Protein AF-0000000087013315 (afdb_homodimer)

InterPro domains:
  IPR001261 ArgE/DapE/ACY1/CPG2/YscS, conserved site [PS00758] (90-99)
  IPR002933 Peptidase M20 [PF01546] (91-411)
  IPR010182 N-formyl-4-amino-5-aminomethyl-2-methylpyrimidine deformylase/Succinyl-diaminopimelate desuccinylase [TIGR01910] (19-406)
  IPR011650 Peptidase M20, dimerisation domain [PF07687] (201-316)
  IPR036264 Bacterial exopeptidase dimerisation domain [SSF55031] (204-327)
  IPR050072 Peptidase M20A family, bacterial cell wall biosynthesis [PTHR43808] (8-412)

Secondary structure (DSSP, 8-state):
-HHHHHHHHHHHHHHHHHHHHHHHHTS--BTTTTTTHHHHHHHHHHHHHHTT-EEEEEEPPGGGHHHH-TT--S--EEEEEEE---SEEEEEEEE--B----S--SS-TTS-EEETTEEESTTIIIIIHHHHHHHHHHHHHHTTS-HHHHEEEEEEEES-STT--SS-TTHHHHHHTTSS-TTT-SEEEE--S--TTEEEEEE--EEEEEEEEE-B-EETT-GGGSB-HHHHHHHHHHHHHHHHHHHHT---SS-EESTT--S-EEEEEEEEE-S-TTEE-SEEEEEEEEE--TTS-HHHHHHHHHHHHHHHHHH-TT-EEEEEEEEEE--EE----SHHHHHHHHHHHHHHSSPPEEEEESS--THHHHHHHT--EEE--SS-GGGTT-TT-EEEHHHHHHHHHHHHHHHHHHHHHTTS--/-HHHHHHHHHHHHHHHHHHHHHHHHHS--BTTTTTTHHHHHHHHHHHHHHTT-EEEEEEPPGGGHHHH-TT--S--EEEEEEE---SEEEEEEEE--B----S--SS-TTS--EETTEEESTTIIIIIHHHHHHHHHHHHHHTTS-HHHHEEEEEEEES-STT--SS-TTHHHHHHTTSS-TTT-SEEEE--S--TTEEEEEE--EEEEEEEEE-B-EETT-GGGSB-HHHHHHHHHHHHHHHHHHHTT---SS-EESTT--S-EEEEEEEEE-S-TTEE-SEEEEEEEEE--TTS-HHHHHHHHHHHHHHHHHH-TT-EEEEEEEEEE--EE----SHHHHHHHHHHHHHHSSPPEEEEESS--THHHHHHHT--EEE--SS-GGGTT-TT-EEEHHHHHHHHHHHHHHHHHHHHHTTS--

Organism: Acidianus infernus (NCBI:txid12915)

Foldseek 3Di:
DVLVLLLVLLVVCLVVLLVVLLVLQLQAQAPVAGPCQVVNQVVVQVVLVVLPWDKDKDWDDPVCCCPARVRYDDIWIKMKTKAADADAEEEEEAESYFHDQDDDFPDDQNNQDDDPQKGWHTCFQRPSLLVSLLSLLQVSLVVPDPCRHLYIYMYIYGYDFVVAFPHHRGPRVCVVVPVDFPVRHQEYEYAHRQAQQAKAQWAWWKWKKKKKKFKAKDFLVCCVVMGARVVLVVQLVVLQVVVQVVQQPDFDPFQERVRVPGTKGKDWDDKDWADDPGMRTRMIMIMMMTIGHQVDFQVVVVVSSVVSQVVSCVVDVRIDMDMTIGHGTHIDGADCPDLLNVLLQVLSCVLVVDGGHYGHYHDHGDVRSCVVSPHHYMYHHQHGPVLGSHHRRIGRSVSSSSSSSSSSSSSQSSSVVVPNHD/DVLVLLLVLLVVCLVVLLVVLLVLQLQAQAPVAGPCQVVNQVVVQVVLVVLPWDKDKDWDDPVCCCPARVRYDDIWIKMKTKAADADAEEEEEAESYFHDQDDDFPDDQNNQDDDPQKTWHTCQFRHSLLVSLLSLLQVSLVVPDPCRHLYIYMYIYGYDFVVAFPHHRGPRVCVVVPVDFPVRHQEYEYAHRQAQQAKAQWAWWKWKKKKKKFKAKDFLVCCVVMGARVVLVVQLVVLQVVVQVVQQPDFDPFQERVRVPGTKGKDWDDKDWADDPGMRTRMIMIMMMTIGHQVDFQVVVVVSSVVSQVVSCVVDVRIDMDMTIGHGTHIDGADCPDLLNVLLQVLSCVLVVDGGHYGHYHDHGDVRSCVVSPHHYMYHHQHGPVLGSHHRRIGRSVSSSSSSSSSSSSSQSSSVVVPNHD

Nearest PDB structures (foldseek):
  3pfo-assembly1_B  TM=8.152E-01  e=2.366E-37  Rhodopseudomonas palustris CGA009
  7rsf-assembly1_B  TM=7.600E-01  e=2.182E-35  Escherichia coli str. K-12 substr. MG1655
  2zog-assembly1_B  TM=7.753E-01  e=4.745E-32  Mus musculus
  4ruh-assembly1_B  TM=7.459E-01  e=8.818E-32  Homo sapiens
  3dlj-assembly3_A  TM=7.921E-01  e=1.108E-29  Homo sapiens

Structure (mmCIF, N/CA/C/O backbone):
data_AF-0000000087013315-model_v1
#
loop_
_entity.id
_entity.type
_entity.pdbx_description
1 polymer 'Probable succinyl-diaminopimelate desuccinylase'
#
loop_
_atom_site.group_PDB
_atom_site.id
_atom_site.type_symbol
_atom_site.label_atom_id
_atom_site.label_alt_id
_atom_site.label_comp_id
_atom_site.label_asym_id
_atom_site.label_entity_id
_atom_site.label_seq_id
_atom_site.pdbx_PDB_ins_code
_atom_site.Cartn_x
_atom_site.Cartn_y
_atom_site.Cartn_z
_atom_site.occupancy
_atom_site.B_iso_or_equiv
_atom_site.auth_seq_id
_atom_site.auth_comp_id
_atom_site.auth_asym_id
_atom_site.auth_atom_id
_atom_site.pdbx_PDB_model_num
ATOM 1 N N . MET A 1 1 ? -1.255 61.094 14.203 1 88.75 1 MET A N 1
ATOM 2 C CA . MET A 1 1 ? -1.753 59.969 14.977 1 88.75 1 MET A CA 1
ATOM 3 C C . MET A 1 1 ? -0.815 58.75 14.859 1 88.75 1 MET A C 1
ATOM 5 O O . MET A 1 1 ? -0.069 58.656 13.883 1 88.75 1 MET A O 1
ATOM 9 N N . ILE A 1 2 ? -0.621 58.062 15.836 1 94.69 2 ILE A N 1
ATOM 10 C CA . ILE A 1 2 ? 0.285 56.906 15.906 1 94.69 2 ILE A CA 1
ATOM 11 C C . ILE A 1 2 ? 0.144 56.062 14.648 1 94.69 2 ILE A C 1
ATOM 13 O O . ILE A 1 2 ? 1.139 55.594 14.102 1 94.69 2 ILE A O 1
ATOM 17 N N . LEU A 1 3 ? -1.021 55.938 14.062 1 96.75 3 LEU A N 1
ATOM 18 C CA . LEU A 1 3 ? -1.268 55.125 12.883 1 96.75 3 LEU A CA 1
ATOM 19 C C . LEU A 1 3 ? -0.614 55.719 11.648 1 96.75 3 LEU A C 1
ATOM 21 O O . LEU A 1 3 ? -0.09 55 10.797 1 96.75 3 LEU A O 1
ATOM 25 N N . ASP A 1 4 ? -0.698 57.031 11.492 1 97.38 4 ASP A N 1
ATOM 26 C CA . ASP A 1 4 ? -0.069 57.719 10.359 1 97.38 4 ASP A CA 1
ATOM 27 C C . ASP A 1 4 ? 1.443 57.5 10.367 1 97.38 4 ASP A C 1
ATOM 29 O O . ASP A 1 4 ? 2.055 57.312 9.312 1 97.38 4 ASP A O 1
ATOM 33 N N . LYS A 1 5 ? 2.029 57.562 11.57 1 98.06 5 LYS A N 1
ATOM 34 C CA . LYS A 1 5 ? 3.467 57.344 11.695 1 98.06 5 LYS A CA 1
ATOM 35 C C . LYS A 1 5 ? 3.828 55.906 11.32 1 98.06 5 LYS A C 1
ATOM 37 O O . LYS A 1 5 ? 4.797 55.688 10.594 1 98.06 5 LYS A O 1
ATOM 42 N N . ILE A 1 6 ? 3.041 55.031 11.773 1 98.31 6 ILE A N 1
ATOM 43 C CA . ILE A 1 6 ? 3.266 53.625 11.477 1 98.31 6 ILE A CA 1
ATOM 44 C C . ILE A 1 6 ? 3.164 53.375 9.969 1 98.31 6 ILE A C 1
ATOM 46 O O . ILE A 1 6 ? 4.02 52.719 9.383 1 98.31 6 ILE A O 1
ATOM 50 N N . ASP A 1 7 ? 2.141 53.938 9.359 1 98.12 7 ASP A N 1
ATOM 51 C CA . ASP A 1 7 ? 1.922 53.781 7.922 1 98.12 7 ASP A CA 1
ATOM 52 C C . ASP A 1 7 ? 3.115 54.312 7.125 1 98.12 7 ASP A C 1
ATOM 54 O O . ASP A 1 7 ? 3.564 53.656 6.176 1 98.12 7 ASP A O 1
ATOM 58 N N . LYS A 1 8 ? 3.578 55.438 7.508 1 98.19 8 LYS A N 1
ATOM 59 C CA . LYS A 1 8 ? 4.711 56.062 6.82 1 98.19 8 LYS A CA 1
ATOM 60 C C . LYS A 1 8 ? 5.961 55.188 6.938 1 98.19 8 LYS A C 1
ATOM 62 O O . LYS A 1 8 ? 6.656 54.969 5.949 1 98.19 8 LYS A O 1
ATOM 67 N N . ILE A 1 9 ? 6.246 54.719 8.125 1 98.5 9 ILE A N 1
ATOM 68 C CA . ILE A 1 9 ? 7.457 53.938 8.367 1 98.5 9 ILE A CA 1
ATOM 69 C C . ILE A 1 9 ? 7.363 52.594 7.652 1 98.5 9 ILE A C 1
ATOM 71 O O . ILE A 1 9 ? 8.352 52.125 7.09 1 98.5 9 ILE A O 1
ATOM 75 N N . VAL A 1 10 ? 6.211 51.969 7.652 1 98.56 10 VAL A N 1
ATOM 76 C CA . VAL A 1 10 ? 6.027 50.688 6.957 1 98.56 10 VAL A CA 1
ATOM 77 C C . VAL A 1 10 ? 6.285 50.875 5.461 1 98.56 10 VAL A C 1
ATOM 79 O O . VAL A 1 10 ? 6.906 50.031 4.82 1 98.56 10 VAL A O 1
ATOM 82 N N . ASN A 1 11 ? 5.77 52 4.957 1 97.94 11 ASN A N 1
ATOM 83 C CA . ASN A 1 11 ? 6.008 52.281 3.551 1 97.94 11 ASN A CA 1
ATOM 84 C C . ASN A 1 11 ? 7.496 52.5 3.264 1 97.94 11 ASN A C 1
ATOM 86 O O . ASN A 1 11 ? 7.98 52.125 2.193 1 97.94 11 ASN A O 1
ATOM 90 N N . GLU A 1 12 ? 8.18 53.062 4.164 1 97.94 12 GLU A N 1
ATOM 91 C CA . GLU A 1 12 ? 9.625 53.25 4.02 1 97.94 12 GLU A CA 1
ATOM 92 C C . GLU A 1 12 ? 10.352 51.906 4.008 1 97.94 12 GLU A C 1
ATOM 94 O O . GLU A 1 12 ? 11.359 51.75 3.314 1 97.94 12 GLU A O 1
ATOM 99 N N . TYR A 1 13 ? 9.836 50.938 4.742 1 98.06 13 TYR A N 1
ATOM 100 C CA . TYR A 1 13 ? 10.469 49.656 4.883 1 98.06 13 TYR A CA 1
ATOM 101 C C . TYR A 1 13 ? 9.984 48.688 3.809 1 98.06 13 TYR A C 1
ATOM 103 O O . TYR A 1 13 ? 10.438 47.531 3.738 1 98.06 13 TYR A O 1
ATOM 111 N N . LYS A 1 14 ? 9.055 49.094 2.99 1 98.31 14 LYS A N 1
ATOM 112 C CA . LYS A 1 14 ? 8.32 48.188 2.1 1 98.31 14 LYS A CA 1
ATOM 113 C C . LYS A 1 14 ? 9.281 47.312 1.286 1 98.31 14 LYS A C 1
ATOM 115 O O . LYS A 1 14 ? 9.148 46.094 1.264 1 98.31 14 LYS A O 1
ATOM 120 N N . GLU A 1 15 ? 10.266 47.875 0.639 1 98.12 15 GLU A N 1
ATOM 121 C CA . GLU A 1 15 ? 11.195 47.125 -0.209 1 98.12 15 GLU A CA 1
ATOM 122 C C . GLU A 1 15 ? 12.023 46.156 0.613 1 98.12 15 GLU A C 1
ATOM 124 O O . GLU A 1 15 ? 12.25 45 0.193 1 98.12 15 GLU A O 1
ATOM 129 N N . GLU A 1 16 ? 12.492 46.594 1.734 1 98 16 GLU A N 1
ATOM 130 C CA . GLU A 1 16 ? 13.281 45.75 2.617 1 98 16 GLU A CA 1
ATOM 131 C C . GLU A 1 16 ? 12.453 44.562 3.131 1 98 16 GLU A C 1
ATOM 133 O O . GLU A 1 16 ? 12.953 43.438 3.234 1 98 16 GLU A O 1
ATOM 138 N N . ILE A 1 17 ? 11.227 44.875 3.467 1 98.5 17 ILE A N 1
ATOM 139 C CA . ILE A 1 17 ? 10.305 43.875 3.943 1 98.5 17 ILE A CA 1
ATOM 140 C C . ILE A 1 17 ? 10.148 42.781 2.881 1 98.5 17 ILE A C 1
ATOM 142 O O . ILE A 1 17 ? 10.289 41.594 3.176 1 98.5 17 ILE A O 1
ATOM 146 N N . ILE A 1 18 ? 9.898 43.156 1.686 1 98.56 18 ILE A N 1
ATOM 147 C CA . ILE A 1 18 ? 9.695 42.25 0.571 1 98.56 18 ILE A CA 1
ATOM 148 C C . ILE A 1 18 ? 10.977 41.469 0.32 1 98.56 18 ILE A C 1
ATOM 150 O O . ILE A 1 18 ? 10.938 40.25 0.156 1 98.56 18 ILE A O 1
ATOM 154 N N . ASP A 1 19 ? 12.07 42.094 0.382 1 98.25 19 ASP A N 1
ATOM 155 C CA . ASP A 1 19 ? 13.352 41.469 0.104 1 98.25 19 ASP A CA 1
ATOM 156 C C . ASP A 1 19 ? 13.695 40.438 1.165 1 98.25 19 ASP A C 1
ATOM 158 O O . ASP A 1 19 ? 14.211 39.344 0.844 1 98.25 19 ASP A O 1
ATOM 162 N N . ASN A 1 20 ? 13.484 40.75 2.385 1 97.88 20 ASN A N 1
ATOM 163 C CA . ASN A 1 20 ? 13.789 39.812 3.455 1 97.88 20 ASN A CA 1
ATOM 164 C C . ASN A 1 20 ? 12.898 38.562 3.381 1 97.88 20 ASN A C 1
ATOM 166 O O . ASN A 1 20 ? 13.359 37.438 3.623 1 97.88 20 ASN A O 1
ATOM 170 N N . LEU A 1 21 ? 11.633 38.781 3.055 1 98.69 21 LEU A N 1
ATOM 171 C CA . LEU A 1 21 ? 10.758 37.625 2.887 1 98.69 21 LEU A CA 1
ATOM 172 C C . LEU A 1 21 ? 11.242 36.75 1.742 1 98.69 21 LEU A C 1
ATOM 174 O O . LEU A 1 21 ? 11.273 35.531 1.87 1 98.69 21 LEU A O 1
ATOM 178 N N . ARG A 1 22 ? 11.586 37.375 0.65 1 98.69 22 ARG A N 1
ATOM 179 C CA . ARG A 1 22 ? 12.07 36.625 -0.505 1 98.69 22 ARG A CA 1
ATOM 180 C C . ARG A 1 22 ? 13.312 35.812 -0.154 1 98.69 22 ARG A C 1
ATOM 182 O O . ARG A 1 22 ? 13.438 34.656 -0.55 1 98.69 22 ARG A O 1
ATOM 189 N N . GLN A 1 23 ? 14.195 36.406 0.617 1 98.38 23 GLN A N 1
ATOM 190 C CA . GLN A 1 23 ? 15.414 35.688 1.008 1 98.38 23 GLN A CA 1
ATOM 191 C C . GLN A 1 23 ? 15.094 34.5 1.877 1 98.38 23 GLN A C 1
ATOM 193 O O . GLN A 1 23 ? 15.703 33.438 1.715 1 98.38 23 GLN A O 1
ATOM 198 N N . LEU A 1 24 ? 14.172 34.656 2.799 1 98.62 24 LEU A N 1
ATOM 199 C CA . LEU A 1 24 ? 13.797 33.531 3.654 1 98.62 24 LEU A CA 1
ATOM 200 C C . LEU A 1 24 ? 13.18 32.406 2.832 1 98.62 24 LEU A C 1
ATOM 202 O O . LEU A 1 24 ? 13.453 31.219 3.082 1 98.62 24 LEU A O 1
ATOM 206 N N . ILE A 1 25 ? 12.352 32.75 1.831 1 98.69 25 ILE A N 1
ATOM 207 C CA . ILE A 1 25 ? 11.664 31.766 1.003 1 98.69 25 ILE A CA 1
ATOM 208 C C . ILE A 1 25 ? 12.68 31.016 0.147 1 98.69 25 ILE A C 1
ATOM 210 O O . ILE A 1 25 ? 12.547 29.812 -0.082 1 98.69 25 ILE A O 1
ATOM 214 N N . LYS A 1 26 ? 13.688 31.641 -0.253 1 98.56 26 LYS A N 1
ATOM 215 C CA . LYS A 1 26 ? 14.695 31.062 -1.14 1 98.56 26 LYS A CA 1
ATOM 216 C C . LYS A 1 26 ? 15.523 30 -0.417 1 98.56 26 LYS A C 1
ATOM 218 O O . LYS A 1 26 ? 16.234 29.219 -1.054 1 98.56 26 LYS A O 1
ATOM 223 N N . ILE A 1 27 ? 15.477 29.953 0.889 1 98.44 27 ILE A N 1
ATOM 224 C CA . ILE A 1 27 ? 16.094 28.875 1.651 1 98.44 27 ILE A CA 1
ATOM 225 C C . ILE A 1 27 ? 15.094 27.734 1.846 1 98.44 27 ILE A C 1
ATOM 227 O O . ILE A 1 27 ? 14.211 27.812 2.703 1 98.44 27 ILE A O 1
ATOM 231 N N . PRO A 1 28 ? 15.195 26.656 1.121 1 98.25 28 PRO A N 1
ATOM 232 C CA . PRO A 1 28 ? 14.219 25.578 1.182 1 98.25 28 PRO A CA 1
ATOM 233 C C . PRO A 1 28 ? 14.336 24.75 2.457 1 98.25 28 PRO A C 1
ATOM 235 O O . PRO A 1 28 ? 15.086 23.766 2.49 1 98.25 28 PRO A O 1
ATOM 238 N N . THR A 1 29 ? 13.547 25 3.42 1 98.19 29 THR A N 1
ATOM 239 C CA . THR A 1 29 ? 13.594 24.312 4.711 1 98.19 29 THR A CA 1
ATOM 240 C C . THR A 1 29 ? 12.523 23.234 4.793 1 98.19 29 THR A C 1
ATOM 242 O O . THR A 1 29 ? 11.805 23.141 5.785 1 98.19 29 THR A O 1
ATOM 245 N N . GLU A 1 30 ? 12.438 22.406 3.844 1 96.38 30 GLU A N 1
ATOM 246 C CA . GLU A 1 30 ? 11.406 21.375 3.752 1 96.38 30 GLU A CA 1
ATOM 247 C C . GLU A 1 30 ? 11.547 20.359 4.879 1 96.38 30 GLU A C 1
ATOM 249 O O . GLU A 1 30 ? 12.656 19.953 5.223 1 96.38 30 GLU A O 1
ATOM 254 N N . ASN A 1 31 ? 10.438 20.031 5.434 1 93.5 31 ASN A N 1
ATOM 255 C CA . ASN A 1 31 ? 10.273 19.031 6.48 1 93.5 31 ASN A CA 1
ATOM 256 C C . ASN A 1 31 ? 9.047 18.156 6.238 1 93.5 31 ASN A C 1
ATOM 258 O O . ASN A 1 31 ? 7.922 18.656 6.191 1 93.5 31 ASN A O 1
ATOM 262 N N . PRO A 1 32 ? 9.102 16.859 6.105 1 89.31 32 PRO A N 1
ATOM 263 C CA . PRO A 1 32 ? 10.352 16.109 6.223 1 89.31 32 PRO A CA 1
ATOM 264 C C . PRO A 1 32 ? 11.312 16.375 5.066 1 89.31 32 PRO A C 1
ATOM 266 O O . PRO A 1 32 ? 10.883 16.75 3.973 1 89.31 32 PRO A O 1
ATOM 269 N N . PRO A 1 33 ? 12.742 16.125 5.273 1 90.5 33 PRO A N 1
ATOM 270 C CA . PRO A 1 33 ? 13.266 15.609 6.539 1 90.5 33 PRO A CA 1
ATOM 271 C C . PRO A 1 33 ? 13.797 16.703 7.453 1 90.5 33 PRO A C 1
ATOM 273 O O . PRO A 1 33 ? 14.266 16.422 8.562 1 90.5 33 PRO A O 1
ATOM 276 N N . GLY A 1 34 ? 13.82 17.969 7.086 1 95.38 34 GLY A N 1
ATOM 277 C CA . GLY A 1 34 ? 14.453 19.062 7.789 1 95.38 34 GLY A CA 1
ATOM 278 C C . GLY A 1 34 ? 15.672 19.609 7.066 1 95.38 34 GLY A C 1
ATOM 279 O O . GLY A 1 34 ? 16.766 19.641 7.621 1 95.38 34 GLY A O 1
ATOM 280 N N . LEU A 1 35 ? 15.367 20.156 5.93 1 96.5 35 LEU A N 1
ATOM 281 C CA . LEU A 1 35 ? 16.438 20.594 5.035 1 96.5 35 LEU A CA 1
ATOM 282 C C . LEU A 1 35 ? 16.844 22.031 5.328 1 96.5 35 LEU A C 1
ATOM 284 O O . LEU A 1 35 ? 15.984 22.875 5.613 1 96.5 35 LEU A O 1
ATOM 288 N N . ASN A 1 36 ? 18.156 22.375 5.316 1 98 36 ASN A N 1
ATOM 289 C CA . ASN A 1 36 ? 18.75 23.703 5.273 1 98 36 ASN A CA 1
ATOM 290 C C . ASN A 1 36 ? 18.391 24.516 6.52 1 98 36 ASN A C 1
ATOM 292 O O . ASN A 1 36 ? 18.219 25.734 6.449 1 98 36 ASN A O 1
ATOM 296 N N . TYR A 1 37 ? 18.25 23.922 7.629 1 98.19 37 TYR A N 1
ATOM 297 C CA . TYR A 1 37 ? 17.891 24.625 8.859 1 98.19 37 TYR A CA 1
ATOM 298 C C . TYR A 1 37 ? 19.031 25.5 9.344 1 98.19 37 TYR A C 1
ATOM 300 O O . TYR A 1 37 ? 18.812 26.641 9.758 1 98.19 37 TYR A O 1
ATOM 308 N N . ASN A 1 38 ? 20.203 24.953 9.234 1 98.12 38 ASN A N 1
ATOM 309 C CA . ASN A 1 38 ? 21.359 25.734 9.672 1 98.12 38 ASN A CA 1
ATOM 310 C C . ASN A 1 38 ? 21.547 26.984 8.805 1 98.12 38 ASN A C 1
ATOM 312 O O . ASN A 1 38 ? 21.922 28.031 9.312 1 98.12 38 ASN A O 1
ATOM 316 N N . GLU A 1 39 ? 21.344 26.781 7.57 1 98.38 39 GLU A N 1
ATOM 317 C CA . GLU A 1 39 ? 21.438 27.922 6.66 1 98.38 39 GLU A CA 1
ATOM 318 C C . GLU A 1 39 ? 20.422 28.984 7.008 1 98.38 39 GLU A C 1
ATOM 320 O O . GLU A 1 39 ? 20.75 30.172 7.055 1 98.38 39 GLU A O 1
ATOM 325 N N . PHE A 1 40 ? 19.234 28.578 7.27 1 98.56 40 PHE A N 1
ATOM 326 C CA . PHE A 1 40 ? 18.172 29.516 7.633 1 98.56 40 PHE A CA 1
ATOM 327 C C . PHE A 1 40 ? 18.516 30.266 8.922 1 98.56 40 PHE A C 1
ATOM 329 O O . PHE A 1 40 ? 18.422 31.484 8.977 1 98.56 40 PHE A O 1
ATOM 336 N N . VAL A 1 41 ? 18.906 29.578 9.906 1 98.69 41 VAL A N 1
ATOM 337 C CA . VAL A 1 41 ? 19.156 30.141 11.227 1 98.69 41 VAL A CA 1
ATOM 338 C C . VAL A 1 41 ? 20.359 31.094 11.164 1 98.69 41 VAL A C 1
ATOM 340 O O . VAL A 1 41 ? 20.375 32.125 11.82 1 98.69 41 VAL A O 1
ATOM 343 N N . THR A 1 42 ? 21.344 30.672 10.422 1 98.44 42 THR A N 1
ATOM 344 C CA . THR A 1 42 ? 22.5 31.531 10.242 1 98.44 42 THR A CA 1
ATOM 345 C C . THR A 1 42 ? 22.094 32.844 9.594 1 98.44 42 THR A C 1
ATOM 347 O O . THR A 1 42 ? 22.469 33.938 10.078 1 98.44 42 THR A O 1
ATOM 350 N N . TYR A 1 43 ? 21.328 32.75 8.594 1 98.19 43 TYR A N 1
ATOM 351 C CA . TYR A 1 43 ? 20.875 33.938 7.914 1 98.19 43 TYR A CA 1
ATOM 352 C C . TYR A 1 43 ? 20.031 34.812 8.844 1 98.19 43 TYR A C 1
ATOM 354 O O . TYR A 1 43 ? 20.266 36.031 8.969 1 98.19 43 TYR A O 1
ATOM 362 N N . ALA A 1 44 ? 19.062 34.219 9.461 1 98.69 44 ALA A N 1
ATOM 363 C CA . ALA A 1 44 ? 18.141 34.969 10.344 1 98.69 44 ALA A CA 1
ATOM 364 C C . ALA A 1 44 ? 18.891 35.562 11.516 1 98.69 44 ALA A C 1
ATOM 366 O O . ALA A 1 44 ? 18.594 36.688 11.938 1 98.69 44 ALA A O 1
ATOM 367 N N . SER A 1 45 ? 19.812 34.812 12.055 1 98.62 45 SER A N 1
ATOM 368 C CA . SER A 1 45 ? 20.609 35.344 13.164 1 98.62 45 SER A CA 1
ATOM 369 C C . SER A 1 45 ? 21.391 36.594 12.758 1 98.62 45 SER A C 1
ATOM 371 O O . SER A 1 45 ? 21.406 37.562 13.484 1 98.62 45 SER A O 1
ATOM 373 N N . LYS A 1 46 ? 22.047 36.5 11.633 1 98.38 46 LYS A N 1
ATOM 374 C CA . LYS A 1 46 ? 22.797 37.625 11.133 1 98.38 46 LYS A CA 1
ATOM 375 C C . LYS A 1 46 ? 21.875 38.812 10.883 1 98.38 46 LYS A C 1
ATOM 377 O O . LYS A 1 46 ? 22.219 39.969 11.234 1 98.38 46 LYS A O 1
ATOM 382 N N . TRP A 1 47 ? 20.766 38.562 10.281 1 98.31 47 TRP A N 1
ATOM 383 C CA . TRP A 1 47 ? 19.797 39.594 9.984 1 98.31 47 TRP A CA 1
ATOM 384 C C . TRP A 1 47 ? 19.312 40.281 11.266 1 98.31 47 TRP A C 1
ATOM 386 O O . TRP A 1 47 ? 19.375 41.5 11.398 1 98.31 47 TRP A O 1
ATOM 396 N N . LEU A 1 48 ? 18.922 39.562 12.242 1 98.69 48 LEU A N 1
ATOM 397 C CA . LEU A 1 48 ? 18.391 40.094 13.5 1 98.69 48 LEU A CA 1
ATOM 398 C C . LEU A 1 48 ? 19.484 40.781 14.305 1 98.69 48 LEU A C 1
ATOM 400 O O . LEU A 1 48 ? 19.219 41.812 14.945 1 98.69 48 LEU A O 1
ATOM 404 N N . SER A 1 49 ? 20.672 40.25 14.234 1 98.38 49 SER A N 1
ATOM 405 C CA . SER A 1 49 ? 21.797 40.938 14.883 1 98.38 49 SER A CA 1
ATOM 406 C C . SER A 1 49 ? 22.031 42.312 14.266 1 98.38 49 SER A C 1
ATOM 408 O O . SER A 1 49 ? 22.328 43.25 14.984 1 98.38 49 SER A O 1
ATOM 410 N N . SER A 1 50 ? 21.906 42.375 13.016 1 97.94 50 SER A N 1
ATOM 411 C CA . SER A 1 50 ? 22.109 43.625 12.328 1 97.94 50 SER A CA 1
ATOM 412 C C . SER A 1 50 ? 21.047 44.656 12.727 1 97.94 50 SER A C 1
ATOM 414 O O . SER A 1 50 ? 21.266 45.875 12.617 1 97.94 50 SER A O 1
ATOM 416 N N . LEU A 1 51 ? 19.953 44.188 13.203 1 97.25 51 LEU A N 1
ATOM 417 C CA . LEU A 1 51 ? 18.875 45.062 13.664 1 97.25 51 LEU A CA 1
ATOM 418 C C . LEU A 1 51 ? 19.031 45.406 15.141 1 97.25 51 LEU A C 1
ATOM 420 O O . LEU A 1 51 ? 18.203 46.094 15.719 1 97.25 51 LEU A O 1
ATOM 424 N N . GLY A 1 52 ? 20.031 44.812 15.805 1 97.19 52 GLY A N 1
ATOM 425 C CA . GLY A 1 52 ? 20.344 45.156 17.188 1 97.19 52 GLY A CA 1
ATOM 426 C C . GLY A 1 52 ? 19.875 44.125 18.188 1 97.19 52 GLY A C 1
ATOM 427 O O . GLY A 1 52 ? 19.984 44.344 19.391 1 97.19 52 GLY A O 1
ATOM 428 N N . TYR A 1 53 ? 19.406 43.031 17.75 1 98.56 53 TYR A N 1
ATOM 429 C CA . TYR A 1 53 ? 18.953 41.969 18.656 1 98.56 53 TYR A CA 1
ATOM 430 C C . TYR A 1 53 ? 20.141 41.156 19.172 1 98.56 53 TYR A C 1
ATOM 432 O O . TYR A 1 53 ? 21.125 40.969 18.453 1 98.56 53 TYR A O 1
ATOM 440 N N . SER A 1 54 ? 20.016 40.719 20.453 1 98.5 54 SER A N 1
ATOM 441 C CA . SER A 1 54 ? 20.875 39.656 20.938 1 98.5 54 SER A CA 1
ATOM 442 C C . SER A 1 54 ? 20.344 38.281 20.516 1 98.5 54 SER A C 1
ATOM 444 O O . SER A 1 54 ? 19.219 37.906 20.844 1 98.5 54 SER A O 1
ATOM 446 N N . THR A 1 55 ? 21.203 37.531 19.781 1 98.5 55 THR A N 1
ATOM 447 C CA . THR A 1 55 ? 20.719 36.281 19.219 1 98.5 55 THR A CA 1
ATOM 448 C C . THR A 1 55 ? 21.391 35.094 19.906 1 98.5 55 THR A C 1
ATOM 450 O O . THR A 1 55 ? 22.547 35.156 20.312 1 98.5 55 THR A O 1
ATOM 453 N N . GLU A 1 56 ? 20.609 34.031 20.141 1 98.44 56 GLU A N 1
ATOM 454 C CA . GLU A 1 56 ? 21.062 32.75 20.672 1 98.44 56 GLU A CA 1
ATOM 455 C C . GLU A 1 56 ? 20.469 31.594 19.875 1 98.44 56 GLU A C 1
ATOM 457 O O . GLU A 1 56 ? 19.281 31.594 19.547 1 98.44 56 GLU A O 1
ATOM 462 N N . VAL A 1 57 ? 21.359 30.641 19.547 1 98.44 57 VAL A N 1
ATOM 463 C CA . VAL A 1 57 ? 20.922 29.438 18.859 1 98.44 57 VAL A CA 1
ATOM 464 C C . VAL A 1 57 ? 20.938 28.266 19.812 1 98.44 57 VAL A C 1
ATOM 466 O O . VAL A 1 57 ? 21.969 27.906 20.375 1 98.44 57 VAL A O 1
ATOM 469 N N . ILE A 1 58 ? 19.766 27.656 20.016 1 98.25 58 ILE A N 1
ATOM 470 C CA . ILE A 1 58 ? 19.625 26.5 20.891 1 98.25 58 ILE A CA 1
ATOM 471 C C . ILE A 1 58 ? 19.391 25.25 20.062 1 98.25 58 ILE A C 1
ATOM 473 O O . ILE A 1 58 ? 18.328 25.094 19.453 1 98.25 58 ILE A O 1
ATOM 477 N N . LYS A 1 59 ? 20.297 24.344 20.172 1 96.94 59 LYS A N 1
ATOM 478 C CA . LYS A 1 59 ? 20.172 23.109 19.406 1 96.94 59 LYS A CA 1
ATOM 479 C C . LYS A 1 59 ? 19.578 21.984 20.25 1 96.94 59 LYS A C 1
ATOM 481 O O . LYS A 1 59 ? 19.922 21.859 21.438 1 96.94 59 LYS A O 1
ATOM 486 N N . VAL A 1 60 ? 18.688 21.297 19.656 1 97.31 60 VAL A N 1
ATOM 487 C CA . VAL A 1 60 ? 18.203 20.078 20.312 1 97.31 60 VAL A CA 1
ATOM 488 C C . VAL A 1 60 ? 19.328 19.047 20.359 1 97.31 60 VAL A C 1
ATOM 490 O O . VAL A 1 60 ? 19.984 18.781 19.344 1 97.31 60 VAL A O 1
ATOM 493 N N . PRO A 1 61 ? 19.531 18.438 21.531 1 97.06 61 PRO A N 1
ATOM 494 C CA . PRO A 1 61 ? 20.578 17.406 21.609 1 97.06 61 PRO A CA 1
ATOM 495 C C . PRO A 1 61 ? 20.297 16.219 20.688 1 97.06 61 PRO A C 1
ATOM 497 O O . PRO A 1 61 ? 19.141 15.789 20.547 1 97.06 61 PRO A O 1
ATOM 500 N N . ASN A 1 62 ? 21.344 15.711 20.156 1 94.69 62 ASN A N 1
ATOM 501 C CA . ASN A 1 62 ? 21.25 14.609 19.203 1 94.69 62 ASN A CA 1
ATOM 502 C C . ASN A 1 62 ? 20.484 13.422 19.797 1 94.69 62 ASN A C 1
ATOM 504 O O . ASN A 1 62 ? 19.719 12.758 19.094 1 94.69 62 ASN A O 1
ATOM 508 N N . ALA A 1 63 ? 20.672 13.125 21.016 1 95.38 63 ALA A N 1
ATOM 509 C CA . ALA A 1 63 ? 20.078 11.977 21.703 1 95.38 63 ALA A CA 1
ATOM 510 C C . ALA A 1 63 ? 18.562 12.086 21.734 1 95.38 63 ALA A C 1
ATOM 512 O O . ALA A 1 63 ? 17.859 11.078 21.875 1 95.38 63 ALA A O 1
ATOM 513 N N . GLU A 1 64 ? 18 13.297 21.516 1 95.81 64 GLU A N 1
ATOM 514 C CA . GLU A 1 64 ? 16.562 13.516 21.656 1 95.81 64 GLU A CA 1
ATOM 515 C C . GLU A 1 64 ? 15.898 13.609 20.281 1 95.81 64 GLU A C 1
ATOM 517 O O . GLU A 1 64 ? 14.672 13.578 20.188 1 95.81 64 GLU A O 1
ATOM 522 N N . LEU A 1 65 ? 16.641 13.68 19.234 1 93.5 65 LEU A N 1
ATOM 523 C CA . LEU A 1 65 ? 16.141 13.93 17.891 1 93.5 65 LEU A CA 1
ATOM 524 C C . LEU A 1 65 ? 15.227 12.797 17.438 1 93.5 65 LEU A C 1
ATOM 526 O O . LEU A 1 65 ? 14.195 13.031 16.797 1 93.5 65 LEU A O 1
ATOM 530 N N . PRO A 1 66 ? 15.469 11.523 17.781 1 90.5 66 PRO A N 1
ATOM 531 C CA . PRO A 1 66 ? 14.57 10.445 17.344 1 90.5 66 PRO A CA 1
ATOM 532 C C . PRO A 1 66 ? 13.156 10.602 17.906 1 90.5 66 PRO A C 1
ATOM 534 O O . PRO A 1 66 ? 12.188 10.156 17.266 1 90.5 66 PRO A O 1
ATOM 537 N N . LYS A 1 67 ? 13.07 11.203 19.047 1 90.88 67 LYS A N 1
ATOM 538 C CA . LYS A 1 67 ? 11.781 11.398 19.703 1 90.88 67 LYS A CA 1
ATOM 539 C C . LYS A 1 67 ? 11.117 12.695 19.219 1 90.88 67 LYS A C 1
ATOM 541 O O . LYS A 1 67 ? 9.906 12.727 18.984 1 90.88 67 LYS A O 1
ATOM 546 N N . LEU A 1 68 ? 11.891 13.773 19.031 1 93.88 68 LEU A N 1
ATOM 547 C CA . LEU A 1 68 ? 11.344 15.102 18.812 1 93.88 68 LEU A CA 1
ATOM 548 C C . LEU A 1 68 ? 11.266 15.422 17.328 1 93.88 68 LEU A C 1
ATOM 550 O O . LEU A 1 68 ? 10.586 16.375 16.922 1 93.88 68 LEU A O 1
ATOM 554 N N . ALA A 1 69 ? 11.953 14.68 16.516 1 91.25 69 ALA A N 1
ATOM 555 C CA . ALA A 1 69 ? 11.977 14.836 15.055 1 91.25 69 ALA A CA 1
ATOM 556 C C . ALA A 1 69 ? 11.891 13.484 14.352 1 91.25 69 ALA A C 1
ATOM 558 O O . ALA A 1 69 ? 12.742 13.164 13.523 1 91.25 69 ALA A O 1
ATOM 559 N N . LYS A 1 70 ? 10.789 12.805 14.469 1 83.88 70 LYS A N 1
ATOM 560 C CA . LYS A 1 70 ? 10.625 11.406 14.086 1 83.88 70 LYS A CA 1
ATOM 561 C C . LYS A 1 70 ? 10.656 11.242 12.57 1 83.88 70 LYS A C 1
ATOM 563 O O . LYS A 1 70 ? 11.07 10.195 12.062 1 83.88 70 LYS A O 1
ATOM 568 N N . LEU A 1 71 ? 10.328 12.195 11.906 1 83.69 71 LEU A N 1
ATOM 569 C CA . LEU A 1 71 ? 10.164 12.062 10.461 1 83.69 71 LEU A CA 1
ATOM 570 C C . LEU A 1 71 ? 11.336 12.688 9.719 1 83.69 71 LEU A C 1
ATOM 572 O O . LEU A 1 71 ? 11.297 12.828 8.492 1 83.69 71 LEU A O 1
ATOM 576 N N . GLY A 1 72 ? 12.289 13.156 10.484 1 87.69 72 GLY A N 1
ATOM 577 C CA . GLY A 1 72 ? 13.398 13.836 9.836 1 87.69 72 GLY A CA 1
ATOM 578 C C . GLY A 1 72 ? 14.742 13.547 10.477 1 87.69 72 GLY A C 1
ATOM 579 O O . GLY A 1 72 ? 14.867 12.609 11.273 1 87.69 72 GLY A O 1
ATOM 580 N N . TYR A 1 73 ? 15.711 14.234 9.93 1 89 73 TYR A N 1
ATOM 581 C CA . TYR A 1 73 ? 17.062 14.125 10.469 1 89 73 TYR A CA 1
ATOM 582 C C . TYR A 1 73 ? 17.781 15.469 10.391 1 89 73 TYR A C 1
ATOM 584 O O . TYR A 1 73 ? 17.25 16.438 9.836 1 89 73 TYR A O 1
ATOM 592 N N . GLY A 1 74 ? 18.984 15.5 11.039 1 92.75 74 GLY A N 1
ATOM 593 C CA . GLY A 1 74 ? 19.797 16.703 11.039 1 92.75 74 GLY A CA 1
ATOM 594 C C . GLY A 1 74 ? 19.547 17.609 12.234 1 92.75 74 GLY A C 1
ATOM 595 O O . GLY A 1 74 ? 18.672 17.328 13.047 1 92.75 74 GLY A O 1
ATOM 596 N N . ASP A 1 75 ? 20.328 18.688 12.297 1 96.19 75 ASP A N 1
ATOM 597 C CA . ASP A 1 75 ? 20.234 19.641 13.406 1 96.19 75 ASP A CA 1
ATOM 598 C C . ASP A 1 75 ? 18.859 20.312 13.445 1 96.19 75 ASP A C 1
ATOM 600 O O . ASP A 1 75 ? 18.297 20.625 12.398 1 96.19 75 ASP A O 1
ATOM 604 N N . ARG A 1 76 ? 18.406 20.469 14.641 1 98 76 ARG A N 1
ATOM 605 C CA . ARG A 1 76 ? 17.188 21.219 14.867 1 98 76 ARG A CA 1
ATOM 606 C C . ARG A 1 76 ? 17.453 22.469 15.688 1 98 76 ARG A C 1
ATOM 608 O O . ARG A 1 76 ? 17.141 22.516 16.875 1 98 76 ARG A O 1
ATOM 615 N N . PRO A 1 77 ? 18 23.5 15.055 1 98.5 77 PRO A N 1
ATOM 616 C CA . PRO A 1 77 ? 18.328 24.719 15.781 1 98.5 77 PRO A CA 1
ATOM 617 C C . PRO A 1 77 ? 17.125 25.625 15.992 1 98.5 77 PRO A C 1
ATOM 619 O O . PRO A 1 77 ? 16.344 25.844 15.062 1 98.5 77 PRO A O 1
ATOM 622 N N . ASN A 1 78 ? 16.922 26.078 17.234 1 98.75 78 ASN A N 1
ATOM 623 C CA . ASN A 1 78 ? 15.992 27.141 17.594 1 98.75 78 ASN A CA 1
ATOM 624 C C . ASN A 1 78 ? 16.703 28.484 17.734 1 98.75 78 ASN A C 1
ATOM 626 O O . ASN A 1 78 ? 17.719 28.578 18.422 1 98.75 78 ASN A O 1
ATOM 630 N N . LEU A 1 79 ? 16.203 29.5 17.094 1 98.88 79 LEU A N 1
ATOM 631 C CA . LEU A 1 79 ? 16.797 30.828 17.188 1 98.88 79 LEU A CA 1
ATOM 632 C C . LEU A 1 79 ? 15.977 31.719 18.109 1 98.88 79 LEU A C 1
ATOM 634 O O . LEU A 1 79 ? 14.773 31.891 17.906 1 98.88 79 LEU A O 1
ATOM 638 N N . ILE A 1 80 ? 16.594 32.281 19.125 1 98.88 80 ILE A N 1
ATOM 639 C CA . ILE A 1 80 ? 15.992 33.281 20.016 1 98.88 80 ILE A CA 1
ATOM 640 C C . ILE A 1 80 ? 16.688 34.625 19.812 1 98.88 80 ILE A C 1
ATOM 642 O O . ILE A 1 80 ? 17.906 34.719 19.969 1 98.88 80 ILE A O 1
ATOM 646 N N . ALA A 1 81 ? 15.977 35.594 19.438 1 98.88 81 ALA A N 1
ATOM 647 C CA . ALA A 1 81 ? 16.469 36.969 19.312 1 98.88 81 ALA A CA 1
ATOM 648 C C . ALA A 1 81 ? 15.773 37.906 20.281 1 98.88 81 ALA A C 1
ATOM 650 O O . ALA A 1 81 ? 14.547 38 20.297 1 98.88 81 ALA A O 1
ATOM 651 N N . THR A 1 82 ? 16.5 38.625 21.094 1 98.62 82 THR A N 1
ATOM 652 C CA . THR A 1 82 ? 15.953 39.406 22.172 1 98.62 82 THR A CA 1
ATOM 653 C C . THR A 1 82 ? 16.328 40.875 22.016 1 98.62 82 THR A C 1
ATOM 655 O O . THR A 1 82 ? 17.469 41.219 21.656 1 98.62 82 THR A O 1
ATOM 658 N N . THR A 1 83 ? 15.344 41.75 22.203 1 98.12 83 THR A N 1
ATOM 659 C CA . THR A 1 83 ? 15.609 43.188 22.344 1 98.12 83 THR A CA 1
ATOM 660 C C . THR A 1 83 ? 14.812 43.781 23.5 1 98.12 83 THR A C 1
ATOM 662 O O . THR A 1 83 ? 13.766 43.25 23.875 1 98.12 83 THR A O 1
ATOM 665 N N . GLY A 1 84 ? 15.398 44.719 24.125 1 96.25 84 GLY A N 1
ATOM 666 C CA . GLY A 1 84 ? 14.711 45.438 25.188 1 96.25 84 GLY A CA 1
ATOM 667 C C . GLY A 1 84 ? 14.867 44.781 26.547 1 96.25 84 GLY A C 1
ATOM 668 O O . GLY A 1 84 ? 15.258 43.625 26.625 1 96.25 84 GLY A O 1
ATOM 669 N N . LYS A 1 85 ? 14.656 45.562 27.594 1 93.75 85 LYS A N 1
ATOM 670 C CA . LYS A 1 85 ? 14.766 45.094 28.984 1 93.75 85 LYS A CA 1
ATOM 671 C C . LYS A 1 85 ? 13.586 45.594 29.812 1 93.75 85 LYS A C 1
ATOM 673 O O . LYS A 1 85 ? 13.68 45.688 31.047 1 93.75 85 LYS A O 1
ATOM 678 N N . GLY A 1 86 ? 12.523 45.906 29.078 1 92.81 86 GLY A N 1
ATOM 679 C CA . GLY A 1 86 ? 11.359 46.438 29.781 1 92.81 86 GLY A CA 1
ATOM 680 C C . GLY A 1 86 ? 10.609 45.406 30.562 1 92.81 86 GLY A C 1
ATOM 681 O O . GLY A 1 86 ? 10.953 44.219 30.516 1 92.81 86 GLY A O 1
ATOM 682 N N . LYS A 1 87 ? 9.562 45.875 31.281 1 92.56 87 LYS A N 1
ATOM 683 C CA . LYS A 1 87 ? 8.836 45.031 32.219 1 92.56 87 LYS A CA 1
ATOM 684 C C . LYS A 1 87 ? 7.82 44.156 31.516 1 92.56 87 LYS A C 1
ATOM 686 O O . LYS A 1 87 ? 7.531 43.031 31.953 1 92.56 87 LYS A O 1
ATOM 691 N N . LEU A 1 88 ? 7.285 44.656 30.484 1 96.62 88 LEU A N 1
ATOM 692 C CA . LEU A 1 88 ? 6.32 43.875 29.719 1 96.62 88 LEU A CA 1
ATOM 693 C C . LEU A 1 88 ? 7.031 42.969 28.734 1 96.62 88 LEU A C 1
ATOM 695 O O . LEU A 1 88 ? 7.648 43.438 27.766 1 96.62 88 LEU A O 1
ATOM 699 N N . SER A 1 89 ? 6.965 41.625 28.938 1 98 89 SER A N 1
ATOM 700 C CA . SER A 1 89 ? 7.688 40.656 28.141 1 98 89 SER A CA 1
ATOM 701 C C . SER A 1 89 ? 6.777 40 27.094 1 98 89 SER A C 1
ATOM 703 O O . SER A 1 89 ? 5.812 39.312 27.438 1 98 89 SER A O 1
ATOM 705 N N . ILE A 1 90 ? 7.102 40.219 25.875 1 98.5 90 ILE A N 1
ATOM 706 C CA . ILE A 1 90 ? 6.336 39.688 24.766 1 98.5 90 ILE A CA 1
ATOM 707 C C . ILE A 1 90 ? 7.207 38.719 23.953 1 98.5 90 ILE A C 1
ATOM 709 O O . ILE A 1 90 ? 8.352 39.062 23.609 1 98.5 90 ILE A O 1
ATOM 713 N N . ALA A 1 91 ? 6.688 37.562 23.703 1 98.81 91 ALA A N 1
ATOM 714 C CA . ALA A 1 91 ? 7.355 36.625 22.812 1 98.81 91 ALA A CA 1
ATOM 715 C C . ALA A 1 91 ? 6.586 36.469 21.5 1 98.81 91 ALA A C 1
ATOM 717 O O . ALA A 1 91 ? 5.363 36.312 21.516 1 98.81 91 ALA A O 1
ATOM 718 N N . PHE A 1 92 ? 7.273 36.594 20.406 1 98.88 92 PHE A N 1
ATOM 719 C CA . PHE A 1 92 ? 6.773 36.188 19.109 1 98.88 92 PHE A CA 1
ATOM 720 C C . PHE A 1 92 ? 7.258 34.781 18.766 1 98.88 92 PHE A C 1
ATOM 722 O O . PHE A 1 92 ? 8.391 34.438 19.078 1 98.88 92 PHE A O 1
ATOM 729 N N . ASN A 1 93 ? 6.375 34 18.188 1 98.75 93 ASN A N 1
ATOM 730 C CA . ASN A 1 93 ? 6.723 32.656 17.781 1 98.75 93 ASN A CA 1
ATOM 731 C C . ASN A 1 93 ? 6.367 32.375 16.312 1 98.75 93 ASN A C 1
ATOM 733 O O . ASN A 1 93 ? 5.254 32.688 15.883 1 98.75 93 ASN A O 1
ATOM 737 N N . GLY A 1 94 ? 7.289 31.875 15.562 1 98.44 94 GLY A N 1
ATOM 738 C CA . GLY A 1 94 ? 7.098 31.469 14.172 1 98.44 94 GLY A CA 1
ATOM 739 C C . GLY A 1 94 ? 7.973 30.312 13.766 1 98.44 94 GLY A C 1
ATOM 740 O O . GLY A 1 94 ? 9.148 30.25 14.133 1 98.44 94 GLY A O 1
ATOM 741 N N . HIS A 1 95 ? 7.398 29.328 13.055 1 98.44 95 HIS A N 1
ATOM 742 C CA . HIS A 1 95 ? 8.211 28.203 12.594 1 98.44 95 HIS A CA 1
ATOM 743 C C . HIS A 1 95 ? 8.773 28.469 11.203 1 98.44 95 HIS A C 1
ATOM 745 O O . HIS A 1 95 ? 8.125 29.109 10.375 1 98.44 95 HIS A O 1
ATOM 751 N N . TYR A 1 96 ? 10.008 27.938 11 1 98.62 96 TYR A N 1
ATOM 752 C CA . TYR A 1 96 ? 10.641 28.25 9.719 1 98.62 96 TYR A CA 1
ATOM 753 C C . TYR A 1 96 ? 10.633 27.031 8.805 1 98.62 96 TYR A C 1
ATOM 755 O O . TYR A 1 96 ? 10.961 27.141 7.617 1 98.62 96 TYR A O 1
ATOM 763 N N . ASP A 1 97 ? 10.242 25.828 9.32 1 97.38 97 ASP A N 1
ATOM 764 C CA . ASP A 1 97 ? 10.125 24.672 8.438 1 97.38 97 ASP A CA 1
ATOM 765 C C . ASP A 1 97 ? 8.875 24.766 7.566 1 97.38 97 ASP A C 1
ATOM 767 O O . ASP A 1 97 ? 7.879 25.375 7.965 1 97.38 97 ASP A O 1
ATOM 771 N N . VAL A 1 98 ? 9.016 24.203 6.352 1 96.5 98 VAL A N 1
ATOM 772 C CA . VAL A 1 98 ? 7.895 24.141 5.422 1 96.5 98 VAL A CA 1
ATOM 773 C C . VAL A 1 98 ? 7.711 22.703 4.938 1 96.5 98 VAL A C 1
ATOM 775 O O . VAL A 1 98 ? 8.633 21.891 5.023 1 96.5 98 VAL A O 1
ATOM 778 N N . VAL A 1 99 ? 6.496 22.375 4.504 1 92.38 99 VAL A N 1
ATOM 779 C CA . VAL A 1 99 ? 6.262 21.047 3.961 1 92.38 99 VAL A CA 1
ATOM 780 C C . VAL A 1 99 ? 6.891 20.938 2.572 1 92.38 99 VAL A C 1
ATOM 782 O O . VAL A 1 99 ? 7.129 21.953 1.912 1 92.38 99 VAL A O 1
ATOM 785 N N . PRO A 1 100 ? 7.168 19.781 2.129 1 90.31 100 PRO A N 1
ATOM 786 C CA . PRO A 1 100 ? 7.695 19.625 0.771 1 90.31 100 PRO A CA 1
ATOM 787 C C . PRO A 1 100 ? 6.812 20.281 -0.285 1 90.31 100 PRO A C 1
ATOM 789 O O . PRO A 1 100 ? 5.582 20.203 -0.204 1 90.31 100 PRO A O 1
ATOM 792 N N . ALA A 1 101 ? 7.434 20.953 -1.262 1 91.12 101 ALA A N 1
ATOM 793 C CA . ALA A 1 101 ? 6.703 21.719 -2.266 1 91.12 101 ALA A CA 1
ATOM 794 C C . ALA A 1 101 ? 5.969 20.812 -3.236 1 91.12 101 ALA A C 1
ATOM 796 O O . ALA A 1 101 ? 4.875 21.125 -3.705 1 91.12 101 ALA A O 1
ATOM 797 N N . GLY A 1 102 ? 6.629 19.719 -3.402 1 86.56 102 GLY A N 1
ATOM 798 C CA . GLY A 1 102 ? 6.016 18.812 -4.363 1 86.56 102 GLY A CA 1
ATOM 799 C C . GLY A 1 102 ? 6.086 19.312 -5.789 1 86.56 102 GLY A C 1
ATOM 800 O O . GLY A 1 102 ? 6.996 20.078 -6.141 1 86.56 102 GLY A O 1
ATOM 801 N N . GLU A 1 103 ? 5.184 18.75 -6.758 1 85.81 103 GLU A N 1
ATOM 802 C CA . GLU A 1 103 ? 5.203 19.078 -8.18 1 85.81 103 GLU A CA 1
ATOM 803 C C . GLU A 1 103 ? 4.004 19.922 -8.578 1 85.81 103 GLU A C 1
ATOM 805 O O . GLU A 1 103 ? 3.135 20.203 -7.746 1 85.81 103 GLU A O 1
ATOM 810 N N . GLY A 1 104 ? 3.998 20.516 -9.734 1 88.75 104 GLY A N 1
ATOM 811 C CA . GLY A 1 104 ? 2.82 21.156 -10.289 1 88.75 104 GLY A CA 1
ATOM 812 C C . GLY A 1 104 ? 2.822 22.656 -10.109 1 88.75 104 GLY 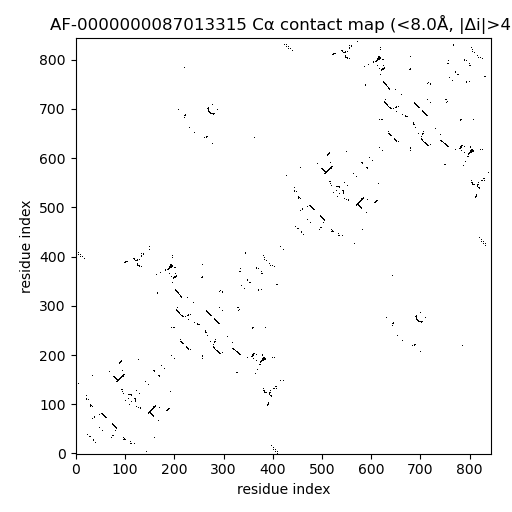A C 1
ATOM 813 O O . GLY A 1 104 ? 1.806 23.328 -10.336 1 88.75 104 GLY A O 1
ATOM 814 N N . TRP A 1 105 ? 3.865 23.25 -9.711 1 93.31 105 TRP A N 1
ATOM 815 C CA . TRP A 1 105 ? 3.971 24.688 -9.484 1 93.31 105 TRP A CA 1
ATOM 816 C C . TRP A 1 105 ? 4.062 25.438 -10.805 1 93.31 105 TRP A C 1
ATOM 818 O O . TRP A 1 105 ? 4.684 24.953 -11.758 1 93.31 105 TRP A O 1
ATOM 828 N N . SER A 1 106 ? 3.395 26.547 -10.828 1 96.56 106 SER A N 1
ATOM 829 C CA . SER A 1 106 ? 3.502 27.422 -11.992 1 96.56 106 SER A CA 1
ATOM 830 C C . SER A 1 106 ? 4.84 28.156 -12.016 1 96.56 106 SER A C 1
ATOM 832 O O . SER A 1 106 ? 5.293 28.609 -13.07 1 96.56 106 SER A O 1
ATOM 834 N N . VAL A 1 107 ? 5.379 28.359 -10.82 1 96.75 107 VAL A N 1
ATOM 835 C CA . VAL A 1 107 ? 6.707 28.938 -10.641 1 96.75 107 VAL A CA 1
ATOM 836 C C . VAL A 1 107 ? 7.535 28.062 -9.711 1 96.75 107 VAL A C 1
ATOM 838 O O . VAL A 1 107 ? 6.988 27.234 -8.984 1 96.75 107 VAL A O 1
ATOM 841 N N . ASN A 1 108 ? 8.82 28.234 -9.867 1 97.31 108 ASN A N 1
ATOM 842 C CA . ASN A 1 108 ? 9.641 27.5 -8.906 1 97.31 108 ASN A CA 1
ATOM 843 C C . ASN A 1 108 ? 9.305 27.891 -7.469 1 97.31 108 ASN A C 1
ATOM 845 O O . ASN A 1 108 ? 9.328 29.062 -7.117 1 97.31 108 ASN A O 1
ATOM 849 N N . PRO A 1 109 ? 9.055 26.938 -6.648 1 97.94 109 PRO A N 1
ATOM 850 C CA . PRO A 1 109 ? 8.547 27.219 -5.301 1 97.94 109 PRO A CA 1
ATOM 851 C C . PRO A 1 109 ? 9.562 27.969 -4.434 1 97.94 109 PRO A C 1
ATOM 853 O O . PRO A 1 109 ? 9.195 28.5 -3.383 1 97.94 109 PRO A O 1
ATOM 856 N N . TYR A 1 110 ? 10.852 28.078 -4.82 1 98.31 110 TYR A N 1
ATOM 857 C CA . TYR A 1 110 ? 11.852 28.672 -3.938 1 98.31 110 TYR A CA 1
ATOM 858 C C . TYR A 1 110 ? 12.547 29.844 -4.613 1 98.31 110 TYR A C 1
ATOM 860 O O . TYR A 1 110 ? 13.617 30.281 -4.18 1 98.31 110 TYR A O 1
ATOM 868 N N . ASP A 1 111 ? 11.844 30.359 -5.605 1 98.06 111 ASP A N 1
ATOM 869 C CA . ASP A 1 111 ? 12.375 31.547 -6.258 1 98.06 111 ASP A CA 1
ATOM 870 C C . ASP A 1 111 ? 11.75 32.812 -5.68 1 98.06 111 ASP A C 1
ATOM 872 O O . ASP A 1 111 ? 12.25 33.906 -5.906 1 98.06 111 ASP A O 1
ATOM 876 N N . ALA A 1 112 ? 10.742 32.688 -4.957 1 98.25 112 ALA A N 1
ATOM 877 C CA . ALA A 1 112 ? 10.062 33.812 -4.32 1 98.25 112 ALA A CA 1
ATOM 878 C C . ALA A 1 112 ? 9.703 34.906 -5.34 1 98.25 112 ALA A C 1
ATOM 880 O O . ALA A 1 112 ? 10.016 36.062 -5.148 1 98.25 112 ALA A O 1
ATOM 881 N N . VAL A 1 113 ? 9.031 34.5 -6.332 1 98.06 113 VAL A N 1
ATOM 882 C CA . VAL A 1 113 ? 8.711 35.406 -7.426 1 98.06 113 VAL A CA 1
ATOM 883 C C . VAL A 1 113 ? 7.566 36.344 -7.012 1 98.06 113 VAL A C 1
ATOM 885 O O . VAL A 1 113 ? 6.629 35.906 -6.332 1 98.06 113 VAL A O 1
ATOM 888 N N . VAL A 1 114 ? 7.695 37.625 -7.473 1 98 114 VAL A N 1
ATOM 889 C CA . VAL A 1 114 ? 6.637 38.594 -7.23 1 98 114 VAL A CA 1
ATOM 890 C C . VAL A 1 114 ? 5.812 38.812 -8.5 1 98 114 VAL A C 1
ATOM 892 O O . VAL A 1 114 ? 6.336 39.219 -9.531 1 98 114 VAL A O 1
ATOM 895 N N . ILE A 1 115 ? 4.551 38.375 -8.422 1 97.56 115 ILE A N 1
ATOM 896 C CA . ILE A 1 115 ? 3.625 38.531 -9.539 1 97.56 115 ILE A CA 1
ATOM 897 C C . ILE A 1 115 ? 2.322 39.156 -9.055 1 97.56 115 ILE A C 1
ATOM 899 O O . ILE A 1 115 ? 1.677 38.625 -8.141 1 97.56 115 ILE A O 1
ATOM 903 N N . ASN A 1 116 ? 1.907 40.312 -9.625 1 97.25 116 ASN A N 1
ATOM 904 C CA . ASN A 1 116 ? 0.646 41 -9.312 1 97.25 116 ASN A CA 1
ATOM 905 C C . ASN A 1 116 ? 0.496 41.219 -7.816 1 97.25 116 ASN A C 1
ATOM 907 O O . ASN A 1 116 ? -0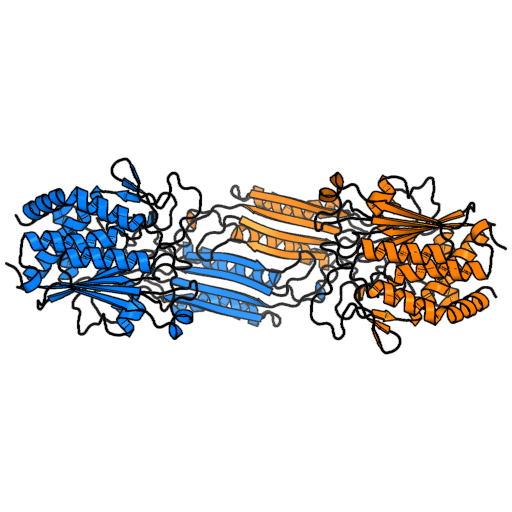.508 40.844 -7.215 1 97.25 116 ASN A O 1
ATOM 911 N N . ASP A 1 117 ? 1.506 41.719 -7.113 1 97.81 117 ASP A N 1
ATOM 912 C CA . ASP A 1 117 ? 1.54 42.125 -5.715 1 97.81 117 ASP A CA 1
ATOM 913 C C . ASP A 1 117 ? 1.395 40.938 -4.781 1 97.81 117 ASP A C 1
ATOM 915 O O . ASP A 1 117 ? 0.858 41.062 -3.68 1 97.81 117 ASP A O 1
ATOM 919 N N . ARG A 1 118 ? 1.782 39.781 -5.359 1 98.38 118 ARG A N 1
ATOM 920 C CA . ARG A 1 118 ? 1.854 38.531 -4.578 1 98.38 118 ARG A CA 1
ATOM 921 C C . ARG A 1 118 ? 3.258 37.938 -4.625 1 98.38 118 ARG A C 1
ATOM 923 O O . ARG A 1 118 ? 3.92 38 -5.66 1 98.38 118 ARG A O 1
ATOM 930 N N . ILE A 1 119 ? 3.732 37.531 -3.5 1 98.62 119 ILE A N 1
ATOM 931 C CA . ILE A 1 119 ? 4.988 36.781 -3.453 1 98.62 119 ILE A CA 1
ATOM 932 C C . ILE A 1 119 ? 4.703 35.281 -3.42 1 98.62 119 ILE A C 1
ATOM 934 O O . ILE A 1 119 ? 4.137 34.781 -2.449 1 98.62 119 ILE A O 1
ATOM 938 N N . TYR A 1 120 ? 5.141 34.656 -4.477 1 98.44 120 TYR A N 1
ATOM 939 C CA . TYR A 1 120 ? 4.902 33.219 -4.594 1 98.44 120 TYR A CA 1
ATOM 940 C C . TYR A 1 120 ? 6.086 32.406 -4.055 1 98.44 120 TYR A C 1
ATOM 942 O O . TYR A 1 120 ? 7.242 32.781 -4.277 1 98.44 120 TYR A O 1
ATOM 950 N N . GLY A 1 121 ? 5.727 31.359 -3.332 1 98.38 121 GLY A N 1
ATOM 951 C CA . GLY A 1 121 ? 6.75 30.438 -2.846 1 98.38 121 GLY A CA 1
ATOM 952 C C . GLY A 1 121 ? 6.273 29.578 -1.695 1 98.38 121 GLY A C 1
ATOM 953 O O . GLY A 1 121 ? 5.355 29.953 -0.965 1 98.38 121 GLY A O 1
ATOM 954 N N . ARG A 1 122 ? 6.941 28.406 -1.562 1 97.5 122 ARG A N 1
ATOM 955 C CA . ARG A 1 122 ? 6.668 27.562 -0.398 1 97.5 122 ARG A CA 1
ATOM 956 C C . ARG A 1 122 ? 7.102 28.25 0.889 1 97.5 122 ARG A C 1
ATOM 958 O O . ARG A 1 122 ? 8.266 28.625 1.035 1 97.5 122 ARG A O 1
ATOM 965 N N . GLY A 1 123 ? 6.16 28.516 1.798 1 97.44 123 GLY A N 1
ATOM 966 C CA . GLY A 1 123 ? 6.422 29.234 3.033 1 97.44 123 GLY A CA 1
ATOM 967 C C . GLY A 1 123 ? 5.949 30.672 2.992 1 97.44 123 GLY A C 1
ATOM 968 O O . GLY A 1 123 ? 5.914 31.359 4.023 1 97.44 123 GLY A O 1
ATOM 969 N N . ALA A 1 124 ? 5.5 31.094 1.814 1 98.5 124 ALA A N 1
ATOM 970 C CA . ALA A 1 124 ? 5.062 32.469 1.697 1 98.5 124 ALA A CA 1
ATOM 971 C C . ALA A 1 124 ? 3.893 32.75 2.635 1 98.5 124 ALA A C 1
ATOM 973 O O . ALA A 1 124 ? 3.898 33.75 3.359 1 98.5 124 ALA A O 1
ATOM 974 N N . SER A 1 125 ? 2.943 31.875 2.623 1 97.56 125 SER A N 1
ATOM 975 C CA . SER A 1 125 ? 1.799 32.031 3.518 1 97.56 125 SER A CA 1
ATOM 976 C C . SER A 1 125 ? 2.039 31.297 4.84 1 97.56 125 SER A C 1
ATOM 978 O O . SER A 1 125 ? 1.628 31.781 5.898 1 97.56 125 SER A O 1
ATOM 980 N N . ASP A 1 126 ? 2.693 30.156 4.926 1 95.69 126 ASP A N 1
ATOM 981 C CA . ASP A 1 126 ? 2.85 29.25 6.066 1 95.69 126 ASP A CA 1
ATOM 982 C C . ASP A 1 126 ? 4.312 28.875 6.27 1 95.69 126 ASP A C 1
ATOM 984 O O . ASP A 1 126 ? 4.777 27.859 5.734 1 95.69 126 ASP A O 1
ATOM 988 N N . MET A 1 127 ? 5.113 29.641 6.902 1 96.62 127 MET A N 1
ATOM 989 C CA . MET A 1 127 ? 4.598 30.906 7.43 1 96.62 127 MET A CA 1
ATOM 990 C C . MET A 1 127 ? 5.699 31.953 7.512 1 96.62 127 MET A C 1
ATOM 992 O O . MET A 1 127 ? 5.75 32.719 8.469 1 96.62 127 MET A O 1
ATOM 996 N N . LYS A 1 128 ? 6.59 31.922 6.551 1 98.69 128 LYS A N 1
ATOM 997 C CA . LYS A 1 128 ? 7.738 32.812 6.609 1 98.69 128 LYS A CA 1
ATOM 998 C C . LYS A 1 128 ? 7.305 34.281 6.496 1 98.69 128 LYS A C 1
ATOM 1000 O O . LYS A 1 128 ? 8 35.156 6.977 1 98.69 128 LYS A O 1
ATOM 1005 N N . SER A 1 129 ? 6.191 34.562 5.859 1 98.81 129 SER A N 1
ATOM 1006 C CA . SER A 1 129 ? 5.645 35.938 5.914 1 98.81 129 SER A CA 1
ATOM 1007 C C . SER A 1 129 ? 5.289 36.312 7.34 1 98.81 129 SER A C 1
ATOM 1009 O O . SER A 1 129 ? 5.422 37.5 7.719 1 98.81 129 SER A O 1
ATOM 1011 N N . GLY A 1 130 ? 4.793 35.406 8.141 1 98.81 130 GLY A N 1
ATOM 1012 C CA . GLY A 1 130 ? 4.539 35.656 9.547 1 98.81 130 GLY A CA 1
ATOM 1013 C C . GLY A 1 130 ? 5.789 36.031 10.32 1 98.81 130 GLY A C 1
ATOM 1014 O O . GLY A 1 130 ? 5.762 36.938 11.141 1 98.81 130 GLY A O 1
ATOM 1015 N N . ILE A 1 131 ? 6.895 35.375 10.031 1 98.88 131 ILE A N 1
ATOM 1016 C CA . ILE A 1 131 ? 8.18 35.688 10.656 1 98.88 131 ILE A CA 1
ATOM 1017 C C . ILE A 1 131 ? 8.602 37.094 10.328 1 98.88 131 ILE A C 1
ATOM 1019 O O . ILE A 1 131 ? 9.008 37.844 11.219 1 98.88 131 ILE A O 1
ATOM 1023 N N . VAL A 1 132 ? 8.469 37.469 9.102 1 98.88 132 VAL A N 1
ATOM 1024 C CA . VAL A 1 132 ? 8.844 38.812 8.68 1 98.88 132 VAL A CA 1
ATOM 1025 C C . VAL A 1 132 ? 7.926 39.844 9.336 1 98.88 132 VAL A C 1
ATOM 1027 O O . VAL A 1 132 ? 8.383 40.906 9.781 1 98.88 132 VAL A O 1
ATOM 1030 N N . ALA A 1 133 ? 6.656 39.5 9.398 1 98.88 133 ALA A N 1
ATOM 1031 C CA . ALA A 1 133 ? 5.68 40.406 9.992 1 98.88 133 ALA A CA 1
ATOM 1032 C C . ALA A 1 133 ? 5.996 40.688 11.453 1 98.88 133 ALA A C 1
ATOM 1034 O O . ALA A 1 133 ? 5.945 41.844 11.906 1 98.88 133 ALA A O 1
ATOM 1035 N N . GLN A 1 134 ? 6.277 39.656 12.211 1 98.75 134 GLN A N 1
ATOM 1036 C CA . GLN A 1 134 ? 6.531 39.844 13.633 1 98.75 134 GLN A CA 1
ATOM 1037 C C . GLN A 1 134 ? 7.797 40.656 13.859 1 98.75 134 GLN A C 1
ATOM 1039 O O . GLN A 1 134 ? 7.84 41.531 14.75 1 98.75 134 GLN A O 1
ATOM 1044 N N . ILE A 1 135 ? 8.836 40.5 13.047 1 98.81 135 ILE A N 1
ATOM 1045 C CA . ILE A 1 135 ? 10.102 41.219 13.211 1 98.81 135 ILE A CA 1
ATOM 1046 C C . ILE A 1 135 ? 9.906 42.688 12.852 1 98.81 135 ILE A C 1
ATOM 1048 O O . ILE A 1 135 ? 10.273 43.562 13.625 1 98.81 135 ILE A O 1
ATOM 1052 N N . TYR A 1 136 ? 9.289 42.969 11.758 1 98.81 136 TYR A N 1
ATOM 1053 C CA . TYR A 1 136 ? 9.172 44.344 11.297 1 98.81 136 TYR A CA 1
ATOM 1054 C C . TYR A 1 136 ? 8.141 45.125 12.109 1 98.81 136 TYR A C 1
ATOM 1056 O O . TYR A 1 136 ? 8.195 46.344 12.195 1 98.81 136 TYR A O 1
ATOM 1064 N N . SER A 1 137 ? 7.176 44.438 12.719 1 98.81 137 SER A N 1
ATOM 1065 C CA . SER A 1 137 ? 6.258 45.125 13.617 1 98.81 137 SER A CA 1
ATOM 1066 C C . SER A 1 137 ? 7.012 45.812 14.742 1 98.81 137 SER A C 1
ATOM 1068 O O . SER A 1 137 ? 6.668 46.938 15.125 1 98.81 137 SER A O 1
ATOM 1070 N N . VAL A 1 138 ? 8.008 45.188 15.25 1 98.69 138 VAL A N 1
ATOM 1071 C CA . VAL A 1 138 ? 8.828 45.719 16.328 1 98.69 138 VAL A CA 1
ATOM 1072 C C . VAL A 1 138 ? 9.719 46.844 15.766 1 98.69 138 VAL A C 1
ATOM 1074 O O . VAL A 1 138 ? 9.836 47.906 16.375 1 98.69 138 VAL A O 1
ATOM 1077 N N . GLU A 1 139 ? 10.336 46.625 14.578 1 98.5 139 GLU A N 1
ATOM 1078 C CA . GLU A 1 139 ? 11.242 47.594 13.977 1 98.5 139 GLU A CA 1
ATOM 1079 C C . GLU A 1 139 ? 10.516 48.906 13.68 1 98.5 139 GLU A C 1
ATOM 1081 O O . GLU A 1 139 ? 11.07 49.969 13.875 1 98.5 139 GLU A O 1
ATOM 1086 N N . VAL A 1 140 ? 9.32 48.75 13.195 1 98.56 140 VAL A N 1
ATOM 1087 C CA . VAL A 1 140 ? 8.516 49.938 12.898 1 98.56 140 VAL A CA 1
ATOM 1088 C C . VAL A 1 140 ? 8.258 50.719 14.188 1 98.56 140 VAL A C 1
ATOM 1090 O O . VAL A 1 140 ? 8.422 51.938 14.227 1 98.56 140 VAL A O 1
ATOM 1093 N N . LEU A 1 141 ? 7.863 50.062 15.195 1 98 141 LEU A N 1
ATOM 1094 C CA . LEU A 1 141 ? 7.535 50.719 16.453 1 98 141 LEU A CA 1
ATOM 1095 C C . LEU A 1 141 ? 8.773 51.344 17.062 1 98 141 LEU A C 1
ATOM 1097 O O . LEU A 1 141 ? 8.68 52.406 17.703 1 98 141 LEU A O 1
ATOM 1101 N N . LYS A 1 142 ? 9.953 50.75 16.922 1 97.06 142 LYS A N 1
ATOM 1102 C CA . LYS A 1 142 ? 11.211 51.25 17.453 1 97.06 142 LYS A CA 1
ATOM 1103 C C . LYS A 1 142 ? 11.508 52.656 16.891 1 97.06 142 LYS A C 1
ATOM 1105 O O . LYS A 1 142 ? 12.172 53.469 17.547 1 97.06 142 LYS A O 1
ATOM 1110 N N . LYS A 1 143 ? 10.992 52.938 15.742 1 96.94 143 LYS A N 1
ATOM 1111 C CA . LYS A 1 143 ? 11.234 54.219 15.109 1 96.94 143 LYS A CA 1
ATOM 1112 C C . LYS A 1 143 ? 10.32 55.312 15.703 1 96.94 143 LYS A C 1
ATOM 1114 O O . LYS A 1 143 ? 10.539 56.5 15.484 1 96.94 143 LYS A O 1
ATOM 1119 N N . ILE A 1 144 ? 9.391 54.906 16.469 1 96.12 144 ILE A N 1
ATOM 1120 C CA . ILE A 1 144 ? 8.367 55.844 16.938 1 96.12 144 ILE A CA 1
ATOM 1121 C C . ILE A 1 144 ? 8.5 56.031 18.438 1 96.12 144 ILE A C 1
ATOM 1123 O O . ILE A 1 144 ? 8.344 57.156 18.938 1 96.12 144 ILE A O 1
ATOM 1127 N N . VAL A 1 145 ? 8.734 54.938 19.141 1 94.69 145 VAL A N 1
ATOM 1128 C CA . VAL A 1 145 ? 8.852 55 20.594 1 94.69 145 VAL A CA 1
ATOM 1129 C C . VAL A 1 145 ? 10.07 54.219 21.047 1 94.69 145 VAL A C 1
ATOM 1131 O O . VAL A 1 145 ? 10.711 53.531 20.25 1 94.69 145 VAL A O 1
ATOM 1134 N N . ASN A 1 146 ? 10.359 54.312 22.359 1 92.88 146 ASN A N 1
ATOM 1135 C CA . ASN A 1 146 ? 11.445 53.531 22.938 1 92.88 146 ASN A CA 1
ATOM 1136 C C . ASN A 1 146 ? 10.961 52.156 23.359 1 92.88 146 ASN A C 1
ATOM 1138 O O . ASN A 1 146 ? 10.758 51.906 24.547 1 92.88 146 ASN A O 1
ATOM 1142 N N . VAL A 1 147 ? 10.961 51.281 22.469 1 92.19 147 VAL A N 1
ATOM 1143 C CA . VAL A 1 147 ? 10.469 49.938 22.672 1 92.19 147 VAL A CA 1
ATOM 1144 C C . VAL A 1 147 ? 11.305 49.219 23.719 1 92.19 147 VAL A C 1
ATOM 1146 O O . VAL A 1 147 ? 10.773 48.469 24.547 1 92.19 147 VAL A O 1
ATOM 1149 N N . ASP A 1 148 ? 12.578 49.531 23.781 1 90.75 148 ASP A N 1
ATOM 1150 C CA . ASP A 1 148 ? 13.508 48.781 24.625 1 90.75 148 ASP A CA 1
ATOM 1151 C C . ASP A 1 148 ? 13.32 49.125 26.094 1 90.75 148 ASP A C 1
ATOM 1153 O O . ASP A 1 148 ? 13.734 48.375 26.969 1 90.75 148 ASP A O 1
ATOM 1157 N N . GLN A 1 149 ? 12.672 50.156 26.312 1 91.88 149 GLN A N 1
ATOM 1158 C CA . GLN A 1 149 ? 12.391 50.562 27.688 1 91.88 149 GLN A CA 1
ATOM 1159 C C . GLN A 1 149 ? 11.031 50.031 28.141 1 91.88 149 GLN A C 1
ATOM 1161 O O . GLN A 1 149 ? 10.828 49.75 29.328 1 91.88 149 GLN A O 1
ATOM 1166 N N . ALA A 1 150 ? 10.203 49.875 27.234 1 92.25 150 ALA A N 1
ATOM 1167 C CA . ALA A 1 150 ? 8.836 49.469 27.547 1 92.25 150 ALA A CA 1
ATOM 1168 C C . ALA A 1 150 ? 8.703 47.938 27.562 1 92.25 150 ALA A C 1
ATOM 1170 O O . ALA A 1 150 ? 7.992 47.375 28.391 1 92.25 150 ALA A O 1
ATOM 1171 N N . PHE A 1 151 ? 9.445 47.344 26.641 1 96.81 151 PHE A N 1
ATOM 1172 C CA . PHE A 1 151 ? 9.219 45.938 26.406 1 96.81 151 PHE A CA 1
ATOM 1173 C C . PHE A 1 151 ? 10.523 45.156 26.5 1 96.81 151 PHE A C 1
ATOM 1175 O O . PHE A 1 151 ? 11.602 45.719 26.328 1 96.81 151 PHE A O 1
ATOM 1182 N N . LYS A 1 152 ? 10.438 43.938 26.922 1 98.06 152 LYS A N 1
ATOM 1183 C CA . LYS A 1 152 ? 11.352 42.875 26.516 1 98.06 152 LYS A CA 1
ATOM 1184 C C . LYS A 1 152 ? 10.727 42 25.438 1 98.06 152 LYS A C 1
ATOM 1186 O O . LYS A 1 152 ? 9.773 41.25 25.688 1 98.06 152 LYS A O 1
ATOM 1191 N N . ILE A 1 153 ? 11.219 42.125 24.25 1 98.56 153 ILE A N 1
ATOM 1192 C CA . ILE A 1 153 ? 10.656 41.406 23.109 1 98.56 153 ILE A CA 1
ATOM 1193 C C . ILE A 1 153 ? 11.594 40.281 22.719 1 98.56 153 ILE A C 1
ATOM 1195 O O . ILE A 1 153 ? 12.797 40.469 22.547 1 98.56 153 ILE A O 1
ATOM 1199 N N . ARG A 1 154 ? 11.062 39.062 22.562 1 98.62 154 ARG A N 1
ATOM 1200 C CA . ARG A 1 154 ? 11.812 37.906 22.109 1 98.62 154 ARG A CA 1
ATOM 1201 C C . ARG A 1 154 ? 11.141 37.25 20.906 1 98.62 154 ARG A C 1
ATOM 1203 O O . ARG A 1 154 ? 9.93 37.031 20.906 1 98.62 154 ARG A O 1
ATOM 1210 N N . HIS A 1 155 ? 11.938 37.094 19.844 1 98.81 155 HIS A N 1
ATOM 1211 C CA . HIS A 1 155 ? 11.492 36.312 18.703 1 98.81 155 HIS A CA 1
ATOM 1212 C C . HIS A 1 155 ? 11.984 34.875 18.781 1 98.81 155 HIS A C 1
ATOM 1214 O O . HIS A 1 155 ? 13.195 34.625 18.844 1 98.81 155 HIS A O 1
ATOM 1220 N N . PHE A 1 156 ? 11.055 33.969 18.797 1 98.88 156 PHE A N 1
ATOM 1221 C CA . PHE A 1 156 ? 11.383 32.531 18.719 1 98.88 156 PHE A CA 1
ATOM 1222 C C . PHE A 1 156 ? 11.148 32.031 17.297 1 98.88 156 PHE A C 1
ATOM 1224 O O . PHE A 1 156 ? 10 31.859 16.875 1 98.88 156 PHE A O 1
ATOM 1231 N N . LEU A 1 157 ? 12.164 31.781 16.562 1 98.88 157 LEU A N 1
ATOM 1232 C CA . LEU A 1 157 ? 12.109 31.094 15.273 1 98.88 157 LEU A CA 1
ATOM 1233 C C . LEU A 1 157 ? 12.461 29.625 15.422 1 98.88 157 LEU A C 1
ATOM 1235 O O . LEU A 1 157 ? 13.609 29.281 15.719 1 98.88 157 LEU A O 1
ATOM 1239 N N . VAL A 1 158 ? 11.445 28.734 15.156 1 98.69 158 VAL A N 1
ATOM 1240 C CA . VAL A 1 158 ? 11.562 27.359 15.617 1 98.69 158 VAL A CA 1
ATOM 1241 C C . VAL A 1 158 ? 11.344 26.391 14.453 1 98.69 158 VAL A C 1
ATOM 1243 O O . VAL A 1 158 ? 10.719 26.766 13.453 1 98.69 158 VAL A O 1
ATOM 1246 N N . PRO A 1 159 ? 11.891 25.156 14.57 1 97.56 159 PRO A N 1
ATOM 1247 C CA . PRO A 1 159 ? 11.664 24.125 13.57 1 97.56 159 PRO A CA 1
ATOM 1248 C C . PRO A 1 159 ? 10.516 23.188 13.938 1 97.56 159 PRO A C 1
ATOM 1250 O O . PRO A 1 159 ? 9.969 23.281 15.039 1 97.56 159 PRO A O 1
ATOM 1253 N N . ASP A 1 160 ? 10.039 22.359 13.078 1 95.62 160 ASP A N 1
ATOM 1254 C CA . ASP A 1 160 ? 9.336 21.078 13.234 1 95.62 160 ASP A CA 1
ATOM 1255 C C . ASP A 1 160 ? 7.898 21.297 13.695 1 95.62 160 ASP A C 1
ATOM 1257 O O . ASP A 1 160 ? 7.379 20.531 14.508 1 95.62 160 ASP A O 1
ATOM 1261 N N . GLU A 1 161 ? 7.297 22.406 13.281 1 94.31 161 GLU A N 1
ATOM 1262 C CA . GLU A 1 161 ? 5.852 22.547 13.422 1 94.31 161 GLU A CA 1
ATOM 1263 C C . GLU A 1 161 ? 5.113 21.656 12.422 1 94.31 161 GLU A C 1
ATOM 1265 O O . GLU A 1 161 ? 4.094 21.047 12.75 1 94.31 161 GLU A O 1
ATOM 1270 N N . GLU A 1 162 ? 5.645 21.422 11.273 1 89.81 162 GLU A N 1
ATOM 1271 C CA . GLU A 1 162 ? 4.973 20.828 10.133 1 89.81 162 GLU A CA 1
ATOM 1272 C C . GLU A 1 162 ? 4.906 19.297 10.266 1 89.81 162 GLU A C 1
ATOM 1274 O O . GLU A 1 162 ? 4.141 18.641 9.555 1 89.81 162 GLU A O 1
ATOM 1279 N N . THR A 1 163 ? 5.727 18.719 11.047 1 84.69 163 THR A N 1
ATOM 1280 C CA . THR A 1 163 ? 5.715 17.281 11.195 1 84.69 163 THR A CA 1
ATOM 1281 C C . THR A 1 163 ? 4.844 16.859 12.375 1 84.69 163 THR A C 1
ATOM 1283 O O . THR A 1 163 ? 4.805 15.68 12.742 1 84.69 163 THR A O 1
ATOM 1286 N N . VAL A 1 164 ? 4.145 17.812 12.898 1 77.88 164 VAL A N 1
ATOM 1287 C CA . VAL A 1 164 ? 3.152 17.578 13.945 1 77.88 164 VAL A CA 1
ATOM 1288 C C . VAL A 1 164 ? 3.791 16.812 15.102 1 77.88 164 VAL A C 1
ATOM 1290 O O . VAL A 1 164 ? 4.961 17.031 15.43 1 77.88 164 VAL A O 1
ATOM 1293 N N . GLY A 1 165 ? 2.902 16.109 15.898 1 85.88 165 GLY A N 1
ATOM 1294 C CA . GLY A 1 165 ? 3.402 15.352 17.031 1 85.88 165 GLY A CA 1
ATOM 1295 C C . GLY A 1 165 ? 2.967 15.922 18.375 1 85.88 165 GLY A C 1
ATOM 1296 O O . GLY A 1 165 ? 2.721 17.125 18.484 1 85.88 165 GLY A O 1
ATOM 1297 N N . ASN A 1 166 ? 2.984 15.039 19.328 1 92.06 166 ASN A N 1
ATOM 1298 C CA . ASN A 1 166 ? 2.656 15.477 20.688 1 92.06 166 ASN A CA 1
ATOM 1299 C C . ASN A 1 166 ? 3.768 16.328 21.281 1 92.06 166 ASN A C 1
ATOM 1301 O O . ASN A 1 166 ? 3.521 17.141 22.172 1 92.06 166 ASN A O 1
ATOM 1305 N N . GLU A 1 167 ? 4.969 16.031 20.797 1 94.38 167 GLU A N 1
ATOM 1306 C CA . GLU A 1 167 ? 6.176 16.797 21.094 1 94.38 167 GLU A CA 1
ATOM 1307 C C . GLU A 1 167 ? 6.953 17.109 19.812 1 94.38 167 GLU A C 1
ATOM 1309 O O . GLU A 1 167 ? 6.84 16.391 18.812 1 94.38 167 GLU A O 1
ATOM 1314 N N . ASN A 1 168 ? 7.621 18.25 19.797 1 94.56 168 ASN A N 1
ATOM 1315 C CA . ASN A 1 168 ? 8.445 18.562 18.625 1 94.56 168 ASN A CA 1
ATOM 1316 C C . ASN A 1 168 ? 9.711 19.312 19.016 1 94.56 168 ASN A C 1
ATOM 1318 O O . ASN A 1 168 ? 9.898 19.656 20.188 1 94.56 168 ASN A O 1
ATOM 1322 N N . ALA A 1 169 ? 10.562 19.469 18.094 1 97.19 169 ALA A N 1
ATOM 1323 C CA . ALA A 1 169 ? 11.898 20 18.344 1 97.19 169 ALA A CA 1
ATOM 1324 C C . ALA A 1 169 ? 11.867 21.531 18.406 1 97.19 169 ALA A C 1
ATOM 1326 O O . ALA A 1 169 ? 12.883 22.156 18.719 1 97.19 169 ALA A O 1
ATOM 1327 N N . GLY A 1 170 ? 10.75 22.156 18.156 1 97.88 170 GLY A N 1
ATOM 1328 C CA . GLY A 1 170 ? 10.633 23.594 18.125 1 97.88 170 GLY A CA 1
ATOM 1329 C C . GLY A 1 170 ? 10.016 24.172 19.391 1 97.88 170 GLY A C 1
ATOM 1330 O O . GLY A 1 170 ? 10.641 24.172 20.453 1 97.88 170 GLY A O 1
ATOM 1331 N N . THR A 1 171 ? 8.75 24.547 19.281 1 98.38 171 THR A N 1
ATOM 1332 C CA . THR A 1 171 ? 8.07 25.266 20.359 1 98.38 171 THR A CA 1
ATOM 1333 C C . THR A 1 171 ? 7.992 24.406 21.625 1 98.38 171 THR A C 1
ATOM 1335 O O . THR A 1 171 ? 8.211 24.906 22.719 1 98.38 171 THR A O 1
ATOM 1338 N N . TYR A 1 172 ? 7.672 23.109 21.469 1 97.88 172 TYR A N 1
ATOM 1339 C CA . TYR A 1 172 ? 7.621 22.219 22.641 1 97.88 172 TYR A CA 1
ATOM 1340 C C . TYR A 1 172 ? 8.961 22.203 23.359 1 97.88 172 TYR A C 1
ATOM 1342 O O . TYR A 1 172 ? 9.008 22.344 24.594 1 97.88 172 TYR A O 1
ATOM 1350 N N . PHE A 1 173 ? 10.023 22.047 22.656 1 98.06 173 PHE A N 1
ATOM 1351 C CA . PHE A 1 173 ? 11.359 21.938 23.234 1 98.06 173 PHE A CA 1
ATOM 1352 C C . PHE A 1 173 ? 11.734 23.188 24 1 98.06 173 PHE A C 1
ATOM 1354 O O . PHE A 1 173 ? 12.219 23.125 25.125 1 98.06 173 PHE A O 1
ATOM 1361 N N . VAL A 1 174 ? 11.539 24.406 23.422 1 98.31 174 VAL A N 1
ATOM 1362 C CA . VAL A 1 174 ? 11.969 25.656 24.047 1 98.31 174 VAL A CA 1
ATOM 1363 C C . VAL A 1 174 ? 11.156 25.922 25.312 1 98.31 174 VAL A C 1
ATOM 1365 O O . VAL A 1 174 ? 11.656 26.516 26.266 1 98.31 174 VAL A O 1
ATOM 1368 N N . ILE A 1 175 ? 9.914 25.484 25.312 1 98.44 175 ILE A N 1
ATOM 1369 C CA . ILE A 1 175 ? 9.094 25.625 26.516 1 98.44 175 ILE A CA 1
ATOM 1370 C C . ILE A 1 175 ? 9.562 24.641 27.578 1 98.44 175 ILE A C 1
ATOM 1372 O O . ILE A 1 175 ? 9.758 25.016 28.75 1 98.44 175 ILE A O 1
ATOM 1376 N N . ARG A 1 176 ? 9.766 23.391 27.188 1 97.69 176 ARG A N 1
ATOM 1377 C CA . ARG A 1 176 ? 10.219 22.344 28.109 1 97.69 176 ARG A CA 1
ATOM 1378 C C . ARG A 1 176 ? 11.531 22.766 28.781 1 97.69 176 ARG A C 1
ATOM 1380 O O . ARG A 1 176 ? 11.719 22.531 29.984 1 97.69 176 ARG A O 1
ATOM 1387 N N . GLU A 1 177 ? 12.422 23.391 28.031 1 98 177 GLU A N 1
ATOM 1388 C CA . GLU A 1 177 ? 13.742 23.781 28.531 1 98 177 GLU A CA 1
ATOM 1389 C C . GLU A 1 177 ? 13.68 25.094 29.297 1 98 177 GLU A C 1
ATOM 1391 O O . GLU A 1 177 ? 14.688 25.547 29.844 1 98 177 GLU A O 1
ATOM 1396 N N . GLY A 1 178 ? 12.57 25.781 29.266 1 98.06 178 GLY A N 1
ATOM 1397 C CA . GLY A 1 178 ? 12.359 26.938 30.125 1 98.06 178 GLY A CA 1
ATOM 1398 C C . GLY A 1 178 ? 12.703 28.25 29.438 1 98.06 178 GLY A C 1
ATOM 1399 O O . GLY A 1 178 ? 12.625 29.312 30.062 1 98.06 178 GLY A O 1
ATOM 1400 N N . TYR A 1 179 ? 13.039 28.203 28.203 1 98.44 179 TYR A N 1
ATOM 1401 C CA . TYR A 1 179 ? 13.336 29.453 27.484 1 98.44 179 TYR A CA 1
ATOM 1402 C C . TYR A 1 179 ? 12.086 30.297 27.312 1 98.44 179 TYR A C 1
ATOM 1404 O O . TYR A 1 179 ? 12.156 31.516 27.297 1 98.44 179 TYR A O 1
ATOM 1412 N N . LEU A 1 180 ? 11.008 29.656 27.125 1 98.38 180 LEU A N 1
ATOM 1413 C CA . LEU A 1 180 ? 9.68 30.266 27.078 1 98.38 180 LEU A CA 1
ATOM 1414 C C . LEU A 1 180 ? 8.781 29.703 28.188 1 98.38 180 LEU A C 1
ATOM 1416 O O . LEU A 1 180 ? 8.477 28.5 28.188 1 98.38 180 LEU A O 1
ATOM 1420 N N . SER A 1 181 ? 8.383 30.562 29.078 1 98 181 SER A N 1
ATOM 1421 C CA . SER A 1 181 ? 7.609 30.094 30.219 1 98 181 SER A CA 1
ATOM 1422 C C . SER A 1 181 ? 6.711 31.203 30.766 1 98 181 SER A C 1
ATOM 1424 O O . SER A 1 181 ? 6.883 32.375 30.422 1 98 181 SER A O 1
ATOM 1426 N N . LYS A 1 182 ? 5.809 30.766 31.609 1 97.31 182 LYS A N 1
ATOM 1427 C CA . LYS A 1 182 ? 4.887 31.703 32.25 1 97.31 182 LYS A CA 1
ATOM 1428 C C . LYS A 1 182 ? 5.641 32.688 33.156 1 97.31 182 LYS A C 1
ATOM 1430 O O . LYS A 1 182 ? 5.211 33.812 33.312 1 97.31 182 LYS A O 1
ATOM 1435 N N . SER A 1 183 ? 6.816 32.281 33.656 1 97.19 183 SER A N 1
ATOM 1436 C CA . SER A 1 183 ? 7.57 33.094 34.594 1 97.19 183 SER A CA 1
ATOM 1437 C C . SER A 1 183 ? 8.352 34.188 33.875 1 97.19 183 SER A C 1
ATOM 1439 O O . SER A 1 183 ? 8.711 35.219 34.5 1 97.19 183 SER A O 1
ATOM 1441 N N . ASN A 1 184 ? 8.555 34 32.562 1 97.81 184 ASN A N 1
ATOM 1442 C CA . ASN A 1 184 ? 9.43 34.969 31.906 1 97.81 184 ASN A CA 1
ATOM 1443 C C . ASN A 1 184 ? 8.742 35.625 30.703 1 97.81 184 ASN A C 1
ATOM 1445 O O . ASN A 1 184 ? 9.383 36.344 29.938 1 97.81 184 ASN A O 1
ATOM 1449 N N . THR A 1 185 ? 7.48 35.375 30.5 1 98.44 185 THR A N 1
ATOM 1450 C CA . THR A 1 185 ? 6.762 35.906 29.359 1 98.44 185 THR A CA 1
ATOM 1451 C C . THR A 1 185 ? 5.324 36.25 29.734 1 98.44 185 THR A C 1
ATOM 1453 O O . THR A 1 185 ? 4.605 35.438 30.312 1 98.44 185 THR A O 1
ATOM 1456 N N . ASP A 1 186 ? 4.871 37.438 29.406 1 98.25 186 ASP A N 1
ATOM 1457 C CA . ASP A 1 186 ? 3.512 37.875 29.703 1 98.25 186 ASP A CA 1
ATOM 1458 C C . ASP A 1 186 ? 2.537 37.438 28.609 1 98.25 186 ASP A C 1
ATOM 1460 O O . ASP A 1 186 ? 1.403 37.062 28.906 1 98.25 186 ASP A O 1
ATOM 1464 N N . TYR A 1 187 ? 2.963 37.594 27.359 1 98.5 187 TYR A N 1
ATOM 1465 C CA . TYR A 1 187 ? 2.123 37.25 26.219 1 98.5 187 TYR A CA 1
ATOM 1466 C C . TYR A 1 187 ? 2.947 36.594 25.109 1 98.5 187 TYR A C 1
ATOM 1468 O O . TYR A 1 187 ? 4.125 36.938 24.938 1 98.5 187 TYR A O 1
ATOM 1476 N N . VAL A 1 188 ? 2.342 35.656 24.391 1 98.81 188 VAL A N 1
ATOM 1477 C CA . VAL A 1 188 ? 2.939 35.094 23.188 1 98.81 188 VAL A CA 1
ATOM 1478 C C . VAL A 1 188 ? 2.068 35.438 21.984 1 98.81 188 VAL A C 1
ATOM 1480 O O . VAL A 1 188 ? 0.842 35.312 22.031 1 98.81 188 VAL A O 1
ATOM 1483 N N . ILE A 1 189 ? 2.637 35.906 20.953 1 98.88 189 ILE A N 1
ATOM 1484 C CA . ILE A 1 189 ? 1.956 36.156 19.688 1 98.88 189 ILE A CA 1
ATOM 1485 C C . ILE A 1 189 ? 2.5 35.219 18.609 1 98.88 189 ILE A C 1
ATOM 1487 O O . ILE A 1 189 ? 3.68 35.281 18.25 1 98.88 189 ILE A O 1
ATOM 1491 N N . PHE A 1 190 ? 1.669 34.281 18.156 1 98.75 190 PHE A N 1
ATOM 1492 C CA . PHE A 1 190 ? 1.973 33.438 16.984 1 98.75 190 PHE A CA 1
ATOM 1493 C C . PHE A 1 190 ? 1.569 34.156 15.695 1 98.75 190 PHE A C 1
ATOM 1495 O O . PHE A 1 190 ? 0.647 34.969 15.695 1 98.75 190 PHE A O 1
ATOM 1502 N N . THR A 1 191 ? 2.23 33.812 14.586 1 98.62 191 THR A N 1
ATOM 1503 C CA . THR A 1 191 ? 1.93 34.531 13.344 1 98.62 191 THR A CA 1
ATOM 1504 C C . THR A 1 191 ? 1.604 33.531 12.227 1 98.62 191 THR A C 1
ATOM 1506 O O . THR A 1 191 ? 1.979 33.75 11.07 1 98.62 191 THR A O 1
ATOM 1509 N N . GLU A 1 192 ? 0.927 32.438 12.594 1 97.25 192 GLU A N 1
ATOM 1510 C CA . GLU A 1 192 ? 0.382 31.484 11.617 1 97.25 192 GLU A CA 1
ATOM 1511 C C . GLU A 1 192 ? -0.577 32.188 10.664 1 97.25 192 GLU A C 1
ATOM 1513 O O . GLU A 1 192 ? -1.167 33.219 11 1 97.25 192 GLU A O 1
ATOM 1518 N N . PRO A 1 193 ? -0.704 31.594 9.461 1 96.75 193 PRO A N 1
ATOM 1519 C CA . PRO A 1 193 ? -1.646 32.219 8.531 1 96.75 193 PRO A CA 1
ATOM 1520 C C . PRO A 1 193 ? -3.094 32.125 9.008 1 96.75 193 PRO A C 1
ATOM 1522 O O . PRO A 1 193 ? -3.652 31.031 9.086 1 96.75 193 PRO A O 1
ATOM 1525 N N . SER A 1 194 ? -3.668 33.25 9.297 1 94.25 194 SER A N 1
ATOM 1526 C CA . SER A 1 194 ? -5.047 33.312 9.773 1 94.25 194 SER A CA 1
ATOM 1527 C C . SER A 1 194 ? -5.871 34.312 8.961 1 94.25 194 SER A C 1
ATOM 1529 O O . SER A 1 194 ? -7.098 34.344 9.07 1 94.25 194 SER A O 1
ATOM 1531 N N . GLY A 1 195 ? -5.258 35 8.07 1 93.88 195 GLY A N 1
ATOM 1532 C CA . GLY A 1 195 ? -5.941 36.094 7.406 1 93.88 195 GLY A CA 1
ATOM 1533 C C . GLY A 1 195 ? -5.934 37.375 8.211 1 93.88 195 GLY A C 1
ATOM 1534 O O . GLY A 1 195 ? -6.219 37.375 9.414 1 93.88 195 GLY A O 1
ATOM 1535 N N . VAL A 1 196 ? -5.773 38.5 7.625 1 96.62 196 VAL A N 1
ATOM 1536 C CA . VAL A 1 196 ? -5.41 39.75 8.297 1 96.62 196 VAL A CA 1
ATOM 1537 C C . VAL A 1 196 ? -6.609 40.281 9.078 1 96.62 196 VAL A C 1
ATOM 1539 O O . VAL A 1 196 ? -6.457 41.125 9.961 1 96.62 196 VAL A O 1
ATOM 1542 N N . GLU A 1 197 ? -7.777 39.781 8.797 1 97.06 197 GLU A N 1
ATOM 1543 C CA . GLU A 1 197 ? -8.961 40.281 9.477 1 97.06 197 GLU A CA 1
ATOM 1544 C C . GLU A 1 197 ? -9.336 39.406 10.664 1 97.06 197 GLU A C 1
ATOM 1546 O O . GLU A 1 197 ? -10.289 39.719 11.391 1 97.06 197 GLU A O 1
ATOM 1551 N N . ASN A 1 198 ? -8.586 38.312 10.875 1 97.31 198 ASN A N 1
ATOM 1552 C CA . ASN A 1 198 ? -8.984 37.312 11.852 1 97.31 198 ASN A CA 1
ATOM 1553 C C . ASN A 1 198 ? -8.039 37.281 13.047 1 97.31 198 ASN A C 1
ATOM 1555 O O . ASN A 1 198 ? -6.824 37.438 12.891 1 97.31 198 ASN A O 1
ATOM 1559 N N . ILE A 1 199 ? -8.602 37.219 14.234 1 98.19 199 ILE A N 1
ATOM 1560 C CA . ILE A 1 199 ? -7.871 36.906 15.453 1 98.19 199 ILE A CA 1
ATOM 1561 C C . ILE A 1 199 ? -8.117 35.438 15.844 1 98.19 199 ILE A C 1
ATOM 1563 O O . ILE A 1 199 ? -9.266 35.031 16.047 1 98.19 199 ILE A O 1
ATOM 1567 N N . CYS A 1 200 ? -7.094 34.719 15.953 1 97.75 200 CYS A N 1
ATOM 1568 C CA . CYS A 1 200 ? -7.234 33.312 16.297 1 97.75 200 CYS A CA 1
ATOM 1569 C C . CYS A 1 200 ? -6.922 33.062 17.781 1 97.75 200 CYS A C 1
ATOM 1571 O O . CYS A 1 200 ? -5.816 33.375 18.234 1 97.75 200 CYS A O 1
ATOM 1573 N N . ASN A 1 201 ? -7.887 32.562 18.516 1 98.06 201 ASN A N 1
ATOM 1574 C CA . ASN A 1 201 ? -7.707 32.375 19.938 1 98.06 201 ASN A CA 1
ATOM 1575 C C . ASN A 1 201 ? -7.559 30.891 20.297 1 98.06 201 ASN A C 1
ATOM 1577 O O . ASN A 1 201 ? -7.801 30.484 21.438 1 98.06 201 ASN A O 1
ATOM 1581 N N . GLY A 1 202 ? -7.254 30.109 19.344 1 97.31 202 GLY A N 1
ATOM 1582 C CA . GLY A 1 202 ? -7.059 28.688 19.547 1 97.31 202 GLY A CA 1
ATOM 1583 C C . GLY A 1 202 ? -7.125 27.891 18.25 1 97.31 202 GLY A C 1
ATOM 1584 O O . GLY A 1 202 ? -7.023 28.453 17.156 1 97.31 202 GLY A O 1
ATOM 1585 N N . HIS A 1 203 ? -7.168 26.578 18.359 1 96.69 203 HIS A N 1
ATOM 1586 C CA . HIS A 1 203 ? -7.281 25.703 17.203 1 96.69 203 HIS A CA 1
ATOM 1587 C C . HIS A 1 203 ? -8.078 24.453 17.531 1 96.69 203 HIS A C 1
ATOM 1589 O O . HIS A 1 203 ? -8.258 24.109 18.703 1 96.69 203 HIS A O 1
ATOM 1595 N N . ARG A 1 204 ? -8.586 23.859 16.516 1 95.56 204 ARG A N 1
ATOM 1596 C CA . ARG A 1 204 ? -9.312 22.594 16.656 1 95.56 204 ARG A CA 1
ATOM 1597 C C . ARG A 1 204 ? -8.359 21.453 17.016 1 95.56 204 ARG A C 1
ATOM 1599 O O . ARG A 1 204 ? -7.16 21.531 16.766 1 95.56 204 ARG A O 1
ATOM 1606 N N . GLY A 1 205 ? -8.977 20.469 17.719 1 95.94 205 GLY A N 1
ATOM 1607 C CA . GLY A 1 205 ? -8.211 19.281 18.062 1 95.94 205 GLY A CA 1
ATOM 1608 C C . GLY A 1 205 ? -8.102 18.297 16.906 1 95.94 205 GLY A C 1
ATOM 1609 O O . GLY A 1 205 ? -8.797 18.422 15.898 1 95.94 205 GLY A O 1
ATOM 1610 N N . SER A 1 206 ? -7.207 17.328 17.094 1 96 206 SER A N 1
ATOM 1611 C CA . SER A 1 206 ? -6.969 16.328 16.062 1 96 206 SER A CA 1
ATOM 1612 C C . SER A 1 206 ? -6.422 15.039 16.672 1 96 206 SER A C 1
ATOM 1614 O O . SER A 1 206 ? -5.738 15.07 17.703 1 96 206 SER A O 1
ATOM 1616 N N . LEU A 1 207 ? -6.785 13.984 16.109 1 97 207 LEU A N 1
ATOM 1617 C CA . LEU A 1 207 ? -6.285 12.656 16.453 1 97 207 LEU A CA 1
ATOM 1618 C C . LEU A 1 207 ? -5.801 11.922 15.203 1 97 207 LEU A C 1
ATOM 1620 O O . LEU A 1 207 ? -6.586 11.648 14.289 1 97 207 LEU A O 1
ATOM 1624 N N . TRP A 1 208 ? -4.477 11.711 15.148 1 95.88 208 TRP A N 1
ATOM 1625 C CA . TRP A 1 208 ? -3.869 10.945 14.062 1 95.88 208 TRP A CA 1
ATOM 1626 C C . TRP A 1 208 ? -3.352 9.609 14.57 1 95.88 208 TRP A C 1
ATOM 1628 O O . TRP A 1 208 ? -2.793 9.523 15.664 1 95.88 208 TRP A O 1
ATOM 1638 N N . GLY A 1 209 ? -3.541 8.602 13.805 1 95.62 209 GLY A N 1
ATOM 1639 C CA . GLY A 1 209 ? -3.039 7.305 14.219 1 95.62 209 GLY A CA 1
ATOM 1640 C C . GLY A 1 209 ? -3.029 6.285 13.086 1 95.62 209 GLY A C 1
ATOM 1641 O O . GLY A 1 209 ? -3.363 6.613 11.945 1 95.62 209 GLY A O 1
ATOM 1642 N N . PHE A 1 210 ? -2.547 5.09 13.453 1 96.94 210 PHE A N 1
ATOM 1643 C CA . PHE A 1 210 ? -2.521 3.936 12.562 1 96.94 210 PHE A CA 1
ATOM 1644 C C . PHE A 1 210 ? -3.203 2.736 13.203 1 96.94 210 PHE A C 1
ATOM 1646 O O . PHE A 1 210 ? -3.117 2.547 14.422 1 96.94 210 PHE A O 1
ATOM 1653 N N . ILE A 1 211 ? -3.877 2.012 12.391 1 98.38 211 ILE A N 1
ATOM 1654 C CA . ILE A 1 211 ? -4.453 0.728 12.773 1 98.38 211 ILE A CA 1
ATOM 1655 C C . ILE A 1 211 ? -3.867 -0.381 11.898 1 98.38 211 ILE A C 1
ATOM 1657 O O . ILE A 1 211 ? -3.84 -0.264 10.672 1 98.38 211 ILE A O 1
ATOM 1661 N N . LYS A 1 212 ? -3.328 -1.363 12.555 1 98.62 212 LYS A N 1
ATOM 1662 C CA . LYS A 1 212 ? -2.832 -2.551 11.859 1 98.62 212 LYS A CA 1
ATOM 1663 C C . LYS A 1 212 ? -3.691 -3.77 12.18 1 98.62 212 LYS A C 1
ATOM 1665 O O . LYS A 1 212 ? -3.844 -4.145 13.344 1 98.62 212 LYS A O 1
ATOM 1670 N N . ILE A 1 213 ? -4.242 -4.34 11.148 1 98.75 213 ILE A N 1
ATOM 1671 C CA . ILE A 1 213 ? -5.008 -5.566 11.305 1 98.75 213 ILE A CA 1
ATOM 1672 C C . ILE A 1 213 ? -4.129 -6.773 10.984 1 98.75 213 ILE A C 1
ATOM 1674 O O . ILE A 1 213 ? -3.432 -6.781 9.961 1 98.75 213 ILE A O 1
ATOM 1678 N N . LEU A 1 214 ? -4.164 -7.746 11.898 1 97.94 214 LEU A N 1
ATOM 1679 C CA . LEU A 1 214 ? -3.324 -8.93 11.75 1 97.94 214 LEU A CA 1
ATOM 1680 C C . LEU A 1 214 ? -4.148 -10.125 11.289 1 97.94 214 LEU A C 1
ATOM 1682 O O . LEU A 1 214 ? -5.277 -10.32 11.742 1 97.94 214 LEU A O 1
ATOM 1686 N N . GLY A 1 215 ? -3.604 -10.867 10.336 1 97.19 215 GLY A N 1
ATOM 1687 C CA . GLY A 1 215 ? -4.188 -12.102 9.836 1 97.19 215 GLY A CA 1
ATOM 1688 C C . GLY A 1 215 ? -3.186 -13.242 9.75 1 97.19 215 GLY A C 1
ATOM 1689 O O . GLY A 1 215 ? -2.303 -13.367 10.602 1 97.19 215 GLY A O 1
ATOM 1690 N N . LYS A 1 216 ? -3.469 -14.156 8.859 1 94.44 216 LYS A N 1
ATOM 1691 C CA . LYS A 1 216 ? -2.625 -15.32 8.609 1 94.44 216 LYS A CA 1
ATOM 1692 C C . LYS A 1 216 ? -2.523 -15.609 7.113 1 94.44 216 LYS A C 1
ATOM 1694 O O . LYS A 1 216 ? -3.539 -15.734 6.426 1 94.44 216 LYS A O 1
ATOM 1699 N N . LYS A 1 217 ? -1.31 -15.758 6.648 1 89.81 217 LYS A N 1
ATOM 1700 C CA . LYS A 1 217 ? -1.051 -15.977 5.23 1 89.81 217 LYS A CA 1
ATOM 1701 C C . LYS A 1 217 ? -1.552 -17.344 4.785 1 89.81 217 LYS A C 1
ATOM 1703 O O . LYS A 1 217 ? -1.546 -18.297 5.57 1 89.81 217 LYS A O 1
ATOM 1708 N N . ALA A 1 218 ? -2.029 -17.391 3.592 1 85.88 218 ALA A N 1
ATOM 1709 C CA . ALA A 1 218 ? -2.352 -18.641 2.895 1 85.88 218 ALA A CA 1
ATOM 1710 C C . ALA A 1 218 ? -2.293 -18.453 1.381 1 85.88 218 ALA A C 1
ATOM 1712 O O . ALA A 1 218 ? -2.361 -17.328 0.886 1 85.88 218 ALA A O 1
ATOM 1713 N N . HIS A 1 219 ? -2.049 -19.547 0.683 1 82.5 219 HIS A N 1
ATOM 1714 C CA . HIS A 1 219 ? -2.074 -19.5 -0.775 1 82.5 219 HIS A CA 1
ATOM 1715 C C . HIS A 1 219 ? -3.443 -19.078 -1.293 1 82.5 219 HIS A C 1
ATOM 1717 O O . HIS A 1 219 ? -4.469 -19.453 -0.719 1 82.5 219 HIS A O 1
ATOM 1723 N N . GLY A 1 220 ? -3.486 -18.328 -2.379 1 83.62 220 GLY A N 1
ATOM 1724 C CA . GLY A 1 220 ? -4.734 -17.828 -2.939 1 83.62 220 GLY A CA 1
ATOM 1725 C C . GLY A 1 220 ? -5.68 -18.938 -3.369 1 83.62 220 GLY A C 1
ATOM 1726 O O . GLY A 1 220 ? -6.895 -18.734 -3.426 1 83.62 220 GLY A O 1
ATOM 1727 N N . GLY A 1 221 ? -5.117 -20.062 -3.652 1 79.12 221 GLY A N 1
ATOM 1728 C CA . GLY A 1 221 ? -5.93 -21.203 -4.035 1 79.12 221 GLY A CA 1
ATOM 1729 C C . GLY A 1 221 ? -6.539 -21.938 -2.846 1 79.12 221 GLY A C 1
ATOM 1730 O O . GLY A 1 221 ? -7.434 -22.766 -3.012 1 79.12 221 GLY A O 1
ATOM 1731 N N . SER A 1 222 ? -6.078 -21.625 -1.643 1 83.56 222 SER A N 1
ATOM 1732 C CA . SER A 1 222 ? -6.609 -22.188 -0.404 1 83.56 222 SER A CA 1
ATOM 1733 C C . SER A 1 222 ? -6.773 -21.109 0.665 1 83.56 222 SER A C 1
ATOM 1735 O O . SER A 1 222 ? -6.203 -21.219 1.753 1 83.56 222 SER A O 1
ATOM 1737 N N . PRO A 1 223 ? -7.641 -20.188 0.36 1 88.38 223 PRO A N 1
ATOM 1738 C CA . PRO A 1 223 ? -7.738 -19.047 1.259 1 88.38 223 PRO A CA 1
ATOM 1739 C C . PRO A 1 223 ? -8.258 -19.422 2.645 1 88.38 223 PRO A C 1
ATOM 1741 O O . PRO A 1 223 ? -7.977 -18.719 3.623 1 88.38 223 PRO A O 1
ATOM 1744 N N . GLN A 1 224 ? -8.961 -20.531 2.746 1 86.81 224 GLN A N 1
ATOM 1745 C CA . GLN A 1 224 ? -9.57 -20.953 4.004 1 86.81 224 GLN A CA 1
ATOM 1746 C C . GLN A 1 224 ? -8.508 -21.312 5.035 1 86.81 224 GLN A C 1
ATOM 1748 O O . GLN A 1 224 ? -8.797 -21.406 6.23 1 86.81 224 GLN A O 1
ATOM 1753 N N . LEU A 1 225 ? -7.34 -21.484 4.555 1 88.06 225 LEU A N 1
ATOM 1754 C CA . LEU A 1 225 ? -6.254 -21.859 5.457 1 88.06 225 LEU A CA 1
ATOM 1755 C C . LEU A 1 225 ? -5.641 -20.625 6.105 1 88.06 225 LEU A C 1
ATOM 1757 O O . LEU A 1 225 ? -4.809 -20.734 7.012 1 88.06 225 LEU A O 1
ATOM 1761 N N . GLY A 1 226 ? -6.082 -19.469 5.672 1 92.56 226 GLY A N 1
ATOM 1762 C CA . GLY A 1 226 ? -5.543 -18.234 6.223 1 92.56 226 GLY A CA 1
ATOM 1763 C C . GLY A 1 226 ? -6.582 -17.406 6.957 1 92.56 226 GLY A C 1
ATOM 1764 O O . GLY A 1 226 ? -7.703 -17.859 7.184 1 92.56 226 GLY A O 1
ATOM 1765 N N . ILE A 1 227 ? -6.164 -16.312 7.547 1 96.88 227 ILE A N 1
ATOM 1766 C CA . ILE A 1 227 ? -7.008 -15.258 8.094 1 96.88 227 ILE A CA 1
ATOM 1767 C C . ILE A 1 227 ? -6.812 -13.969 7.289 1 96.88 227 ILE A C 1
ATOM 1769 O O . ILE A 1 227 ? -5.758 -13.336 7.367 1 96.88 227 ILE A O 1
ATOM 1773 N N . ASP A 1 228 ? -7.848 -13.531 6.57 1 97.19 228 ASP A N 1
ATOM 1774 C CA . ASP A 1 228 ? -7.773 -12.477 5.562 1 97.19 228 ASP A CA 1
ATOM 1775 C C . ASP A 1 228 ? -7.812 -11.094 6.211 1 97.19 228 ASP A C 1
ATOM 1777 O O . ASP A 1 228 ? -8.891 -10.57 6.492 1 97.19 228 ASP A O 1
ATOM 1781 N N . ALA A 1 229 ? -6.656 -10.484 6.301 1 98.25 229 ALA A N 1
ATOM 1782 C CA . ALA A 1 229 ? -6.547 -9.18 6.945 1 98.25 229 ALA A CA 1
ATOM 1783 C C . ALA A 1 229 ? -7.285 -8.109 6.145 1 98.25 229 ALA A C 1
ATOM 1785 O O . ALA A 1 229 ? -7.812 -7.152 6.715 1 98.25 229 ALA A O 1
ATOM 1786 N N . ILE A 1 230 ? -7.34 -8.234 4.82 1 98.44 230 ILE A N 1
ATOM 1787 C CA . ILE A 1 230 ? -8.016 -7.25 3.982 1 98.44 230 ILE A CA 1
ATOM 1788 C C . ILE A 1 230 ? -9.523 -7.324 4.215 1 98.44 230 ILE A C 1
ATOM 1790 O O . ILE A 1 230 ? -10.195 -6.297 4.348 1 98.44 230 ILE A O 1
ATOM 1794 N N . ARG A 1 231 ? -10.031 -8.484 4.309 1 97.88 231 ARG A N 1
ATOM 1795 C CA . ARG A 1 231 ? -11.453 -8.641 4.582 1 97.88 231 ARG A CA 1
ATOM 1796 C C . ARG A 1 231 ? -11.828 -8.023 5.926 1 97.88 231 ARG A C 1
ATOM 1798 O O . ARG A 1 231 ? -12.797 -7.27 6.02 1 97.88 231 ARG A O 1
ATOM 1805 N N . LYS A 1 232 ? -11.07 -8.383 6.91 1 98.44 232 LYS A N 1
ATOM 1806 C CA . LYS A 1 232 ? -11.32 -7.84 8.242 1 98.44 232 LYS A CA 1
ATOM 1807 C C . LYS A 1 232 ? -11.203 -6.316 8.242 1 98.44 232 LYS A C 1
ATOM 1809 O O . LYS A 1 232 ? -11.977 -5.625 8.898 1 98.44 232 LYS A O 1
ATOM 1814 N N . SER A 1 233 ? -10.203 -5.785 7.531 1 98.56 233 SER A N 1
ATOM 1815 C CA . SER A 1 233 ? -10.008 -4.344 7.426 1 98.56 233 SER A CA 1
ATOM 1816 C C . SER A 1 233 ? -11.188 -3.678 6.723 1 98.56 233 SER A C 1
ATOM 1818 O O . SER A 1 233 ? -11.594 -2.574 7.094 1 98.56 233 SER A O 1
ATOM 1820 N N . THR A 1 234 ? -11.703 -4.328 5.676 1 98.56 234 THR A N 1
ATOM 1821 C CA . THR A 1 234 ? -12.852 -3.799 4.945 1 98.56 234 THR A CA 1
ATOM 1822 C C . THR A 1 234 ? -14.039 -3.602 5.883 1 98.56 234 THR A C 1
ATOM 1824 O O . THR A 1 234 ? -14.758 -2.602 5.781 1 98.56 234 THR A O 1
ATOM 1827 N N . GLU A 1 235 ? -14.227 -4.496 6.777 1 98.38 235 GLU A N 1
ATOM 1828 C CA . GLU A 1 235 ? -15.312 -4.395 7.75 1 98.38 235 GLU A CA 1
ATOM 1829 C C . GLU A 1 235 ? -15.094 -3.221 8.695 1 98.38 235 GLU A C 1
ATOM 1831 O O . GLU A 1 235 ? -16.031 -2.486 9.008 1 98.38 235 GLU A O 1
ATOM 1836 N N . VAL A 1 236 ? -13.891 -3.053 9.156 1 98.62 236 VAL A N 1
ATOM 1837 C CA . VAL A 1 236 ? -13.547 -1.947 10.047 1 98.62 236 VAL A CA 1
ATOM 1838 C C . VAL A 1 236 ? -13.719 -0.62 9.312 1 98.62 236 VAL A C 1
ATOM 1840 O O . VAL A 1 236 ? -14.312 0.322 9.852 1 98.62 236 VAL A O 1
ATOM 1843 N N . LEU A 1 237 ? -13.227 -0.541 8.086 1 98.75 237 LEU A N 1
ATOM 1844 C CA . LEU A 1 237 ? -13.32 0.667 7.277 1 98.75 237 LEU A CA 1
ATOM 1845 C C . LEU A 1 237 ? -14.781 1.053 7.051 1 98.75 237 LEU A C 1
ATOM 1847 O O . LEU A 1 237 ? -15.125 2.236 7.07 1 98.75 237 LEU A O 1
ATOM 1851 N N . THR A 1 238 ? -15.617 0.07 6.801 1 98.62 238 THR A N 1
ATOM 1852 C CA . THR A 1 238 ? -17.047 0.323 6.625 1 98.62 238 THR A CA 1
ATOM 1853 C C . THR A 1 238 ? -17.625 1.027 7.848 1 98.62 238 THR A C 1
ATOM 1855 O O . THR A 1 238 ? -18.391 1.978 7.715 1 98.62 238 THR A O 1
ATOM 1858 N N . GLN A 1 239 ? -17.234 0.591 9.023 1 98.56 239 GLN A N 1
ATOM 1859 C CA . GLN A 1 239 ? -17.719 1.197 10.258 1 98.56 239 GLN A CA 1
ATOM 1860 C C . GLN A 1 239 ? -17.141 2.594 10.453 1 98.56 239 GLN A C 1
ATOM 1862 O O . GLN A 1 239 ? -17.828 3.494 10.945 1 98.56 239 GLN A O 1
ATOM 1867 N N . LEU A 1 240 ? -15.883 2.754 10.141 1 98.56 240 LEU A N 1
ATOM 1868 C CA . LEU A 1 240 ? -15.258 4.066 10.25 1 98.56 240 LEU A CA 1
ATOM 1869 C C . LEU A 1 240 ? -15.945 5.074 9.336 1 98.56 240 LEU A C 1
ATOM 1871 O O . LEU A 1 240 ? -16.172 6.223 9.734 1 98.56 240 LEU A O 1
ATOM 1875 N N . TYR A 1 241 ? -16.297 4.68 8.141 1 98.06 241 TYR A N 1
ATOM 1876 C CA . TYR A 1 241 ? -16.953 5.594 7.215 1 98.06 241 TYR A CA 1
ATOM 1877 C C . TYR A 1 241 ? -18.391 5.875 7.648 1 98.06 241 TYR A C 1
ATOM 1879 O O . TYR A 1 241 ? -18.906 6.973 7.43 1 98.06 241 TYR A O 1
ATOM 1887 N N . SER A 1 242 ? -19.016 4.875 8.289 1 98.25 242 SER A N 1
ATOM 1888 C CA . SER A 1 242 ? -20.312 5.145 8.906 1 98.25 242 SER A CA 1
ATOM 1889 C C . SER A 1 242 ? -20.188 6.215 9.984 1 98.25 242 SER A C 1
ATOM 1891 O O . SER A 1 242 ? -21.062 7.074 10.109 1 98.25 242 SER A O 1
ATOM 1893 N N . LEU A 1 243 ? -19.172 6.086 10.773 1 98.12 243 LEU A N 1
ATOM 1894 C CA . LEU A 1 243 ? -18.906 7.109 11.773 1 98.12 243 LEU A CA 1
ATOM 1895 C C . LEU A 1 243 ? -18.688 8.469 11.117 1 98.12 243 LEU A C 1
ATOM 1897 O O . LEU A 1 243 ? -19.219 9.484 11.586 1 98.12 243 LEU A O 1
ATOM 1901 N N . GLN A 1 244 ? -17.938 8.531 10.039 1 97.31 244 GLN A N 1
ATOM 1902 C CA . GLN A 1 244 ? -17.688 9.773 9.32 1 97.31 244 GLN A CA 1
ATOM 1903 C C . GLN A 1 244 ? -19 10.391 8.844 1 97.31 244 GLN A C 1
ATOM 1905 O O . GLN A 1 244 ? -19.156 11.617 8.859 1 97.31 244 GLN A O 1
ATOM 1910 N N . ASP A 1 245 ? -19.938 9.578 8.398 1 97 245 ASP A N 1
ATOM 1911 C CA . ASP A 1 245 ? -21.234 10.07 7.949 1 97 245 ASP A CA 1
ATOM 1912 C C . ASP A 1 245 ? -21.984 10.766 9.094 1 97 245 ASP A C 1
ATOM 1914 O O . ASP A 1 245 ? -22.609 11.805 8.891 1 97 245 ASP A O 1
ATOM 1918 N N . LYS A 1 246 ? -21.906 10.195 10.234 1 96.94 246 LYS A N 1
ATOM 1919 C CA . LYS A 1 246 ? -22.547 10.797 11.406 1 96.94 246 LYS A CA 1
ATOM 1920 C C . LYS A 1 246 ? -21.859 12.109 11.789 1 96.94 246 LYS A C 1
ATOM 1922 O O . LYS A 1 246 ? -22.516 13.086 12.141 1 96.94 246 LYS A O 1
ATOM 1927 N N . LEU A 1 247 ? -20.578 12.117 11.719 1 96.31 247 LEU A N 1
ATOM 1928 C CA . LEU A 1 247 ? -19.781 13.289 12.086 1 96.31 247 LEU A CA 1
ATOM 1929 C C . LEU A 1 247 ? -20.062 14.445 11.141 1 96.31 247 LEU A C 1
ATOM 1931 O O . LEU A 1 247 ? -20.125 15.602 11.57 1 96.31 247 LEU A O 1
ATOM 1935 N N . SER A 1 248 ? -20.266 14.133 9.883 1 93.31 248 SER A N 1
ATOM 1936 C CA . SER A 1 248 ? -20.453 15.164 8.867 1 93.31 248 SER A CA 1
ATOM 1937 C C . SER A 1 248 ? -21.75 15.938 9.094 1 93.31 248 SER A C 1
ATOM 1939 O O . SER A 1 248 ? -21.922 17.047 8.578 1 93.31 248 SER A O 1
ATOM 1941 N N . ASN A 1 249 ? -22.625 15.422 9.891 1 94.62 249 ASN A N 1
ATOM 1942 C CA . ASN A 1 249 ? -23.922 16.047 10.164 1 94.62 249 ASN A CA 1
ATOM 1943 C C . ASN A 1 249 ? -23.828 17.016 11.344 1 94.62 249 ASN A C 1
ATOM 1945 O O . ASN A 1 249 ? -24.781 17.75 11.617 1 94.62 249 ASN A O 1
ATOM 1949 N N . LYS A 1 250 ? -22.672 17.062 11.984 1 95.25 250 LYS A N 1
ATOM 1950 C CA . LYS A 1 250 ? -22.469 17.969 13.109 1 95.25 250 LYS A CA 1
ATOM 1951 C C . LYS A 1 250 ? -21.844 19.281 12.656 1 95.25 250 LYS A C 1
ATOM 1953 O O . LYS A 1 250 ? -21.078 19.312 11.688 1 95.25 250 LYS A O 1
ATOM 1958 N N . ARG A 1 251 ? -22.203 20.328 13.391 1 95.12 251 ARG A N 1
ATOM 1959 C CA . ARG A 1 251 ? -21.609 21.656 13.148 1 95.12 251 ARG A CA 1
ATOM 1960 C C . ARG A 1 251 ? -21.312 22.359 14.469 1 95.12 251 ARG A C 1
ATOM 1962 O O . ARG A 1 251 ? -22.109 22.312 15.398 1 95.12 251 ARG A O 1
ATOM 1969 N N . THR A 1 252 ? -20.203 22.984 14.516 1 96.38 252 THR A N 1
ATOM 1970 C CA . THR A 1 252 ? -19.828 23.703 15.719 1 96.38 252 THR A CA 1
ATOM 1971 C C . THR A 1 252 ? -20.484 25.078 15.75 1 96.38 252 THR A C 1
ATOM 1973 O O . THR A 1 252 ? -20.734 25.688 14.703 1 96.38 252 THR A O 1
ATOM 1976 N N . LYS A 1 253 ? -20.766 25.578 16.938 1 95 253 LYS A N 1
ATOM 1977 C CA . LYS A 1 253 ? -21.266 26.938 17.141 1 95 253 LYS A CA 1
ATOM 1978 C C . LYS A 1 253 ? -20.125 27.938 17.156 1 95 253 LYS A C 1
ATOM 1980 O O . LYS A 1 253 ? -20.359 29.156 17.078 1 95 253 LYS A O 1
ATOM 1985 N N . TYR A 1 254 ? -18.906 27.453 17.281 1 95.44 254 TYR A N 1
ATOM 1986 C CA . TYR A 1 254 ? -17.75 28.344 17.344 1 95.44 254 TYR A CA 1
ATOM 1987 C C . TYR A 1 254 ? -17.375 28.859 15.961 1 95.44 254 TYR A C 1
ATOM 1989 O O . TYR A 1 254 ? -17.656 28.203 14.953 1 95.44 254 TYR A O 1
ATOM 1997 N N . ASN A 1 255 ? -16.859 30.078 16 1 95.5 255 ASN A N 1
ATOM 1998 C CA . ASN A 1 255 ? -16.25 30.562 14.766 1 95.5 255 ASN A CA 1
ATOM 1999 C C . ASN A 1 255 ? -14.961 29.812 14.438 1 95.5 255 ASN A C 1
ATOM 2001 O O . ASN A 1 255 ? -14.102 29.656 15.305 1 95.5 255 ASN A O 1
ATOM 2005 N N . ILE A 1 256 ? -14.922 29.281 13.211 1 94.56 256 ILE A N 1
ATOM 2006 C CA . ILE A 1 256 ? -13.727 28.578 12.75 1 94.56 256 ILE A CA 1
ATOM 2007 C C . ILE A 1 256 ? -13.109 29.344 11.578 1 94.56 256 ILE A C 1
ATOM 2009 O O . ILE A 1 256 ? -13.82 29.953 10.773 1 94.56 256 ILE A O 1
ATOM 2013 N N . ILE A 1 257 ? -11.781 29.422 11.539 1 91.81 257 ILE A N 1
ATOM 2014 C CA . ILE A 1 257 ? -11.023 30.047 10.445 1 91.81 257 ILE A CA 1
ATOM 2015 C C . ILE A 1 257 ? -10.336 28.953 9.625 1 91.81 257 ILE A C 1
ATOM 2017 O O . ILE A 1 257 ? -9.445 28.266 10.117 1 91.81 257 ILE A O 1
ATOM 2021 N N . PRO A 1 258 ? -10.766 28.688 8.359 1 88.44 258 PRO A N 1
ATOM 2022 C CA . PRO A 1 258 ? -11.805 29.438 7.652 1 88.44 258 PRO A CA 1
ATOM 2023 C C . PRO A 1 258 ? -13.211 29 8.039 1 88.44 258 PRO A C 1
ATOM 2025 O O . PRO A 1 258 ? -13.391 27.953 8.648 1 88.44 258 PRO A O 1
ATOM 2028 N N . SER A 1 259 ? -14.18 29.766 7.602 1 85.94 259 SER A N 1
ATOM 2029 C CA . SER A 1 259 ? -15.531 29.625 8.133 1 85.94 259 SER A CA 1
ATOM 2030 C C . SER A 1 259 ? -16.234 28.422 7.531 1 85.94 259 SER A C 1
ATOM 2032 O O . SER A 1 259 ? -17.281 27.984 8.039 1 85.94 259 SER A O 1
ATOM 2034 N N . ASN A 1 260 ? -15.703 27.797 6.566 1 82.56 260 ASN A N 1
ATOM 2035 C CA . ASN A 1 260 ? -16.406 26.719 5.875 1 82.56 260 ASN A CA 1
ATOM 2036 C C . ASN A 1 260 ? -16.031 25.359 6.453 1 82.56 260 ASN A C 1
ATOM 2038 O O . ASN A 1 260 ? -16.562 24.328 6.012 1 82.56 260 ASN A O 1
ATOM 2042 N N . VAL A 1 261 ? -15.219 25.266 7.457 1 87.69 261 VAL A N 1
ATOM 2043 C CA . VAL A 1 261 ? -14.781 24 8.016 1 87.69 261 VAL A CA 1
ATOM 2044 C C . VAL A 1 261 ? -15.312 23.844 9.438 1 87.69 261 VAL A C 1
ATOM 2046 O O . VAL A 1 261 ? -14.539 23.688 10.383 1 87.69 261 VAL A O 1
ATOM 2049 N N . LYS A 1 262 ? -16.594 23.703 9.57 1 92.62 262 LYS A N 1
ATOM 2050 C CA . LYS A 1 262 ? -17.219 23.75 10.891 1 92.62 262 LYS A CA 1
ATOM 2051 C C . LYS A 1 262 ? -17.594 22.344 11.367 1 92.62 262 LYS A C 1
ATOM 2053 O O . LYS A 1 262 ? -18.031 22.172 12.508 1 92.62 262 LYS A O 1
ATOM 2058 N N . SER A 1 263 ? -17.438 21.375 10.508 1 94.25 263 SER A N 1
ATOM 2059 C CA . SER A 1 263 ? -17.781 20.016 10.898 1 94.25 263 SER A CA 1
ATOM 2060 C C . SER A 1 263 ? -16.547 19.219 11.297 1 94.25 263 SER A C 1
ATOM 2062 O O . SER A 1 263 ? -15.469 19.406 10.727 1 94.25 263 SER A O 1
ATOM 2064 N N . PRO A 1 264 ? -16.688 18.328 12.336 1 95.62 264 PRO A N 1
ATOM 2065 C CA . PRO A 1 264 ? -15.617 17.344 12.531 1 95.62 264 PRO A CA 1
ATOM 2066 C C . PRO A 1 264 ? -15.492 16.375 11.359 1 95.62 264 PRO A C 1
ATOM 2068 O O . PRO A 1 264 ? -16.375 16.312 10.5 1 95.62 264 PRO A O 1
ATOM 2071 N N . SER A 1 265 ? -14.383 15.695 11.312 1 95.38 265 SER A N 1
ATOM 2072 C CA . SER A 1 265 ? -14.195 14.789 10.188 1 95.38 265 SER A CA 1
ATOM 2073 C C . SER A 1 265 ? -13.32 13.602 10.578 1 95.38 265 SER A C 1
ATOM 2075 O O . SER A 1 265 ? -12.594 13.656 11.57 1 95.38 265 SER A O 1
ATOM 2077 N N . LEU A 1 266 ? -13.484 12.539 9.938 1 97.06 266 LEU A N 1
ATOM 2078 C CA . LEU A 1 266 ? -12.648 11.336 9.992 1 97.06 266 LEU A CA 1
ATOM 2079 C C . LEU A 1 266 ? -12.273 10.875 8.586 1 97.06 266 LEU A C 1
ATOM 2081 O O . LEU A 1 266 ? -13.148 10.625 7.754 1 97.06 266 LEU A O 1
ATOM 2085 N N . ILE A 1 267 ? -10.984 10.805 8.305 1 96.69 267 ILE A N 1
ATOM 2086 C CA . ILE A 1 267 ? -10.562 10.281 7.008 1 96.69 267 ILE A CA 1
ATOM 2087 C C . ILE A 1 267 ? -9.562 9.148 7.211 1 96.69 267 ILE A C 1
ATOM 2089 O O . ILE A 1 267 ? -8.914 9.062 8.258 1 96.69 267 ILE A O 1
ATOM 2093 N N . VAL A 1 268 ? -9.562 8.25 6.285 1 97.75 268 VAL A N 1
ATOM 2094 C CA . VAL A 1 268 ? -8.477 7.297 6.098 1 97.75 268 VAL A CA 1
ATOM 2095 C C . VAL A 1 268 ? -7.641 7.699 4.883 1 97.75 268 VAL A C 1
ATOM 2097 O O . VAL A 1 268 ? -8.117 7.641 3.748 1 97.75 268 VAL A O 1
ATOM 2100 N N . GLY A 1 269 ? -6.426 8.047 5.164 1 96.25 269 GLY A N 1
ATOM 2101 C CA . GLY A 1 269 ? -5.664 8.672 4.094 1 96.25 269 GLY A CA 1
ATOM 2102 C C . GLY A 1 269 ? -4.738 7.707 3.381 1 96.25 269 GLY A C 1
ATOM 2103 O O . GLY A 1 269 ? -4.312 7.969 2.252 1 96.25 269 GLY A O 1
ATOM 2104 N N . GLN A 1 270 ? -4.465 6.609 3.996 1 95.75 270 GLN A N 1
ATOM 2105 C CA . GLN A 1 270 ? -3.516 5.66 3.422 1 95.75 270 GLN A CA 1
ATOM 2106 C C . GLN A 1 270 ? -3.85 4.23 3.838 1 95.75 270 GLN A C 1
ATOM 2108 O O . GLN A 1 270 ? -4.25 3.986 4.977 1 95.75 270 GLN A O 1
ATOM 2113 N N . ILE A 1 271 ? -3.684 3.311 2.885 1 97.56 271 ILE A N 1
ATOM 2114 C CA . ILE A 1 271 ? -3.846 1.886 3.16 1 97.56 271 ILE A CA 1
ATOM 2115 C C . ILE A 1 271 ? -2.721 1.102 2.488 1 97.56 271 ILE A C 1
ATOM 2117 O O . ILE A 1 271 ? -2.361 1.377 1.341 1 97.56 271 ILE A O 1
ATOM 2121 N N . LYS A 1 272 ? -2.156 0.216 3.172 1 97.06 272 LYS A N 1
ATOM 2122 C CA . LYS A 1 272 ? -1.217 -0.761 2.631 1 97.06 272 LYS A CA 1
ATOM 2123 C C . LYS A 1 272 ? -1.502 -2.158 3.176 1 97.06 272 LYS A C 1
ATOM 2125 O O . LYS A 1 272 ? -1.309 -2.418 4.363 1 97.06 272 LYS A O 1
ATOM 2130 N N . CYS A 1 273 ? -1.938 -3.045 2.268 1 97.25 273 CYS A N 1
ATOM 2131 C CA . CYS A 1 273 ? -2.287 -4.402 2.674 1 97.25 273 CYS A CA 1
ATOM 2132 C C . CYS A 1 273 ? -1.668 -5.43 1.731 1 97.25 273 CYS A C 1
ATOM 2134 O O . CYS A 1 273 ? -1.764 -5.293 0.511 1 97.25 273 CYS A O 1
ATOM 2136 N N . GLY A 1 274 ? -1.041 -6.484 2.314 1 93.25 274 GLY A N 1
ATOM 2137 C CA . GLY A 1 274 ? -0.584 -7.621 1.53 1 93.25 274 GLY A CA 1
ATOM 2138 C C . GLY A 1 274 ? 0.613 -7.297 0.655 1 93.25 274 GLY A C 1
ATOM 2139 O O . GLY A 1 274 ? 0.877 -6.129 0.361 1 93.25 274 GLY A O 1
ATOM 2140 N N . ASP A 1 275 ? 1.315 -8.367 0.227 1 83.75 275 ASP A N 1
ATOM 2141 C CA . ASP A 1 275 ? 2.561 -8.195 -0.516 1 83.75 275 ASP A CA 1
ATOM 2142 C C . ASP A 1 275 ? 2.457 -8.805 -1.91 1 83.75 275 ASP A C 1
ATOM 2144 O O . ASP A 1 275 ? 3.266 -8.508 -2.789 1 83.75 275 ASP A O 1
ATOM 2148 N N . TRP A 1 276 ? 1.458 -9.711 -2.088 1 85.12 276 TRP A N 1
ATOM 2149 C CA . TRP A 1 276 ? 1.333 -10.414 -3.357 1 85.12 276 TRP A CA 1
ATOM 2150 C C . TRP A 1 276 ? -0.13 -10.695 -3.686 1 85.12 276 TRP A C 1
ATOM 2152 O O . TRP A 1 276 ? -0.92 -11.023 -2.797 1 85.12 276 TRP A O 1
ATOM 2162 N N . VAL A 1 277 ? -0.503 -10.633 -4.957 1 90 277 VAL A N 1
ATOM 2163 C CA . VAL A 1 277 ? -1.885 -10.688 -5.422 1 90 277 VAL A CA 1
ATOM 2164 C C . VAL A 1 277 ? -2.482 -12.055 -5.113 1 90 277 VAL A C 1
ATOM 2166 O O . VAL A 1 277 ? -3.67 -12.164 -4.801 1 90 277 VAL A O 1
ATOM 2169 N N . ASN A 1 278 ? -1.638 -13.094 -5.105 1 89.44 278 ASN A N 1
ATOM 2170 C CA . ASN A 1 278 ? -2.17 -14.445 -4.977 1 89.44 278 ASN A CA 1
ATOM 2171 C C . ASN A 1 278 ? -1.929 -15.008 -3.578 1 89.44 278 ASN A C 1
ATOM 2173 O O . ASN A 1 278 ? -1.683 -16.203 -3.422 1 89.44 278 ASN A O 1
ATOM 2177 N N . MET A 1 279 ? -1.962 -14.242 -2.621 1 88.75 279 MET A N 1
ATOM 2178 C CA . MET A 1 279 ? -1.833 -14.656 -1.227 1 88.75 279 MET A CA 1
ATOM 2179 C C . MET A 1 279 ? -2.857 -13.945 -0.351 1 88.75 279 MET A C 1
ATOM 2181 O O . MET A 1 279 ? -3.125 -12.758 -0.541 1 88.75 279 MET A O 1
ATOM 2185 N N . VAL A 1 280 ? -3.361 -14.703 0.588 1 93.69 280 VAL A N 1
ATOM 2186 C CA . VAL A 1 280 ? -4.16 -14.07 1.631 1 93.69 280 VAL A CA 1
ATOM 2187 C C . VAL A 1 280 ? -3.283 -13.133 2.455 1 93.69 280 VAL A C 1
ATOM 2189 O O . VAL A 1 280 ? -2.232 -13.531 2.959 1 93.69 280 VAL A O 1
ATOM 2192 N N . ALA A 1 281 ? -3.74 -11.898 2.52 1 95.56 281 ALA A N 1
ATOM 2193 C CA . ALA A 1 281 ? -2.924 -10.914 3.227 1 95.56 281 ALA A CA 1
ATOM 2194 C C . ALA A 1 281 ? -2.896 -11.195 4.727 1 95.56 281 ALA A C 1
ATOM 2196 O O . ALA A 1 281 ? -3.945 -11.383 5.348 1 95.56 281 ALA A O 1
ATOM 2197 N N . ASP A 1 282 ? -1.7 -11.211 5.336 1 95.94 282 ASP A N 1
ATOM 2198 C CA . ASP A 1 282 ? -1.581 -11.484 6.766 1 95.94 282 ASP A CA 1
ATOM 2199 C C . ASP A 1 282 ? -1.529 -10.188 7.574 1 95.94 282 ASP A C 1
ATOM 2201 O O . ASP A 1 282 ? -1.552 -10.219 8.805 1 95.94 282 ASP A O 1
ATOM 2205 N N . GLU A 1 283 ? -1.496 -9.078 6.863 1 97.5 283 GLU A N 1
ATOM 2206 C CA . GLU A 1 283 ? -1.507 -7.793 7.551 1 97.5 283 GLU A CA 1
ATOM 2207 C C . GLU A 1 283 ? -2.104 -6.699 6.664 1 97.5 283 GLU A C 1
ATOM 2209 O O . GLU A 1 283 ? -2.012 -6.77 5.438 1 97.5 283 GLU A O 1
ATOM 2214 N N . CYS A 1 284 ? -2.736 -5.773 7.227 1 98.19 284 CYS A N 1
ATOM 2215 C CA . CYS A 1 284 ? -3.281 -4.574 6.594 1 98.19 284 CYS A CA 1
ATOM 2216 C C . CYS A 1 284 ? -3.154 -3.369 7.516 1 98.19 284 CYS A C 1
ATOM 2218 O O . CYS A 1 284 ? -3.684 -3.373 8.633 1 98.19 284 CYS A O 1
ATOM 2220 N N . THR A 1 285 ? -2.459 -2.326 7.047 1 98.19 285 THR A N 1
ATOM 2221 C CA . THR A 1 285 ? -2.266 -1.116 7.84 1 98.19 285 THR A CA 1
ATOM 2222 C C . THR A 1 285 ? -2.936 0.081 7.172 1 98.19 285 THR A C 1
ATOM 2224 O O . THR A 1 285 ? -2.814 0.269 5.957 1 98.19 285 THR A O 1
ATOM 2227 N N . PHE A 1 286 ? -3.666 0.833 7.914 1 96.56 286 PHE A N 1
ATOM 2228 C CA . PHE A 1 286 ? -4.203 2.072 7.363 1 96.56 286 PHE A CA 1
ATOM 2229 C C . PHE A 1 286 ? -4.105 3.203 8.375 1 96.56 286 PHE A C 1
ATOM 2231 O O . PHE A 1 286 ? -4.137 2.963 9.586 1 96.56 286 PHE A O 1
ATOM 2238 N N . GLY A 1 287 ? -3.812 4.383 7.922 1 97.06 287 GLY A N 1
ATOM 2239 C CA . GLY A 1 287 ? -3.711 5.602 8.711 1 97.06 287 GLY A CA 1
ATOM 2240 C C . GLY A 1 287 ? -4.969 6.449 8.664 1 97.06 287 GLY A C 1
ATOM 2241 O O . GLY A 1 287 ? -5.609 6.562 7.621 1 97.06 287 GLY A O 1
ATOM 2242 N N . PHE A 1 288 ? -5.293 7.051 9.852 1 97.44 288 PHE A N 1
ATOM 2243 C CA . PHE A 1 288 ? -6.516 7.848 9.922 1 97.44 288 PHE A CA 1
ATOM 2244 C C . PHE A 1 288 ? -6.25 9.188 10.594 1 97.44 288 PHE A C 1
ATOM 2246 O O . PHE A 1 288 ? -5.277 9.336 11.336 1 97.44 288 PHE A O 1
ATOM 2253 N N . VAL A 1 289 ? -7.102 10.172 10.289 1 96.5 289 VAL A N 1
ATOM 2254 C CA . VAL A 1 289 ? -7.121 11.477 10.93 1 96.5 289 VAL A CA 1
ATOM 2255 C C . VAL A 1 289 ? -8.547 11.82 11.367 1 96.5 289 VAL A C 1
ATOM 2257 O O . VAL A 1 289 ? -9.477 11.773 10.562 1 96.5 289 VAL A O 1
ATOM 2260 N N . ARG A 1 290 ? -8.727 12.07 12.641 1 97.12 290 ARG A N 1
ATOM 2261 C CA . ARG A 1 290 ? -9.969 12.531 13.25 1 97.12 290 ARG A CA 1
ATOM 2262 C C . ARG A 1 290 ? -9.852 13.969 13.727 1 97.12 290 ARG A C 1
ATOM 2264 O O . ARG A 1 290 ? -9.164 14.25 14.711 1 97.12 290 ARG A O 1
ATOM 2271 N N . ARG A 1 291 ? -10.516 14.883 13.016 1 96.12 291 ARG A N 1
ATOM 2272 C CA . ARG A 1 291 ? -10.531 16.281 13.414 1 96.12 291 ARG A CA 1
ATOM 2273 C C . ARG A 1 291 ? -11.703 16.578 14.344 1 96.12 291 ARG A C 1
ATOM 2275 O O . ARG A 1 291 ? -12.828 16.141 14.078 1 96.12 291 ARG A O 1
ATOM 2282 N N . LEU A 1 292 ? -11.453 17.344 15.367 1 96.88 292 LEU A N 1
ATOM 2283 C CA . LEU A 1 292 ? -12.453 17.609 16.391 1 96.88 292 LEU A CA 1
ATOM 2284 C C . LEU A 1 292 ? -13.031 19.016 16.234 1 96.88 292 LEU A C 1
ATOM 2286 O O . LEU A 1 292 ? -12.445 19.859 15.57 1 96.88 292 LEU A O 1
ATOM 2290 N N . ILE A 1 293 ? -14.164 19.188 16.797 1 95.44 293 ILE A N 1
ATOM 2291 C CA . ILE A 1 293 ? -14.734 20.516 17.062 1 95.44 293 ILE A CA 1
ATOM 2292 C C . ILE A 1 293 ? -14.711 20.797 18.562 1 95.44 293 ILE A C 1
ATOM 2294 O O . ILE A 1 293 ? -14.539 19.891 19.375 1 95.44 293 ILE A O 1
ATOM 2298 N N . PRO A 1 294 ? -14.859 22.047 18.922 1 95.69 294 PRO A N 1
ATOM 2299 C CA . PRO A 1 294 ? -14.68 22.422 20.328 1 95.69 294 PRO A CA 1
ATOM 2300 C C . PRO A 1 294 ? -15.648 21.688 21.25 1 95.69 294 PRO A C 1
ATOM 2302 O O . PRO A 1 294 ? -15.352 21.5 22.438 1 95.69 294 PRO A O 1
ATOM 2305 N N . GLU A 1 295 ? -16.797 21.25 20.766 1 96.62 295 GLU A N 1
ATOM 2306 C CA . GLU A 1 295 ? -17.812 20.578 21.578 1 96.62 295 GLU A CA 1
ATOM 2307 C C . GLU A 1 295 ? -17.391 19.141 21.906 1 96.62 295 GLU A C 1
ATOM 2309 O O . GLU A 1 295 ? -18 18.5 22.75 1 96.62 295 GLU A O 1
ATOM 2314 N N . GLU A 1 296 ? -16.359 18.703 21.25 1 96.62 296 GLU A N 1
ATOM 2315 C CA . GLU A 1 296 ? -15.914 17.328 21.422 1 96.62 296 GLU A CA 1
ATOM 2316 C C . GLU A 1 296 ? -14.68 17.25 22.328 1 96.62 296 GLU A C 1
ATOM 2318 O O . GLU A 1 296 ? -13.875 18.188 22.359 1 96.62 296 GLU A O 1
ATOM 2323 N N . LYS A 1 297 ? -14.609 16.125 23.031 1 96.44 297 LYS A N 1
ATOM 2324 C CA . LYS A 1 297 ? -13.406 15.797 23.812 1 96.44 297 LYS A CA 1
ATOM 2325 C C . LYS A 1 297 ? -12.555 14.758 23.094 1 96.44 297 LYS A C 1
ATOM 2327 O O . LYS A 1 297 ? -13.086 13.812 22.5 1 96.44 297 LYS A O 1
ATOM 2332 N N . LEU A 1 298 ? -11.242 14.992 23.188 1 97.19 298 LEU A N 1
ATOM 2333 C CA . LEU A 1 298 ? -10.289 14.109 22.531 1 97.19 298 LEU A CA 1
ATOM 2334 C C . LEU A 1 298 ? -10.5 12.656 22.953 1 97.19 298 LEU A C 1
ATOM 2336 O O . LEU A 1 298 ? -10.508 11.75 22.125 1 97.19 298 LEU A O 1
ATOM 2340 N N . GLU A 1 299 ? -10.656 12.438 24.25 1 97.5 299 GLU A N 1
ATOM 2341 C CA . GLU A 1 299 ? -10.812 11.094 24.781 1 97.5 299 GLU A CA 1
ATOM 2342 C C . GLU A 1 299 ? -12.062 10.414 24.203 1 97.5 299 GLU A C 1
ATOM 2344 O O . GLU A 1 299 ? -12.062 9.211 23.953 1 97.5 299 GLU A O 1
ATOM 2349 N N . ASN A 1 300 ? -13.117 11.148 24.016 1 97.88 300 ASN A N 1
ATOM 2350 C CA . ASN A 1 300 ? -14.328 10.586 23.438 1 97.88 300 ASN A CA 1
ATOM 2351 C C . ASN A 1 300 ? -14.125 10.219 21.969 1 97.88 300 ASN A C 1
ATOM 2353 O O . ASN A 1 300 ? -14.641 9.195 21.5 1 97.88 300 ASN A O 1
ATOM 2357 N N . ALA A 1 301 ? -13.453 11.094 21.25 1 97.75 301 ALA A N 1
ATOM 2358 C CA . ALA A 1 301 ? -13.141 10.805 19.859 1 97.75 301 ALA A CA 1
ATOM 2359 C C . ALA A 1 301 ? -12.32 9.523 19.734 1 97.75 301 ALA A C 1
ATOM 2361 O O . ALA A 1 301 ? -12.578 8.695 18.859 1 97.75 301 ALA A O 1
ATOM 2362 N N . ARG A 1 302 ? -11.352 9.359 20.609 1 97.88 302 ARG A N 1
ATOM 2363 C CA . ARG A 1 302 ? -10.531 8.148 20.672 1 97.88 302 ARG A CA 1
ATOM 2364 C C . ARG A 1 302 ? -11.398 6.918 20.938 1 97.88 302 ARG A C 1
ATOM 2366 O O . ARG A 1 302 ? -11.242 5.895 20.266 1 97.88 302 ARG A O 1
ATOM 2373 N N . LYS A 1 303 ? -12.281 7.012 21.844 1 98.12 303 LYS A N 1
ATOM 2374 C CA . LYS A 1 303 ? -13.133 5.887 22.234 1 98.12 303 LYS A CA 1
ATOM 2375 C C . LYS A 1 303 ? -14.023 5.453 21.078 1 98.12 303 LYS A C 1
ATOM 2377 O O . LYS A 1 303 ? -14.32 4.266 20.922 1 98.12 303 LYS A O 1
ATOM 2382 N N . GLU A 1 304 ? -14.5 6.406 20.266 1 98 304 GLU A N 1
ATOM 2383 C CA . GLU A 1 304 ? -15.305 6.07 19.094 1 98 304 GLU A CA 1
ATOM 2384 C C . GLU A 1 304 ? -14.578 5.082 18.188 1 98 304 GLU A C 1
ATOM 2386 O O . GLU A 1 304 ? -15.172 4.109 17.719 1 98 304 GLU A O 1
ATOM 2391 N N . ILE A 1 305 ? -13.32 5.32 17.984 1 98.25 305 ILE A N 1
ATOM 2392 C CA . ILE A 1 305 ? -12.516 4.484 17.094 1 98.25 305 ILE A CA 1
ATOM 2393 C C . ILE A 1 305 ? -12.219 3.146 17.766 1 98.25 305 ILE A C 1
ATOM 2395 O O . ILE A 1 305 ? -12.406 2.088 17.156 1 98.25 305 ILE A O 1
ATOM 2399 N N . ILE A 1 306 ? -11.836 3.215 19.016 1 98.38 306 ILE A N 1
ATOM 2400 C CA . ILE A 1 306 ? -11.492 2.014 19.766 1 98.38 306 ILE A CA 1
ATOM 2401 C C . ILE A 1 306 ? -12.719 1.113 19.891 1 98.38 306 ILE A C 1
ATOM 2403 O O . ILE A 1 306 ? -12.609 -0.112 19.812 1 98.38 306 ILE A O 1
ATOM 2407 N N . ASN A 1 307 ? -13.875 1.675 20.094 1 98.5 307 ASN A N 1
ATOM 2408 C CA . ASN A 1 307 ? -15.109 0.898 20.219 1 98.5 307 ASN A CA 1
ATOM 2409 C C . ASN A 1 307 ? -15.406 0.103 18.953 1 98.5 307 ASN A C 1
ATOM 2411 O O . ASN A 1 307 ? -15.93 -1.01 19.016 1 98.5 307 ASN A O 1
ATOM 2415 N N . ILE A 1 308 ? -15.141 0.687 17.844 1 98.5 308 ILE A N 1
ATOM 2416 C CA . ILE A 1 308 ? -15.328 -0.02 16.578 1 98.5 308 ILE A CA 1
ATOM 2417 C C . ILE A 1 308 ? -14.445 -1.265 16.547 1 98.5 308 ILE A C 1
ATOM 2419 O O . ILE A 1 308 ? -14.906 -2.357 16.219 1 98.5 308 ILE A O 1
ATOM 2423 N N . LEU A 1 309 ? -13.156 -1.11 16.969 1 98.62 309 LEU A N 1
ATOM 2424 C CA . LEU A 1 309 ? -12.188 -2.203 16.953 1 98.62 309 LEU A CA 1
ATOM 2425 C C . LEU A 1 309 ? -12.555 -3.262 18 1 98.62 309 LEU A C 1
ATOM 2427 O O . LEU A 1 309 ? -12.547 -4.457 17.688 1 98.62 309 LEU A O 1
ATOM 2431 N N . GLU A 1 310 ? -12.93 -2.799 19.141 1 98.31 310 GLU A N 1
ATOM 2432 C CA . GLU A 1 310 ? -13.242 -3.721 20.219 1 98.31 310 GLU A CA 1
ATOM 2433 C C . GLU A 1 310 ? -14.547 -4.473 19.953 1 98.31 310 GLU A C 1
ATOM 2435 O O . GLU A 1 310 ? -14.68 -5.641 20.328 1 98.31 310 GLU A O 1
ATOM 2440 N N . SER A 1 311 ? -15.5 -3.83 19.422 1 98.12 311 SER A N 1
ATOM 2441 C CA . SER A 1 311 ? -16.75 -4.5 19.047 1 98.12 311 SER A CA 1
ATOM 2442 C C . SER A 1 311 ? -16.5 -5.617 18.047 1 98.12 311 SER A C 1
ATOM 2444 O O . SER A 1 311 ? -17.094 -6.691 18.125 1 98.12 311 SER A O 1
ATOM 2446 N N . LYS A 1 312 ? -15.641 -5.312 17.109 1 97.31 312 LYS A N 1
ATOM 2447 C CA . LYS A 1 312 ? -15.289 -6.344 16.125 1 97.31 312 LYS A CA 1
ATOM 2448 C C . LYS A 1 312 ? -14.555 -7.504 16.797 1 97.31 312 LYS A C 1
ATOM 2450 O O . LYS A 1 312 ? -14.828 -8.672 16.5 1 97.31 312 LYS A O 1
ATOM 2455 N N . LYS A 1 313 ? -13.641 -7.195 17.641 1 97.5 313 LYS A N 1
ATOM 2456 C CA . LYS A 1 313 ? -12.883 -8.211 18.375 1 97.5 313 LYS A CA 1
ATOM 2457 C C . LYS A 1 313 ? -13.812 -9.117 19.172 1 97.5 313 LYS A C 1
ATOM 2459 O O . LYS A 1 313 ? -13.602 -10.328 19.234 1 97.5 313 LYS A O 1
ATOM 2464 N N . ALA A 1 314 ? -14.812 -8.562 19.75 1 97.31 314 ALA A N 1
ATOM 2465 C CA . ALA A 1 314 ? -15.766 -9.312 20.562 1 97.31 314 ALA A CA 1
ATOM 2466 C C . ALA A 1 314 ? -16.562 -10.297 19.703 1 97.31 314 ALA A C 1
ATOM 2468 O O . ALA A 1 314 ? -16.922 -11.383 20.172 1 97.31 314 ALA A O 1
ATOM 2469 N N . ARG A 1 315 ? -16.781 -10.031 18.438 1 96.62 315 ARG A N 1
ATOM 2470 C CA . ARG A 1 315 ? -17.609 -10.836 17.547 1 96.62 315 ARG A CA 1
ATOM 2471 C C . ARG A 1 315 ? -16.766 -11.82 16.75 1 96.62 315 ARG A C 1
ATOM 2473 O O . ARG A 1 315 ? -17.281 -12.781 16.188 1 96.62 315 ARG A O 1
ATOM 2480 N N . ASP A 1 316 ? -15.555 -11.523 16.656 1 97.31 316 ASP A N 1
ATOM 2481 C CA . ASP A 1 316 ? -14.648 -12.312 15.828 1 97.31 316 ASP A CA 1
ATOM 2482 C C . ASP A 1 316 ? -13.359 -12.641 16.578 1 97.31 316 ASP A C 1
ATOM 2484 O O . ASP A 1 316 ? -12.406 -11.852 16.562 1 97.31 316 ASP A O 1
ATOM 2488 N N . PRO A 1 317 ? -13.312 -13.859 17.125 1 96.06 317 PRO A N 1
ATOM 2489 C CA . PRO A 1 317 ? -12.156 -14.227 17.938 1 96.06 317 PRO A CA 1
ATOM 2490 C C . PRO A 1 317 ? -10.844 -14.227 17.156 1 96.06 317 PRO A C 1
ATOM 2492 O O . PRO A 1 317 ? -9.766 -14.164 17.75 1 96.06 317 PRO A O 1
ATOM 2495 N N . GLU A 1 318 ? -10.883 -14.227 15.875 1 96.69 318 GLU A N 1
ATOM 2496 C CA . GLU A 1 318 ? -9.68 -14.25 15.055 1 96.69 318 GLU A CA 1
ATOM 2497 C C . GLU A 1 318 ? -9.203 -12.836 14.734 1 96.69 318 GLU A C 1
ATOM 2499 O O . GLU A 1 318 ? -8.094 -12.648 14.227 1 96.69 318 GLU A O 1
ATOM 2504 N N . PHE A 1 319 ? -10.031 -11.945 15.125 1 97.81 319 PHE A N 1
ATOM 2505 C CA . PHE A 1 319 ? -9.68 -10.555 14.852 1 97.81 319 PHE A CA 1
ATOM 2506 C C . PHE A 1 319 ? -8.641 -10.055 15.844 1 97.81 319 PHE A C 1
ATOM 2508 O O . PHE A 1 319 ? -8.875 -10.062 17.062 1 97.81 319 PHE A O 1
ATOM 2515 N N . LYS A 1 320 ? -7.469 -9.695 15.32 1 98.12 320 LYS A N 1
ATOM 2516 C CA . LYS A 1 320 ? -6.387 -9.086 16.094 1 98.12 320 LYS A CA 1
ATOM 2517 C C . LYS A 1 320 ? -5.941 -7.766 15.453 1 98.12 320 LYS A C 1
ATOM 2519 O O . LYS A 1 320 ? -5.883 -7.648 14.234 1 98.12 320 LYS A O 1
ATOM 2524 N N . TYR A 1 321 ? -5.668 -6.789 16.344 1 98.38 321 TYR A N 1
ATOM 2525 C CA . TYR A 1 321 ? -5.273 -5.488 15.812 1 98.38 321 TYR A CA 1
ATOM 2526 C C . TYR A 1 321 ? -4.234 -4.828 16.703 1 98.38 321 TYR A C 1
ATOM 2528 O O . TYR A 1 321 ? -4.059 -5.223 17.859 1 98.38 321 TYR A O 1
ATOM 2536 N N . GLU A 1 322 ? -3.459 -3.932 16.109 1 98.44 322 GLU A N 1
ATOM 2537 C CA . GLU A 1 322 ? -2.617 -2.959 16.797 1 98.44 322 GLU A CA 1
ATOM 2538 C C . GLU A 1 322 ? -3.084 -1.533 16.531 1 98.44 322 GLU A C 1
ATOM 2540 O O . GLU A 1 322 ? -3.514 -1.217 15.422 1 98.44 322 GLU A O 1
ATOM 2545 N N . TYR A 1 323 ? -3.127 -0.789 17.562 1 97.69 323 TYR A N 1
ATOM 2546 C CA . TYR A 1 323 ? -3.553 0.604 17.5 1 97.69 323 TYR A CA 1
ATOM 2547 C C . TYR A 1 323 ? -2.469 1.53 18.031 1 97.69 323 TYR A C 1
ATOM 2549 O O . TYR A 1 323 ? -1.971 1.329 19.141 1 97.69 323 TYR A O 1
ATOM 2557 N N . ASP A 1 324 ? -2.088 2.555 17.172 1 95.38 324 ASP A N 1
ATOM 2558 C CA . ASP A 1 324 ? -1.073 3.518 17.594 1 95.38 324 ASP A CA 1
ATOM 2559 C C . ASP A 1 324 ? -1.475 4.938 17.203 1 95.38 324 ASP A C 1
ATOM 2561 O O . ASP A 1 324 ? -1.973 5.168 16.094 1 95.38 324 ASP A O 1
ATOM 2565 N N . GLU A 1 325 ? -1.307 5.875 18.156 1 94.44 325 GLU A N 1
ATOM 2566 C CA . GLU A 1 325 ? -1.508 7.297 17.906 1 94.44 325 GLU A CA 1
ATOM 2567 C C . GLU A 1 325 ? -0.184 8.055 17.938 1 94.44 325 GLU A C 1
ATOM 2569 O O . GLU A 1 325 ? 0.689 7.762 18.75 1 94.44 325 GLU A O 1
ATOM 2574 N N . TYR A 1 326 ? -0.019 9 17 1 87.19 326 TYR A N 1
ATOM 2575 C CA . TYR A 1 326 ? 1.229 9.758 17.047 1 87.19 326 TYR A CA 1
ATOM 2576 C C . TYR A 1 326 ? 0.959 11.25 17.125 1 87.19 326 TYR A C 1
ATOM 2578 O O . TYR A 1 326 ? 1.879 12.047 17.344 1 87.19 326 TYR A O 1
ATOM 2586 N N . TYR A 1 327 ? -0.166 11.672 16.984 1 93 327 TYR A N 1
ATOM 2587 C CA . TYR A 1 327 ? -0.605 13.055 17.125 1 93 327 TYR A CA 1
ATOM 2588 C C . TYR A 1 327 ? -1.997 13.117 17.734 1 93 327 TYR A C 1
ATOM 2590 O O . TYR A 1 327 ? -2.98 12.719 17.109 1 93 327 TYR A O 1
ATOM 2598 N N . ALA A 1 328 ? -2.137 13.508 18.953 1 96.31 328 ALA A N 1
ATOM 2599 C CA . ALA A 1 328 ? -3.373 13.594 19.734 1 96.31 328 ALA A CA 1
ATOM 2600 C C . ALA A 1 328 ? -3.436 14.906 20.516 1 96.31 328 ALA A C 1
ATOM 2602 O O . ALA A 1 328 ? -2.762 15.055 21.531 1 96.31 328 ALA A O 1
ATOM 2603 N N . VAL A 1 329 ? -4.23 15.789 20.031 1 95.56 329 VAL A N 1
ATOM 2604 C CA . VAL A 1 329 ? -4.277 17.125 20.609 1 95.56 329 VAL A CA 1
ATOM 2605 C C . VAL A 1 329 ? -5.73 17.547 20.812 1 95.56 329 VAL A C 1
ATOM 2607 O O . VAL A 1 329 ? -6.574 17.344 19.938 1 95.56 329 VAL A O 1
ATOM 2610 N N . ASP A 1 330 ? -5.984 18.125 21.953 1 94.69 330 ASP A N 1
ATOM 2611 C CA . ASP A 1 330 ? -7.312 18.656 22.234 1 94.69 330 ASP A CA 1
ATOM 2612 C C . ASP A 1 330 ? -7.52 20.016 21.547 1 94.69 330 ASP A C 1
ATOM 2614 O O . ASP A 1 330 ? -6.551 20.672 21.188 1 94.69 330 ASP A O 1
ATOM 2618 N N . THR A 1 331 ? -8.797 20.344 21.422 1 96.25 331 THR A N 1
ATOM 2619 C CA . THR A 1 331 ? -9.117 21.734 21.062 1 96.25 331 THR A CA 1
ATOM 2620 C C . THR A 1 331 ? -8.664 22.688 22.156 1 96.25 331 THR A C 1
ATOM 2622 O O . THR A 1 331 ? -8.805 22.391 23.344 1 96.25 331 THR A O 1
ATOM 2625 N N . ILE A 1 332 ? -8.07 23.766 21.734 1 96.75 332 ILE A N 1
ATOM 2626 C CA . ILE A 1 332 ? -7.719 24.781 22.719 1 96.75 332 ILE A CA 1
ATOM 2627 C C . ILE A 1 332 ? -8.477 26.078 22.422 1 96.75 332 ILE A C 1
ATOM 2629 O O . ILE A 1 332 ? -8.664 26.438 21.266 1 96.75 332 ILE A O 1
ATOM 2633 N N . VAL A 1 333 ? -8.914 26.703 23.453 1 96.44 333 VAL A N 1
ATOM 2634 C CA . VAL A 1 333 ? -9.609 27.984 23.391 1 96.44 333 VAL A CA 1
ATOM 2635 C C . VAL A 1 333 ? -9.047 28.938 24.438 1 96.44 333 VAL A C 1
ATOM 2637 O O . VAL A 1 333 ? -9.141 28.672 25.641 1 96.44 333 VAL A O 1
ATOM 2640 N N . GLU A 1 334 ? -8.484 30 24.031 1 96.88 334 GLU A N 1
ATOM 2641 C CA . GLU A 1 334 ? -7.922 31 24.953 1 96.88 334 GLU A CA 1
ATOM 2642 C C . GLU A 1 334 ? -8.992 31.984 25.406 1 96.88 334 GLU A C 1
ATOM 2644 O O . GLU A 1 334 ? -9.945 32.281 24.672 1 96.88 334 GLU A O 1
ATOM 2649 N N . ASP A 1 335 ? -8.773 32.469 26.609 1 95.25 335 ASP A N 1
ATOM 2650 C CA . ASP A 1 335 ? -9.578 33.562 27.094 1 95.25 335 ASP A CA 1
ATOM 2651 C C . ASP A 1 335 ? -9.234 34.875 26.344 1 95.25 335 ASP A C 1
ATOM 2653 O O . ASP A 1 335 ? -8.07 35.281 26.297 1 95.25 335 ASP A O 1
ATOM 2657 N N . THR A 1 336 ? -10.25 35.469 25.797 1 97.06 336 THR A N 1
ATOM 2658 C CA . THR A 1 336 ? -10.008 36.625 24.938 1 97.06 336 THR A CA 1
ATOM 2659 C C . THR A 1 336 ? -10.172 37.906 25.734 1 97.06 336 THR A C 1
ATOM 2661 O O . THR A 1 336 ? -9.977 39 25.188 1 97.06 336 THR A O 1
ATOM 2664 N N . LYS A 1 337 ? -10.539 37.812 26.938 1 96.62 337 LYS A N 1
ATOM 2665 C CA . LYS A 1 337 ? -10.734 39 27.781 1 96.62 337 LYS A CA 1
ATOM 2666 C C . LYS A 1 337 ? -9.438 39.406 28.469 1 96.62 337 LYS A C 1
ATOM 2668 O O . LYS A 1 337 ? -9.32 39.344 29.688 1 96.62 337 LYS A O 1
ATOM 2673 N N . ASN A 1 338 ? -8.57 39.938 27.75 1 96.44 338 ASN A N 1
ATOM 2674 C CA . ASN A 1 338 ? -7.312 40.438 28.25 1 96.44 338 ASN A CA 1
ATOM 2675 C C . ASN A 1 338 ? -6.785 41.594 27.375 1 96.44 338 ASN A C 1
ATOM 2677 O O . ASN A 1 338 ? -7.293 41.812 26.281 1 96.44 338 ASN A O 1
ATOM 2681 N N . PRO A 1 339 ? -5.805 42.312 27.766 1 98.06 339 PRO A N 1
ATOM 2682 C CA . PRO A 1 339 ? -5.32 43.5 27.062 1 98.06 339 PRO A CA 1
ATOM 2683 C C . PRO A 1 339 ? -4.746 43.188 25.672 1 98.06 339 PRO A C 1
ATOM 2685 O O . PRO A 1 339 ? -4.824 44 24.766 1 98.06 339 PRO A O 1
ATOM 2688 N N . LEU A 1 340 ? -4.219 42 25.547 1 98.25 340 LEU A N 1
ATOM 2689 C CA . LEU A 1 340 ? -3.637 41.625 24.266 1 98.25 340 LEU A CA 1
ATOM 2690 C C . LEU A 1 340 ? -4.711 41.562 23.188 1 98.25 340 LEU A C 1
ATOM 2692 O O . LEU A 1 340 ? -4.566 42.156 22.109 1 98.25 340 LEU A O 1
ATOM 2696 N N . TYR A 1 341 ? -5.777 40.875 23.438 1 98.5 341 TYR A N 1
ATOM 2697 C CA . TYR A 1 341 ? -6.875 40.719 22.5 1 98.5 341 TYR A CA 1
ATOM 2698 C C . TYR A 1 341 ? -7.57 42.031 22.25 1 98.5 341 TYR A C 1
ATOM 2700 O O . TYR A 1 341 ? -7.973 42.344 21.125 1 98.5 341 TYR A O 1
ATOM 2708 N N . GLU A 1 342 ? -7.684 42.844 23.312 1 98.38 342 GLU A N 1
ATOM 2709 C CA . GLU A 1 342 ? -8.266 44.156 23.156 1 98.38 342 GLU A CA 1
ATOM 2710 C C . GLU A 1 342 ? -7.418 45.031 22.234 1 98.38 342 GLU A C 1
ATOM 2712 O O . GLU A 1 342 ? -7.949 45.719 21.344 1 98.38 342 GLU A O 1
ATOM 2717 N N . SER A 1 343 ? -6.148 45 22.484 1 98.69 343 SER A N 1
ATOM 2718 C CA . SER A 1 343 ? -5.227 45.812 21.688 1 98.69 343 SER A CA 1
ATOM 2719 C C . SER A 1 343 ? -5.211 45.375 20.234 1 98.69 343 SER A C 1
ATOM 2721 O O . SER A 1 343 ? -5.211 46.219 19.312 1 98.69 343 SER A O 1
ATOM 2723 N N . LEU A 1 344 ? -5.207 44.062 20.078 1 98.69 344 LEU A N 1
ATOM 2724 C CA . LEU A 1 344 ? -5.184 43.531 18.719 1 98.69 344 LEU A CA 1
ATOM 2725 C C . LEU A 1 344 ? -6.473 43.844 17.984 1 98.69 344 LEU A C 1
ATOM 2727 O O . LEU A 1 344 ? -6.441 44.219 16.797 1 98.69 344 LEU A O 1
ATOM 2731 N N . SER A 1 345 ? -7.57 43.719 18.625 1 98.56 345 SER A N 1
ATOM 2732 C CA . SER A 1 345 ? -8.859 44.062 18.016 1 98.56 345 SER A CA 1
ATOM 2733 C C . SER A 1 345 ? -8.922 45.531 17.609 1 98.56 345 SER A C 1
ATOM 2735 O O . SER A 1 345 ? -9.367 45.844 16.5 1 98.56 345 SER A O 1
ATOM 2737 N N . GLU A 1 346 ? -8.492 46.344 18.469 1 98.56 346 GLU A N 1
ATOM 2738 C CA . GLU A 1 346 ? -8.469 47.781 18.172 1 98.56 346 GLU A CA 1
ATOM 2739 C C . GLU A 1 346 ? -7.527 48.062 17 1 98.56 346 GLU A C 1
ATOM 2741 O O . GLU A 1 346 ? -7.844 48.906 16.141 1 98.56 346 GLU A O 1
ATOM 2746 N N . ALA A 1 347 ? -6.406 47.438 17.031 1 98.75 347 ALA A N 1
ATOM 2747 C CA . ALA A 1 347 ? -5.422 47.656 15.984 1 98.75 347 ALA A CA 1
ATOM 2748 C C . ALA A 1 347 ? -5.98 47.25 14.617 1 98.75 347 ALA A C 1
ATOM 2750 O O . ALA A 1 347 ? -5.836 48 13.641 1 98.75 347 ALA A O 1
ATOM 2751 N N . ILE A 1 348 ? -6.633 46.094 14.523 1 98.69 348 ILE A N 1
ATOM 2752 C CA . ILE A 1 348 ? -7.203 45.625 13.273 1 98.69 348 ILE A CA 1
ATOM 2753 C C . ILE A 1 348 ? -8.273 46.594 12.789 1 98.69 348 ILE A C 1
ATOM 2755 O O . ILE A 1 348 ? -8.297 46.969 11.609 1 98.69 348 ILE A O 1
ATOM 2759 N N . THR A 1 349 ? -9.086 47 13.672 1 98.56 349 THR A N 1
ATOM 2760 C CA . THR A 1 349 ? -10.141 47.938 13.328 1 98.56 349 THR A CA 1
ATOM 2761 C C . THR A 1 349 ? -9.547 49.25 12.789 1 98.56 349 THR A C 1
ATOM 2763 O O . THR A 1 349 ? -10.031 49.781 11.789 1 98.56 349 THR A O 1
ATOM 2766 N N . SER A 1 350 ? -8.547 49.719 13.375 1 98.31 350 SER A N 1
ATOM 2767 C CA . SER A 1 350 ? -7.941 51 12.992 1 98.31 350 SER A CA 1
ATOM 2768 C C . SER A 1 350 ? -7.238 50.875 11.648 1 98.31 350 SER A C 1
ATOM 2770 O O . SER A 1 350 ? -7.332 51.781 10.82 1 98.31 350 SER A O 1
ATOM 2772 N N . VAL A 1 351 ? -6.57 49.781 11.445 1 98.31 351 VAL A N 1
ATOM 2773 C CA . VAL A 1 351 ? -5.723 49.656 10.266 1 98.31 351 VAL A CA 1
ATOM 2774 C C . VAL A 1 351 ? -6.57 49.219 9.07 1 98.31 351 VAL A C 1
ATOM 2776 O O . VAL A 1 351 ? -6.371 49.719 7.953 1 98.31 351 VAL A O 1
ATOM 2779 N N . LEU A 1 352 ? -7.488 48.312 9.336 1 98.12 352 LEU A N 1
ATOM 2780 C CA . LEU A 1 352 ? -8.188 47.688 8.227 1 98.12 352 LEU A CA 1
ATOM 2781 C C . LEU A 1 352 ? -9.609 48.25 8.094 1 98.12 352 LEU A C 1
ATOM 2783 O O . LEU A 1 352 ? -10.273 48.031 7.078 1 98.12 352 LEU A O 1
ATOM 2787 N N . ASN A 1 353 ? -10.094 48.938 9.047 1 97.5 353 ASN A N 1
ATOM 2788 C CA . ASN A 1 353 ? -11.445 49.469 9.086 1 97.5 353 ASN A CA 1
ATOM 2789 C C . ASN A 1 353 ? -12.492 48.375 9.023 1 97.5 353 ASN A C 1
ATOM 2791 O O . ASN A 1 353 ? -13.461 48.469 8.266 1 97.5 353 ASN A O 1
ATOM 2795 N N . VAL A 1 354 ? -12.219 47.281 9.688 1 97.06 354 VAL A N 1
ATOM 2796 C CA . VAL A 1 354 ? -13.156 46.156 9.812 1 97.06 354 VAL A CA 1
ATOM 2797 C C . VAL A 1 354 ? -13.18 45.688 11.258 1 97.06 354 VAL A C 1
ATOM 2799 O O . VAL A 1 354 ? -12.211 45.844 12 1 97.06 354 VAL A O 1
ATOM 2802 N N . LYS A 1 355 ? -14.297 45.156 11.633 1 96.56 355 LYS A N 1
ATOM 2803 C CA . LYS A 1 355 ? -14.359 44.469 12.906 1 96.56 355 LYS A CA 1
ATOM 2804 C C . LYS A 1 355 ? -13.703 43.094 12.805 1 96.56 355 LYS A C 1
ATOM 2806 O O . LYS A 1 355 ? -14.078 42.281 11.961 1 96.56 355 LYS A O 1
ATOM 2811 N N . PRO A 1 356 ? -12.711 42.875 13.609 1 97 356 PRO A N 1
ATOM 2812 C CA . PRO A 1 356 ? -12.055 41.562 13.5 1 97 356 PRO A CA 1
ATOM 2813 C C . PRO A 1 356 ? -12.977 40.406 13.867 1 97 356 PRO A C 1
ATOM 2815 O O . PRO A 1 356 ? -13.875 40.562 14.695 1 97 356 PRO A O 1
ATOM 2818 N N . LYS A 1 357 ? -12.789 39.281 13.219 1 95.44 357 LYS A N 1
ATOM 2819 C CA . LYS A 1 357 ? -13.43 38.031 13.586 1 95.44 357 LYS A CA 1
ATOM 2820 C C . LYS A 1 357 ? -12.539 37.219 14.516 1 95.44 357 LYS A C 1
ATOM 2822 O O . LYS A 1 357 ? -11.383 36.938 14.195 1 95.44 357 LYS A O 1
ATOM 2827 N N . ILE A 1 358 ? -13.062 36.875 15.672 1 96.94 358 ILE A N 1
ATOM 2828 C CA . ILE A 1 358 ? -12.32 36.031 16.594 1 96.94 358 ILE A CA 1
ATOM 2829 C C . ILE A 1 358 ? -12.797 34.594 16.453 1 96.94 358 ILE A C 1
ATOM 2831 O O . ILE A 1 358 ? -14 34.312 16.469 1 96.94 358 ILE A O 1
ATOM 2835 N N . GLY A 1 359 ? -11.891 33.688 16.234 1 96.62 359 GLY A N 1
ATOM 2836 C CA . GLY A 1 359 ? -12.258 32.312 16.078 1 96.62 359 GLY A CA 1
ATOM 2837 C C . GLY A 1 359 ? -11.078 31.344 16.203 1 96.62 359 GLY A C 1
ATOM 2838 O O . GLY A 1 359 ? -9.953 31.781 16.438 1 96.62 359 GLY A O 1
ATOM 2839 N N . LEU A 1 360 ? -11.391 30.062 16.062 1 96.94 360 LEU A N 1
ATOM 2840 C CA . LEU A 1 360 ? -10.375 29.016 16.141 1 96.94 360 LEU A CA 1
ATOM 2841 C C . LEU A 1 360 ? -9.852 28.672 14.75 1 96.94 360 LEU A C 1
ATOM 2843 O O . LEU A 1 360 ? -10.617 28.641 13.781 1 96.94 360 LEU A O 1
ATOM 2847 N N . LEU A 1 361 ? -8.539 28.5 14.695 1 95.56 361 LEU A N 1
ATOM 2848 C CA . LEU A 1 361 ? -7.992 27.984 13.445 1 95.56 361 LEU A CA 1
ATOM 2849 C C . LEU A 1 361 ? -8.398 26.531 13.219 1 95.56 361 LEU A C 1
ATOM 2851 O O . LEU A 1 361 ? -8.375 25.734 14.148 1 95.56 361 LEU A O 1
ATOM 2855 N N . ALA A 1 362 ? -8.711 26.172 12.047 1 92.19 362 ALA A N 1
ATOM 2856 C CA . ALA A 1 362 ? -9.117 24.812 11.711 1 92.19 362 ALA A CA 1
ATOM 2857 C C . ALA A 1 362 ? -7.961 23.844 11.891 1 92.19 362 ALA A C 1
ATOM 2859 O O . ALA A 1 362 ? -8.172 22.688 12.281 1 92.19 362 ALA A O 1
ATOM 2860 N N . ALA A 1 363 ? -6.832 24.297 11.609 1 90.88 363 ALA A N 1
ATOM 2861 C CA . ALA A 1 363 ? -5.637 23.453 11.719 1 90.88 363 ALA A CA 1
ATOM 2862 C C . ALA A 1 363 ? -5.027 23.547 13.117 1 90.88 363 ALA A C 1
ATOM 2864 O O . ALA A 1 363 ? -5.031 24.625 13.734 1 90.88 363 ALA A O 1
ATOM 2865 N N . THR A 1 364 ? -4.5 22.438 13.516 1 93.62 364 THR A N 1
ATOM 2866 C CA . THR A 1 364 ? -3.768 22.422 14.781 1 93.62 364 THR A CA 1
ATOM 2867 C C . THR A 1 364 ? -2.373 23.016 14.609 1 93.62 364 THR A C 1
ATOM 2869 O O . THR A 1 364 ? -1.714 22.781 13.594 1 93.62 364 THR A O 1
ATOM 2872 N N . PHE A 1 365 ? -1.964 23.781 15.539 1 94.06 365 PHE A N 1
ATOM 2873 C CA . PHE A 1 365 ? -0.604 24.297 15.508 1 94.06 365 PHE A CA 1
ATOM 2874 C C . PHE A 1 365 ? -0.059 24.484 16.922 1 94.06 365 PHE A C 1
ATOM 2876 O O . PHE A 1 365 ? -0.643 23.984 17.875 1 94.06 365 PHE A O 1
ATOM 2883 N N . ASP A 1 366 ? 1.078 25.109 17.094 1 96.69 366 ASP A N 1
ATOM 2884 C CA . ASP A 1 366 ? 1.909 24.969 18.297 1 96.69 366 ASP A CA 1
ATOM 2885 C C . ASP A 1 366 ? 1.409 25.875 19.422 1 96.69 366 ASP A C 1
ATOM 2887 O O . ASP A 1 366 ? 1.945 25.844 20.531 1 96.69 366 ASP A O 1
ATOM 2891 N N . MET A 1 367 ? 0.344 26.625 19.188 1 97.62 367 MET A N 1
ATOM 2892 C CA . MET A 1 367 ? -0.235 27.422 20.266 1 97.62 367 MET A CA 1
ATOM 2893 C C . MET A 1 367 ? -0.658 26.547 21.438 1 97.62 367 MET A C 1
ATOM 2895 O O . MET A 1 367 ? -0.768 27.031 22.562 1 97.62 367 MET A O 1
ATOM 2899 N N . ARG A 1 368 ? -0.896 25.281 21.172 1 96.94 368 ARG A N 1
ATOM 2900 C CA . ARG A 1 368 ? -1.271 24.328 22.219 1 96.94 368 ARG A CA 1
ATOM 2901 C C . ARG A 1 368 ? -0.216 24.281 23.328 1 96.94 368 ARG A C 1
ATOM 2903 O O . ARG A 1 368 ? -0.548 24.156 24.5 1 96.94 368 ARG A O 1
ATOM 2910 N N . PHE A 1 369 ? 1.054 24.438 22.984 1 97.69 369 PHE A N 1
ATOM 2911 C CA . PHE A 1 369 ? 2.127 24.297 23.969 1 97.69 369 PHE A CA 1
ATOM 2912 C C . PHE A 1 369 ? 2.125 25.484 24.938 1 97.69 369 PHE A C 1
ATOM 2914 O O . PHE A 1 369 ? 2.338 25.297 26.141 1 97.69 369 PHE A O 1
ATOM 2921 N N . THR A 1 370 ? 1.918 26.719 24.453 1 98.06 370 THR A N 1
ATOM 2922 C CA . THR A 1 370 ? 1.828 27.859 25.344 1 98.06 370 THR A CA 1
ATOM 2923 C C . THR A 1 370 ? 0.552 27.812 26.188 1 98.06 370 THR A C 1
ATOM 2925 O O . THR A 1 370 ? 0.542 28.219 27.344 1 98.06 370 THR A O 1
ATOM 2928 N N . HIS A 1 371 ? -0.506 27.312 25.562 1 97.38 371 HIS A N 1
ATOM 2929 C CA . HIS A 1 371 ? -1.758 27.125 26.297 1 97.38 371 HIS A CA 1
ATOM 2930 C C . HIS A 1 371 ? -1.562 26.203 27.5 1 97.38 371 HIS A C 1
ATOM 2932 O O . HIS A 1 371 ? -1.986 26.547 28.609 1 97.38 371 HIS A O 1
ATOM 2938 N N . TYR A 1 372 ? -0.922 25.109 27.312 1 96.12 372 TYR A N 1
ATOM 2939 C CA . TYR A 1 372 ? -0.702 24.141 28.375 1 96.12 372 TYR A CA 1
ATOM 2940 C C . TYR A 1 372 ? 0.224 24.719 29.453 1 96.12 372 TYR A C 1
ATOM 2942 O O . TYR A 1 372 ? 0.105 24.375 30.625 1 96.12 372 TYR A O 1
ATOM 2950 N N . GLU A 1 373 ? 1.159 25.547 29.016 1 96.88 373 GLU A N 1
ATOM 2951 C CA . GLU A 1 373 ? 2.09 26.188 29.922 1 96.88 373 GLU A CA 1
ATOM 2952 C C . GLU A 1 373 ? 1.404 27.312 30.719 1 96.88 373 GLU A C 1
ATOM 2954 O O . GLU A 1 373 ? 1.91 27.734 31.75 1 96.88 373 GLU A O 1
ATOM 2959 N N . GLY A 1 374 ? 0.273 27.812 30.234 1 97.25 374 GLY A N 1
ATOM 2960 C CA . GLY A 1 374 ? -0.488 28.859 30.906 1 97.25 374 GLY A CA 1
ATOM 2961 C C . GLY A 1 374 ? -0.068 30.25 30.531 1 97.25 374 GLY A C 1
ATOM 2962 O O . GLY A 1 374 ? -0.283 31.203 31.281 1 97.25 374 GLY A O 1
ATOM 2963 N N . ILE A 1 375 ? 0.599 30.422 29.391 1 97.94 375 ILE A N 1
ATOM 2964 C CA . ILE A 1 375 ? 0.975 31.734 28.906 1 97.94 375 ILE A CA 1
ATOM 2965 C C . ILE A 1 375 ? -0.12 32.281 27.984 1 97.94 375 ILE A C 1
ATOM 2967 O O . ILE A 1 375 ? -0.441 31.672 26.969 1 97.94 375 ILE A O 1
ATOM 2971 N N . PRO A 1 376 ? -0.731 33.406 28.281 1 98.06 376 PRO A N 1
ATOM 2972 C CA . PRO A 1 376 ? -1.691 34 27.344 1 98.06 376 PRO A CA 1
ATOM 2973 C C . PRO A 1 376 ? -1.1 34.188 25.953 1 98.06 376 PRO A C 1
ATOM 2975 O O . PRO A 1 376 ? 0.003 34.719 25.812 1 98.06 376 PRO A O 1
ATOM 2978 N N . ALA A 1 377 ? -1.859 33.719 24.953 1 98.38 377 ALA A N 1
ATOM 2979 C CA . ALA A 1 377 ? -1.315 33.75 23.594 1 98.38 377 ALA A CA 1
ATOM 2980 C C . ALA A 1 377 ? -2.402 34.094 22.578 1 98.38 377 ALA A C 1
ATOM 2982 O O . ALA A 1 377 ? -3.594 33.969 22.875 1 98.38 377 ALA A O 1
ATOM 2983 N N . VAL A 1 378 ? -2.006 34.562 21.438 1 98.62 378 VAL A N 1
ATOM 2984 C CA . VAL A 1 378 ? -2.877 34.875 20.297 1 98.62 378 VAL A CA 1
ATOM 2985 C C . VAL A 1 378 ? -2.158 34.531 19 1 98.62 378 VAL A C 1
ATOM 2987 O O . VAL A 1 378 ? -0.926 34.469 18.953 1 98.62 378 VAL A O 1
ATOM 2990 N N . ASN A 1 379 ? -2.943 34.125 18.031 1 98.56 379 ASN A N 1
ATOM 2991 C CA . ASN A 1 379 ? -2.389 33.969 16.688 1 98.56 379 ASN A CA 1
ATOM 2992 C C . ASN A 1 379 ? -2.943 35 15.727 1 98.56 379 ASN A C 1
ATOM 2994 O O . ASN A 1 379 ? -4.152 35.25 15.703 1 98.56 379 ASN A O 1
ATOM 2998 N N . TYR A 1 380 ? -2.055 35.688 15.008 1 98.56 380 TYR A N 1
ATOM 2999 C CA . TYR A 1 380 ? -2.369 36.656 13.961 1 98.56 380 TYR A CA 1
ATOM 3000 C C . TYR A 1 380 ? -1.249 36.719 12.93 1 98.56 380 TYR A C 1
ATOM 3002 O O . TYR A 1 380 ? -0.123 37.094 13.25 1 98.56 380 TYR A O 1
ATOM 3010 N N . GLY A 1 381 ? -1.592 36.375 11.719 1 97.56 381 GLY A N 1
ATOM 3011 C CA . GLY A 1 381 ? -0.576 36.406 10.68 1 97.56 381 GLY A CA 1
ATOM 3012 C C . GLY A 1 381 ? -1.135 36.75 9.312 1 97.56 381 GLY A C 1
ATOM 3013 O O . GLY A 1 381 ? -2.35 36.719 9.102 1 97.56 381 GLY A O 1
ATOM 3014 N N . PRO A 1 382 ? -0.279 37.125 8.422 1 97.62 382 PRO A N 1
ATOM 3015 C CA . PRO A 1 382 ? -0.691 37.688 7.133 1 97.62 382 PRO A CA 1
ATOM 3016 C C . PRO A 1 382 ? -1.208 36.625 6.164 1 97.62 382 PRO A C 1
ATOM 3018 O O . PRO A 1 382 ? -2.002 36.938 5.27 1 97.62 382 PRO A O 1
ATOM 3021 N N . GLY A 1 383 ? -0.733 35.438 6.277 1 95.12 383 GLY A N 1
ATOM 3022 C CA . GLY A 1 383 ? -1.085 34.406 5.305 1 95.12 383 GLY A CA 1
ATOM 3023 C C . GLY A 1 383 ? -2.504 33.906 5.465 1 95.12 383 GLY A C 1
ATOM 3024 O O . GLY A 1 383 ? -3.188 34.25 6.434 1 95.12 383 GLY A O 1
ATOM 3025 N N . LYS A 1 384 ? -2.947 33.188 4.395 1 93 384 LYS A N 1
ATOM 3026 C CA . LYS A 1 384 ? -4.234 32.5 4.438 1 93 384 LYS A CA 1
ATOM 3027 C C . LYS A 1 384 ? -4.051 31 4.621 1 93 384 LYS A C 1
ATOM 3029 O O . LYS A 1 384 ? -3.244 30.375 3.932 1 93 384 LYS A O 1
ATOM 3034 N N . ILE A 1 385 ? -4.836 30.5 5.559 1 90.12 385 ILE A N 1
ATOM 3035 C CA . ILE A 1 385 ? -4.676 29.094 5.918 1 90.12 385 ILE A CA 1
ATOM 3036 C C . ILE A 1 385 ? -5.055 28.203 4.73 1 90.12 385 ILE A C 1
ATOM 3038 O O . ILE A 1 385 ? -4.512 27.109 4.566 1 90.12 385 ILE A O 1
ATOM 3042 N N . GLU A 1 386 ? -5.887 28.688 3.811 1 86.88 386 GLU A N 1
ATOM 3043 C CA . GLU A 1 386 ? -6.316 27.938 2.629 1 86.88 386 GLU A CA 1
ATOM 3044 C C . GLU A 1 386 ? -5.156 27.734 1.661 1 86.88 386 GLU A C 1
ATOM 3046 O O . GLU A 1 386 ? -5.184 26.812 0.839 1 86.88 386 GLU A O 1
ATOM 3051 N N . LEU A 1 387 ? -4.164 28.531 1.824 1 88.12 387 LEU A N 1
ATOM 3052 C CA . LEU A 1 387 ? -3.018 28.469 0.924 1 88.12 387 LEU A CA 1
ATOM 3053 C C . LEU A 1 387 ? -1.895 27.625 1.528 1 88.12 387 LEU A C 1
ATOM 3055 O O . LEU A 1 387 ? -0.948 27.266 0.831 1 88.12 387 LEU A O 1
ATOM 3059 N N . ALA A 1 388 ? -2.064 27.281 2.82 1 87.19 388 ALA A N 1
ATOM 3060 C CA . ALA A 1 388 ? -1.048 26.438 3.457 1 87.19 388 ALA A CA 1
ATOM 3061 C C . ALA A 1 388 ? -0.943 25.078 2.77 1 87.19 388 ALA A C 1
ATOM 3063 O O . ALA A 1 388 ? -1.959 24.453 2.475 1 87.19 388 ALA A O 1
ATOM 3064 N N . HIS A 1 389 ? 0.244 24.672 2.404 1 84.19 389 HIS A N 1
ATOM 3065 C CA . HIS A 1 389 ? 0.552 23.375 1.828 1 84.19 389 HIS A CA 1
ATOM 3066 C C . HIS A 1 389 ? 0.045 23.266 0.393 1 84.19 389 HIS A C 1
ATOM 3068 O O . HIS A 1 389 ? 0.023 22.172 -0.186 1 84.19 389 HIS A O 1
ATOM 3074 N N . ALA A 1 390 ? -0.389 24.359 -0.174 1 86.31 390 ALA A N 1
ATOM 3075 C CA . ALA A 1 390 ? -0.938 24.344 -1.527 1 86.31 390 ALA A CA 1
ATOM 3076 C C . ALA A 1 390 ? 0.148 24.625 -2.562 1 86.31 390 ALA A C 1
ATOM 3078 O O . ALA A 1 390 ? 1.129 25.312 -2.271 1 86.31 390 ALA A O 1
ATOM 3079 N N . THR A 1 391 ? -0.078 24 -3.717 1 89.06 391 THR A N 1
ATOM 3080 C CA . THR A 1 391 ? 0.714 24.438 -4.859 1 89.06 391 THR A CA 1
ATOM 3081 C C . THR A 1 391 ? 0.412 25.891 -5.199 1 89.06 391 THR A C 1
ATOM 3083 O O . THR A 1 391 ? -0.726 26.344 -5.059 1 89.06 391 THR A O 1
ATOM 3086 N N . ASP A 1 392 ? 1.455 26.594 -5.52 1 95.56 392 ASP A N 1
ATOM 3087 C CA . ASP A 1 392 ? 1.368 28.016 -5.848 1 95.56 392 ASP A CA 1
ATOM 3088 C C . ASP A 1 392 ? 0.955 28.844 -4.633 1 95.56 392 ASP A C 1
ATOM 3090 O O . ASP A 1 392 ? 0.098 29.719 -4.734 1 95.56 392 ASP A O 1
ATOM 3094 N N . GLU A 1 393 ? 1.483 28.422 -3.527 1 96.06 393 GLU A N 1
ATOM 3095 C CA . GLU A 1 393 ? 1.345 29.203 -2.299 1 96.06 393 GLU A CA 1
ATOM 3096 C C . GLU A 1 393 ? 1.857 30.625 -2.488 1 96.06 393 GLU A C 1
ATOM 3098 O O . GLU A 1 393 ? 2.869 30.844 -3.156 1 96.06 393 GLU A O 1
ATOM 3103 N N . TYR A 1 394 ? 1.12 31.609 -1.932 1 98.31 394 TYR A N 1
ATOM 3104 C CA . TYR A 1 394 ? 1.559 33 -2.025 1 98.31 394 TYR A CA 1
ATOM 3105 C C . TYR A 1 394 ? 1.069 33.812 -0.83 1 98.31 394 TYR A C 1
ATOM 3107 O O . TYR A 1 394 ? 0.253 33.344 -0.04 1 98.31 394 TYR A O 1
ATOM 3115 N N . VAL A 1 395 ? 1.646 34.969 -0.6 1 98.56 395 VAL A N 1
ATOM 3116 C CA . VAL A 1 395 ? 1.134 35.969 0.329 1 98.56 395 VAL A CA 1
ATOM 3117 C C . VAL A 1 395 ? 0.933 37.281 -0.4 1 98.56 395 VAL A C 1
ATOM 3119 O O . VAL A 1 395 ? 1.739 37.656 -1.256 1 98.56 395 VAL A O 1
ATOM 3122 N N . ASN A 1 396 ? -0.189 37.969 -0.14 1 98.56 396 ASN A N 1
ATOM 3123 C CA . ASN A 1 396 ? -0.399 39.312 -0.665 1 98.56 396 ASN A CA 1
ATOM 3124 C C . ASN A 1 396 ? 0.493 40.312 0.036 1 98.56 396 ASN A C 1
ATOM 3126 O O . ASN A 1 396 ? 0.533 40.375 1.267 1 98.56 396 ASN A O 1
ATOM 3130 N N . ILE A 1 397 ? 1.156 41.125 -0.766 1 98.75 397 ILE A N 1
ATOM 3131 C CA . ILE A 1 397 ? 2.043 42.125 -0.197 1 98.75 397 ILE A CA 1
ATOM 3132 C C . ILE A 1 397 ? 1.241 43.094 0.69 1 98.75 397 ILE A C 1
ATOM 3134 O O . ILE A 1 397 ? 1.688 43.469 1.78 1 98.75 397 ILE A O 1
ATOM 3138 N N . ALA A 1 398 ? 0.082 43.438 0.259 1 98.5 398 ALA A N 1
ATOM 3139 C CA . ALA A 1 398 ? -0.771 44.312 1.055 1 98.5 398 ALA A CA 1
ATOM 3140 C C . ALA A 1 398 ? -1.097 43.688 2.406 1 98.5 398 ALA A C 1
ATOM 3142 O O . ALA A 1 398 ? -1.108 44.375 3.432 1 98.5 398 ALA A O 1
ATOM 3143 N N . ASP A 1 399 ? -1.379 42.406 2.387 1 98.56 399 ASP A N 1
ATOM 3144 C CA . ASP A 1 399 ? -1.695 41.719 3.629 1 98.56 399 ASP A CA 1
ATOM 3145 C C . ASP A 1 399 ? -0.484 41.688 4.555 1 98.56 399 ASP A C 1
ATOM 3147 O O . ASP A 1 399 ? -0.621 41.812 5.773 1 98.56 399 ASP A O 1
ATOM 3151 N N . LEU A 1 400 ? 0.671 41.438 3.99 1 98.75 400 LEU A N 1
ATOM 3152 C CA . LEU A 1 400 ? 1.907 41.438 4.766 1 98.75 400 LEU A CA 1
ATOM 3153 C C . LEU A 1 400 ? 2.125 42.781 5.43 1 98.75 400 LEU A C 1
ATOM 3155 O O . LEU A 1 400 ? 2.346 42.875 6.641 1 98.75 400 LEU A O 1
ATOM 3159 N N . LEU A 1 401 ? 1.978 43.844 4.68 1 98.81 401 LEU A N 1
ATOM 3160 C CA . LEU A 1 401 ? 2.199 45.188 5.203 1 98.81 401 LEU A CA 1
ATOM 3161 C C . LEU A 1 401 ? 1.142 45.531 6.238 1 98.81 401 LEU A C 1
ATOM 3163 O O . LEU A 1 401 ? 1.459 46.125 7.281 1 98.81 401 LEU A O 1
ATOM 3167 N N . ASN A 1 402 ? -0.05 45.188 5.938 1 98.75 402 ASN A N 1
ATOM 3168 C CA . ASN A 1 402 ? -1.127 45.469 6.883 1 98.75 402 ASN A CA 1
ATOM 3169 C C . ASN A 1 402 ? -0.93 44.719 8.195 1 98.75 402 ASN A C 1
ATOM 3171 O O . ASN A 1 402 ? -1.214 45.25 9.266 1 98.75 402 ASN A O 1
ATOM 3175 N N . SER A 1 403 ? -0.503 43.531 8.07 1 98.75 403 SER A N 1
ATOM 3176 C CA . SER A 1 403 ? -0.267 42.75 9.289 1 98.75 403 SER A CA 1
ATOM 3177 C C . SER A 1 403 ? 0.826 43.406 10.141 1 98.75 403 SER A C 1
ATOM 3179 O O . SER A 1 403 ? 0.755 43.375 11.367 1 98.75 403 SER A O 1
ATOM 3181 N N . ILE A 1 404 ? 1.839 43.906 9.492 1 98.88 404 ILE A N 1
ATOM 3182 C CA . ILE A 1 404 ? 2.914 44.594 10.195 1 98.88 404 ILE A CA 1
ATOM 3183 C C . ILE A 1 404 ? 2.355 45.812 10.914 1 98.88 404 ILE A C 1
ATOM 3185 O O . ILE A 1 404 ? 2.668 46.062 12.086 1 98.88 404 ILE A O 1
ATOM 3189 N N . LYS A 1 405 ? 1.517 46.594 10.219 1 98.88 405 LYS A N 1
ATOM 3190 C CA . LYS A 1 405 ? 0.89 47.781 10.836 1 98.88 405 LYS A CA 1
ATOM 3191 C C . LYS A 1 405 ? 0.055 47.375 12.047 1 98.88 405 LYS A C 1
ATOM 3193 O O . LYS A 1 405 ? 0.141 48 13.102 1 98.88 405 LYS A O 1
ATOM 3198 N N . VAL A 1 406 ? -0.675 46.312 11.898 1 98.88 406 VAL A N 1
ATOM 3199 C CA . VAL A 1 406 ? -1.563 45.844 12.953 1 98.88 406 VAL A CA 1
ATOM 3200 C C . VAL A 1 406 ? -0.74 45.406 14.164 1 98.88 406 VAL A C 1
ATOM 3202 O O . VAL A 1 406 ? -1.024 45.812 15.297 1 98.88 406 VAL A O 1
ATOM 3205 N N . LEU A 1 407 ? 0.236 44.625 13.93 1 98.88 407 LEU A N 1
ATOM 3206 C CA . LEU A 1 407 ? 1.048 44.125 15.023 1 98.88 407 LEU A CA 1
ATOM 3207 C C . LEU A 1 407 ? 1.802 45.25 15.719 1 98.88 407 LEU A C 1
ATOM 3209 O O . LEU A 1 407 ? 1.93 45.25 16.938 1 98.88 407 LEU A O 1
ATOM 3213 N N . SER A 1 408 ? 2.311 46.188 14.953 1 98.75 408 SER A N 1
ATOM 3214 C CA . SER A 1 408 ? 2.988 47.344 15.523 1 98.75 408 SER A CA 1
ATOM 3215 C C . SER A 1 408 ? 2.053 48.156 16.422 1 98.75 408 SER A C 1
ATOM 3217 O O . SER A 1 408 ? 2.414 48.5 17.547 1 98.75 408 SER A O 1
ATOM 3219 N N . LEU A 1 409 ? 0.921 48.406 15.898 1 98.69 409 LEU A N 1
ATOM 3220 C CA . LEU A 1 409 ? -0.061 49.188 16.656 1 98.69 409 LEU A CA 1
ATOM 3221 C C . LEU A 1 409 ? -0.518 48.406 17.891 1 98.69 409 LEU A C 1
ATOM 3223 O O . LEU A 1 409 ? -0.788 49 18.938 1 98.69 409 LEU A O 1
ATOM 3227 N N . THR A 1 410 ? -0.67 47.094 17.766 1 98.75 410 THR A N 1
ATOM 3228 C CA . THR A 1 410 ? -1.032 46.25 18.906 1 98.75 410 THR A CA 1
ATOM 3229 C C . THR A 1 410 ? -0.028 46.406 20.047 1 98.75 410 THR A C 1
ATOM 3231 O O . THR A 1 410 ? -0.416 46.594 21.203 1 98.75 410 THR A O 1
ATOM 3234 N N . LEU A 1 411 ? 1.232 46.344 19.703 1 98.38 411 LEU A N 1
ATOM 3235 C CA . LEU A 1 411 ? 2.271 46.531 20.703 1 98.38 411 LEU A CA 1
ATOM 3236 C C . LEU A 1 411 ? 2.174 47.906 21.359 1 98.38 411 LEU A C 1
ATOM 3238 O O . LEU A 1 411 ? 2.307 48.031 22.578 1 98.38 411 LEU A O 1
ATOM 3242 N N . TYR A 1 412 ? 1.939 48.906 20.531 1 98.25 412 TYR A N 1
ATOM 3243 C CA . TYR A 1 412 ? 1.812 50.25 21.047 1 98.25 412 TYR A CA 1
ATOM 3244 C C . TYR A 1 412 ? 0.656 50.344 22.031 1 98.25 412 TYR A C 1
ATOM 3246 O O . TYR A 1 412 ? 0.818 50.875 23.141 1 98.25 412 TYR A O 1
ATOM 3254 N N . LEU A 1 413 ? -0.445 49.875 21.609 1 98.06 413 LEU A N 1
ATOM 3255 C CA . LEU A 1 413 ? -1.643 49.938 22.438 1 98.06 413 LEU A CA 1
ATOM 3256 C C . LEU A 1 413 ? -1.464 49.125 23.719 1 98.06 413 LEU A C 1
ATOM 3258 O O . LEU A 1 413 ? -1.902 49.562 24.781 1 98.06 413 LEU A O 1
ATOM 3262 N N . LEU A 1 414 ? -0.857 48 23.594 1 97.44 414 LEU A N 1
ATOM 3263 C CA . LEU A 1 414 ? -0.594 47.156 24.766 1 97.44 414 LEU A CA 1
ATOM 3264 C C . LEU A 1 414 ? 0.323 47.875 25.75 1 97.44 414 LEU A C 1
ATOM 3266 O O . LEU A 1 414 ? 0.084 47.844 26.969 1 97.44 414 LEU A O 1
ATOM 3270 N N . GLY A 1 415 ? 1.394 48.5 25.266 1 96.56 415 GLY A N 1
ATOM 3271 C CA . GLY A 1 415 ? 2.287 49.281 26.094 1 96.56 415 GLY A CA 1
ATOM 3272 C C . GLY A 1 415 ? 1.582 50.406 26.828 1 96.56 415 GLY A C 1
ATOM 3273 O O . GLY A 1 415 ? 1.891 50.688 27.984 1 96.56 415 GLY A O 1
ATOM 3274 N N . LYS A 1 416 ? 0.647 51 26.109 1 96.19 416 LYS A N 1
ATOM 3275 C CA . LYS A 1 416 ? -0.129 52.062 26.734 1 96.19 416 LYS A CA 1
ATOM 3276 C C . LYS A 1 416 ? -1.009 51.531 27.859 1 96.19 416 LYS A C 1
ATOM 3278 O O . LYS A 1 416 ? -1.14 52.156 28.906 1 96.19 416 LYS A O 1
ATOM 3283 N N . LYS A 1 417 ? -1.592 50.469 27.609 1 95.81 417 LYS A N 1
ATOM 3284 C CA . LYS A 1 417 ? -2.5 49.875 28.594 1 95.81 417 LYS A CA 1
ATOM 3285 C C . LYS A 1 417 ? -1.757 49.469 29.859 1 95.81 417 LYS A C 1
ATOM 3287 O O . LYS A 1 417 ? -2.328 49.5 30.953 1 95.81 417 LYS A O 1
ATOM 3292 N N . TYR A 1 418 ? -0.534 49.156 29.75 1 95.56 418 TYR A N 1
ATOM 3293 C CA . TYR A 1 418 ? 0.257 48.75 30.906 1 95.56 418 TYR A CA 1
ATOM 3294 C C . TYR A 1 418 ? 1.056 49.938 31.469 1 95.56 418 TYR A C 1
ATOM 3296 O O . TYR A 1 418 ? 1.856 49.75 32.406 1 95.56 418 TYR A O 1
ATOM 3304 N N . GLY A 1 419 ? 0.926 51.062 30.828 1 92.94 419 GLY A N 1
ATOM 3305 C CA . GLY A 1 419 ? 1.546 52.281 31.328 1 92.94 419 GLY A CA 1
ATOM 3306 C C . GLY A 1 419 ? 3.016 52.406 30.969 1 92.94 419 GLY A C 1
ATOM 3307 O O . GLY A 1 419 ? 3.762 53.156 31.594 1 92.94 419 GLY A O 1
ATOM 3308 N N . MET A 1 420 ? 3.379 51.688 29.938 1 90.19 420 MET A N 1
ATOM 3309 C CA . MET A 1 420 ? 4.785 51.688 29.531 1 90.19 420 MET A CA 1
ATOM 3310 C C . MET A 1 420 ? 5.035 52.719 28.438 1 90.19 420 MET A C 1
ATOM 3312 O O . MET A 1 420 ? 6.176 53.125 28.203 1 90.19 420 MET A O 1
ATOM 3316 N N . LEU A 1 421 ? 3.939 53.062 27.766 1 89.25 421 LEU A N 1
ATOM 3317 C CA . LEU A 1 421 ? 4.027 54.062 26.703 1 89.25 421 LEU A CA 1
ATOM 3318 C C . LEU A 1 421 ? 2.977 55.156 26.875 1 89.25 421 LEU A C 1
ATOM 3320 O O . LEU A 1 421 ? 1.953 54.906 27.531 1 89.25 421 LEU A O 1
ATOM 3324 N N . ASN A 1 422 ? 3.398 56.312 26.375 1 81.19 422 ASN A N 1
ATOM 3325 C CA . ASN A 1 422 ? 2.48 57.438 26.469 1 81.19 422 ASN A CA 1
ATOM 3326 C C . ASN A 1 422 ? 1.61 57.562 25.219 1 81.19 422 ASN A C 1
ATOM 3328 O O . ASN A 1 422 ? 2.057 57.25 24.109 1 81.19 422 ASN A O 1
ATOM 3332 N N . MET B 1 1 ? 9.508 -60 -15.797 1 88.56 1 MET B N 1
ATOM 3333 C CA . MET B 1 1 ? 8.477 -59.062 -16.25 1 88.56 1 MET B CA 1
ATOM 3334 C C . MET B 1 1 ? 9.047 -57.656 -16.453 1 88.56 1 MET B C 1
ATOM 3336 O O . MET B 1 1 ? 10.047 -57.312 -15.836 1 88.56 1 MET B O 1
ATOM 3340 N N . ILE B 1 2 ? 8.672 -57 -17.391 1 94.62 2 ILE B N 1
ATOM 3341 C CA . ILE B 1 2 ? 9.156 -55.688 -17.75 1 94.62 2 ILE B CA 1
ATOM 3342 C C . ILE B 1 2 ? 9.297 -54.812 -16.5 1 94.62 2 ILE B C 1
ATOM 3344 O O . ILE B 1 2 ? 10.258 -54.062 -16.359 1 94.62 2 ILE B O 1
ATOM 3348 N N . LEU B 1 3 ? 8.453 -54.969 -15.492 1 96.75 3 LEU B N 1
ATOM 3349 C CA . LEU B 1 3 ? 8.469 -54.188 -14.273 1 96.75 3 LEU B CA 1
ATOM 3350 C C . LEU B 1 3 ? 9.688 -54.531 -13.414 1 96.75 3 LEU B C 1
ATOM 3352 O O . LEU B 1 3 ? 10.281 -53.625 -12.797 1 96.75 3 LEU B O 1
ATOM 3356 N N . ASP B 1 4 ? 10.023 -55.781 -13.305 1 97.31 4 ASP B N 1
ATOM 3357 C CA . ASP B 1 4 ? 11.188 -56.219 -12.539 1 97.31 4 ASP B CA 1
ATOM 3358 C C . ASP B 1 4 ? 12.469 -55.625 -13.117 1 97.31 4 ASP B C 1
ATOM 3360 O O . ASP B 1 4 ? 13.367 -55.219 -12.375 1 97.31 4 ASP B O 1
ATOM 3364 N N . LYS B 1 5 ? 12.539 -55.625 -14.461 1 98.06 5 LYS B N 1
ATOM 3365 C CA . LYS B 1 5 ? 13.703 -55.031 -15.125 1 98.06 5 LYS B CA 1
ATOM 3366 C C . LYS B 1 5 ? 13.789 -53.531 -14.844 1 98.06 5 LYS B C 1
ATOM 3368 O O . LYS B 1 5 ? 14.867 -53 -14.539 1 98.06 5 LYS B O 1
ATOM 3373 N N . ILE B 1 6 ? 12.68 -52.906 -14.914 1 98.31 6 ILE B N 1
ATOM 3374 C CA . ILE B 1 6 ? 12.625 -51.469 -14.656 1 98.31 6 ILE B CA 1
ATOM 3375 C C . ILE B 1 6 ? 13.055 -51.188 -13.219 1 98.31 6 ILE B C 1
ATOM 3377 O O . ILE B 1 6 ? 13.867 -50.281 -12.977 1 98.31 6 ILE B O 1
ATOM 3381 N N . ASP B 1 7 ? 12.539 -51.938 -12.289 1 98.12 7 ASP B N 1
ATOM 3382 C CA . ASP B 1 7 ? 12.852 -51.781 -10.875 1 98.12 7 ASP B CA 1
ATOM 3383 C C . ASP B 1 7 ? 14.352 -51.938 -10.625 1 98.12 7 ASP B C 1
ATOM 3385 O O . ASP B 1 7 ? 14.945 -51.125 -9.891 1 98.12 7 ASP B O 1
ATOM 3389 N N . LYS B 1 8 ? 14.906 -52.938 -11.211 1 98.19 8 LYS B N 1
ATOM 3390 C CA . LYS B 1 8 ? 16.328 -53.188 -11.047 1 98.19 8 LYS B CA 1
ATOM 3391 C C . LYS B 1 8 ? 17.172 -52.031 -11.594 1 98.19 8 LYS B C 1
ATOM 3393 O O . LYS B 1 8 ? 18.109 -51.562 -10.938 1 98.19 8 LYS B O 1
ATOM 3398 N N . ILE B 1 9 ? 16.844 -51.562 -12.773 1 98.5 9 ILE B N 1
ATOM 3399 C CA . ILE B 1 9 ? 17.625 -50.5 -13.422 1 98.5 9 ILE B CA 1
ATOM 3400 C C . ILE B 1 9 ? 17.453 -49.188 -12.656 1 98.5 9 ILE B C 1
ATOM 3402 O O . ILE B 1 9 ? 18.422 -48.438 -12.492 1 98.5 9 ILE B O 1
ATOM 3406 N N . VAL B 1 10 ? 16.266 -48.875 -12.18 1 98.56 10 VAL B N 1
ATOM 3407 C CA . VAL B 1 10 ? 16.031 -47.688 -11.398 1 98.56 10 VAL B CA 1
ATOM 3408 C C . VAL B 1 10 ? 16.891 -47.719 -10.133 1 98.56 10 VAL B C 1
ATOM 3410 O O . VAL B 1 10 ? 17.469 -46.688 -9.742 1 98.56 10 VAL B O 1
ATOM 3413 N N . ASN B 1 11 ? 16.922 -48.875 -9.531 1 97.94 11 ASN B N 1
ATOM 3414 C CA . ASN B 1 11 ? 17.766 -49.031 -8.336 1 97.94 11 ASN B CA 1
ATOM 3415 C C . ASN B 1 11 ? 19.234 -48.812 -8.656 1 97.94 11 ASN B C 1
ATOM 3417 O O . ASN B 1 11 ? 19.984 -48.281 -7.84 1 97.94 11 ASN B O 1
ATOM 3421 N N . GLU B 1 12 ? 19.641 -49.25 -9.789 1 97.94 12 GLU B N 1
ATOM 3422 C CA . GLU B 1 12 ? 21.016 -49.031 -10.219 1 97.94 12 GLU B CA 1
ATOM 3423 C C . GLU B 1 12 ? 21.328 -47.562 -10.422 1 97.94 12 GLU B C 1
ATOM 3425 O O . GLU B 1 12 ? 22.438 -47.094 -10.164 1 97.94 12 GLU B O 1
ATOM 3430 N N . TYR B 1 13 ? 20.328 -46.812 -10.844 1 98.06 13 TYR B N 1
ATOM 3431 C CA . TYR B 1 13 ? 20.484 -45.406 -11.156 1 98.06 13 TYR B CA 1
ATOM 3432 C C . TYR B 1 13 ? 20.219 -44.531 -9.93 1 98.06 13 TYR B C 1
ATOM 3434 O O . TYR B 1 13 ? 20.344 -43.312 -9.984 1 98.06 13 TYR B O 1
ATOM 3442 N N . LYS B 1 14 ? 19.828 -45.125 -8.828 1 98.31 14 LYS B N 1
ATOM 3443 C CA . LYS B 1 14 ? 19.281 -44.406 -7.684 1 98.31 14 LYS B CA 1
ATOM 3444 C C . LYS B 1 14 ? 20.219 -43.281 -7.258 1 98.31 14 LYS B C 1
ATOM 3446 O O . LYS B 1 14 ? 19.781 -42.125 -7.121 1 98.31 14 LYS B O 1
ATOM 3451 N N . GLU B 1 15 ? 21.484 -43.5 -7.082 1 98.12 15 GLU B N 1
ATOM 3452 C CA . GLU B 1 15 ? 22.438 -42.5 -6.621 1 98.12 15 GLU B CA 1
ATOM 3453 C C . GLU B 1 15 ? 22.594 -41.375 -7.648 1 98.12 15 GLU B C 1
ATOM 3455 O O . GLU B 1 15 ? 22.656 -40.188 -7.289 1 98.12 15 GLU B O 1
ATOM 3460 N N . GLU B 1 16 ? 22.688 -41.75 -8.891 1 97.94 16 GLU B N 1
ATOM 3461 C CA . GLU B 1 16 ? 22.812 -40.781 -9.961 1 97.94 16 GLU B CA 1
ATOM 3462 C C . GLU B 1 16 ? 21.578 -39.875 -10.055 1 97.94 16 GLU B C 1
ATOM 3464 O O . GLU B 1 16 ? 21.688 -38.688 -10.281 1 97.94 16 GLU B O 1
ATOM 3469 N N . ILE B 1 17 ? 20.453 -40.531 -9.906 1 98.5 17 ILE B N 1
ATOM 3470 C CA . ILE B 1 17 ? 19.172 -39.812 -9.93 1 98.5 17 ILE B CA 1
ATOM 3471 C C . ILE B 1 17 ? 19.156 -38.75 -8.836 1 98.5 17 ILE B C 1
ATOM 3473 O O . ILE B 1 17 ? 18.859 -37.594 -9.102 1 98.5 17 ILE B O 1
ATOM 3477 N N . ILE B 1 18 ? 19.516 -39.125 -7.656 1 98.56 18 ILE B N 1
ATOM 3478 C CA . ILE B 1 18 ? 19.531 -38.219 -6.504 1 98.56 18 ILE B CA 1
ATOM 3479 C C . ILE B 1 18 ? 20.547 -37.125 -6.727 1 98.56 18 ILE B C 1
ATOM 3481 O O . ILE B 1 18 ? 20.266 -35.938 -6.5 1 98.56 18 ILE B O 1
ATOM 3485 N N . ASP B 1 19 ? 21.656 -37.469 -7.242 1 98.25 19 ASP B N 1
ATOM 3486 C CA . ASP B 1 19 ? 22.734 -36.5 -7.449 1 98.25 19 ASP B CA 1
ATOM 3487 C C . ASP B 1 19 ? 22.359 -35.469 -8.508 1 98.25 19 ASP B C 1
ATOM 3489 O O . ASP B 1 19 ? 22.656 -34.281 -8.352 1 98.25 19 ASP B O 1
ATOM 3493 N N . ASN B 1 20 ? 21.781 -35.875 -9.555 1 97.88 20 ASN B N 1
ATOM 3494 C CA . ASN B 1 20 ? 21.406 -34.938 -10.609 1 97.88 20 ASN B CA 1
ATOM 3495 C C . ASN B 1 20 ? 20.312 -34 -10.133 1 97.88 20 ASN B C 1
ATOM 3497 O O . ASN B 1 20 ? 20.328 -32.812 -10.477 1 97.88 20 ASN B O 1
ATOM 3501 N N . LEU B 1 21 ? 19.375 -34.531 -9.352 1 98.69 21 LEU B N 1
ATOM 3502 C CA . LEU B 1 21 ? 18.359 -33.625 -8.805 1 98.69 21 LEU B CA 1
ATOM 3503 C C . LEU B 1 21 ? 19 -32.594 -7.887 1 98.69 21 LEU B C 1
ATOM 3505 O O . LEU B 1 21 ? 18.656 -31.406 -7.957 1 98.69 21 LEU B O 1
ATOM 3509 N N . ARG B 1 22 ? 19.891 -33.031 -7.055 1 98.69 22 ARG B N 1
ATOM 3510 C CA . ARG B 1 22 ? 20.562 -32.125 -6.137 1 98.69 22 ARG B CA 1
ATOM 3511 C C . ARG B 1 22 ? 21.312 -31.047 -6.895 1 98.69 22 ARG B C 1
ATOM 3513 O O . ARG B 1 22 ? 21.266 -29.875 -6.516 1 98.69 22 ARG B O 1
ATOM 3520 N N . GLN B 1 23 ? 21.953 -31.406 -7.977 1 98.38 23 GLN B N 1
ATOM 3521 C CA . GLN B 1 23 ? 22.688 -30.438 -8.773 1 98.38 23 GLN B CA 1
ATOM 3522 C C . GLN B 1 23 ? 21.766 -29.391 -9.383 1 98.38 23 GLN B C 1
ATOM 3524 O O . GLN B 1 23 ? 22.078 -28.203 -9.414 1 98.38 23 GLN B O 1
ATOM 3529 N N . LEU B 1 24 ? 20.641 -29.859 -9.883 1 98.62 24 LEU B N 1
ATOM 3530 C CA . LEU B 1 24 ? 19.672 -28.922 -10.469 1 98.62 24 LEU B CA 1
ATOM 3531 C C . LEU B 1 24 ? 19.156 -27.953 -9.414 1 98.62 24 LEU B C 1
ATOM 3533 O O . LEU B 1 24 ? 18.984 -26.766 -9.695 1 98.62 24 LEU B O 1
ATOM 3537 N N . ILE B 1 25 ? 18.906 -28.469 -8.195 1 98.69 25 ILE B N 1
ATOM 3538 C CA . ILE B 1 25 ? 18.344 -27.656 -7.117 1 98.69 25 ILE B CA 1
ATOM 3539 C C . ILE B 1 25 ? 19.391 -26.609 -6.68 1 98.69 25 ILE B C 1
ATOM 3541 O O . ILE B 1 25 ? 19.031 -25.469 -6.352 1 98.69 25 ILE B O 1
ATOM 3545 N N . LYS B 1 26 ? 20.594 -26.922 -6.73 1 98.56 26 LYS B N 1
ATOM 3546 C CA . LYS B 1 26 ? 21.672 -26.047 -6.27 1 98.56 26 LYS B CA 1
ATOM 3547 C C . LYS B 1 26 ? 21.844 -24.844 -7.199 1 98.56 26 LYS B C 1
ATOM 3549 O O . LYS B 1 26 ? 22.5 -23.875 -6.844 1 98.56 26 LYS B O 1
ATOM 3554 N N . ILE B 1 27 ? 21.281 -24.891 -8.383 1 98.44 27 ILE B N 1
ATOM 3555 C CA . ILE B 1 27 ? 21.25 -23.719 -9.273 1 98.44 27 ILE B CA 1
ATOM 3556 C C . ILE B 1 27 ? 20 -22.906 -9.008 1 98.44 27 ILE B C 1
ATOM 3558 O O . ILE B 1 27 ? 18.906 -23.266 -9.445 1 98.44 27 ILE B O 1
ATOM 3562 N N . PRO B 1 28 ? 20.078 -21.797 -8.328 1 98.25 28 PRO B N 1
ATOM 3563 C CA . PRO B 1 28 ? 18.906 -21.016 -7.945 1 98.25 28 PRO B CA 1
ATOM 3564 C C . PRO B 1 28 ? 18.312 -20.25 -9.125 1 98.25 28 PRO B C 1
ATOM 3566 O O . PRO B 1 28 ? 18.688 -19.094 -9.375 1 98.25 28 PRO B O 1
ATOM 3569 N N . THR B 1 29 ? 17.312 -20.766 -9.727 1 98.19 29 THR B N 1
ATOM 3570 C CA . THR B 1 29 ? 16.672 -20.156 -10.898 1 98.19 29 THR B CA 1
ATOM 3571 C C . THR B 1 29 ? 15.414 -19.406 -10.5 1 98.19 29 THR B C 1
ATOM 3573 O O . THR B 1 29 ? 14.367 -19.547 -11.133 1 98.19 29 THR B O 1
ATOM 3576 N N . GLU B 1 30 ? 15.492 -18.578 -9.539 1 96.38 30 GLU B N 1
ATOM 3577 C CA . GLU B 1 30 ? 14.344 -17.844 -9.008 1 96.38 30 GLU B CA 1
ATOM 3578 C C . GLU B 1 30 ? 13.766 -16.891 -10.039 1 96.38 30 GLU B C 1
ATOM 3580 O O . GLU B 1 30 ? 14.516 -16.219 -10.766 1 96.38 30 GLU B O 1
ATOM 3585 N N . ASN B 1 31 ? 12.484 -16.906 -10.117 1 93.56 31 ASN B N 1
ATOM 3586 C CA . ASN B 1 31 ? 11.672 -16.031 -10.961 1 93.56 31 ASN B CA 1
ATOM 3587 C C . ASN B 1 31 ? 10.453 -15.5 -10.211 1 93.56 31 ASN B C 1
ATOM 3589 O O . ASN B 1 31 ? 9.609 -16.266 -9.758 1 93.56 31 ASN B O 1
ATOM 3593 N N . PRO B 1 32 ? 10.219 -14.211 -10.047 1 89.38 32 PRO B N 1
ATOM 3594 C CA . PRO B 1 32 ? 11.086 -13.172 -10.602 1 89.38 32 PRO B CA 1
ATOM 3595 C C . PRO B 1 32 ? 12.453 -13.125 -9.922 1 89.38 32 PRO B C 1
ATOM 3597 O O . PRO B 1 32 ? 12.586 -13.531 -8.766 1 89.38 32 PRO B O 1
ATOM 3600 N N . PRO B 1 33 ? 13.578 -12.516 -10.656 1 90.38 33 PRO B N 1
ATOM 3601 C CA . PRO B 1 33 ? 13.406 -11.945 -11.992 1 90.38 33 PRO B CA 1
ATOM 3602 C C . PRO B 1 33 ? 13.812 -12.914 -13.102 1 90.38 33 PRO B C 1
ATOM 3604 O O . PRO B 1 33 ? 13.719 -12.578 -14.281 1 90.38 33 PRO B O 1
ATOM 3607 N N . GLY B 1 34 ? 14.312 -14.102 -12.828 1 95.44 34 GLY B N 1
ATOM 3608 C CA . GLY B 1 34 ? 14.891 -15.039 -13.781 1 95.44 34 GLY B CA 1
ATOM 3609 C C . GLY B 1 34 ? 16.391 -15.203 -13.609 1 95.44 34 GLY B C 1
ATOM 3610 O O . GLY B 1 34 ? 17.156 -14.984 -14.547 1 95.44 34 GLY B O 1
ATOM 3611 N N . LEU B 1 35 ? 16.703 -15.75 -12.477 1 96.44 35 LEU B N 1
ATOM 3612 C CA . LEU B 1 35 ? 18.094 -15.844 -12.086 1 96.44 35 LEU B CA 1
ATOM 3613 C C . LEU B 1 35 ? 18.719 -17.141 -12.578 1 96.44 35 LEU B C 1
ATOM 3615 O O . LEU B 1 35 ? 18.062 -18.188 -12.562 1 96.44 35 LEU B O 1
ATOM 3619 N N . ASN B 1 36 ? 19.969 -17.125 -13.102 1 98 36 ASN B N 1
ATOM 3620 C CA . ASN B 1 36 ? 20.859 -18.25 -13.359 1 98 36 ASN B CA 1
ATOM 3621 C C . ASN B 1 36 ? 20.281 -19.203 -14.414 1 98 36 ASN B C 1
ATOM 3623 O O . ASN B 1 36 ? 20.484 -20.406 -14.344 1 98 36 ASN B O 1
ATOM 3627 N N . TYR B 1 37 ? 19.578 -18.734 -15.352 1 98.19 37 TYR B N 1
ATOM 3628 C CA . TYR B 1 37 ? 18.969 -19.562 -16.391 1 98.19 37 TYR B CA 1
ATOM 3629 C C . TYR B 1 37 ? 20.031 -20.141 -17.312 1 98.19 37 TYR B C 1
ATOM 3631 O O . TYR B 1 37 ? 19.969 -21.312 -17.672 1 98.19 37 TYR B O 1
ATOM 3639 N N . ASN B 1 38 ? 20.953 -19.297 -17.641 1 98.12 38 ASN B N 1
ATOM 3640 C CA . ASN B 1 38 ? 22.016 -19.766 -18.531 1 98.12 38 ASN B CA 1
ATOM 3641 C C . ASN B 1 38 ? 22.844 -20.875 -17.875 1 98.12 38 ASN B C 1
ATOM 3643 O O . ASN B 1 38 ? 23.25 -21.828 -18.531 1 98.12 38 ASN B O 1
ATOM 3647 N N . GLU B 1 39 ? 23.078 -20.656 -16.625 1 98.38 39 GLU B N 1
ATOM 3648 C CA . GLU B 1 39 ? 23.812 -21.672 -15.891 1 98.38 39 GLU B CA 1
ATOM 3649 C C . GLU B 1 39 ? 23.062 -23 -15.875 1 98.38 39 GLU B C 1
ATOM 3651 O O . GLU B 1 39 ? 23.641 -24.062 -16.109 1 98.38 39 GLU B O 1
ATOM 3656 N N . PHE B 1 40 ? 21.797 -22.938 -15.625 1 98.56 40 PHE B N 1
ATOM 3657 C CA . PHE B 1 40 ? 20.969 -24.141 -15.609 1 98.56 40 PHE B CA 1
ATOM 3658 C C . PHE B 1 40 ? 20.984 -24.828 -16.969 1 98.56 40 PHE B C 1
ATOM 3660 O O . PHE B 1 40 ? 21.188 -26.047 -17.047 1 98.56 40 PHE B O 1
ATOM 3667 N N . VAL B 1 41 ? 20.766 -24.125 -18 1 98.69 41 VAL B N 1
ATOM 3668 C CA . VAL B 1 41 ? 20.625 -24.688 -19.328 1 98.69 41 VAL B CA 1
ATOM 3669 C C . VAL B 1 41 ? 21.969 -25.266 -19.781 1 98.69 41 VAL B C 1
ATOM 3671 O O . VAL B 1 41 ? 22 -26.312 -20.453 1 98.69 41 VAL B O 1
ATOM 3674 N N . THR B 1 42 ? 23 -24.562 -19.469 1 98.44 42 THR B N 1
ATOM 3675 C CA . THR B 1 42 ? 24.328 -25.078 -19.781 1 98.44 42 THR B CA 1
ATOM 3676 C C . THR B 1 42 ? 24.562 -26.422 -19.109 1 98.44 42 THR B C 1
ATOM 3678 O O . THR B 1 42 ? 25 -27.391 -19.75 1 98.44 42 THR B O 1
ATOM 3681 N N . TYR B 1 43 ? 24.25 -26.469 -17.875 1 98.19 43 TYR B N 1
ATOM 3682 C CA . TYR B 1 43 ? 24.406 -27.703 -17.141 1 98.19 43 TYR B CA 1
ATOM 3683 C C . TYR B 1 43 ? 23.531 -28.812 -17.719 1 98.19 43 TYR B C 1
ATOM 3685 O O . TYR B 1 43 ? 24 -29.922 -17.984 1 98.19 43 TYR B O 1
ATOM 3693 N N . ALA B 1 44 ? 22.297 -28.531 -17.875 1 98.69 44 ALA B N 1
ATOM 3694 C CA . ALA B 1 44 ? 21.344 -29.516 -18.375 1 98.69 44 ALA B CA 1
ATOM 3695 C C . ALA B 1 44 ? 21.703 -29.984 -19.781 1 98.69 44 ALA B C 1
ATOM 3697 O O . ALA B 1 44 ? 21.578 -31.172 -20.109 1 98.69 44 ALA B O 1
ATOM 3698 N N . SER B 1 45 ? 22.125 -29.047 -20.594 1 98.62 45 SER B N 1
ATOM 3699 C CA . SER B 1 45 ? 22.531 -29.391 -21.938 1 98.62 45 SER B CA 1
ATOM 3700 C C . SER B 1 45 ? 23.703 -30.375 -21.938 1 98.62 45 SER B C 1
ATOM 3702 O O . SER B 1 45 ? 23.703 -31.375 -22.672 1 98.62 45 SER B O 1
ATOM 3704 N N . LYS B 1 46 ? 24.688 -30.062 -21.141 1 98.38 46 LYS B N 1
ATOM 3705 C CA . LYS B 1 46 ? 25.844 -30.938 -21.016 1 98.38 46 LYS B CA 1
ATOM 3706 C C . LYS B 1 46 ? 25.438 -32.312 -20.5 1 98.38 46 LYS B C 1
ATOM 3708 O O . LYS B 1 46 ? 25.906 -33.344 -21.016 1 98.38 46 LYS B O 1
ATOM 3713 N N . TRP B 1 47 ? 24.625 -32.312 -19.5 1 98.25 47 TRP B N 1
ATOM 3714 C CA . TRP B 1 47 ? 24.141 -33.562 -18.906 1 98.25 47 TRP B CA 1
ATOM 3715 C C . TRP B 1 47 ? 23.391 -34.406 -19.938 1 98.25 47 TRP B C 1
ATOM 3717 O O . TRP B 1 47 ? 23.719 -35.562 -20.156 1 98.25 47 TRP B O 1
ATOM 3727 N N . LEU B 1 48 ? 22.484 -33.875 -20.656 1 98.69 48 LEU B N 1
ATOM 3728 C CA . LEU B 1 48 ? 21.672 -34.594 -21.625 1 98.69 48 LEU B CA 1
ATOM 3729 C C . LEU B 1 48 ? 22.516 -35.031 -22.828 1 98.69 48 LEU B C 1
ATOM 3731 O O . LEU B 1 48 ? 22.312 -36.094 -23.375 1 98.69 48 LEU B O 1
ATOM 3735 N N . SER B 1 49 ? 23.469 -34.188 -23.188 1 98.38 49 SER B N 1
ATOM 3736 C CA . SER B 1 49 ? 24.391 -34.594 -24.25 1 98.38 49 SER B CA 1
ATOM 3737 C C . SER B 1 49 ? 25.188 -35.812 -23.844 1 98.38 49 SER B C 1
ATOM 3739 O O . SER B 1 49 ? 25.438 -36.688 -24.672 1 98.38 49 SER B O 1
ATOM 3741 N N . SER B 1 50 ? 25.578 -35.844 -22.656 1 97.94 50 SER B N 1
ATOM 3742 C CA . SER B 1 50 ? 26.344 -36.969 -22.156 1 97.94 50 SER B CA 1
ATOM 3743 C C . SER B 1 50 ? 25.516 -38.25 -22.172 1 97.94 50 SER B C 1
ATOM 3745 O O . SER B 1 50 ? 26.078 -39.344 -22.219 1 97.94 50 SER B O 1
ATOM 3747 N N . LEU B 1 51 ? 24.234 -38.094 -22.172 1 97.19 51 LEU B N 1
ATOM 3748 C CA . LEU B 1 51 ? 23.344 -39.25 -22.219 1 97.19 51 LEU B CA 1
ATOM 3749 C C . LEU B 1 51 ? 23 -39.625 -23.672 1 97.19 51 LEU B C 1
ATOM 3751 O O . LEU B 1 51 ? 22.234 -40.562 -23.906 1 97.19 51 LEU B O 1
ATOM 3755 N N . GLY B 1 52 ? 23.484 -38.844 -24.625 1 97.12 52 GLY B N 1
ATOM 3756 C CA . GLY B 1 52 ? 23.328 -39.156 -26.031 1 97.12 52 GLY B CA 1
ATOM 3757 C C . GLY B 1 52 ? 22.25 -38.344 -26.734 1 97.12 52 GLY B C 1
ATOM 3758 O O . GLY B 1 52 ? 21.938 -38.594 -27.906 1 97.12 52 GLY B O 1
ATOM 3759 N N . TYR B 1 53 ? 21.719 -37.375 -26.094 1 98.5 53 TYR B N 1
ATOM 3760 C CA . TYR B 1 53 ? 20.703 -36.531 -26.719 1 98.5 53 TYR B CA 1
ATOM 3761 C C . TYR B 1 53 ? 21.344 -35.469 -27.609 1 98.5 53 TYR B C 1
ATOM 3763 O O . TYR B 1 53 ? 22.422 -35 -27.312 1 98.5 53 TYR B O 1
ATOM 3771 N N . SER B 1 54 ? 20.625 -35.156 -28.703 1 98.5 54 SER B N 1
ATOM 3772 C CA . SER B 1 54 ? 20.906 -33.938 -29.438 1 98.5 54 SER B CA 1
ATOM 3773 C C . SER B 1 54 ? 20.25 -32.719 -28.766 1 98.5 54 SER B C 1
ATOM 3775 O O . SER B 1 54 ? 19.031 -32.688 -28.609 1 98.5 54 SER B O 1
ATOM 3777 N N . THR B 1 55 ? 21.094 -31.75 -28.391 1 98.5 55 THR B N 1
ATOM 3778 C CA . THR B 1 55 ? 20.547 -30.625 -27.625 1 98.5 55 THR B CA 1
ATOM 3779 C C . THR B 1 55 ? 20.562 -29.344 -28.438 1 98.5 55 THR B C 1
ATOM 3781 O O . THR B 1 55 ? 21.469 -29.141 -29.266 1 98.5 55 THR B O 1
ATOM 3784 N N . GLU B 1 56 ? 19.516 -28.547 -28.297 1 98.44 56 GLU B N 1
ATOM 3785 C CA . GLU B 1 56 ? 19.375 -27.219 -28.906 1 98.44 56 GLU B CA 1
ATOM 3786 C C . GLU B 1 56 ? 18.844 -26.219 -27.891 1 98.44 56 GLU B C 1
ATOM 3788 O O . GLU B 1 56 ? 17.906 -26.5 -27.125 1 98.44 56 GLU B O 1
ATOM 3793 N N . VAL B 1 57 ? 19.516 -25.047 -27.875 1 98.44 57 VAL B N 1
ATOM 3794 C CA . VAL B 1 57 ? 19.062 -23.969 -27 1 98.44 57 VAL B CA 1
ATOM 3795 C C . VAL B 1 57 ? 18.406 -22.875 -27.828 1 98.44 57 VAL B C 1
ATOM 3797 O O . VAL B 1 57 ? 19.016 -22.297 -28.734 1 98.44 57 VAL B O 1
ATOM 3800 N N . ILE B 1 58 ? 17.125 -22.609 -27.547 1 98.25 58 ILE B N 1
ATOM 3801 C CA . ILE B 1 58 ? 16.359 -21.578 -28.234 1 98.25 58 ILE B CA 1
ATOM 3802 C C . ILE B 1 58 ? 16.141 -20.391 -27.312 1 98.25 58 ILE B C 1
ATOM 3804 O O . ILE B 1 58 ? 15.406 -20.484 -26.328 1 98.25 58 ILE B O 1
ATOM 3808 N N . LYS B 1 59 ? 16.688 -19.281 -27.703 1 96.94 59 LYS B N 1
ATOM 3809 C CA . LYS B 1 59 ? 16.547 -18.078 -26.891 1 96.94 59 LYS B CA 1
ATOM 3810 C C . LYS B 1 59 ? 15.398 -17.203 -27.391 1 96.94 59 LYS B C 1
ATOM 3812 O O . LYS B 1 59 ? 15.203 -17.062 -28.594 1 96.94 59 LYS B O 1
ATOM 3817 N N . VAL B 1 60 ? 14.648 -16.75 -26.453 1 97.25 60 VAL B N 1
ATOM 3818 C CA . VAL B 1 60 ? 13.656 -15.734 -26.812 1 97.25 60 VAL B CA 1
ATOM 3819 C C . VAL B 1 60 ? 14.359 -14.445 -27.234 1 97.25 60 VAL B C 1
ATOM 3821 O O . VAL B 1 60 ? 15.266 -13.969 -26.547 1 97.25 60 VAL B O 1
ATOM 3824 N N . PRO B 1 61 ? 13.938 -13.867 -28.359 1 96.94 61 PRO B N 1
ATOM 3825 C CA . PRO B 1 61 ? 14.547 -12.602 -28.781 1 96.94 61 PRO B CA 1
ATOM 3826 C C . PRO B 1 61 ? 14.352 -11.484 -27.766 1 96.94 61 PRO B C 1
ATOM 3828 O O . PRO B 1 61 ? 13.273 -11.359 -27.172 1 96.94 61 PRO B O 1
ATOM 3831 N N . ASN B 1 62 ? 15.352 -10.695 -27.656 1 94.62 62 ASN B N 1
ATOM 3832 C CA . ASN B 1 62 ? 15.336 -9.602 -26.688 1 94.62 62 ASN B CA 1
ATOM 3833 C C . ASN B 1 62 ? 14.125 -8.688 -26.875 1 94.62 62 ASN B C 1
ATOM 3835 O O . ASN B 1 62 ? 13.547 -8.211 -25.906 1 94.62 62 ASN B O 1
ATOM 3839 N N . ALA B 1 63 ? 13.734 -8.445 -28.062 1 95.5 63 ALA B N 1
ATOM 3840 C CA . ALA B 1 63 ? 12.648 -7.527 -28.391 1 95.5 63 ALA B CA 1
ATOM 3841 C C . ALA B 1 63 ? 11.32 -8.031 -27.844 1 95.5 63 ALA B C 1
ATOM 3843 O O . ALA B 1 63 ? 10.383 -7.258 -27.656 1 95.5 63 ALA B O 1
ATOM 3844 N N . GLU B 1 64 ? 11.234 -9.328 -27.5 1 95.75 64 GLU B N 1
ATOM 3845 C CA . GLU B 1 64 ? 9.969 -9.922 -27.078 1 95.75 64 GLU B CA 1
ATOM 3846 C C . GLU B 1 64 ? 9.93 -10.109 -25.562 1 95.75 64 GLU B C 1
ATOM 3848 O O . GLU B 1 64 ? 8.875 -10.398 -25 1 95.75 64 GLU B O 1
ATOM 3853 N N . LEU B 1 65 ? 11.008 -9.914 -24.891 1 93.44 65 LEU B N 1
ATOM 3854 C CA . LEU B 1 65 ? 11.148 -10.219 -23.484 1 93.44 65 LEU B CA 1
ATOM 3855 C C . LEU B 1 65 ? 10.227 -9.336 -22.641 1 93.44 65 LEU B C 1
ATOM 3857 O O . LEU B 1 65 ? 9.617 -9.805 -21.672 1 93.44 65 LEU B O 1
ATOM 3861 N N . PRO B 1 66 ? 9.969 -8.062 -23 1 90.12 66 PRO B N 1
ATOM 3862 C CA . PRO B 1 66 ? 9.062 -7.238 -22.188 1 90.12 66 PRO B CA 1
ATOM 3863 C C . PRO B 1 66 ? 7.633 -7.785 -22.156 1 90.12 66 PRO B C 1
ATOM 3865 O O . PRO B 1 66 ? 6.914 -7.59 -21.172 1 90.12 66 PRO B O 1
ATOM 3868 N N . LYS B 1 67 ? 7.273 -8.438 -23.203 1 90.44 67 LYS B N 1
ATOM 3869 C CA . LYS B 1 67 ? 5.93 -9.008 -23.312 1 90.44 67 LYS B CA 1
ATOM 3870 C C . LYS B 1 67 ? 5.867 -10.398 -22.688 1 90.44 67 LYS B C 1
ATOM 3872 O O . LYS B 1 67 ? 4.898 -10.727 -22 1 90.44 67 LYS B O 1
ATOM 3877 N N . LEU B 1 68 ? 6.906 -11.234 -22.875 1 93.75 68 LEU B N 1
ATOM 3878 C CA . LEU B 1 68 ? 6.855 -12.648 -22.531 1 93.75 68 LEU B CA 1
ATOM 3879 C C . LEU B 1 68 ? 7.445 -12.891 -21.141 1 93.75 68 LEU B C 1
ATOM 3881 O O . LEU B 1 68 ? 7.246 -13.953 -20.562 1 93.75 68 LEU B O 1
ATOM 3885 N N . ALA B 1 69 ? 8.18 -11.953 -20.625 1 91.19 69 ALA B N 1
ATOM 3886 C CA . ALA B 1 69 ? 8.789 -12.023 -19.297 1 91.19 69 ALA B CA 1
ATOM 3887 C C . ALA B 1 69 ? 8.633 -10.703 -18.547 1 91.19 69 ALA B C 1
ATOM 3889 O O . ALA B 1 69 ? 9.609 -10.117 -18.094 1 91.19 69 ALA B O 1
ATOM 3890 N N . LYS B 1 70 ? 7.426 -10.344 -18.188 1 83.81 70 LYS B N 1
ATOM 3891 C CA . LYS B 1 70 ? 7.055 -9.023 -17.703 1 83.81 70 LYS B CA 1
ATOM 3892 C C . LYS B 1 70 ? 7.629 -8.758 -16.312 1 83.81 70 LYS B C 1
ATOM 3894 O O . LYS B 1 70 ? 7.902 -7.613 -15.953 1 83.81 70 LYS B O 1
ATOM 3899 N N . LEU B 1 71 ? 7.863 -9.727 -15.609 1 83.81 71 LEU B N 1
ATOM 3900 C CA . LEU B 1 71 ? 8.242 -9.555 -14.211 1 83.81 71 LEU B CA 1
ATOM 3901 C C . LEU B 1 71 ? 9.727 -9.812 -14.016 1 83.81 71 LEU B C 1
ATOM 3903 O O . LEU B 1 71 ? 10.203 -9.914 -12.883 1 83.81 71 LEU B O 1
ATOM 3907 N N . GLY B 1 72 ? 10.391 -10.047 -15.125 1 87.69 72 GLY B N 1
ATOM 3908 C CA . GLY B 1 72 ? 11.805 -10.391 -14.992 1 87.69 72 GLY B CA 1
ATOM 3909 C C . GLY B 1 72 ? 12.664 -9.797 -16.094 1 87.69 72 GLY B C 1
ATOM 3910 O O . GLY B 1 72 ? 12.227 -8.898 -16.812 1 87.69 72 GLY B O 1
ATOM 3911 N N . TYR B 1 73 ? 13.906 -10.172 -16 1 88.81 73 TYR B N 1
ATOM 3912 C CA . TYR B 1 73 ? 14.867 -9.75 -17.016 1 88.81 73 TYR B CA 1
ATOM 3913 C C . TYR B 1 73 ? 15.891 -10.852 -17.281 1 88.81 73 TYR B C 1
ATOM 3915 O O . TYR B 1 73 ? 15.898 -11.875 -16.609 1 88.81 73 TYR B O 1
ATOM 3923 N N . GLY B 1 74 ? 16.703 -10.609 -18.359 1 92.62 74 GLY B N 1
ATOM 3924 C CA . GLY B 1 74 ? 17.75 -11.555 -18.734 1 92.62 74 GLY B CA 1
ATOM 3925 C C . GLY B 1 74 ? 17.297 -12.555 -19.766 1 92.62 74 GLY B C 1
ATOM 3926 O O . GLY B 1 74 ? 16.125 -12.562 -20.172 1 92.62 74 GLY B O 1
ATOM 3927 N N . ASP B 1 75 ? 18.25 -13.398 -20.188 1 96.12 75 ASP B N 1
ATOM 3928 C CA . ASP B 1 75 ? 18 -14.398 -21.219 1 96.12 75 ASP B CA 1
ATOM 3929 C C . ASP B 1 75 ? 16.938 -15.406 -20.75 1 96.12 75 ASP B C 1
ATOM 3931 O O . ASP B 1 75 ? 16.922 -15.797 -19.594 1 96.12 75 ASP B O 1
ATOM 3935 N N . ARG B 1 76 ? 16.109 -15.734 -21.688 1 97.94 76 ARG B N 1
ATOM 3936 C CA . ARG B 1 76 ? 15.141 -16.797 -21.453 1 97.94 76 ARG B CA 1
ATOM 3937 C C . ARG B 1 76 ? 15.391 -17.984 -22.375 1 97.94 76 ARG B C 1
ATOM 3939 O O . ARG B 1 76 ? 14.656 -18.172 -23.359 1 97.94 76 ARG B O 1
ATOM 3946 N N . PRO B 1 77 ? 16.391 -18.781 -22.062 1 98.5 77 PRO B N 1
ATOM 3947 C CA . PRO B 1 77 ? 16.734 -19.922 -22.922 1 98.5 77 PRO B CA 1
ATOM 3948 C C . PRO B 1 77 ? 15.812 -21.125 -22.703 1 98.5 77 PRO B C 1
ATOM 3950 O O . PRO B 1 77 ? 15.539 -21.484 -21.547 1 98.5 77 PRO B O 1
ATOM 3953 N N . ASN B 1 78 ? 15.289 -21.688 -23.797 1 98.75 78 ASN B N 1
ATOM 3954 C CA . ASN B 1 78 ? 14.609 -22.969 -23.812 1 98.75 78 ASN B CA 1
ATOM 3955 C C . ASN B 1 78 ? 15.531 -24.078 -24.297 1 98.75 78 ASN B C 1
ATOM 3957 O O . ASN B 1 78 ? 16.188 -23.953 -25.328 1 98.75 78 ASN B O 1
ATOM 3961 N N . LEU B 1 79 ? 15.594 -25.156 -23.562 1 98.88 79 LEU B N 1
ATOM 3962 C CA . LEU B 1 79 ? 16.438 -26.281 -23.953 1 98.88 79 LEU B CA 1
ATOM 3963 C C . LEU B 1 79 ? 15.586 -27.422 -24.531 1 98.88 79 LEU B C 1
ATOM 3965 O O . LEU B 1 79 ? 14.641 -27.875 -23.891 1 98.88 79 LEU B O 1
ATOM 3969 N N . ILE B 1 80 ? 15.891 -27.844 -25.734 1 98.88 80 ILE B N 1
ATOM 3970 C CA . ILE B 1 80 ? 15.273 -29 -26.359 1 98.88 80 ILE B CA 1
ATOM 3971 C C . ILE B 1 80 ? 16.312 -30.109 -26.531 1 98.88 80 ILE B C 1
ATOM 3973 O O . ILE B 1 80 ? 17.359 -29.906 -27.141 1 98.88 80 ILE B O 1
ATOM 3977 N N . ALA B 1 81 ? 16.078 -31.219 -25.953 1 98.88 81 ALA B N 1
ATOM 3978 C CA . ALA B 1 81 ? 16.938 -32.406 -26.094 1 98.88 81 ALA B CA 1
ATOM 3979 C C . ALA B 1 81 ? 16.188 -33.531 -26.781 1 98.88 81 ALA B C 1
ATOM 3981 O O . ALA B 1 81 ? 15.117 -33.938 -26.312 1 98.88 81 ALA B O 1
ATOM 3982 N N . THR B 1 82 ? 16.719 -34.062 -27.844 1 98.56 82 THR B N 1
ATOM 3983 C CA . THR B 1 82 ? 16.016 -35.062 -28.672 1 98.56 82 THR B CA 1
ATOM 3984 C C . THR B 1 82 ? 16.797 -36.344 -28.75 1 98.56 82 THR B C 1
ATOM 3986 O O . THR B 1 82 ? 18.031 -36.344 -28.875 1 98.56 82 THR B O 1
ATOM 3989 N N . THR B 1 83 ? 16.078 -37.469 -28.578 1 98.12 83 THR B N 1
ATOM 3990 C CA . THR B 1 83 ? 16.641 -38.781 -28.891 1 98.12 83 THR B CA 1
ATOM 3991 C C . THR B 1 83 ? 15.641 -39.594 -29.672 1 98.12 83 THR B C 1
ATOM 3993 O O . THR B 1 83 ? 14.43 -39.375 -29.594 1 98.12 83 THR B O 1
ATOM 3996 N N . GLY B 1 84 ? 16.172 -40.406 -30.516 1 96.19 84 GLY B N 1
ATOM 3997 C CA . GLY B 1 84 ? 15.344 -41.344 -31.281 1 96.19 84 GLY B CA 1
ATOM 3998 C C . GLY B 1 84 ? 14.789 -40.75 -32.562 1 96.19 84 GLY B C 1
ATOM 3999 O O . GLY B 1 84 ? 14.789 -39.531 -32.719 1 96.19 84 GLY B O 1
ATOM 4000 N N . LYS B 1 85 ? 14.398 -41.625 -33.5 1 93.69 85 LYS B N 1
ATOM 4001 C CA . LYS B 1 85 ? 13.844 -41.219 -34.781 1 93.69 85 LYS B CA 1
ATOM 4002 C C . LYS B 1 85 ? 12.609 -42.031 -35.125 1 93.69 85 LYS B C 1
ATOM 4004 O O . LYS B 1 85 ? 12.242 -42.156 -36.281 1 93.69 85 LYS B O 1
ATOM 4009 N N . GLY B 1 86 ? 12.039 -42.594 -34.062 1 92.75 86 GLY B N 1
ATOM 4010 C CA . GLY B 1 86 ? 10.883 -43.438 -34.281 1 92.75 86 GLY B CA 1
ATOM 4011 C C . GLY B 1 86 ? 9.633 -42.688 -34.656 1 92.75 86 GLY B C 1
ATOM 4012 O O . GLY B 1 86 ? 9.641 -41.438 -34.688 1 92.75 86 GLY B O 1
ATOM 4013 N N . LYS B 1 87 ? 8.547 -43.469 -34.938 1 92.62 87 LYS B N 1
ATOM 4014 C CA . LYS B 1 87 ? 7.32 -42.875 -35.469 1 92.62 87 LYS B CA 1
ATOM 4015 C C . LYS B 1 87 ? 6.469 -42.281 -34.375 1 92.62 87 LYS B C 1
ATOM 4017 O O . LYS B 1 87 ? 5.75 -41.281 -34.594 1 92.62 87 LYS B O 1
ATOM 4022 N N . LEU B 1 88 ? 6.52 -42.844 -33.25 1 96.56 88 LEU B N 1
ATOM 4023 C CA . LEU B 1 88 ? 5.758 -42.281 -32.125 1 96.56 88 LEU B CA 1
ATOM 4024 C C . LEU B 1 88 ? 6.527 -41.156 -31.453 1 96.56 88 LEU B C 1
ATOM 4026 O O . LEU B 1 88 ? 7.562 -41.406 -30.828 1 96.56 88 LEU B O 1
ATOM 4030 N N . SER B 1 89 ? 6.047 -39.938 -31.547 1 98 89 SER B N 1
ATOM 4031 C CA . SER B 1 89 ? 6.734 -38.75 -31.031 1 98 89 SER B CA 1
ATOM 4032 C C . SER B 1 89 ? 6.16 -38.312 -29.688 1 98 89 SER B C 1
ATOM 4034 O O . SER B 1 89 ? 4.996 -37.906 -29.609 1 98 89 SER B O 1
ATOM 4036 N N . ILE B 1 90 ? 6.973 -38.375 -28.719 1 98.5 90 ILE B N 1
ATOM 4037 C CA . ILE B 1 90 ? 6.582 -37.969 -27.359 1 98.5 90 ILE B CA 1
ATOM 4038 C C . ILE B 1 90 ? 7.41 -36.781 -26.891 1 98.5 90 ILE B C 1
ATOM 4040 O O . ILE B 1 90 ? 8.633 -36.781 -27.031 1 98.5 90 ILE B O 1
ATOM 4044 N N . ALA B 1 91 ? 6.738 -35.781 -26.406 1 98.81 91 ALA B N 1
ATOM 4045 C CA . ALA B 1 91 ? 7.426 -34.656 -25.797 1 98.81 91 ALA B CA 1
ATOM 4046 C C . ALA B 1 91 ? 7.207 -34.625 -24.281 1 98.81 91 ALA B C 1
ATOM 4048 O O . ALA B 1 91 ? 6.082 -34.812 -23.812 1 98.81 91 ALA B O 1
ATOM 4049 N N . PHE B 1 92 ? 8.273 -34.5 -23.547 1 98.88 92 PHE B N 1
ATOM 4050 C CA . PHE B 1 92 ? 8.219 -34.188 -22.141 1 98.88 92 PHE B CA 1
ATOM 4051 C C . PHE B 1 92 ? 8.414 -32.688 -21.938 1 98.88 92 PHE B C 1
ATOM 4053 O O . PHE B 1 92 ? 9.203 -32.031 -22.641 1 98.88 92 PHE B O 1
ATOM 4060 N N . ASN B 1 93 ? 7.648 -32.125 -21.031 1 98.75 93 ASN B N 1
ATOM 4061 C CA . ASN B 1 93 ? 7.758 -30.688 -20.719 1 98.75 93 ASN B CA 1
ATOM 4062 C C . ASN B 1 93 ? 7.938 -30.453 -19.219 1 98.75 93 ASN B C 1
ATOM 4064 O O . ASN B 1 93 ? 7.195 -31.016 -18.406 1 98.75 93 ASN B O 1
ATOM 4068 N N . GLY B 1 94 ? 8.914 -29.672 -18.844 1 98.44 94 GLY B N 1
ATOM 4069 C CA . GLY B 1 94 ? 9.18 -29.266 -17.469 1 98.44 94 GLY B CA 1
ATOM 4070 C C . GLY B 1 94 ? 9.805 -27.891 -17.359 1 98.44 94 GLY B C 1
ATOM 4071 O O . GLY B 1 94 ? 10.695 -27.547 -18.141 1 98.44 94 GLY B O 1
ATOM 4072 N N . HIS B 1 95 ? 9.289 -27.062 -16.453 1 98.44 95 HIS B N 1
ATOM 4073 C CA . HIS B 1 95 ? 9.898 -25.734 -16.281 1 98.44 95 HIS B CA 1
ATOM 4074 C C . HIS B 1 95 ? 11 -25.781 -15.227 1 98.44 95 HIS B C 1
ATOM 4076 O O . HIS B 1 95 ? 10.914 -26.516 -14.25 1 98.44 95 HIS B O 1
ATOM 4082 N N . TYR B 1 96 ? 12.039 -24.938 -15.492 1 98.62 96 TYR B N 1
ATOM 4083 C CA . TYR B 1 96 ? 13.164 -25 -14.57 1 98.62 96 TYR B CA 1
ATOM 4084 C C . TYR B 1 96 ? 13.195 -23.781 -13.656 1 98.62 96 TYR B C 1
ATOM 4086 O O . TYR B 1 96 ? 13.969 -23.734 -12.695 1 98.62 96 TYR B O 1
ATOM 4094 N N . ASP B 1 97 ? 12.344 -22.734 -13.93 1 97.44 97 ASP B N 1
ATOM 4095 C CA . ASP B 1 97 ? 12.273 -21.609 -13.008 1 97.44 97 ASP B CA 1
ATOM 4096 C C . ASP B 1 97 ? 11.523 -21.984 -11.734 1 97.44 97 ASP B C 1
ATOM 4098 O O . ASP B 1 97 ? 10.656 -22.844 -11.75 1 97.44 97 ASP B O 1
ATOM 4102 N N . VAL B 1 98 ? 11.977 -21.328 -10.625 1 96.56 98 VAL B N 1
ATOM 4103 C CA . VAL B 1 98 ? 11.328 -21.516 -9.328 1 96.56 98 VAL B CA 1
ATOM 4104 C C . VAL B 1 98 ? 10.969 -20.141 -8.734 1 96.56 98 VAL B C 1
ATOM 4106 O O . VAL B 1 98 ? 11.547 -19.125 -9.133 1 96.56 98 VAL B O 1
ATOM 4109 N N . VAL B 1 99 ? 9.977 -20.141 -7.859 1 92.5 99 VAL B N 1
ATOM 4110 C CA . VAL B 1 99 ? 9.633 -18.875 -7.199 1 92.5 99 VAL B CA 1
ATOM 4111 C C . VAL B 1 99 ? 10.695 -18.531 -6.156 1 92.5 99 VAL B C 1
ATOM 4113 O O . VAL B 1 99 ? 11.422 -19.422 -5.691 1 92.5 99 VAL B O 1
ATOM 4116 N N . PRO B 1 100 ? 10.805 -17.312 -5.793 1 90.38 100 PRO B N 1
ATOM 4117 C CA . PRO B 1 100 ? 11.75 -16.953 -4.734 1 90.38 100 PRO B CA 1
ATOM 4118 C C . PRO B 1 100 ? 11.547 -17.766 -3.455 1 90.38 100 PRO B C 1
ATOM 4120 O O . PRO B 1 100 ? 10.406 -18 -3.055 1 90.38 100 PRO B O 1
ATOM 4123 N N . ALA B 1 101 ? 12.648 -18.188 -2.826 1 91.25 101 ALA B N 1
ATOM 4124 C CA . ALA B 1 101 ? 12.586 -19.078 -1.663 1 91.25 101 ALA B CA 1
ATOM 4125 C C . ALA B 1 101 ? 12.078 -18.328 -0.436 1 91.25 101 ALA B C 1
ATOM 4127 O O . ALA B 1 101 ? 11.367 -18.891 0.399 1 91.25 101 ALA B O 1
ATOM 4128 N N . GLY B 1 102 ? 12.445 -17.094 -0.477 1 86.81 102 GLY B N 1
ATOM 4129 C CA . GLY B 1 102 ? 12.039 -16.312 0.689 1 86.81 102 GLY B CA 1
ATOM 4130 C C . GLY B 1 102 ? 12.781 -16.719 1.951 1 86.81 102 GLY B C 1
ATOM 4131 O O . GLY B 1 102 ? 13.922 -17.188 1.886 1 86.81 102 GLY B O 1
ATOM 4132 N N . GLU B 1 103 ? 12.211 -16.359 3.215 1 86.31 103 GLU B N 1
ATOM 4133 C CA . GLU B 1 103 ? 12.859 -16.594 4.504 1 86.31 103 GLU B CA 1
ATOM 4134 C C . GLU B 1 103 ? 12.164 -17.703 5.285 1 86.31 103 GLU B C 1
ATOM 4136 O O . GLU B 1 103 ? 11.148 -18.234 4.844 1 86.31 103 GLU B O 1
ATOM 4141 N N . GLY B 1 104 ? 12.758 -18.219 6.324 1 89.06 104 GLY B N 1
ATOM 4142 C CA . GLY B 1 104 ? 12.102 -19.109 7.262 1 89.06 104 GLY B CA 1
ATOM 4143 C C . GLY B 1 104 ? 12.422 -20.578 7.016 1 89.06 104 GLY B C 1
ATOM 4144 O O . GLY B 1 104 ? 11.789 -21.469 7.586 1 89.06 104 GLY B O 1
ATOM 4145 N N . TRP B 1 105 ? 13.344 -20.891 6.219 1 93.44 105 TRP B N 1
ATOM 4146 C CA . TRP B 1 105 ? 13.727 -22.266 5.898 1 93.44 105 TRP B CA 1
ATOM 4147 C C . TRP B 1 105 ? 14.523 -22.891 7.039 1 93.44 105 TRP B C 1
ATOM 4149 O O . TRP B 1 105 ? 15.312 -22.203 7.703 1 93.44 105 TRP B O 1
ATOM 4159 N N . SER B 1 106 ? 14.227 -24.125 7.262 1 96.56 106 SER B N 1
ATOM 4160 C CA . SER B 1 106 ? 15 -24.875 8.242 1 96.56 106 SER B CA 1
ATOM 4161 C C . SER B 1 106 ? 16.391 -25.234 7.703 1 96.56 106 SER B C 1
ATOM 4163 O O . SER B 1 106 ? 17.312 -25.484 8.477 1 96.56 106 SER B O 1
ATOM 4165 N N . VAL B 1 107 ? 16.453 -25.359 6.379 1 96.75 107 VAL B N 1
ATOM 4166 C CA . VAL B 1 107 ? 17.703 -25.578 5.672 1 96.75 107 VAL B CA 1
ATOM 4167 C C . VAL B 1 107 ? 17.844 -24.562 4.535 1 96.75 107 VAL B C 1
ATOM 4169 O O . VAL B 1 107 ? 16.859 -23.938 4.125 1 96.75 107 VAL B O 1
ATOM 4172 N N . ASN B 1 108 ? 19.094 -24.375 4.172 1 97.31 108 ASN B N 1
ATOM 4173 C CA . ASN B 1 108 ? 19.25 -23.516 3.01 1 97.31 108 ASN B CA 1
ATOM 4174 C C . ASN B 1 108 ? 18.5 -24.047 1.798 1 97.31 108 ASN B C 1
ATOM 4176 O O . ASN B 1 108 ? 18.703 -25.203 1.402 1 97.31 108 ASN B O 1
ATOM 4180 N N . PRO B 1 109 ? 17.719 -23.266 1.183 1 97.94 109 PRO B N 1
ATOM 4181 C CA . PRO B 1 109 ? 16.828 -23.734 0.122 1 97.94 109 PRO B CA 1
ATOM 4182 C C . PRO B 1 109 ? 17.578 -24.234 -1.104 1 97.94 109 PRO B C 1
ATOM 4184 O O . PRO B 1 109 ? 17 -24.906 -1.957 1 97.94 109 PRO B O 1
ATOM 4187 N N . TYR B 1 110 ? 18.891 -23.984 -1.248 1 98.31 110 TYR B N 1
ATOM 4188 C CA . TYR B 1 110 ? 19.594 -24.344 -2.475 1 98.31 110 TYR B CA 1
ATOM 4189 C C . TYR B 1 110 ? 20.781 -25.25 -2.178 1 98.31 110 TYR B C 1
ATOM 4191 O O . TYR B 1 110 ? 21.688 -25.406 -3.008 1 98.31 110 TYR B O 1
ATOM 4199 N N . ASP B 1 111 ? 20.672 -25.875 -1.021 1 98.06 111 ASP B N 1
ATOM 4200 C CA . ASP B 1 111 ? 21.703 -26.844 -0.682 1 98.06 111 ASP B CA 1
ATOM 4201 C C . ASP B 1 111 ? 21.266 -28.266 -1.045 1 98.06 111 ASP B C 1
ATOM 4203 O O . ASP B 1 111 ? 22.078 -29.188 -1.084 1 98.06 111 ASP B O 1
ATOM 4207 N N . ALA B 1 112 ? 20.062 -28.453 -1.306 1 98.25 112 ALA B N 1
ATOM 4208 C CA . ALA B 1 112 ? 19.516 -29.75 -1.696 1 98.25 112 ALA B CA 1
ATOM 4209 C C . ALA B 1 112 ? 19.859 -30.828 -0.674 1 98.25 112 ALA B C 1
ATOM 4211 O O . ALA B 1 112 ? 20.375 -31.891 -1.034 1 98.25 112 ALA B O 1
ATOM 4212 N N . VAL B 1 113 ? 19.562 -30.562 0.519 1 98 113 VAL B N 1
ATOM 4213 C CA . VAL B 1 113 ? 19.938 -31.469 1.602 1 98 113 VAL B CA 1
ATOM 4214 C C . VAL B 1 113 ? 19 -32.688 1.61 1 98 113 VAL B C 1
ATOM 4216 O O . VAL B 1 113 ? 17.797 -32.531 1.36 1 98 113 VAL B O 1
ATOM 4219 N N . VAL B 1 114 ? 19.641 -33.875 1.926 1 98 114 VAL B N 1
ATOM 4220 C CA . VAL B 1 114 ? 18.859 -35.094 2.059 1 98 114 VAL B CA 1
ATOM 4221 C C . VAL B 1 114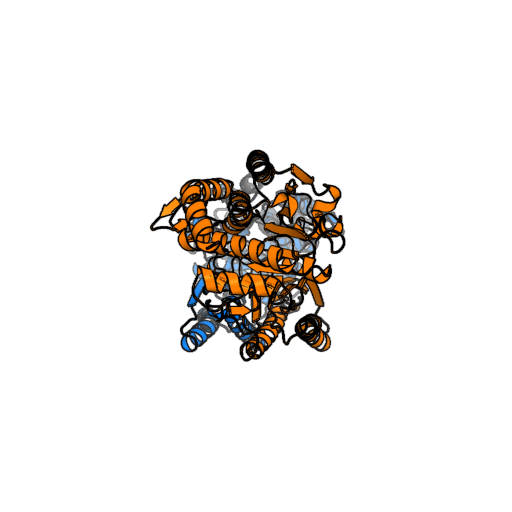 ? 18.672 -35.438 3.537 1 98 114 VAL B C 1
ATOM 4223 O O . VAL B 1 114 ? 19.641 -35.656 4.262 1 98 114 VAL B O 1
ATOM 4226 N N . ILE B 1 115 ? 17.406 -35.344 3.967 1 97.56 115 ILE B N 1
ATOM 4227 C CA . ILE B 1 115 ? 17.062 -35.656 5.348 1 97.56 115 ILE B CA 1
ATOM 4228 C C . ILE B 1 115 ? 15.883 -36.656 5.371 1 97.56 115 ILE B C 1
ATOM 4230 O O . ILE B 1 115 ? 14.82 -36.375 4.809 1 97.56 115 ILE B O 1
ATOM 4234 N N . ASN B 1 116 ? 16.047 -37.844 5.992 1 97.19 116 ASN B N 1
ATOM 4235 C CA . ASN B 1 116 ? 14.984 -38.844 6.156 1 97.19 116 ASN B CA 1
ATOM 4236 C C . ASN B 1 116 ? 14.336 -39.188 4.82 1 97.19 116 ASN B C 1
ATOM 4238 O O . ASN B 1 116 ? 13.117 -39.094 4.676 1 97.19 116 ASN B O 1
ATOM 4242 N N . ASP B 1 117 ? 15.094 -39.438 3.76 1 97.81 117 ASP B N 1
ATOM 4243 C CA . ASP B 1 117 ? 14.695 -39.906 2.436 1 97.81 117 ASP B CA 1
ATOM 4244 C C . ASP B 1 117 ? 13.898 -38.844 1.693 1 97.81 117 ASP B C 1
ATOM 4246 O O . ASP B 1 117 ? 13.031 -39.188 0.874 1 97.81 117 ASP B O 1
ATOM 4250 N N . ARG B 1 118 ? 14.148 -37.594 2.143 1 98.38 118 ARG B N 1
ATOM 4251 C CA . ARG B 1 118 ? 13.594 -36.438 1.462 1 98.38 118 ARG B CA 1
ATOM 4252 C C . ARG B 1 118 ? 14.695 -35.5 0.993 1 98.38 118 ARG B C 1
ATOM 4254 O O . ARG B 1 118 ? 15.688 -35.281 1.692 1 98.38 118 ARG B O 1
ATOM 4261 N N . ILE B 1 119 ? 14.57 -35.031 -0.206 1 98.62 119 ILE B N 1
ATOM 4262 C CA . ILE B 1 119 ? 15.469 -33.969 -0.695 1 98.62 119 ILE B CA 1
ATOM 4263 C C . ILE B 1 119 ? 14.812 -32.625 -0.539 1 98.62 119 ILE B C 1
ATOM 4265 O O . ILE B 1 119 ? 13.805 -32.312 -1.185 1 98.62 119 ILE B O 1
ATOM 4269 N N . TYR B 1 120 ? 15.43 -31.812 0.299 1 98.44 120 TYR B N 1
ATOM 4270 C CA . TYR B 1 120 ? 14.891 -30.5 0.573 1 98.44 120 TYR B CA 1
ATOM 4271 C C . TYR B 1 120 ? 15.523 -29.453 -0.34 1 98.44 120 TYR B C 1
ATOM 4273 O O . TYR B 1 120 ? 16.719 -29.484 -0.601 1 98.44 120 TYR B O 1
ATOM 4281 N N . GLY B 1 121 ? 14.648 -28.547 -0.824 1 98.38 121 GLY B N 1
ATOM 4282 C CA . GLY B 1 121 ? 15.125 -27.438 -1.62 1 98.38 121 GLY B CA 1
ATOM 4283 C C . GLY B 1 121 ? 14.031 -26.781 -2.453 1 98.38 121 GLY B C 1
ATOM 4284 O O . GLY B 1 121 ? 13.039 -27.438 -2.795 1 98.38 121 GLY B O 1
ATOM 4285 N N . ARG B 1 122 ? 14.266 -25.5 -2.76 1 97.5 122 ARG B N 1
ATOM 4286 C CA . ARG B 1 122 ? 13.352 -24.828 -3.684 1 97.5 122 ARG B CA 1
ATOM 4287 C C . ARG B 1 122 ? 13.43 -25.453 -5.074 1 97.5 122 ARG B C 1
ATOM 4289 O O . ARG B 1 122 ? 14.5 -25.516 -5.672 1 97.5 122 ARG B O 1
ATOM 4296 N N . GLY B 1 123 ? 12.312 -25.984 -5.562 1 97.5 123 GLY B N 1
ATOM 4297 C CA . GLY B 1 123 ? 12.258 -26.688 -6.84 1 97.5 123 GLY B CA 1
ATOM 4298 C C . GLY B 1 123 ? 12.234 -28.188 -6.699 1 97.5 123 GLY B C 1
ATOM 4299 O O . GLY B 1 123 ? 11.992 -28.906 -7.672 1 97.5 123 GLY B O 1
ATOM 4300 N N . ALA B 1 124 ? 12.391 -28.641 -5.457 1 98.5 124 ALA B N 1
ATOM 4301 C CA . ALA B 1 124 ? 12.406 -30.094 -5.254 1 98.5 124 ALA B CA 1
ATOM 4302 C C . ALA B 1 124 ? 11.086 -30.719 -5.676 1 98.5 124 ALA B C 1
ATOM 4304 O O . ALA B 1 124 ? 11.07 -31.719 -6.395 1 98.5 124 ALA B O 1
ATOM 4305 N N . SER B 1 125 ? 10.031 -30.109 -5.258 1 97.62 125 SER B N 1
ATOM 4306 C CA . SER B 1 125 ? 8.711 -30.594 -5.648 1 97.62 125 SER B CA 1
ATOM 4307 C C . SER B 1 125 ? 8.219 -29.906 -6.918 1 97.62 125 SER B C 1
ATOM 4309 O O . SER B 1 125 ? 7.629 -30.547 -7.789 1 97.62 125 SER B O 1
ATOM 4311 N N . ASP B 1 126 ? 8.469 -28.641 -7.203 1 95.75 126 ASP B N 1
ATOM 4312 C CA . ASP B 1 126 ? 7.938 -27.797 -8.266 1 95.75 126 ASP B CA 1
ATOM 4313 C C . ASP B 1 126 ? 9.055 -27.047 -8.992 1 95.75 126 ASP B C 1
ATOM 4315 O O . ASP B 1 126 ? 9.406 -25.938 -8.617 1 95.75 126 ASP B O 1
ATOM 4319 N N . MET B 1 127 ? 9.734 -27.625 -9.914 1 96.69 127 MET B N 1
ATOM 4320 C CA . MET B 1 127 ? 9.398 -29 -10.273 1 96.69 127 MET B CA 1
ATOM 4321 C C . MET B 1 127 ? 10.617 -29.719 -10.828 1 96.69 127 MET B C 1
ATOM 4323 O O . MET B 1 127 ? 10.5 -30.516 -11.773 1 96.69 127 MET B O 1
ATOM 4327 N N . LYS B 1 128 ? 11.766 -29.406 -10.281 1 98.69 128 LYS B N 1
ATOM 4328 C CA . LYS B 1 128 ? 12.992 -29.984 -10.82 1 98.69 128 LYS B CA 1
ATOM 4329 C C . LYS B 1 128 ? 13.031 -31.5 -10.625 1 98.69 128 LYS B C 1
ATOM 4331 O O . LYS B 1 128 ? 13.695 -32.219 -11.383 1 98.69 128 LYS B O 1
ATOM 4336 N N . SER B 1 129 ? 12.375 -32.031 -9.633 1 98.81 129 SER B N 1
ATOM 4337 C CA . SER B 1 129 ? 12.227 -33.5 -9.539 1 98.81 129 SER B CA 1
ATOM 4338 C C . SER B 1 129 ? 11.461 -34.062 -10.742 1 98.81 129 SER B C 1
ATOM 4340 O O . SER B 1 129 ? 11.742 -35.156 -11.195 1 98.81 129 SER B O 1
ATOM 4342 N N . GLY B 1 130 ? 10.477 -33.312 -11.227 1 98.81 130 GLY B N 1
ATOM 4343 C CA . GLY B 1 130 ? 9.773 -33.719 -12.445 1 98.81 130 GLY B CA 1
ATOM 4344 C C . GLY B 1 130 ? 10.688 -33.812 -13.656 1 98.81 130 GLY B C 1
ATOM 4345 O O . GLY B 1 130 ? 10.594 -34.75 -14.445 1 98.81 130 GLY B O 1
ATOM 4346 N N . ILE B 1 131 ? 11.602 -32.875 -13.773 1 98.88 131 ILE B N 1
ATOM 4347 C CA . ILE B 1 131 ? 12.57 -32.844 -14.867 1 98.88 131 ILE B CA 1
ATOM 4348 C C . ILE B 1 131 ? 13.445 -34.094 -14.805 1 98.88 131 ILE B C 1
ATOM 4350 O O . ILE B 1 131 ? 13.656 -34.75 -15.812 1 98.88 131 ILE B O 1
ATOM 4354 N N . VAL B 1 132 ? 13.898 -34.406 -13.641 1 98.88 132 VAL B N 1
ATOM 4355 C CA . VAL B 1 132 ? 14.742 -35.594 -13.461 1 98.88 132 VAL B CA 1
ATOM 4356 C C . VAL B 1 132 ? 13.945 -36.844 -13.773 1 98.88 132 VAL B C 1
ATOM 4358 O O . VAL B 1 132 ? 14.461 -37.781 -14.414 1 98.88 132 VAL B O 1
ATOM 4361 N N . ALA B 1 133 ? 12.719 -36.875 -13.32 1 98.88 133 ALA B N 1
ATOM 4362 C CA . ALA B 1 133 ? 11.867 -38.031 -13.531 1 98.88 133 ALA B CA 1
ATOM 4363 C C . ALA B 1 133 ? 11.656 -38.281 -15.023 1 98.88 133 ALA B C 1
ATOM 4365 O O . ALA B 1 133 ? 11.742 -39.438 -15.477 1 98.88 133 ALA B O 1
ATOM 4366 N N . GLN B 1 134 ? 11.344 -37.25 -15.766 1 98.75 134 GLN B N 1
ATOM 4367 C CA . GLN B 1 134 ? 11.07 -37.469 -17.188 1 98.75 134 GLN B CA 1
ATOM 4368 C C . GLN B 1 134 ? 12.32 -37.938 -17.922 1 98.75 134 GLN B C 1
ATOM 4370 O O . GLN B 1 134 ? 12.242 -38.781 -18.812 1 98.75 134 GLN B O 1
ATOM 4375 N N . ILE B 1 135 ? 13.516 -37.469 -17.562 1 98.81 135 ILE B N 1
ATOM 4376 C CA . ILE B 1 135 ? 14.75 -37.812 -18.25 1 98.81 135 ILE B CA 1
ATOM 4377 C C . ILE B 1 135 ? 15.109 -39.281 -17.906 1 98.81 135 ILE B C 1
ATOM 4379 O O . ILE B 1 135 ? 15.359 -40.094 -18.812 1 98.81 135 ILE B O 1
ATOM 4383 N N . TYR B 1 136 ? 15.047 -39.656 -16.688 1 98.81 136 TYR B N 1
ATOM 4384 C CA . TYR B 1 136 ? 15.484 -41 -16.281 1 98.81 136 TYR B CA 1
ATOM 4385 C C . TYR B 1 136 ? 14.461 -42.031 -16.672 1 98.81 136 TYR B C 1
ATOM 4387 O O . TYR B 1 136 ? 14.797 -43.219 -16.828 1 98.81 136 TYR B O 1
ATOM 4395 N N . SER B 1 137 ? 13.188 -41.656 -16.828 1 98.81 137 SER B N 1
ATOM 4396 C CA . SER B 1 137 ? 12.211 -42.625 -17.328 1 98.81 137 SER B CA 1
ATOM 4397 C C . SER B 1 137 ? 12.633 -43.156 -18.703 1 98.81 137 SER B C 1
ATOM 4399 O O . SER B 1 137 ? 12.469 -44.344 -18.984 1 98.81 137 SER B O 1
ATOM 4401 N N . VAL B 1 138 ? 13.156 -42.312 -19.516 1 98.69 138 VAL B N 1
ATOM 4402 C CA . VAL B 1 138 ? 13.617 -42.688 -20.844 1 98.69 138 VAL B CA 1
ATOM 4403 C C . VAL B 1 138 ? 14.906 -43.469 -20.734 1 98.69 138 VAL B C 1
ATOM 4405 O O . VAL B 1 138 ? 15.062 -44.5 -21.391 1 98.69 138 VAL B O 1
ATOM 4408 N N . GLU B 1 139 ? 15.852 -43.031 -19.875 1 98.5 139 GLU B N 1
ATOM 4409 C CA . GLU B 1 139 ? 17.141 -43.719 -19.719 1 98.5 139 GLU B CA 1
ATOM 4410 C C . GLU B 1 139 ? 16.953 -45.125 -19.234 1 98.5 139 GLU B C 1
ATOM 4412 O O . GLU B 1 139 ? 17.641 -46.062 -19.688 1 98.5 139 GLU B O 1
ATOM 4417 N N . VAL B 1 140 ? 16.047 -45.281 -18.312 1 98.5 140 VAL B N 1
ATOM 4418 C CA . VAL B 1 140 ? 15.758 -46.625 -17.797 1 98.5 140 VAL B CA 1
ATOM 4419 C C . VAL B 1 140 ? 15.234 -47.5 -18.922 1 98.5 140 VAL B C 1
ATOM 4421 O O . VAL B 1 140 ? 15.688 -48.656 -19.094 1 98.5 140 VAL B O 1
ATOM 4424 N N . LEU B 1 141 ? 14.32 -47.031 -19.672 1 97.94 141 LEU B N 1
ATOM 4425 C CA . LEU B 1 141 ? 13.719 -47.812 -20.734 1 97.94 141 LEU B CA 1
ATOM 4426 C C . LEU B 1 141 ? 14.742 -48.156 -21.812 1 97.94 141 LEU B C 1
ATOM 4428 O O . LEU B 1 141 ? 14.695 -49.219 -22.406 1 97.94 141 LEU B O 1
ATOM 4432 N N . LYS B 1 142 ? 15.695 -47.25 -22.094 1 97 142 LYS B N 1
ATOM 4433 C CA . LYS B 1 142 ? 16.75 -47.438 -23.094 1 97 142 LYS B CA 1
ATOM 4434 C C . LYS B 1 142 ? 17.578 -48.688 -22.766 1 97 142 LYS B C 1
ATOM 4436 O O . LYS B 1 142 ? 18.125 -49.312 -23.672 1 97 142 LYS B O 1
ATOM 4441 N N . LYS B 1 143 ? 17.656 -49.031 -21.531 1 96.88 143 LYS B N 1
ATOM 4442 C CA . LYS B 1 143 ? 18.438 -50.188 -21.109 1 96.88 143 LYS B CA 1
ATOM 4443 C C . LYS B 1 143 ? 17.688 -51.5 -21.359 1 96.88 143 LYS B C 1
ATOM 4445 O O . LY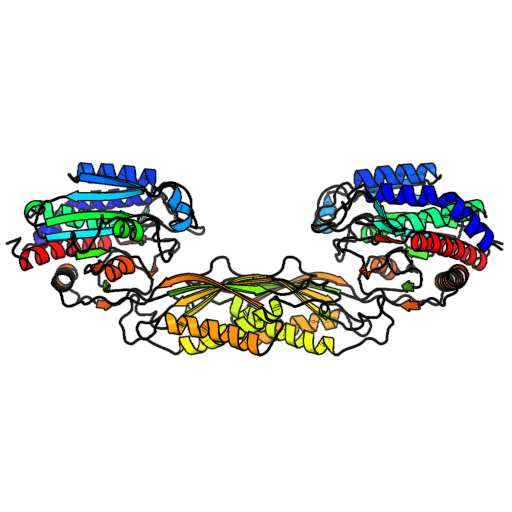S B 1 143 ? 18.281 -52.562 -21.297 1 96.88 143 LYS B O 1
ATOM 4450 N N . ILE B 1 144 ? 16.453 -51.375 -21.688 1 96.12 144 ILE B N 1
ATOM 4451 C CA . ILE B 1 144 ? 15.617 -52.562 -21.766 1 96.12 144 ILE B CA 1
ATOM 4452 C C . ILE B 1 144 ? 15.203 -52.812 -23.219 1 96.12 144 ILE B C 1
ATOM 4454 O O . ILE B 1 144 ? 15.156 -53.969 -23.672 1 96.12 144 ILE B O 1
ATOM 4458 N N . VAL B 1 145 ? 14.867 -51.75 -23.891 1 94.62 145 VAL B N 1
ATOM 4459 C CA . VAL B 1 145 ? 14.422 -51.844 -25.281 1 94.62 145 VAL B CA 1
ATOM 4460 C C . VAL B 1 145 ? 15.117 -50.781 -26.141 1 94.62 145 VAL B C 1
ATOM 4462 O O . VAL B 1 145 ? 15.812 -49.938 -25.609 1 94.62 145 VAL B O 1
ATOM 4465 N N . ASN B 1 146 ? 14.906 -50.906 -27.469 1 92.81 146 ASN B N 1
ATOM 4466 C CA . ASN B 1 146 ? 15.438 -49.906 -28.375 1 92.81 146 ASN B CA 1
ATOM 4467 C C . ASN B 1 146 ? 14.484 -48.719 -28.516 1 92.81 146 ASN B C 1
ATOM 4469 O O . ASN B 1 146 ? 13.773 -48.594 -29.516 1 92.81 146 ASN B O 1
ATOM 4473 N N . VAL B 1 147 ? 14.602 -47.844 -27.656 1 92.06 147 VAL B N 1
ATOM 4474 C CA . VAL B 1 147 ? 13.734 -46.656 -27.562 1 92.06 147 VAL B CA 1
ATOM 4475 C C . VAL B 1 147 ? 13.883 -45.812 -28.812 1 92.06 147 VAL B C 1
ATOM 4477 O O . VAL B 1 147 ? 12.898 -45.281 -29.328 1 92.06 147 VAL B O 1
ATOM 4480 N N . ASP B 1 148 ? 15.062 -45.75 -29.375 1 90.75 148 ASP B N 1
ATOM 4481 C CA . ASP B 1 148 ? 15.375 -44.844 -30.469 1 90.75 148 ASP B CA 1
ATOM 4482 C C . ASP B 1 148 ? 14.727 -45.312 -31.766 1 90.75 148 ASP B C 1
ATOM 4484 O O . ASP B 1 148 ? 14.555 -44.531 -32.688 1 90.75 148 ASP B O 1
ATOM 4488 N N . GLN B 1 149 ? 14.352 -46.5 -31.766 1 91.81 149 GLN B N 1
ATOM 4489 C CA . GLN B 1 149 ? 13.672 -47 -32.969 1 91.81 149 GLN B CA 1
ATOM 4490 C C . GLN B 1 149 ? 12.156 -46.875 -32.812 1 91.81 149 GLN B C 1
ATOM 4492 O O . GLN B 1 149 ? 11.453 -46.719 -33.812 1 91.81 149 GLN B O 1
ATOM 4497 N N . ALA B 1 150 ? 11.727 -46.906 -31.656 1 92.25 150 ALA B N 1
ATOM 4498 C CA . ALA B 1 150 ? 10.289 -46.875 -31.422 1 92.25 150 ALA B CA 1
ATOM 4499 C C . ALA B 1 150 ? 9.773 -45.438 -31.297 1 92.25 150 ALA B C 1
ATOM 4501 O O . ALA B 1 150 ? 8.672 -45.156 -31.766 1 92.25 150 ALA B O 1
ATOM 4502 N N . PHE B 1 151 ? 10.617 -44.656 -30.703 1 96.81 151 PHE B N 1
ATOM 4503 C CA . PHE B 1 151 ? 10.141 -43.344 -30.312 1 96.81 151 PHE B CA 1
ATOM 4504 C C . PHE B 1 151 ? 11.047 -42.25 -30.859 1 96.81 151 PHE B C 1
ATOM 4506 O O . PHE B 1 151 ? 12.219 -42.5 -31.141 1 96.81 151 PHE B O 1
ATOM 4513 N N . LYS B 1 152 ? 10.484 -41.125 -31.141 1 98 152 LYS B N 1
ATOM 4514 C CA . LYS B 1 152 ? 11.164 -39.812 -31.062 1 98 152 LYS B CA 1
ATOM 4515 C C . LYS B 1 152 ? 10.805 -39.094 -29.781 1 98 152 LYS B C 1
ATOM 4517 O O . LYS B 1 152 ? 9.672 -38.656 -29.609 1 98 152 LYS B O 1
ATOM 4522 N N . ILE B 1 153 ? 11.734 -39.031 -28.891 1 98.5 153 ILE B N 1
ATOM 4523 C CA . ILE B 1 153 ? 11.484 -38.406 -27.594 1 98.5 153 ILE B CA 1
ATOM 4524 C C . ILE B 1 153 ? 12.18 -37.031 -27.516 1 98.5 153 ILE B C 1
ATOM 4526 O O . ILE B 1 153 ? 13.359 -36.938 -27.844 1 98.5 153 ILE B O 1
ATOM 4530 N N . ARG B 1 154 ? 11.438 -36.031 -27.125 1 98.62 154 ARG B N 1
ATOM 4531 C CA . ARG B 1 154 ? 11.977 -34.688 -26.938 1 98.62 154 ARG B CA 1
ATOM 4532 C C . ARG B 1 154 ? 11.68 -34.156 -25.531 1 98.62 154 ARG B C 1
ATOM 4534 O O . ARG B 1 154 ? 10.547 -34.25 -25.062 1 98.62 154 ARG B O 1
ATOM 4541 N N . HIS B 1 155 ? 12.742 -33.75 -24.859 1 98.81 155 HIS B N 1
ATOM 4542 C CA . HIS B 1 155 ? 12.594 -33.031 -23.578 1 98.81 155 HIS B CA 1
ATOM 4543 C C . HIS B 1 155 ? 12.617 -31.531 -23.766 1 98.81 155 HIS B C 1
ATOM 4545 O O . HIS B 1 155 ? 13.594 -30.984 -24.297 1 98.81 155 HIS B O 1
ATOM 4551 N N . PHE B 1 156 ? 11.547 -30.891 -23.391 1 98.88 156 PHE B N 1
ATOM 4552 C CA . PHE B 1 156 ? 11.492 -29.438 -23.359 1 98.88 156 PHE B CA 1
ATOM 4553 C C . PHE B 1 156 ? 11.688 -28.922 -21.938 1 98.88 156 PHE B C 1
ATOM 4555 O O . PHE B 1 156 ? 10.797 -29.031 -21.094 1 98.88 156 PHE B O 1
ATOM 4562 N N . LEU B 1 157 ? 12.82 -28.375 -21.625 1 98.88 157 LEU B N 1
ATOM 4563 C CA . LEU B 1 157 ? 13.086 -27.656 -20.391 1 98.88 157 LEU B CA 1
ATOM 4564 C C . LEU B 1 157 ? 12.953 -26.156 -20.594 1 98.88 157 LEU B C 1
ATOM 4566 O O . LEU B 1 157 ? 13.766 -25.547 -21.281 1 98.88 157 LEU B O 1
ATOM 4570 N N . VAL B 1 158 ? 11.914 -25.547 -19.906 1 98.69 158 VAL B N 1
ATOM 4571 C CA . VAL B 1 158 ? 11.484 -24.219 -20.312 1 98.69 158 VAL B CA 1
ATOM 4572 C C . VAL B 1 158 ? 11.484 -23.281 -19.109 1 98.69 158 VAL B C 1
ATOM 4574 O O . VAL B 1 158 ? 11.414 -23.734 -17.969 1 98.69 158 VAL B O 1
ATOM 4577 N N . PRO B 1 159 ? 11.602 -21.953 -19.359 1 97.56 159 PRO B N 1
ATOM 4578 C CA . PRO B 1 159 ? 11.508 -20.953 -18.297 1 97.56 159 PRO B CA 1
ATOM 4579 C C . PRO B 1 159 ? 10.102 -20.375 -18.141 1 97.56 159 PRO B C 1
ATOM 4581 O O . PRO B 1 159 ? 9.219 -20.672 -18.953 1 97.56 159 PRO B O 1
ATOM 4584 N N . ASP B 1 160 ? 9.789 -19.656 -17.125 1 95.62 160 ASP B N 1
ATOM 4585 C CA . ASP B 1 160 ? 8.781 -18.625 -16.938 1 95.62 160 ASP B CA 1
ATOM 4586 C C . ASP B 1 160 ? 7.383 -19.234 -16.812 1 95.62 160 ASP B C 1
ATOM 4588 O O . ASP B 1 160 ? 6.41 -18.672 -17.312 1 95.62 160 ASP B O 1
ATOM 4592 N N . GLU B 1 161 ? 7.309 -20.422 -16.25 1 94.31 161 GLU B N 1
ATOM 4593 C CA . GLU B 1 161 ? 6.008 -20.938 -15.828 1 94.31 161 GLU B CA 1
ATOM 4594 C C . GLU B 1 161 ? 5.512 -20.234 -14.57 1 94.31 161 GLU B C 1
ATOM 4596 O O . GLU B 1 161 ? 4.324 -19.938 -14.453 1 94.31 161 GLU B O 1
ATOM 4601 N N . GLU B 1 162 ? 6.363 -19.797 -13.711 1 89.88 162 GLU B N 1
ATOM 4602 C CA . GLU B 1 162 ? 6.051 -19.328 -12.367 1 89.88 162 GLU B CA 1
ATOM 4603 C C . GLU B 1 162 ? 5.539 -17.891 -12.383 1 89.88 162 GLU B C 1
ATOM 4605 O O . GLU B 1 162 ? 4.961 -17.422 -11.406 1 89.88 162 GLU B O 1
ATOM 4610 N N . THR B 1 163 ? 5.805 -17.172 -13.391 1 84.75 163 THR B N 1
ATOM 4611 C CA . THR B 1 163 ? 5.355 -15.781 -13.453 1 84.75 163 THR B CA 1
ATOM 4612 C C . THR B 1 163 ? 4.023 -15.672 -14.195 1 84.75 163 THR B C 1
ATOM 4614 O O . THR B 1 163 ? 3.543 -14.57 -14.461 1 84.75 163 THR B O 1
ATOM 4617 N N . VAL B 1 164 ? 3.453 -16.812 -14.453 1 78 164 VAL B N 1
ATOM 4618 C CA . VAL B 1 164 ? 2.115 -16.906 -15.031 1 78 164 VAL B CA 1
ATOM 4619 C C . VAL B 1 164 ? 2.037 -16.062 -16.297 1 78 164 VAL B C 1
ATOM 4621 O O . VAL B 1 164 ? 3 -15.992 -17.062 1 78 164 VAL B O 1
ATOM 4624 N N . GLY B 1 165 ? 0.765 -15.656 -16.656 1 85.94 165 GLY B N 1
ATOM 4625 C CA . GLY B 1 165 ? 0.576 -14.859 -17.859 1 85.94 165 GLY B CA 1
ATOM 4626 C C . GLY B 1 165 ? -0.173 -15.602 -18.953 1 85.94 165 GLY B C 1
ATOM 4627 O O . GLY B 1 165 ? -0.105 -16.828 -19.047 1 85.94 165 GLY B O 1
ATOM 4628 N N . ASN B 1 166 ? -0.768 -14.797 -19.797 1 92 166 ASN B N 1
ATOM 4629 C CA . ASN B 1 166 ? -1.46 -15.383 -20.938 1 92 166 ASN B CA 1
ATOM 4630 C C . ASN B 1 166 ? -0.478 -15.953 -21.969 1 92 166 ASN B C 1
ATOM 4632 O O . ASN B 1 166 ? -0.812 -16.875 -22.703 1 92 166 ASN B O 1
ATOM 4636 N N . GLU B 1 167 ? 0.686 -15.312 -21.969 1 94.31 167 GLU B N 1
ATOM 4637 C CA . GLU B 1 167 ? 1.844 -15.75 -22.734 1 94.31 167 GLU B CA 1
ATOM 4638 C C . GLU B 1 167 ? 3.104 -15.773 -21.875 1 94.31 167 GLU B C 1
ATOM 4640 O O . GLU B 1 167 ? 3.197 -15.055 -20.891 1 94.31 167 GLU B O 1
ATOM 4645 N N . ASN B 1 168 ? 4.004 -16.703 -22.172 1 94.5 168 ASN B N 1
ATOM 4646 C CA . ASN B 1 168 ? 5.262 -16.719 -21.422 1 94.5 168 ASN B CA 1
ATOM 4647 C C . ASN B 1 168 ? 6.43 -17.141 -22.312 1 94.5 168 ASN B C 1
ATOM 4649 O O . ASN B 1 168 ? 6.234 -17.484 -23.469 1 94.5 168 ASN B O 1
ATOM 4653 N N . ALA B 1 169 ? 7.578 -17 -21.797 1 97.19 169 ALA B N 1
ATOM 4654 C CA . ALA B 1 169 ? 8.805 -17.188 -22.562 1 97.19 169 ALA B CA 1
ATOM 4655 C C . ALA B 1 169 ? 9.156 -18.672 -22.688 1 97.19 169 ALA B C 1
ATOM 4657 O O . ALA B 1 169 ? 10.102 -19.031 -23.391 1 97.19 169 ALA B O 1
ATOM 4658 N N . GLY B 1 170 ? 8.422 -19.547 -22.078 1 97.94 170 GLY B N 1
ATOM 4659 C CA . GLY B 1 170 ? 8.711 -20.969 -22.078 1 97.94 170 GLY B CA 1
ATOM 4660 C C . GLY B 1 170 ? 7.824 -21.766 -23.031 1 97.94 170 GLY B C 1
ATOM 4661 O O . GLY B 1 170 ? 7.977 -21.656 -24.25 1 97.94 170 GLY B O 1
ATOM 4662 N N . THR B 1 171 ? 6.852 -22.438 -22.469 1 98.38 171 THR B N 1
ATOM 4663 C CA . THR B 1 171 ? 6.027 -23.375 -23.219 1 98.38 171 THR B CA 1
ATOM 4664 C C . THR B 1 171 ? 5.25 -22.641 -24.312 1 98.38 171 THR B C 1
ATOM 4666 O O . THR B 1 171 ? 5.156 -23.125 -25.453 1 98.38 171 THR B O 1
ATOM 4669 N N . TYR B 1 172 ? 4.672 -21.453 -23.984 1 97.88 172 TYR B N 1
ATOM 4670 C CA . TYR B 1 172 ? 3.951 -20.688 -24.984 1 97.88 172 TYR B CA 1
ATOM 4671 C C . TYR B 1 172 ? 4.848 -20.359 -26.188 1 97.88 172 TYR B C 1
ATOM 4673 O O . TYR B 1 172 ? 4.457 -20.547 -27.328 1 97.88 172 TYR B O 1
ATOM 4681 N N . PHE B 1 173 ? 6.023 -19.906 -25.922 1 98.06 173 PHE B N 1
ATOM 4682 C CA . PHE B 1 173 ? 6.953 -19.469 -26.969 1 98.06 173 PHE B CA 1
ATOM 4683 C C . PHE B 1 173 ? 7.324 -20.625 -27.875 1 98.06 173 PHE B C 1
ATOM 4685 O O . PHE B 1 173 ? 7.301 -20.484 -29.109 1 98.06 173 PHE B O 1
ATOM 4692 N N . VAL B 1 174 ? 7.684 -21.812 -27.344 1 98.31 174 VAL B N 1
ATOM 4693 C CA . VAL B 1 174 ? 8.156 -22.938 -28.156 1 98.31 174 VAL B CA 1
ATOM 4694 C C . VAL B 1 174 ? 7.012 -23.469 -29.016 1 98.31 174 VAL B C 1
ATOM 4696 O O . VAL B 1 174 ? 7.242 -23.984 -30.109 1 98.31 174 VAL B O 1
ATOM 4699 N N . ILE B 1 175 ? 5.805 -23.375 -28.5 1 98.38 175 ILE B N 1
ATOM 4700 C CA . ILE B 1 175 ? 4.656 -23.797 -29.297 1 98.38 175 ILE B CA 1
ATOM 4701 C C . ILE B 1 175 ? 4.398 -22.797 -30.422 1 98.38 175 ILE B C 1
ATOM 4703 O O . ILE B 1 175 ? 4.223 -23.172 -31.578 1 98.38 175 ILE B O 1
ATOM 4707 N N . ARG B 1 176 ? 4.398 -21.5 -30.062 1 97.69 176 ARG B N 1
ATOM 4708 C CA . ARG B 1 176 ? 4.18 -20.438 -31.047 1 97.69 176 ARG B CA 1
ATOM 4709 C C . ARG B 1 176 ? 5.188 -20.531 -32.188 1 97.69 176 ARG B C 1
ATOM 4711 O O . ARG B 1 176 ? 4.832 -20.328 -33.344 1 97.69 176 ARG B O 1
ATOM 4718 N N . GLU B 1 177 ? 6.426 -20.859 -31.875 1 97.94 177 GLU B N 1
ATOM 4719 C CA . GLU B 1 177 ? 7.504 -20.922 -32.844 1 97.94 177 GLU B CA 1
ATOM 4720 C C . GLU B 1 177 ? 7.496 -22.25 -33.625 1 97.94 177 GLU B C 1
ATOM 4722 O O . GLU B 1 177 ? 8.305 -22.453 -34.5 1 97.94 177 GLU B O 1
ATOM 4727 N N . GLY B 1 178 ? 6.711 -23.203 -33.188 1 98.06 178 GLY B N 1
ATOM 4728 C CA . GLY B 1 178 ? 6.5 -24.422 -33.969 1 98.06 178 GLY B CA 1
ATOM 4729 C C . GLY B 1 178 ? 7.41 -25.547 -33.531 1 98.06 178 GLY B C 1
ATOM 4730 O O . GLY B 1 178 ? 7.383 -26.625 -34.125 1 98.06 178 GLY B O 1
ATOM 4731 N N . TYR B 1 179 ? 8.172 -25.359 -32.5 1 98.38 179 TYR B N 1
ATOM 4732 C CA . TYR B 1 179 ? 9.031 -26.422 -32.031 1 98.38 179 TYR B CA 1
ATOM 4733 C C . TYR B 1 179 ? 8.211 -27.562 -31.438 1 98.38 179 TYR B C 1
ATOM 4735 O O . TYR B 1 179 ? 8.602 -28.734 -31.5 1 98.38 179 TYR B O 1
ATOM 4743 N N . LEU B 1 180 ? 7.16 -27.234 -30.828 1 98.38 180 LEU B N 1
ATOM 4744 C CA . LEU B 1 180 ? 6.164 -28.156 -30.297 1 98.38 180 LEU B CA 1
ATOM 4745 C C . LEU B 1 180 ? 4.801 -27.906 -30.938 1 98.38 180 LEU B C 1
ATOM 4747 O O . LEU B 1 180 ? 4.211 -26.844 -30.75 1 98.38 180 LEU B O 1
ATOM 4751 N N . SER B 1 181 ? 4.344 -28.891 -31.656 1 98 181 SER B N 1
ATOM 4752 C CA . SER B 1 181 ? 3.094 -28.703 -32.375 1 98 181 SER B CA 1
ATOM 4753 C C . SER B 1 181 ? 2.379 -30.031 -32.594 1 98 181 SER B C 1
ATOM 4755 O O . SER B 1 181 ? 2.967 -31.109 -32.406 1 98 181 SER B O 1
ATOM 4757 N N . LYS B 1 182 ? 1.136 -29.891 -33 1 97.31 182 LYS B N 1
ATOM 4758 C CA . LYS B 1 182 ? 0.319 -31.078 -33.281 1 97.31 182 LYS B CA 1
ATOM 4759 C C . LYS B 1 182 ? 0.895 -31.875 -34.438 1 97.31 182 LYS B C 1
ATOM 4761 O O . LYS B 1 182 ? 0.749 -33.094 -34.5 1 97.31 182 LYS B O 1
ATOM 4766 N N . SER B 1 183 ? 1.643 -31.203 -35.375 1 97.19 183 SER B N 1
ATOM 4767 C CA . SER B 1 183 ? 2.166 -31.844 -36.562 1 97.19 183 SER B CA 1
ATOM 4768 C C . SER B 1 183 ? 3.418 -32.656 -36.25 1 97.19 183 SER B C 1
ATOM 4770 O O . SER B 1 183 ? 3.77 -33.594 -37 1 97.19 183 SER B O 1
ATOM 4772 N N . ASN B 1 184 ? 4.055 -32.344 -35.094 1 97.81 184 ASN B N 1
ATOM 4773 C CA . ASN B 1 184 ? 5.332 -33.031 -34.875 1 97.81 184 ASN B CA 1
ATOM 4774 C C . ASN B 1 184 ? 5.359 -33.75 -33.562 1 97.81 184 ASN B C 1
ATOM 4776 O O . ASN B 1 184 ? 6.41 -34.25 -33.125 1 97.81 184 ASN B O 1
ATOM 4780 N N . THR B 1 185 ? 4.25 -33.844 -32.875 1 98.44 185 THR B N 1
ATOM 4781 C CA . THR B 1 185 ? 4.195 -34.469 -31.562 1 98.44 185 THR B CA 1
ATOM 4782 C C . THR B 1 185 ? 2.877 -35.219 -31.375 1 98.44 185 THR B C 1
ATOM 4784 O O . THR B 1 185 ? 1.804 -34.656 -31.578 1 98.44 185 THR B O 1
ATOM 4787 N N . ASP B 1 186 ? 2.912 -36.438 -30.953 1 98.25 186 ASP B N 1
ATOM 4788 C CA . ASP B 1 186 ? 1.707 -37.25 -30.734 1 98.25 186 ASP B CA 1
ATOM 4789 C C . ASP B 1 186 ? 1.154 -37.031 -29.328 1 98.25 186 ASP B C 1
ATOM 4791 O O . ASP B 1 186 ? -0.061 -36.938 -29.141 1 98.25 186 ASP B O 1
ATOM 4795 N N . TYR B 1 187 ? 2.053 -36.969 -28.344 1 98.5 187 TYR B N 1
ATOM 4796 C CA . TYR B 1 187 ? 1.654 -36.812 -26.953 1 98.5 187 TYR B CA 1
ATOM 4797 C C . TYR B 1 187 ? 2.641 -35.906 -26.219 1 98.5 187 TYR B C 1
ATOM 4799 O O . TYR B 1 187 ? 3.836 -35.906 -26.516 1 98.5 187 TYR B O 1
ATOM 4807 N N . VAL B 1 188 ? 2.127 -35.125 -25.266 1 98.81 188 VAL B N 1
ATOM 4808 C CA . VAL B 1 188 ? 2.975 -34.344 -24.359 1 98.81 188 VAL B CA 1
ATOM 4809 C C . VAL B 1 188 ? 2.754 -34.844 -22.922 1 98.81 188 VAL B C 1
ATOM 4811 O O . VAL B 1 188 ? 1.615 -35.031 -22.5 1 98.81 188 VAL B O 1
ATOM 4814 N N . ILE B 1 189 ? 3.787 -35.094 -22.219 1 98.88 189 ILE B N 1
ATOM 4815 C CA . ILE B 1 189 ? 3.734 -35.438 -20.812 1 98.88 189 ILE B CA 1
ATOM 4816 C C . ILE B 1 189 ? 4.383 -34.312 -19.969 1 98.88 189 ILE B C 1
ATOM 4818 O O . ILE B 1 189 ? 5.582 -34.062 -20.109 1 98.88 189 ILE B O 1
ATOM 4822 N N . PHE B 1 190 ? 3.578 -33.594 -19.188 1 98.75 190 PHE B N 1
ATOM 4823 C CA . PHE B 1 190 ? 4.078 -32.656 -18.188 1 98.75 190 PHE B CA 1
ATOM 4824 C C . PHE B 1 190 ? 4.402 -33.375 -16.875 1 98.75 190 PHE B C 1
ATOM 4826 O O . PHE B 1 190 ? 3.793 -34.406 -16.562 1 98.75 190 PHE B O 1
ATOM 4833 N N . THR B 1 191 ? 5.32 -32.844 -16.094 1 98.56 191 THR B N 1
ATOM 4834 C CA . THR B 1 191 ? 5.715 -33.531 -14.867 1 98.56 191 THR B CA 1
ATOM 4835 C C . THR B 1 191 ? 5.594 -32.594 -13.664 1 98.56 191 THR B C 1
ATOM 4837 O O . THR B 1 191 ? 6.426 -32.625 -12.75 1 98.56 191 THR B O 1
ATOM 4840 N N . GLU B 1 192 ? 4.566 -31.734 -13.695 1 97.25 192 GLU B N 1
ATOM 4841 C CA . GLU B 1 192 ? 4.211 -30.922 -12.531 1 97.25 192 GLU B CA 1
ATOM 4842 C C . GLU B 1 192 ? 3.918 -31.797 -11.32 1 97.25 192 GLU B C 1
ATOM 4844 O O . GLU B 1 192 ? 3.543 -32.969 -11.461 1 97.25 192 GLU B O 1
ATOM 4849 N N . PRO B 1 193 ? 4.102 -31.172 -10.133 1 96.75 193 PRO B N 1
ATOM 4850 C CA . PRO B 1 193 ? 3.789 -31.969 -8.945 1 96.75 193 PRO B CA 1
ATOM 4851 C C . PRO B 1 193 ? 2.301 -32.281 -8.828 1 96.75 193 PRO B C 1
ATOM 4853 O O . PRO B 1 193 ? 1.484 -31.391 -8.641 1 96.75 193 PRO B O 1
ATOM 4856 N N . SER B 1 194 ? 1.979 -33.531 -8.93 1 94.25 194 SER B N 1
ATOM 4857 C CA . SER B 1 194 ? 0.594 -34 -8.844 1 94.25 194 SER B CA 1
ATOM 4858 C C . SER B 1 194 ? 0.441 -35.125 -7.824 1 94.25 194 SER B C 1
ATOM 4860 O O . SER B 1 194 ? -0.678 -35.469 -7.453 1 94.25 194 SER B O 1
ATOM 4862 N N . GLY B 1 195 ? 1.51 -35.594 -7.27 1 93.88 195 GLY B N 1
ATOM 4863 C CA . GLY B 1 195 ? 1.451 -36.781 -6.449 1 93.88 195 GLY B CA 1
ATOM 4864 C C . GLY B 1 195 ? 1.481 -38.062 -7.266 1 93.88 195 GLY B C 1
ATOM 4865 O O . GLY B 1 195 ? 0.758 -38.188 -8.258 1 93.88 195 GLY B O 1
ATOM 4866 N N . VAL B 1 196 ? 2.143 -39.062 -6.84 1 96.56 196 VAL B N 1
ATOM 4867 C CA . VAL B 1 196 ? 2.531 -40.219 -7.664 1 96.56 196 VAL B CA 1
ATOM 4868 C C . VAL B 1 196 ? 1.312 -41.094 -7.949 1 96.56 196 VAL B C 1
ATOM 4870 O O . VAL B 1 196 ? 1.337 -41.906 -8.852 1 96.56 196 VAL B O 1
ATOM 4873 N N . GLU B 1 197 ? 0.256 -40.875 -7.211 1 97.06 197 GLU B N 1
ATOM 4874 C CA . GLU B 1 197 ? -0.92 -41.719 -7.41 1 97.06 197 GLU B CA 1
ATOM 4875 C C . GLU B 1 197 ? -1.938 -41.031 -8.32 1 97.06 197 GLU B C 1
ATOM 4877 O O . GLU B 1 197 ? -2.984 -41.594 -8.633 1 97.06 197 GLU B O 1
ATOM 4882 N N . ASN B 1 198 ? -1.641 -39.781 -8.758 1 97.31 198 ASN B N 1
ATOM 4883 C CA . ASN B 1 198 ? -2.635 -38.969 -9.453 1 97.31 198 ASN B CA 1
ATOM 4884 C C . ASN B 1 198 ? -2.262 -38.781 -10.914 1 97.31 198 ASN B C 1
ATOM 4886 O O . ASN B 1 198 ? -1.089 -38.562 -11.242 1 97.31 198 ASN B O 1
ATOM 4890 N N . ILE B 1 199 ? -3.236 -38.906 -11.781 1 98.12 199 ILE B N 1
ATOM 4891 C CA . ILE B 1 199 ? -3.143 -38.5 -13.172 1 98.12 199 ILE B CA 1
ATOM 4892 C C . ILE B 1 199 ? -3.896 -37.156 -13.359 1 98.12 199 ILE B C 1
ATOM 4894 O O . ILE B 1 199 ? -5.098 -37.094 -13.086 1 98.12 199 ILE B O 1
ATOM 4898 N N . CYS B 1 200 ? -3.225 -36.188 -13.812 1 97.75 200 CYS B N 1
ATOM 4899 C CA . CYS B 1 200 ? -3.857 -34.906 -14.008 1 97.75 200 CYS B CA 1
ATOM 4900 C C . CYS B 1 200 ? -4.207 -34.688 -15.477 1 97.75 200 CYS B C 1
ATOM 4902 O O . CYS B 1 200 ? -3.326 -34.688 -16.344 1 97.75 200 CYS B O 1
ATOM 4904 N N . ASN B 1 201 ? -5.473 -34.469 -15.75 1 98 201 ASN B N 1
ATOM 4905 C CA . ASN B 1 201 ? -5.914 -34.312 -17.141 1 98 201 ASN B CA 1
ATOM 4906 C C . ASN B 1 201 ? -6.309 -32.875 -17.438 1 98 201 ASN B C 1
ATOM 4908 O O . ASN B 1 201 ? -7.062 -32.625 -18.375 1 98 201 ASN B O 1
ATOM 4912 N N . GLY B 1 202 ? -5.867 -32 -16.656 1 97.31 202 GLY B N 1
ATOM 4913 C CA . GLY B 1 202 ? -6.145 -30.578 -16.828 1 97.31 202 GLY B CA 1
ATOM 4914 C C . GLY B 1 202 ? -5.922 -29.766 -15.578 1 97.31 202 GLY B C 1
ATOM 4915 O O . GLY B 1 202 ? -5.262 -30.219 -14.641 1 97.31 202 GLY B O 1
ATOM 4916 N N . HIS B 1 203 ? -6.352 -28.516 -15.586 1 96.62 203 HIS B N 1
ATOM 4917 C CA . HIS B 1 203 ? -6.234 -27.656 -14.422 1 96.62 203 HIS B CA 1
ATOM 4918 C C . HIS B 1 203 ? -7.395 -26.656 -14.352 1 96.62 203 HIS B C 1
ATOM 4920 O O . HIS B 1 203 ? -8.094 -26.453 -15.344 1 96.62 203 HIS B O 1
ATOM 4926 N N . ARG B 1 204 ? -7.609 -26.156 -13.203 1 95.56 204 ARG B N 1
ATOM 4927 C CA . ARG B 1 204 ? -8.641 -25.156 -12.992 1 95.56 204 ARG B CA 1
ATOM 4928 C C . ARG B 1 204 ? -8.234 -23.828 -13.633 1 95.56 204 ARG B C 1
ATOM 4930 O O . ARG B 1 204 ? -7.051 -23.578 -13.867 1 95.56 204 ARG B O 1
ATOM 4937 N N . GLY B 1 205 ? -9.312 -23.062 -13.977 1 95.88 205 GLY B N 1
ATOM 4938 C CA . GLY B 1 205 ? -9.078 -21.734 -14.523 1 95.88 205 GLY B CA 1
ATOM 4939 C C . GLY B 1 205 ? -8.789 -20.703 -13.453 1 95.88 205 GLY B C 1
ATOM 4940 O O . GLY B 1 205 ? -8.992 -20.953 -12.266 1 95.88 205 GLY B O 1
ATOM 4941 N N . SER B 1 206 ? -8.32 -19.547 -13.93 1 96 206 SER B N 1
ATOM 4942 C CA . SER B 1 206 ? -7.98 -18.453 -13.023 1 96 206 SER B CA 1
ATOM 4943 C C . SER B 1 206 ? -8.07 -17.109 -13.727 1 96 206 SER B C 1
ATOM 4945 O O . SER B 1 206 ? -7.84 -17 -14.93 1 96 206 SER B O 1
ATOM 4947 N N . LEU B 1 207 ? -8.453 -16.141 -13 1 96.88 207 LEU B N 1
ATOM 4948 C CA . LEU B 1 207 ? -8.492 -14.758 -13.438 1 96.88 207 LEU B CA 1
ATOM 4949 C C . LEU B 1 207 ? -7.777 -13.852 -12.445 1 96.88 207 LEU B C 1
ATOM 4951 O O . LEU B 1 207 ? -8.195 -13.742 -11.289 1 96.88 207 LEU B O 1
ATOM 4955 N N . TRP B 1 208 ? -6.641 -13.297 -12.898 1 95.88 208 TRP B N 1
ATOM 4956 C CA . TRP B 1 208 ? -5.887 -12.336 -12.094 1 95.88 208 TRP B CA 1
ATOM 4957 C C . TRP B 1 208 ? -5.984 -10.938 -12.688 1 95.88 208 TRP B C 1
ATOM 4959 O O . TRP B 1 208 ? -5.934 -10.766 -13.906 1 95.88 208 TRP B O 1
ATOM 4969 N N . GLY B 1 209 ? -6.133 -9.969 -11.844 1 95.62 209 GLY B N 1
ATOM 4970 C CA . GLY B 1 209 ? -6.195 -8.602 -12.344 1 95.62 209 GLY B CA 1
ATOM 4971 C C . GLY B 1 209 ? -6.023 -7.562 -11.258 1 95.62 209 GLY B C 1
ATOM 4972 O O . GLY B 1 209 ? -5.785 -7.902 -10.094 1 95.62 209 GLY B O 1
ATOM 4973 N N . PHE B 1 210 ? -6.062 -6.297 -11.719 1 96.94 210 PHE B N 1
ATOM 4974 C CA . PHE B 1 210 ? -6 -5.133 -10.844 1 96.94 210 PHE B CA 1
ATOM 4975 C C . PHE B 1 210 ? -7.168 -4.191 -11.117 1 96.94 210 PHE B C 1
ATOM 4977 O O . PHE B 1 210 ? -7.609 -4.051 -12.258 1 96.94 210 PHE B O 1
ATOM 4984 N N . ILE B 1 211 ? -7.641 -3.631 -10.062 1 98.38 211 ILE B N 1
ATOM 4985 C CA . ILE B 1 211 ? -8.641 -2.568 -10.125 1 98.38 211 ILE B CA 1
ATOM 4986 C C . ILE B 1 211 ? -8.078 -1.298 -9.484 1 98.38 211 ILE B C 1
ATOM 4988 O O . ILE B 1 211 ? -7.551 -1.336 -8.375 1 98.38 211 ILE B O 1
ATOM 4992 N N . LYS B 1 212 ? -8.117 -0.249 -10.242 1 98.62 212 LYS B N 1
ATOM 4993 C CA . LYS B 1 212 ? -7.723 1.062 -9.734 1 98.62 212 LYS B CA 1
ATOM 4994 C C . LYS B 1 212 ? -8.93 1.995 -9.633 1 98.62 212 LYS B C 1
ATOM 4996 O O . LYS B 1 212 ? -9.609 2.252 -10.625 1 98.62 212 LYS B O 1
ATOM 5001 N N . ILE B 1 213 ? -9.164 2.453 -8.438 1 98.75 213 ILE B N 1
ATOM 5002 C CA . ILE B 1 213 ? -10.227 3.424 -8.219 1 98.75 213 ILE B CA 1
ATOM 5003 C C . ILE B 1 213 ? -9.641 4.836 -8.195 1 98.75 213 ILE B C 1
ATOM 5005 O O . ILE B 1 213 ? -8.641 5.086 -7.52 1 98.75 213 ILE B O 1
ATOM 5009 N N . LEU B 1 214 ? -10.289 5.715 -8.969 1 98 214 LEU B N 1
ATOM 5010 C CA . LEU B 1 214 ? -9.805 7.086 -9.094 1 98 214 LEU B CA 1
ATOM 5011 C C . LEU B 1 214 ? -10.672 8.047 -8.281 1 98 214 LEU B C 1
ATOM 5013 O O . LEU B 1 214 ? -11.898 7.906 -8.258 1 98 214 LEU B O 1
ATOM 5017 N N . GLY B 1 215 ? -10.016 8.961 -7.582 1 97.19 215 GLY B N 1
ATOM 5018 C CA . GLY B 1 215 ? -10.672 10.023 -6.836 1 97.19 215 GLY B CA 1
ATOM 5019 C C . GLY B 1 215 ? -10.047 11.383 -7.066 1 97.19 215 GLY B C 1
ATOM 5020 O O . GLY B 1 215 ? -9.617 11.695 -8.18 1 97.19 215 GLY B O 1
ATOM 5021 N N . LYS B 1 216 ? -10.211 12.242 -6.086 1 94.44 216 LYS B N 1
ATOM 5022 C CA . LYS B 1 216 ? -9.672 13.602 -6.113 1 94.44 216 LYS B CA 1
ATOM 5023 C C . LYS B 1 216 ? -9.086 13.984 -4.758 1 94.44 216 LYS B C 1
ATOM 5025 O O . LYS B 1 216 ? -9.758 13.867 -3.729 1 94.44 216 LYS B O 1
ATOM 5030 N N . LYS B 1 217 ? -7.875 14.469 -4.781 1 89.75 217 LYS B N 1
ATOM 5031 C CA . LYS B 1 217 ? -7.164 14.828 -3.559 1 89.75 217 LYS B CA 1
ATOM 5032 C C . LYS B 1 217 ? -7.801 16.047 -2.885 1 89.75 217 LYS B C 1
ATOM 5034 O O . LYS B 1 217 ? -8.344 16.922 -3.561 1 89.75 217 LYS B O 1
ATOM 5039 N N . ALA B 1 218 ? -7.773 16.031 -1.593 1 85.81 218 ALA B N 1
ATOM 5040 C CA . ALA B 1 218 ? -8.125 17.172 -0.759 1 85.81 218 ALA B CA 1
ATOM 5041 C C . ALA B 1 218 ? -7.449 17.094 0.606 1 85.81 218 ALA B C 1
ATOM 5043 O O . ALA B 1 218 ? -7.031 16.016 1.03 1 85.81 218 ALA B O 1
ATOM 5044 N N . HIS B 1 219 ? -7.262 18.234 1.217 1 82.44 219 HIS B N 1
ATOM 5045 C CA . HIS B 1 219 ? -6.719 18.266 2.57 1 82.44 219 HIS B CA 1
ATOM 5046 C C . HIS B 1 219 ? -7.625 17.516 3.543 1 82.44 219 HIS B C 1
ATOM 5048 O O . HIS B 1 219 ? -8.852 17.562 3.424 1 82.44 219 HIS B O 1
ATOM 5054 N N . GLY B 1 220 ? -7.051 16.844 4.523 1 83.75 220 GLY B N 1
ATOM 5055 C CA . GLY B 1 220 ? -7.809 16.047 5.484 1 83.75 220 GLY B CA 1
ATOM 5056 C C . GLY B 1 220 ? -8.773 16.891 6.305 1 83.75 220 GLY B C 1
ATOM 5057 O O . GLY B 1 220 ? -9.773 16.375 6.812 1 83.75 220 GLY B O 1
ATOM 5058 N N . GLY B 1 221 ? -8.469 18.141 6.426 1 79.38 221 GLY B N 1
ATOM 5059 C CA . GLY B 1 221 ? -9.344 19.031 7.152 1 79.38 221 GLY B CA 1
ATOM 5060 C C . GLY B 1 221 ? -10.531 19.5 6.332 1 79.38 221 GLY B C 1
ATOM 5061 O O . GLY B 1 221 ? -11.492 20.062 6.875 1 79.38 221 GLY B O 1
ATOM 5062 N N . SER B 1 222 ? -10.5 19.297 5.031 1 83.56 222 SER B N 1
ATOM 5063 C CA . SER B 1 222 ? -11.586 19.625 4.125 1 83.56 222 SER B CA 1
ATOM 5064 C C . SER B 1 222 ? -11.859 18.5 3.139 1 83.56 222 SER B C 1
ATOM 5066 O O . SER B 1 222 ? -11.797 18.688 1.924 1 83.56 222 SER B O 1
ATOM 5068 N N . PRO B 1 223 ? -12.266 17.391 3.689 1 88.44 223 PRO B N 1
ATOM 5069 C CA . PRO B 1 223 ? -12.391 16.203 2.832 1 88.44 223 PRO B CA 1
ATOM 5070 C C . PRO B 1 223 ? -13.477 16.359 1.77 1 88.44 223 PRO B C 1
ATOM 5072 O O . PRO B 1 223 ? -13.414 15.711 0.721 1 88.44 223 PRO B O 1
ATOM 5075 N N . GLN B 1 224 ? -14.438 17.234 2.006 1 86.69 224 GLN B N 1
ATOM 5076 C CA . GLN B 1 224 ? -15.562 17.422 1.098 1 86.69 224 GLN B CA 1
ATOM 5077 C C . GLN B 1 224 ? -15.109 18 -0.239 1 86.69 224 GLN B C 1
ATOM 5079 O O . GLN B 1 224 ? -15.844 17.953 -1.227 1 86.69 224 GLN B O 1
ATOM 5084 N N . LEU B 1 225 ? -13.938 18.5 -0.234 1 88.06 225 LEU B N 1
ATOM 5085 C CA . LEU B 1 225 ? -13.422 19.094 -1.456 1 88.06 225 LEU B CA 1
ATOM 5086 C C . LEU B 1 225 ? -12.797 18.047 -2.361 1 88.06 225 LEU B C 1
ATOM 5088 O O . LEU B 1 225 ? -12.43 18.328 -3.502 1 88.06 225 LEU B O 1
ATOM 5092 N N . GLY B 1 226 ? -12.711 16.828 -1.864 1 92.56 226 GLY B N 1
ATOM 5093 C CA . GLY B 1 226 ? -12.125 15.758 -2.646 1 92.56 226 GLY B CA 1
ATOM 5094 C C . GLY B 1 226 ? -13.102 14.648 -2.975 1 92.56 226 GLY B C 1
ATOM 5095 O O . GLY B 1 226 ? -14.305 14.781 -2.73 1 92.56 226 GLY B O 1
ATOM 5096 N N . ILE B 1 227 ? -12.664 13.68 -3.734 1 96.88 227 ILE B N 1
ATOM 5097 C CA . ILE B 1 227 ? -13.336 12.414 -3.977 1 96.88 227 ILE B CA 1
ATOM 5098 C C . ILE B 1 227 ? -12.516 11.273 -3.375 1 96.88 227 ILE B C 1
ATOM 5100 O O . ILE B 1 227 ? -11.445 10.938 -3.881 1 96.88 227 ILE B O 1
ATOM 5104 N N . ASP B 1 228 ? -13.047 10.602 -2.332 1 97.19 228 ASP B N 1
ATOM 5105 C CA . ASP B 1 228 ? -12.312 9.664 -1.488 1 97.19 228 ASP B CA 1
ATOM 5106 C C . ASP B 1 228 ? -12.234 8.289 -2.145 1 97.19 228 ASP B C 1
ATOM 5108 O O . ASP B 1 228 ? -13.156 7.477 -2.018 1 97.19 228 ASP B O 1
ATOM 5112 N N . ALA B 1 229 ? -11.078 8.008 -2.711 1 98.25 229 ALA B N 1
ATOM 5113 C CA . ALA B 1 229 ? -10.891 6.742 -3.416 1 98.25 229 ALA B CA 1
ATOM 5114 C C . ALA B 1 229 ? -10.945 5.562 -2.453 1 98.25 229 ALA B C 1
ATOM 5116 O O . ALA B 1 229 ? -11.383 4.469 -2.826 1 98.25 229 ALA B O 1
ATOM 5117 N N . ILE B 1 230 ? -10.516 5.727 -1.2 1 98.44 230 ILE B N 1
ATOM 5118 C CA . ILE B 1 230 ? -10.539 4.648 -0.22 1 98.44 230 ILE B CA 1
ATOM 5119 C C . ILE B 1 230 ? -11.977 4.305 0.144 1 98.44 230 ILE B C 1
ATOM 5121 O O . ILE B 1 230 ? -12.344 3.131 0.221 1 98.44 230 ILE B O 1
ATOM 5125 N N . ARG B 1 231 ? -12.773 5.289 0.315 1 97.81 231 ARG B N 1
ATOM 5126 C CA . ARG B 1 231 ? -14.18 5.047 0.616 1 97.81 231 ARG B CA 1
ATOM 5127 C C . ARG B 1 231 ? -14.859 4.281 -0.513 1 97.81 231 ARG B C 1
ATOM 5129 O O . ARG B 1 231 ? -15.555 3.293 -0.269 1 97.81 231 ARG B O 1
ATOM 5136 N N . LYS B 1 232 ? -14.664 4.781 -1.691 1 98.44 232 LYS B N 1
ATOM 5137 C CA . LYS B 1 232 ? -15.25 4.113 -2.85 1 98.44 232 LYS B CA 1
ATOM 5138 C C . LYS B 1 232 ? -14.734 2.682 -2.977 1 98.44 232 LYS B C 1
ATOM 5140 O O . LYS B 1 232 ? -15.5 1.774 -3.324 1 98.44 232 LYS B O 1
ATOM 5145 N N . SER B 1 233 ? -13.438 2.473 -2.736 1 98.56 233 SER B N 1
ATOM 5146 C CA . SER B 1 233 ? -12.844 1.14 -2.789 1 98.56 233 SER B CA 1
ATOM 5147 C C . SER B 1 233 ? -13.445 0.225 -1.727 1 98.56 233 SER B C 1
ATOM 5149 O O . SER B 1 233 ? -13.656 -0.966 -1.971 1 98.56 233 SER B O 1
ATOM 5151 N N . THR B 1 234 ? -13.672 0.774 -0.521 1 98.56 234 THR B N 1
ATOM 5152 C CA . THR B 1 234 ? -14.273 -0 0.561 1 98.56 234 THR B CA 1
ATOM 5153 C C . THR B 1 234 ? -15.625 -0.558 0.14 1 98.56 234 THR B C 1
ATOM 5155 O O . THR B 1 234 ? -15.961 -1.704 0.452 1 98.56 234 THR B O 1
ATOM 5158 N N . GLU B 1 235 ? -16.375 0.208 -0.571 1 98.38 235 GLU B N 1
ATOM 5159 C CA . GLU B 1 235 ? -17.672 -0.231 -1.058 1 98.38 235 GLU B CA 1
ATOM 5160 C C . GLU B 1 235 ? -17.531 -1.356 -2.08 1 98.38 235 GLU B C 1
ATOM 5162 O O . GLU B 1 235 ? -18.297 -2.33 -2.047 1 98.38 235 GLU B O 1
ATOM 5167 N N . VAL B 1 236 ? -16.594 -1.229 -2.975 1 98.62 236 VAL B N 1
ATOM 5168 C CA . VAL B 1 236 ? -16.344 -2.252 -3.984 1 98.62 236 VAL B CA 1
ATOM 5169 C C . VAL B 1 236 ? -15.867 -3.535 -3.311 1 98.62 236 VAL B C 1
ATOM 5171 O O . VAL B 1 236 ? -16.344 -4.629 -3.627 1 98.62 236 VAL B O 1
ATOM 5174 N N . LEU B 1 237 ? -14.945 -3.418 -2.371 1 98.75 237 LEU B N 1
ATOM 5175 C CA . LEU B 1 237 ? -14.406 -4.562 -1.65 1 98.75 237 LEU B CA 1
ATOM 5176 C C . LEU B 1 237 ? -15.508 -5.309 -0.904 1 98.75 237 LEU B C 1
ATOM 5178 O O . LEU B 1 237 ? -15.508 -6.539 -0.858 1 98.75 237 LEU B O 1
ATOM 5182 N N . THR B 1 238 ? -16.406 -4.562 -0.303 1 98.69 238 THR B N 1
ATOM 5183 C CA . THR B 1 238 ? -17.531 -5.176 0.39 1 98.69 238 THR B CA 1
ATOM 5184 C C . THR B 1 238 ? -18.328 -6.074 -0.556 1 98.69 238 THR B C 1
ATOM 5186 O O . THR B 1 238 ? -18.703 -7.188 -0.189 1 98.69 238 THR B O 1
ATOM 5189 N N . GLN B 1 239 ? -18.547 -5.605 -1.772 1 98.56 239 GLN B N 1
ATOM 5190 C CA . GLN B 1 239 ? -19.281 -6.387 -2.756 1 98.56 239 GLN B CA 1
ATOM 5191 C C . GLN B 1 239 ? -18.484 -7.59 -3.23 1 98.56 239 GLN B C 1
ATOM 5193 O O . GLN B 1 239 ? -19.031 -8.664 -3.469 1 98.56 239 GLN B O 1
ATOM 5198 N N . LEU B 1 240 ? -17.203 -7.402 -3.434 1 98.56 240 LEU B N 1
ATOM 5199 C CA . LEU B 1 240 ? -16.344 -8.508 -3.844 1 98.56 240 LEU B CA 1
ATOM 5200 C C . LEU B 1 240 ? -16.344 -9.609 -2.793 1 98.56 240 LEU B C 1
ATOM 5202 O O . LEU B 1 240 ? -16.391 -10.797 -3.133 1 98.56 240 LEU B O 1
ATOM 5206 N N . TYR B 1 241 ? -16.312 -9.25 -1.524 1 98.06 241 TYR B N 1
ATOM 5207 C CA . TYR B 1 241 ? -16.297 -10.25 -0.467 1 98.06 241 TYR B CA 1
ATOM 5208 C C . TYR B 1 241 ? -17.656 -10.93 -0.339 1 98.06 241 TYR B C 1
ATOM 5210 O O . TYR B 1 241 ? -17.734 -12.109 0.001 1 98.06 241 TYR B O 1
ATOM 5218 N N . SER B 1 242 ? -18.719 -10.156 -0.631 1 98.25 242 SER B N 1
ATOM 5219 C CA . SER B 1 242 ? -20.031 -10.797 -0.718 1 98.25 242 SER B CA 1
ATOM 5220 C C . SER B 1 242 ? -20.062 -11.852 -1.816 1 98.25 242 SER B C 1
ATOM 5222 O O . SER B 1 242 ? -20.641 -12.922 -1.641 1 98.25 242 SER B O 1
ATOM 5224 N N . LEU B 1 243 ? -19.484 -11.516 -2.928 1 98.06 243 LEU B N 1
ATOM 5225 C CA . LEU B 1 243 ? -19.359 -12.484 -4.012 1 98.06 243 LEU B CA 1
ATOM 5226 C C . LEU B 1 243 ? -18.547 -13.703 -3.561 1 98.06 243 LEU B C 1
ATOM 5228 O O . LEU B 1 243 ? -18.938 -14.844 -3.842 1 98.06 243 LEU B O 1
ATOM 5232 N N . GLN B 1 244 ? -17.453 -13.5 -2.861 1 97.31 244 GLN B N 1
ATOM 5233 C CA . GLN B 1 244 ? -16.641 -14.602 -2.352 1 97.31 244 GLN B CA 1
ATOM 5234 C C . GLN B 1 244 ? -17.453 -15.516 -1.444 1 97.31 244 GLN B C 1
ATOM 5236 O O . GLN B 1 244 ? -17.281 -16.734 -1.466 1 97.31 244 GLN B O 1
ATOM 5241 N N . ASP B 1 245 ? -18.328 -14.938 -0.622 1 97 245 ASP B N 1
ATOM 5242 C CA . ASP B 1 245 ? -19.172 -15.734 0.262 1 97 245 ASP B CA 1
ATOM 5243 C C . ASP B 1 245 ? -20.094 -16.656 -0.539 1 97 245 ASP B C 1
ATOM 5245 O O . ASP B 1 245 ? -20.281 -17.812 -0.166 1 97 245 ASP B O 1
ATOM 5249 N N . LYS B 1 246 ? -20.609 -16.156 -1.607 1 97.06 246 LYS B N 1
ATOM 5250 C CA . LYS B 1 246 ? -21.453 -16.969 -2.477 1 97.06 246 LYS B CA 1
ATOM 5251 C C . LYS B 1 246 ? -20.641 -18.078 -3.158 1 97.06 246 LYS B C 1
ATOM 5253 O O . LYS B 1 246 ? -21.109 -19.203 -3.268 1 97.06 246 LYS B O 1
ATOM 5258 N N . LEU B 1 247 ? -19.484 -17.75 -3.588 1 96.31 247 LEU B N 1
ATOM 5259 C CA . LEU B 1 247 ? -18.609 -18.688 -4.285 1 96.31 247 LEU B CA 1
ATOM 5260 C C . LEU B 1 247 ? -18.188 -19.828 -3.363 1 96.31 247 LEU B C 1
ATOM 5262 O O . LEU B 1 247 ? -18.094 -20.984 -3.797 1 96.31 247 LEU B O 1
ATOM 5266 N N . SER B 1 248 ? -17.969 -19.516 -2.115 1 93.31 248 SER B N 1
ATOM 5267 C CA . SER B 1 248 ? -17.469 -20.5 -1.16 1 93.31 248 SER B CA 1
ATOM 5268 C C . SER B 1 248 ? -18.5 -21.594 -0.912 1 93.31 248 SER B C 1
ATOM 5270 O O . SER B 1 248 ? -18.156 -22.688 -0.428 1 93.31 248 SER B O 1
ATOM 5272 N N . ASN B 1 249 ? -19.719 -21.375 -1.279 1 94.62 249 ASN B N 1
ATOM 5273 C CA . ASN B 1 249 ? -20.797 -22.344 -1.067 1 94.62 249 ASN B CA 1
ATOM 5274 C C . ASN B 1 249 ? -20.922 -23.312 -2.24 1 94.62 249 ASN B C 1
ATOM 5276 O O . ASN B 1 249 ? -21.672 -24.281 -2.17 1 94.62 249 ASN B O 1
ATOM 5280 N N . LYS B 1 250 ? -20.125 -23.094 -3.283 1 95.25 250 LYS B N 1
ATOM 5281 C CA . LYS B 1 250 ? -20.141 -23.984 -4.449 1 95.25 250 LYS B CA 1
ATOM 5282 C C . LYS B 1 250 ? -19.062 -25.047 -4.352 1 95.25 250 LYS B C 1
ATOM 5284 O O . LYS B 1 250 ? -18 -24.812 -3.756 1 95.25 250 LYS B O 1
ATOM 5289 N N . ARG B 1 251 ? -19.375 -26.188 -4.926 1 95.12 251 ARG B N 1
ATOM 5290 C CA . ARG B 1 251 ? -18.422 -27.281 -5 1 95.12 251 ARG B CA 1
ATOM 5291 C C . ARG B 1 251 ? -18.469 -27.953 -6.367 1 95.12 251 ARG B C 1
ATOM 5293 O O . ARG B 1 251 ? -19.547 -28.188 -6.918 1 95.12 251 ARG B O 1
ATOM 5300 N N . THR B 1 252 ? -17.344 -28.281 -6.859 1 96.25 252 THR B N 1
ATOM 5301 C CA . THR B 1 252 ? -17.297 -28.938 -8.156 1 96.25 252 THR B CA 1
ATOM 5302 C C . THR B 1 252 ? -17.516 -30.438 -8.008 1 96.25 252 THR B C 1
ATOM 5304 O O . THR B 1 252 ? -17.172 -31.031 -6.977 1 96.25 252 THR B O 1
ATOM 5307 N N . LYS B 1 253 ? -18.078 -31.047 -9.031 1 94.94 253 LYS B N 1
ATOM 5308 C CA . LYS B 1 253 ? -18.25 -32.5 -9.094 1 94.94 253 LYS B CA 1
ATOM 5309 C C . LYS B 1 253 ? -16.984 -33.188 -9.609 1 94.94 253 LYS B C 1
ATOM 5311 O O . LYS B 1 253 ? -16.844 -34.406 -9.516 1 94.94 253 LYS B O 1
ATOM 5316 N N . TYR B 1 254 ? -16.078 -32.406 -10.148 1 95.44 254 TYR B N 1
ATOM 5317 C CA . TYR B 1 254 ? -14.852 -32.938 -10.703 1 95.44 254 TYR B CA 1
ATOM 5318 C C . TYR B 1 254 ? -13.859 -33.281 -9.594 1 95.44 254 TYR B C 1
ATOM 5320 O O . TYR B 1 254 ? -13.883 -32.656 -8.531 1 95.44 254 TYR B O 1
ATOM 5328 N N . ASN B 1 255 ? -13.094 -34.281 -9.883 1 95.5 255 ASN B N 1
ATOM 5329 C CA . ASN B 1 255 ? -11.961 -34.531 -9 1 95.5 255 ASN B CA 1
ATOM 5330 C C . ASN B 1 255 ? -10.883 -33.469 -9.156 1 95.5 255 ASN B C 1
ATOM 5332 O O . ASN B 1 255 ? -10.5 -33.125 -10.281 1 95.5 255 ASN B O 1
ATOM 5336 N N . ILE B 1 256 ? -10.516 -32.875 -8.016 1 94.5 256 ILE B N 1
ATOM 5337 C CA . ILE B 1 256 ? -9.461 -31.875 -8.016 1 94.5 256 ILE B CA 1
ATOM 5338 C C . ILE B 1 256 ? -8.266 -32.375 -7.211 1 94.5 256 ILE B C 1
ATOM 5340 O O . ILE B 1 256 ? -8.43 -33.125 -6.23 1 94.5 256 ILE B O 1
ATOM 5344 N N . ILE B 1 257 ? -7.059 -32.094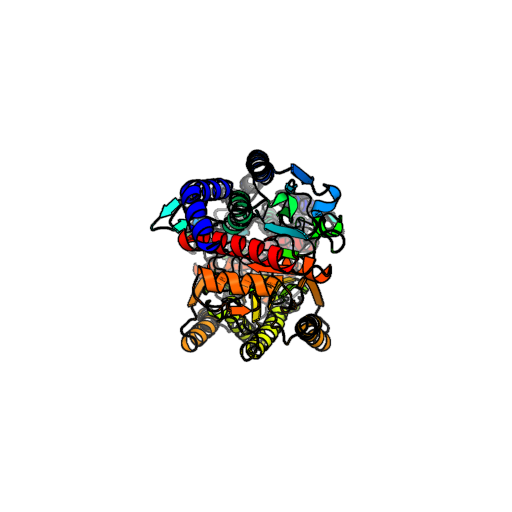 -7.68 1 91.88 257 ILE B N 1
ATOM 5345 C CA . ILE B 1 257 ? -5.812 -32.438 -6.996 1 91.88 257 ILE B CA 1
ATOM 5346 C C . ILE B 1 257 ? -5.168 -31.156 -6.445 1 91.88 257 ILE B C 1
ATOM 5348 O O . ILE B 1 257 ? -4.754 -30.281 -7.211 1 91.88 257 ILE B O 1
ATOM 5352 N N . PRO B 1 258 ? -5.137 -30.953 -5.098 1 88.38 258 PRO B N 1
ATOM 5353 C CA . PRO B 1 258 ? -5.594 -31.906 -4.082 1 88.38 258 PRO B CA 1
ATOM 5354 C C . PRO B 1 258 ? -7.105 -31.859 -3.875 1 88.38 258 PRO B C 1
ATOM 5356 O O . PRO B 1 258 ? -7.77 -30.922 -4.312 1 88.38 258 PRO B O 1
ATOM 5359 N N . SER B 1 259 ? -7.602 -32.812 -3.154 1 85.94 259 SER B N 1
ATOM 5360 C CA . SER B 1 259 ? -9.039 -33.062 -3.123 1 85.94 259 SER B CA 1
ATOM 5361 C C . SER B 1 259 ? -9.758 -32.062 -2.232 1 85.94 259 SER B C 1
ATOM 5363 O O . SER B 1 259 ? -10.977 -31.922 -2.291 1 85.94 259 SER B O 1
ATOM 5365 N N . ASN B 1 260 ? -9.055 -31.266 -1.513 1 82.5 260 ASN B N 1
ATOM 5366 C CA . ASN B 1 260 ? -9.695 -30.375 -0.556 1 82.5 260 ASN B CA 1
ATOM 5367 C C . ASN B 1 260 ? -9.953 -29 -1.161 1 82.5 260 ASN B C 1
ATOM 5369 O O . ASN B 1 260 ? -10.516 -28.125 -0.504 1 82.5 260 ASN B O 1
ATOM 5373 N N . VAL B 1 261 ? -9.625 -28.766 -2.395 1 87.69 261 VAL B N 1
ATOM 5374 C CA . VAL B 1 261 ? -9.781 -27.453 -3.02 1 87.69 261 VAL B CA 1
ATOM 5375 C C . VAL B 1 261 ? -10.836 -27.531 -4.121 1 87.69 261 VAL B C 1
ATOM 5377 O O . VAL B 1 261 ? -10.555 -27.234 -5.285 1 87.69 261 VAL B O 1
ATOM 5380 N N . LYS B 1 262 ? -12.07 -27.719 -3.742 1 92.56 262 LYS B N 1
ATOM 5381 C CA . LYS B 1 262 ? -13.109 -28 -4.727 1 92.56 262 LYS B CA 1
ATOM 5382 C C . LYS B 1 262 ? -13.992 -26.781 -4.957 1 92.56 262 LYS B C 1
ATOM 5384 O O . LYS B 1 262 ? -14.859 -26.797 -5.832 1 92.56 262 LYS B O 1
ATOM 5389 N N . SER B 1 263 ? -13.797 -25.766 -4.164 1 94.25 263 SER B N 1
ATOM 5390 C CA . SER B 1 263 ? -14.617 -24.562 -4.324 1 94.25 263 SER B CA 1
ATOM 5391 C C . SER B 1 263 ? -13.875 -23.5 -5.125 1 94.25 263 SER B C 1
ATOM 5393 O O . SER B 1 263 ? -12.656 -23.375 -5.02 1 94.25 263 SER B O 1
ATOM 5395 N N . PRO B 1 264 ? -14.641 -22.734 -5.973 1 95.56 264 PRO B N 1
ATOM 5396 C CA . PRO B 1 264 ? -14.023 -21.516 -6.512 1 95.56 264 PRO B CA 1
ATOM 5397 C C . PRO B 1 264 ? -13.719 -20.484 -5.43 1 95.56 264 PRO B C 1
ATOM 5399 O O . PRO B 1 264 ? -14.18 -20.625 -4.293 1 95.56 264 PRO B O 1
ATOM 5402 N N . SER B 1 265 ? -12.891 -19.531 -5.773 1 95.38 265 SER B N 1
ATOM 5403 C CA . SER B 1 265 ? -12.531 -18.547 -4.766 1 95.38 265 SER B CA 1
ATOM 5404 C C . SER B 1 265 ? -12.219 -17.188 -5.398 1 95.38 265 SER B C 1
ATOM 5406 O O . SER B 1 265 ? -11.938 -17.109 -6.598 1 95.38 265 SER B O 1
ATOM 5408 N N . LEU B 1 266 ? -12.406 -16.172 -4.688 1 97.06 266 LEU B N 1
ATOM 5409 C CA . LEU B 1 266 ? -12.008 -14.805 -4.988 1 97.06 266 LEU B CA 1
ATOM 5410 C C . LEU B 1 266 ? -11.258 -14.188 -3.814 1 97.06 266 LEU B C 1
ATOM 5412 O O . LEU B 1 266 ? -11.781 -14.117 -2.701 1 97.06 266 LEU B O 1
ATOM 5416 N N . ILE B 1 267 ? -10.023 -13.758 -4.043 1 96.69 267 ILE B N 1
ATOM 5417 C CA . ILE B 1 267 ? -9.289 -13.07 -2.982 1 96.69 267 ILE B CA 1
ATOM 5418 C C . ILE B 1 267 ? -8.781 -11.727 -3.492 1 96.69 267 ILE B C 1
ATOM 5420 O O . ILE B 1 267 ? -8.633 -11.531 -4.699 1 96.69 267 ILE B O 1
ATOM 5424 N N . VAL B 1 268 ? -8.672 -10.82 -2.59 1 97.75 268 VAL B N 1
ATOM 5425 C CA . VAL B 1 268 ? -7.891 -9.602 -2.781 1 97.75 268 VAL B CA 1
ATOM 5426 C C . VAL B 1 268 ? -6.582 -9.695 -2.002 1 97.75 268 VAL B C 1
ATOM 5428 O O . VAL B 1 268 ? -6.586 -9.703 -0.769 1 97.75 268 VAL B O 1
ATOM 5431 N N . GLY B 1 269 ? -5.516 -9.727 -2.74 1 96.25 269 GLY B N 1
ATOM 5432 C CA . GLY B 1 269 ? -4.266 -10.062 -2.078 1 96.25 269 GLY B CA 1
ATOM 5433 C C . GLY B 1 269 ? -3.43 -8.852 -1.723 1 96.25 269 GLY B C 1
ATOM 5434 O O . GLY B 1 269 ? -2.551 -8.93 -0.861 1 96.25 269 GLY B O 1
ATOM 5435 N N . GLN B 1 270 ? -3.725 -7.75 -2.338 1 95.75 270 GLN B N 1
ATOM 5436 C CA . GLN B 1 270 ? -2.918 -6.555 -2.119 1 95.75 270 GLN B CA 1
ATOM 5437 C C . GLN B 1 270 ? -3.748 -5.289 -2.303 1 95.75 270 GLN B C 1
ATOM 5439 O O . GLN B 1 270 ? -4.602 -5.223 -3.191 1 95.75 270 GLN B O 1
ATOM 5444 N N . ILE B 1 271 ? -3.49 -4.309 -1.431 1 97.56 271 ILE B N 1
ATOM 5445 C CA . ILE B 1 271 ? -4.117 -2.996 -1.546 1 97.56 271 ILE B CA 1
ATOM 5446 C C . ILE B 1 271 ? -3.074 -1.904 -1.31 1 97.56 271 ILE B C 1
ATOM 5448 O O . ILE B 1 271 ? -2.25 -2.012 -0.398 1 97.56 271 ILE B O 1
ATOM 5452 N N . LYS B 1 272 ? -3.064 -0.937 -2.115 1 97.06 272 LYS B N 1
ATOM 5453 C CA . LYS B 1 272 ? -2.287 0.284 -1.924 1 97.06 272 LYS B CA 1
ATOM 5454 C C . LYS B 1 272 ? -3.121 1.522 -2.24 1 97.06 272 LYS B C 1
ATOM 5456 O O . LYS B 1 272 ? -3.482 1.754 -3.396 1 97.06 272 LYS B O 1
ATOM 5461 N N . CYS B 1 273 ? -3.396 2.305 -1.188 1 97.25 273 CYS B N 1
ATOM 5462 C CA . CYS B 1 273 ? -4.223 3.496 -1.354 1 97.25 273 CYS B CA 1
ATOM 5463 C C . CYS B 1 273 ? -3.586 4.699 -0.67 1 97.25 273 CYS B C 1
ATOM 5465 O O . CYS B 1 273 ? -3.174 4.613 0.488 1 97.25 273 CYS B O 1
ATOM 5467 N N . GLY B 1 274 ? -3.529 5.848 -1.394 1 93.38 274 GLY B N 1
ATOM 5468 C CA . GLY B 1 274 ? -3.125 7.105 -0.784 1 93.38 274 GLY B CA 1
ATOM 5469 C C . GLY B 1 274 ? -1.646 7.156 -0.447 1 93.38 274 GLY B C 1
ATOM 5470 O O . GLY B 1 274 ? -0.992 6.117 -0.344 1 93.38 274 GLY B O 1
ATOM 5471 N N . ASP B 1 275 ? -1.144 8.391 -0.257 1 83.81 275 ASP B N 1
ATOM 5472 C CA . ASP B 1 275 ? 0.288 8.594 -0.053 1 83.81 275 ASP B CA 1
ATOM 5473 C C . ASP B 1 275 ? 0.565 9.234 1.306 1 83.81 275 ASP B C 1
ATOM 5475 O O . ASP B 1 275 ? 1.697 9.211 1.791 1 83.81 275 ASP B O 1
ATOM 5479 N N . TRP B 1 276 ? -0.487 9.852 1.901 1 85.12 276 TRP B N 1
ATOM 5480 C CA . TRP B 1 276 ? -0.302 10.57 3.158 1 85.12 276 TRP B CA 1
ATOM 5481 C C . TRP B 1 276 ? -1.547 10.469 4.031 1 85.12 276 TRP B C 1
ATOM 5483 O O . TRP B 1 276 ? -2.672 10.523 3.529 1 85.12 276 TRP B O 1
ATOM 5493 N N . VAL B 1 277 ? -1.377 10.375 5.34 1 90.06 277 VAL B N 1
ATOM 5494 C CA . VAL B 1 277 ? -2.438 10.078 6.301 1 90.06 277 VAL B CA 1
ATOM 5495 C C . VAL B 1 277 ? -3.445 11.227 6.32 1 90.06 277 VAL B C 1
ATOM 5497 O O . VAL B 1 277 ? -4.648 11 6.488 1 90.06 277 VAL B O 1
ATOM 5500 N N . ASN B 1 278 ? -2.973 12.445 6.047 1 89.44 278 ASN B N 1
ATOM 5501 C CA . ASN B 1 278 ? -3.85 13.602 6.203 1 89.44 278 ASN B CA 1
ATOM 5502 C C . ASN B 1 278 ? -4.324 14.133 4.852 1 89.44 278 ASN B C 1
ATOM 5504 O O . ASN B 1 278 ? -4.492 15.344 4.68 1 89.44 278 ASN B O 1
ATOM 5508 N N . MET B 1 279 ? -4.516 13.336 3.938 1 88.88 279 MET B N 1
ATOM 5509 C CA . MET B 1 279 ? -5.043 13.695 2.625 1 88.88 279 MET B CA 1
ATOM 5510 C C . MET B 1 279 ? -6.094 12.688 2.166 1 88.88 279 MET B C 1
ATOM 5512 O O . MET B 1 279 ? -5.938 11.484 2.373 1 88.88 279 MET B O 1
ATOM 5516 N N . VAL B 1 280 ? -7.109 13.227 1.532 1 93.75 280 VAL B N 1
ATOM 5517 C CA . VAL B 1 280 ? -8.047 12.352 0.842 1 93.75 280 VAL B CA 1
ATOM 5518 C C . VAL B 1 280 ? -7.332 11.633 -0.303 1 93.75 280 VAL B C 1
ATOM 5520 O O . VAL B 1 280 ? -6.699 12.273 -1.146 1 93.75 280 VAL B O 1
ATOM 5523 N N . ALA B 1 281 ? -7.434 10.32 -0.261 1 95.62 281 ALA B N 1
ATOM 5524 C CA . ALA B 1 281 ? -6.719 9.555 -1.277 1 95.62 281 ALA B CA 1
ATOM 5525 C C . ALA B 1 281 ? -7.344 9.758 -2.656 1 95.62 281 ALA B C 1
ATOM 5527 O O . ALA B 1 281 ? -8.555 9.625 -2.82 1 95.62 281 ALA B O 1
ATOM 5528 N N . ASP B 1 282 ? -6.516 10.055 -3.674 1 95.94 282 ASP B N 1
ATOM 5529 C CA . ASP B 1 282 ? -7.023 10.281 -5.023 1 95.94 282 ASP B CA 1
ATOM 5530 C C . ASP B 1 282 ? -6.949 9 -5.855 1 95.94 282 ASP B C 1
ATOM 5532 O O . ASP B 1 282 ? -7.453 8.953 -6.98 1 95.94 282 ASP B O 1
ATOM 5536 N N . GLU B 1 283 ? -6.363 7.98 -5.27 1 97.44 283 GLU B N 1
ATOM 5537 C CA . GLU B 1 283 ? -6.297 6.699 -5.969 1 97.44 283 GLU B CA 1
ATOM 5538 C C . GLU B 1 283 ? -6.199 5.539 -4.984 1 97.44 283 GLU B C 1
ATOM 5540 O O . GLU B 1 283 ? -5.66 5.695 -3.887 1 97.44 283 GLU B O 1
ATOM 5545 N N . CYS B 1 284 ? -6.723 4.441 -5.312 1 98.19 284 CYS B N 1
ATOM 5546 C CA . CYS B 1 284 ? -6.648 3.176 -4.59 1 98.19 284 CYS B CA 1
ATOM 5547 C C . CYS B 1 284 ? -6.562 2 -5.555 1 98.19 284 CYS B C 1
ATOM 5549 O O . CYS B 1 284 ? -7.453 1.808 -6.383 1 98.19 284 CYS B O 1
ATOM 5551 N N . THR B 1 285 ? -5.492 1.2 -5.438 1 98.12 285 THR B N 1
ATOM 5552 C CA . THR B 1 285 ? -5.301 0.046 -6.309 1 98.12 285 THR B CA 1
ATOM 5553 C C . THR B 1 285 ? -5.32 -1.25 -5.5 1 98.12 285 THR B C 1
ATOM 5555 O O . THR B 1 285 ? -4.695 -1.337 -4.441 1 98.12 285 THR B O 1
ATOM 5558 N N . PHE B 1 286 ? -6.047 -2.207 -5.949 1 96.5 286 PHE B N 1
ATOM 5559 C CA . PHE B 1 286 ? -5.984 -3.512 -5.305 1 96.5 286 PHE B CA 1
ATOM 5560 C C . PHE B 1 286 ? -5.988 -4.629 -6.34 1 96.5 286 PHE B C 1
ATOM 5562 O O . PHE B 1 286 ? -6.547 -4.473 -7.426 1 96.5 286 PHE B O 1
ATOM 5569 N N . GLY B 1 287 ? -5.234 -5.66 -6.098 1 97.06 287 GLY B N 1
ATOM 5570 C CA . GLY B 1 287 ? -5.121 -6.848 -6.93 1 97.06 287 GLY B CA 1
ATOM 5571 C C . GLY B 1 287 ? -5.988 -7.992 -6.449 1 97.06 287 GLY B C 1
ATOM 5572 O O . GLY B 1 287 ? -6.129 -8.219 -5.246 1 97.06 287 GLY B O 1
ATOM 5573 N N . PHE B 1 288 ? -6.574 -8.727 -7.453 1 97.44 288 PHE B N 1
ATOM 5574 C CA . PHE B 1 288 ? -7.473 -9.82 -7.09 1 97.44 288 PHE B CA 1
ATOM 5575 C C . PHE B 1 288 ? -7.141 -11.078 -7.883 1 97.44 288 PHE B C 1
ATOM 5577 O O . PHE B 1 288 ? -6.52 -11.008 -8.945 1 97.44 288 PHE B O 1
ATOM 5584 N N . VAL B 1 289 ? -7.512 -12.227 -7.32 1 96.44 289 VAL B N 1
ATOM 5585 C CA . VAL B 1 289 ? -7.434 -13.531 -7.977 1 96.44 289 VAL B CA 1
ATOM 5586 C C . VAL B 1 289 ? -8.773 -14.25 -7.855 1 96.44 289 VAL B C 1
ATOM 5588 O O . VAL B 1 289 ? -9.297 -14.414 -6.75 1 96.44 289 VAL B O 1
ATOM 5591 N N . ARG B 1 290 ? -9.359 -14.617 -8.969 1 97.12 290 ARG B N 1
ATOM 5592 C CA . ARG B 1 290 ? -10.57 -15.422 -9.078 1 97.12 290 ARG B CA 1
ATOM 5593 C C . ARG B 1 290 ? -10.266 -16.812 -9.641 1 97.12 290 ARG B C 1
ATOM 5595 O O . ARG B 1 290 ? -9.977 -16.953 -10.828 1 97.12 290 ARG B O 1
ATOM 5602 N N . ARG B 1 291 ? -10.336 -17.812 -8.766 1 96.12 291 ARG B N 1
ATOM 5603 C CA . ARG B 1 291 ? -10.133 -19.188 -9.203 1 96.12 291 ARG B CA 1
ATOM 5604 C C . ARG B 1 291 ? -11.453 -19.828 -9.625 1 96.12 291 ARG B C 1
ATOM 5606 O O . ARG B 1 291 ? -12.461 -19.703 -8.93 1 96.12 291 ARG B O 1
ATOM 5613 N N . LEU B 1 292 ? -11.406 -20.578 -10.711 1 96.81 292 LEU B N 1
ATOM 5614 C CA . LEU B 1 292 ? -12.617 -21.141 -11.281 1 96.81 292 LEU B CA 1
ATOM 5615 C C . LEU B 1 292 ? -12.703 -22.641 -11 1 96.81 292 LEU B C 1
ATOM 5617 O O . LEU B 1 292 ? -11.703 -23.266 -10.633 1 96.81 292 LEU B O 1
ATOM 5621 N N . ILE B 1 293 ? -13.875 -23.141 -11.094 1 95.38 293 ILE B N 1
ATOM 5622 C CA . ILE B 1 293 ? -14.125 -24.578 -11.18 1 95.38 293 ILE B CA 1
ATOM 5623 C C . ILE B 1 293 ? -14.609 -24.938 -12.586 1 95.38 293 ILE B C 1
ATOM 5625 O O . ILE B 1 293 ? -15.008 -24.062 -13.352 1 95.38 293 ILE B O 1
ATOM 5629 N N . PRO B 1 294 ? -14.547 -26.188 -12.938 1 95.62 294 PRO B N 1
ATOM 5630 C CA . PRO B 1 294 ? -14.828 -26.578 -14.32 1 95.62 294 PRO B CA 1
ATOM 5631 C C . PRO B 1 294 ? -16.234 -26.188 -14.773 1 95.62 294 PRO B C 1
ATOM 5633 O O . PRO B 1 294 ? -16.484 -26 -15.969 1 95.62 294 PRO B O 1
ATOM 5636 N N . GLU B 1 295 ? -17.188 -26.047 -13.844 1 96.56 295 GLU B N 1
ATOM 5637 C CA . GLU B 1 295 ? -18.562 -25.719 -14.164 1 96.56 295 GLU B CA 1
ATOM 5638 C C . GLU B 1 295 ? -18.703 -24.25 -14.555 1 96.56 295 GLU B C 1
ATOM 5640 O O . GLU B 1 295 ? -19.75 -23.828 -15.07 1 96.56 295 GLU B O 1
ATOM 5645 N N . GLU B 1 296 ? -17.641 -23.516 -14.328 1 96.56 296 GLU B N 1
ATOM 5646 C CA . GLU B 1 296 ? -17.672 -22.078 -14.594 1 96.56 296 GLU B CA 1
ATOM 5647 C C . GLU B 1 296 ? -16.953 -21.734 -15.891 1 96.56 296 GLU B C 1
ATOM 5649 O O . GLU B 1 296 ? -16 -22.422 -16.281 1 96.56 296 GLU B O 1
ATOM 5654 N N . LYS B 1 297 ? -17.453 -20.656 -16.516 1 96.38 297 LYS B N 1
ATOM 5655 C CA . LYS B 1 297 ? -16.781 -20.078 -17.672 1 96.38 297 LYS B CA 1
ATOM 5656 C C . LYS B 1 297 ? -16.031 -18.812 -17.281 1 96.38 297 LYS B C 1
ATOM 5658 O O . LYS B 1 297 ? -16.516 -18 -16.484 1 96.38 297 LYS B O 1
ATOM 5663 N N . LEU B 1 298 ? -14.836 -18.688 -17.891 1 97.19 298 LEU B N 1
ATOM 5664 C CA . LEU B 1 298 ? -13.977 -17.547 -1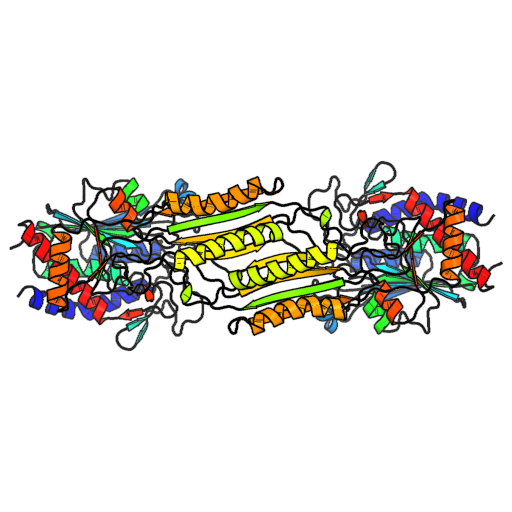7.609 1 97.19 298 LEU B CA 1
ATOM 5665 C C . LEU B 1 298 ? -14.719 -16.234 -17.844 1 97.19 298 LEU B C 1
ATOM 5667 O O . LEU B 1 298 ? -14.648 -15.312 -17.031 1 97.19 298 LEU B O 1
ATOM 5671 N N . GLU B 1 299 ? -15.406 -16.125 -18.938 1 97.5 299 GLU B N 1
ATOM 5672 C CA . GLU B 1 299 ? -16.109 -14.898 -19.297 1 97.5 299 GLU B CA 1
ATOM 5673 C C . GLU B 1 299 ? -17.172 -14.547 -18.266 1 97.5 299 GLU B C 1
ATOM 5675 O O . GLU B 1 299 ? -17.406 -13.367 -17.984 1 97.5 299 GLU B O 1
ATOM 5680 N N . ASN B 1 300 ? -17.844 -15.523 -17.719 1 97.88 300 ASN B N 1
ATOM 5681 C CA . ASN B 1 300 ? -18.844 -15.266 -16.688 1 97.88 300 ASN B CA 1
ATOM 5682 C C . ASN B 1 300 ? -18.203 -14.773 -15.398 1 97.88 300 ASN B C 1
ATOM 5684 O O . ASN B 1 300 ? -18.75 -13.898 -14.727 1 97.88 300 ASN B O 1
ATOM 5688 N N . ALA B 1 301 ? -17.094 -15.406 -15.039 1 97.69 301 ALA B N 1
ATOM 5689 C CA . ALA B 1 301 ? -16.359 -14.969 -13.859 1 97.69 301 ALA B CA 1
ATOM 5690 C C . ALA B 1 301 ? -15.922 -13.508 -14 1 97.69 301 ALA B C 1
ATOM 5692 O O . ALA B 1 301 ? -16.031 -12.727 -13.047 1 97.69 301 ALA B O 1
ATOM 5693 N N . ARG B 1 302 ? -15.453 -13.141 -15.172 1 97.88 302 ARG B N 1
ATOM 5694 C CA . ARG B 1 302 ? -15.07 -11.766 -15.484 1 97.88 302 ARG B CA 1
ATOM 5695 C C . ARG B 1 302 ? -16.25 -10.82 -15.32 1 97.88 302 ARG B C 1
ATOM 5697 O O . ARG B 1 302 ? -16.125 -9.758 -14.711 1 97.88 302 ARG B O 1
ATOM 5704 N N . LYS B 1 303 ? -17.359 -11.188 -15.828 1 98.12 303 LYS B N 1
ATOM 5705 C CA . LYS B 1 303 ? -18.562 -10.344 -15.805 1 98.12 303 LYS B CA 1
ATOM 5706 C C . LYS B 1 303 ? -19.016 -10.102 -14.367 1 98.12 303 LYS B C 1
ATOM 5708 O O . LYS B 1 303 ? -19.547 -9.023 -14.055 1 98.12 303 LYS B O 1
ATOM 5713 N N . GLU B 1 304 ? -18.875 -11.102 -13.492 1 98 304 GLU B N 1
ATOM 5714 C CA . GLU B 1 304 ? -19.234 -10.93 -12.086 1 98 304 GLU B CA 1
ATOM 5715 C C . GLU B 1 304 ? -18.5 -9.742 -11.477 1 98 304 GLU B C 1
ATOM 5717 O O . GLU B 1 304 ? -19.109 -8.93 -10.766 1 98 304 GLU B O 1
ATOM 5722 N N . ILE B 1 305 ? -17.234 -9.617 -11.781 1 98.25 305 ILE B N 1
ATOM 5723 C CA . ILE B 1 305 ? -16.422 -8.555 -11.219 1 98.25 305 ILE B CA 1
ATOM 5724 C C . ILE B 1 305 ? -16.766 -7.227 -11.891 1 98.25 305 ILE B C 1
ATOM 5726 O O . ILE B 1 305 ? -16.969 -6.223 -11.203 1 98.25 305 ILE B O 1
ATOM 5730 N N . ILE B 1 306 ? -16.891 -7.254 -13.195 1 98.38 306 ILE B N 1
ATOM 5731 C CA . ILE B 1 306 ? -17.188 -6.047 -13.953 1 98.38 306 ILE B CA 1
ATOM 5732 C C . ILE B 1 306 ? -18.562 -5.512 -13.547 1 98.38 306 ILE B C 1
ATOM 5734 O O . ILE B 1 306 ? -18.75 -4.301 -13.453 1 98.38 306 ILE B O 1
ATOM 5738 N N . ASN B 1 307 ? -19.516 -6.371 -13.32 1 98.5 307 ASN B N 1
ATOM 5739 C CA . ASN B 1 307 ? -20.859 -5.953 -12.93 1 98.5 307 ASN B CA 1
ATOM 5740 C C . ASN B 1 307 ? -20.844 -5.199 -11.602 1 98.5 307 ASN B C 1
ATOM 5742 O O . ASN B 1 307 ? -21.625 -4.273 -11.406 1 98.5 307 ASN B O 1
ATOM 5746 N N . ILE B 1 308 ? -20.031 -5.637 -10.711 1 98.5 308 ILE B N 1
ATOM 5747 C CA . ILE B 1 308 ? -19.906 -4.938 -9.438 1 98.5 308 ILE B CA 1
ATOM 5748 C C . ILE B 1 308 ? -19.438 -3.504 -9.68 1 98.5 308 ILE B C 1
ATOM 5750 O O . ILE B 1 308 ? -20.016 -2.559 -9.133 1 98.5 308 ILE B O 1
ATOM 5754 N N . LEU B 1 309 ? -18.422 -3.332 -10.562 1 98.62 309 LEU B N 1
ATOM 5755 C CA . LEU B 1 309 ? -17.844 -2.025 -10.867 1 98.62 309 LEU B CA 1
ATOM 5756 C C . LEU B 1 309 ? -18.859 -1.158 -11.625 1 98.62 309 LEU B C 1
ATOM 5758 O O . LEU B 1 309 ? -19.047 0.011 -11.281 1 98.62 309 LEU B O 1
ATOM 5762 N N . GLU B 1 310 ? -19.5 -1.756 -12.555 1 98.31 310 GLU B N 1
ATOM 5763 C CA . GLU B 1 310 ? -20.438 -1.01 -13.391 1 98.31 310 GLU B CA 1
ATOM 5764 C C . GLU B 1 310 ? -21.688 -0.613 -12.602 1 98.31 310 GLU B C 1
ATOM 5766 O O . GLU B 1 310 ? -22.25 0.454 -12.836 1 98.31 310 GLU B O 1
ATOM 5771 N N . SER B 1 311 ? -22.156 -1.462 -11.773 1 98.12 311 SER B N 1
ATOM 5772 C CA . SER B 1 311 ? -23.297 -1.126 -10.922 1 98.12 311 SER B CA 1
ATOM 5773 C C . SER B 1 311 ? -22.984 0.068 -10.023 1 98.12 311 SER B C 1
ATOM 5775 O O . SER B 1 311 ? -23.828 0.939 -9.82 1 98.12 311 SER B O 1
ATOM 5777 N N . LYS B 1 312 ? -21.781 0.046 -9.508 1 97.31 312 LYS B N 1
ATOM 5778 C CA . LYS B 1 312 ? -21.375 1.183 -8.688 1 97.31 312 LYS B CA 1
ATOM 5779 C C . LYS B 1 312 ? -21.281 2.457 -9.523 1 97.31 312 LYS B C 1
ATOM 5781 O O . LYS B 1 312 ? -21.719 3.523 -9.086 1 97.31 312 LYS B O 1
ATOM 5786 N N . LYS B 1 313 ? -20.719 2.367 -10.664 1 97.44 313 LYS B N 1
ATOM 5787 C CA . LYS B 1 313 ? -20.594 3.508 -11.57 1 97.44 313 LYS B CA 1
ATOM 5788 C C . LYS B 1 313 ? -21.953 4.09 -11.906 1 97.44 313 LYS B C 1
ATOM 5790 O O . LYS B 1 313 ? -22.125 5.309 -11.984 1 97.44 313 LYS B O 1
ATOM 5795 N N . ALA B 1 314 ? -22.922 3.27 -12.078 1 97.31 314 ALA B N 1
ATOM 5796 C CA . ALA B 1 314 ? -24.266 3.697 -12.422 1 97.31 314 ALA B CA 1
ATOM 5797 C C . ALA B 1 314 ? -24.906 4.48 -11.281 1 97.31 314 ALA B C 1
ATOM 5799 O O . ALA B 1 314 ? -25.688 5.406 -11.508 1 97.31 314 ALA B O 1
ATOM 5800 N N . ARG B 1 315 ? -24.547 4.234 -10.047 1 96.62 315 ARG B N 1
ATOM 5801 C CA . ARG B 1 315 ? -25.156 4.84 -8.867 1 96.62 315 ARG B CA 1
ATOM 5802 C C . ARG B 1 315 ? -24.359 6.051 -8.398 1 96.62 315 ARG B C 1
ATOM 5804 O O . ARG B 1 315 ? -24.859 6.863 -7.617 1 96.62 315 ARG B O 1
ATOM 5811 N N . ASP B 1 316 ? -23.172 6.078 -8.805 1 97.31 316 ASP B N 1
ATOM 5812 C CA . ASP B 1 316 ? -22.266 7.121 -8.344 1 97.31 316 ASP B CA 1
ATOM 5813 C C . ASP B 1 316 ? -21.5 7.734 -9.516 1 97.31 316 ASP B C 1
ATOM 5815 O O . ASP B 1 316 ? -20.438 7.238 -9.891 1 97.31 316 ASP B O 1
ATOM 5819 N N . PRO B 1 317 ? -21.984 8.906 -9.961 1 96.06 317 PRO B N 1
ATOM 5820 C CA . PRO B 1 317 ? -21.375 9.523 -11.141 1 96.06 317 PRO B CA 1
ATOM 5821 C C . PRO B 1 317 ? -19.922 9.906 -10.922 1 96.06 317 PRO B C 1
ATOM 5823 O O . PRO B 1 317 ? -19.172 10.102 -11.883 1 96.06 317 PRO B O 1
ATOM 5826 N N . GLU B 1 318 ? -19.469 9.969 -9.727 1 96.56 318 GLU B N 1
ATOM 5827 C CA . GLU B 1 318 ? -18.094 10.352 -9.43 1 96.56 318 GLU B CA 1
ATOM 5828 C C . GLU B 1 318 ? -17.172 9.133 -9.398 1 96.56 318 GLU B C 1
ATOM 5830 O O . GLU B 1 318 ? -15.953 9.273 -9.375 1 96.56 318 GLU B O 1
ATOM 5835 N N . PHE B 1 319 ? -17.812 8.039 -9.492 1 97.81 319 PHE B N 1
ATOM 5836 C CA . PHE B 1 319 ? -17.047 6.809 -9.445 1 97.81 319 PHE B CA 1
ATOM 5837 C C . PHE B 1 319 ? -16.375 6.543 -10.789 1 97.81 319 PHE B C 1
ATOM 5839 O O . PHE B 1 319 ? -17.047 6.422 -11.812 1 97.81 319 PHE B O 1
ATOM 5846 N N . LYS B 1 320 ? -15.031 6.531 -10.766 1 98.12 320 LYS B N 1
ATOM 5847 C CA . LYS B 1 320 ? -14.211 6.188 -11.922 1 98.12 320 LYS B CA 1
ATOM 5848 C C . LYS B 1 320 ? -13.219 5.074 -11.578 1 98.12 320 LYS B C 1
ATOM 5850 O O . LYS B 1 320 ? -12.672 5.047 -10.477 1 98.12 320 LYS B O 1
ATOM 5855 N N . TYR B 1 321 ? -13.07 4.164 -12.547 1 98.31 321 TYR B N 1
ATOM 5856 C CA . TYR B 1 321 ? -12.172 3.045 -12.281 1 98.31 321 TYR B CA 1
ATOM 5857 C C . TYR B 1 321 ? -11.422 2.635 -13.539 1 98.31 321 TYR B C 1
ATOM 5859 O O . TYR B 1 321 ? -11.812 2.996 -14.648 1 98.31 321 TYR B O 1
ATOM 5867 N N . GLU B 1 322 ? -10.266 2.008 -13.328 1 98.44 322 GLU B N 1
ATOM 5868 C CA . GLU B 1 322 ? -9.531 1.256 -14.344 1 98.44 322 GLU B CA 1
ATOM 5869 C C . GLU B 1 322 ? -9.461 -0.227 -13.992 1 98.44 322 GLU B C 1
ATOM 5871 O O . GLU B 1 322 ? -9.336 -0.586 -12.812 1 98.44 322 GLU B O 1
ATOM 5876 N N . TYR B 1 323 ? -9.68 -1.016 -14.969 1 97.62 323 TYR B N 1
ATOM 5877 C CA . TYR B 1 323 ? -9.664 -2.467 -14.82 1 97.62 323 TYR B CA 1
ATOM 5878 C C . TYR B 1 323 ? -8.672 -3.1 -15.789 1 97.62 323 TYR B C 1
ATOM 5880 O O . TYR B 1 323 ? -8.703 -2.83 -16.984 1 97.62 323 TYR B O 1
ATOM 5888 N N . ASP B 1 324 ? -7.738 -3.941 -15.188 1 95.38 324 ASP B N 1
ATOM 5889 C CA . ASP B 1 324 ? -6.746 -4.625 -16.016 1 95.38 324 ASP B CA 1
ATOM 5890 C C . ASP B 1 324 ? -6.578 -6.078 -15.578 1 95.38 324 ASP B C 1
ATOM 5892 O O . ASP B 1 324 ? -6.543 -6.375 -14.375 1 95.38 324 ASP B O 1
ATOM 5896 N N . GLU B 1 325 ? -6.539 -6.988 -16.562 1 94.38 325 GLU B N 1
ATOM 5897 C CA . GLU B 1 325 ? -6.242 -8.398 -16.328 1 94.38 325 GLU B CA 1
ATOM 5898 C C . GLU B 1 325 ? -4.879 -8.781 -16.906 1 94.38 325 GLU B C 1
ATOM 5900 O O . GLU B 1 325 ? -4.496 -8.305 -17.969 1 94.38 325 GLU B O 1
ATOM 5905 N N . TYR B 1 326 ? -4.137 -9.602 -16.156 1 87.06 326 TYR B N 1
ATOM 5906 C CA . TYR B 1 326 ? -2.85 -10 -16.719 1 87.06 326 TYR B CA 1
ATOM 5907 C C . TYR B 1 326 ? -2.721 -11.516 -16.766 1 87.06 326 TYR B C 1
ATOM 5909 O O . TYR B 1 326 ? -1.781 -12.047 -17.359 1 87.06 326 TYR B O 1
ATOM 5917 N N . TYR B 1 327 ? -3.549 -12.211 -16.234 1 93.06 327 TYR B N 1
ATOM 5918 C CA . TYR B 1 327 ? -3.623 -13.664 -16.281 1 93.06 327 TYR B CA 1
ATOM 5919 C C . TYR B 1 327 ? -5.07 -14.133 -16.312 1 93.06 327 TYR B C 1
ATOM 5921 O O . TYR B 1 327 ? -5.809 -13.969 -15.336 1 93.06 327 TYR B O 1
ATOM 5929 N N . ALA B 1 328 ? -5.559 -14.617 -17.391 1 96.31 328 ALA B N 1
ATOM 5930 C CA . ALA B 1 328 ? -6.922 -15.078 -17.641 1 96.31 328 ALA B CA 1
ATOM 5931 C C . ALA B 1 328 ? -6.93 -16.406 -18.406 1 96.31 328 ALA B C 1
ATOM 5933 O O . ALA B 1 328 ? -6.68 -16.422 -19.609 1 96.31 328 ALA B O 1
ATOM 5934 N N . VAL B 1 329 ? -7.23 -17.422 -17.703 1 95.5 329 VAL B N 1
ATOM 5935 C CA . VAL B 1 329 ? -7.137 -18.766 -18.266 1 95.5 329 VAL B CA 1
ATOM 5936 C C . VAL B 1 329 ? -8.391 -19.562 -17.922 1 95.5 329 VAL B C 1
ATOM 5938 O O . VAL B 1 329 ? -8.859 -19.531 -16.781 1 95.5 329 VAL B O 1
ATOM 5941 N N . ASP B 1 330 ? -8.906 -20.25 -18.922 1 94.62 330 ASP B N 1
ATOM 5942 C CA . ASP B 1 330 ? -10.047 -21.125 -18.688 1 94.62 330 ASP B CA 1
ATOM 5943 C C . ASP B 1 330 ? -9.617 -22.453 -18.062 1 94.62 330 ASP B C 1
ATOM 5945 O O . ASP B 1 330 ? -8.438 -22.812 -18.125 1 94.62 330 ASP B O 1
ATOM 5949 N N . THR B 1 331 ? -10.602 -23.109 -17.469 1 96.12 331 THR B N 1
ATOM 5950 C CA . THR B 1 331 ? -10.383 -24.5 -17.078 1 96.12 331 THR B CA 1
ATOM 5951 C C . THR B 1 331 ? -10.148 -25.375 -18.312 1 96.12 331 THR B C 1
ATOM 5953 O O . THR B 1 331 ? -10.805 -25.188 -19.344 1 96.12 331 THR B O 1
ATOM 5956 N N . ILE B 1 332 ? -9.18 -26.234 -18.203 1 96.69 332 ILE B N 1
ATOM 5957 C CA . ILE B 1 332 ? -8.984 -27.172 -19.297 1 96.69 332 ILE B CA 1
ATOM 5958 C C . ILE B 1 332 ? -9.195 -28.594 -18.797 1 96.69 332 ILE B C 1
ATOM 5960 O O . ILE B 1 332 ? -8.82 -28.938 -17.672 1 96.69 332 ILE B O 1
ATOM 5964 N N . VAL B 1 333 ? -9.82 -29.391 -19.609 1 96.38 333 VAL B N 1
ATOM 5965 C CA . VAL B 1 333 ? -10.078 -30.797 -19.359 1 96.38 333 VAL B CA 1
ATOM 5966 C C . VAL B 1 333 ? -9.734 -31.625 -20.594 1 96.38 333 VAL B C 1
ATOM 5968 O O . VAL B 1 333 ? -10.352 -31.453 -21.641 1 96.38 333 VAL B O 1
ATOM 5971 N N . GLU B 1 334 ? -8.797 -32.469 -20.484 1 96.81 334 GLU B N 1
ATOM 5972 C CA . GLU B 1 334 ? -8.391 -33.344 -21.594 1 96.81 334 GLU B CA 1
ATOM 5973 C C . GLU B 1 334 ? -9.242 -34.594 -21.656 1 96.81 334 GLU B C 1
ATOM 5975 O O . GLU B 1 334 ? -9.742 -35.062 -20.625 1 96.81 334 GLU B O 1
ATOM 5980 N N . ASP B 1 335 ? -9.383 -35.062 -22.875 1 95.12 335 ASP B N 1
ATOM 5981 C CA . ASP B 1 335 ? -9.992 -36.375 -23.062 1 95.12 335 ASP B CA 1
ATOM 5982 C C . ASP B 1 335 ? -9.062 -37.469 -22.578 1 95.12 335 ASP B C 1
ATOM 5984 O O . ASP B 1 335 ? -7.914 -37.562 -23 1 95.12 335 ASP B O 1
ATOM 5988 N N . THR B 1 336 ? -9.602 -38.281 -21.719 1 97 336 THR B N 1
ATOM 5989 C CA . THR B 1 336 ? -8.758 -39.281 -21.078 1 97 336 THR B CA 1
ATOM 5990 C C . THR B 1 336 ? -8.867 -40.625 -21.812 1 97 336 THR B C 1
ATOM 5992 O O . THR B 1 336 ? -8.203 -41.594 -21.438 1 97 336 THR B O 1
ATOM 5995 N N . LYS B 1 337 ? -9.68 -40.688 -22.781 1 96.62 337 LYS B N 1
ATOM 5996 C CA . LYS B 1 337 ? -9.875 -41.938 -23.531 1 96.62 337 LYS B CA 1
ATOM 5997 C C . LYS B 1 337 ? -8.875 -42.031 -24.688 1 96.62 337 LYS B C 1
ATOM 5999 O O . LYS B 1 337 ? -9.266 -42 -25.859 1 96.62 337 LYS B O 1
ATOM 6004 N N . ASN B 1 338 ? -7.699 -42.25 -24.391 1 96.44 338 ASN B N 1
ATOM 6005 C CA . ASN B 1 338 ? -6.641 -42.469 -25.375 1 96.44 338 ASN B CA 1
ATOM 6006 C C . ASN B 1 338 ? -5.539 -43.375 -24.828 1 96.44 338 ASN B C 1
ATOM 6008 O O . ASN B 1 338 ? -5.516 -43.688 -23.641 1 96.44 338 ASN B O 1
ATOM 6012 N N . PRO B 1 339 ? -4.621 -43.844 -25.594 1 98.06 339 PRO B N 1
ATOM 6013 C CA . PRO B 1 339 ? -3.609 -44.812 -25.203 1 98.06 339 PRO B CA 1
ATOM 6014 C C . PRO B 1 339 ? -2.658 -44.281 -24.125 1 98.06 339 PRO B C 1
ATOM 6016 O O . PRO B 1 339 ? -2.158 -45.031 -23.297 1 98.06 339 PRO B O 1
ATOM 6019 N N . LEU B 1 340 ? -2.451 -43 -24.141 1 98.25 340 LEU B N 1
ATOM 6020 C CA . LEU B 1 340 ? -1.538 -42.438 -23.172 1 98.25 340 LEU B CA 1
ATOM 6021 C C . LEU B 1 340 ? -2.098 -42.594 -21.75 1 98.25 340 LEU B C 1
ATOM 6023 O O . LEU B 1 340 ? -1.403 -43.062 -20.859 1 98.25 340 LEU B O 1
ATOM 6027 N N . TYR B 1 341 ? -3.324 -42.219 -21.547 1 98.5 341 TYR B N 1
ATOM 6028 C CA . TYR B 1 341 ? -3.971 -42.312 -20.25 1 98.5 341 TYR B CA 1
ATOM 6029 C C . TYR B 1 341 ? -4.145 -43.75 -19.828 1 98.5 341 TYR B C 1
ATOM 6031 O O . TYR B 1 341 ? -3.98 -44.094 -18.641 1 98.5 341 TYR B O 1
ATOM 6039 N N . GLU B 1 342 ? -4.438 -44.594 -20.781 1 98.38 342 GLU B N 1
ATOM 6040 C CA . GLU B 1 342 ? -4.551 -46.031 -20.5 1 98.38 342 GLU B CA 1
ATOM 6041 C C . GLU B 1 342 ? -3.217 -46.594 -20.031 1 98.38 342 GLU B C 1
ATOM 6043 O O . GLU B 1 342 ? -3.166 -47.344 -19.031 1 98.38 342 GLU B O 1
ATOM 6048 N N . SER B 1 343 ? -2.195 -46.25 -20.734 1 98.69 343 SER B N 1
ATOM 6049 C CA . SER B 1 343 ? -0.863 -46.75 -20.391 1 98.69 343 SER B CA 1
ATOM 6050 C C . SER B 1 343 ? -0.406 -46.219 -19.031 1 98.69 343 SER B C 1
ATOM 6052 O O . SER B 1 343 ? 0.162 -46.969 -18.234 1 98.69 343 SER B O 1
ATOM 6054 N N . LEU B 1 344 ? -0.68 -44.969 -18.812 1 98.69 344 LEU B N 1
ATOM 6055 C CA . LEU B 1 344 ? -0.281 -44.375 -17.547 1 98.69 344 LEU B CA 1
ATOM 6056 C C . LEU B 1 344 ? -1.052 -44.969 -16.391 1 98.69 344 LEU B C 1
ATOM 6058 O O . LEU B 1 344 ? -0.474 -45.25 -15.336 1 98.69 344 LEU B O 1
ATOM 6062 N N . SER B 1 345 ? -2.309 -45.156 -16.547 1 98.56 345 SER B N 1
ATOM 6063 C CA . SER B 1 345 ? -3.133 -45.781 -15.523 1 98.56 345 SER B CA 1
ATOM 6064 C C . SER B 1 345 ? -2.643 -47.188 -15.195 1 98.56 345 SER B C 1
ATOM 6066 O O . SER B 1 345 ? -2.525 -47.562 -14.023 1 98.56 345 SER B O 1
ATOM 6068 N N . GLU B 1 346 ? -2.367 -47.906 -16.188 1 98.56 346 GLU B N 1
ATOM 6069 C CA . GLU B 1 346 ? -1.855 -49.281 -16 1 98.56 346 GLU B CA 1
ATOM 6070 C C . GLU B 1 346 ? -0.495 -49.25 -15.312 1 98.56 346 GLU B C 1
ATOM 6072 O O . GLU B 1 346 ? -0.228 -50.094 -14.438 1 98.56 346 GLU B O 1
ATOM 6077 N N . ALA B 1 347 ? 0.31 -48.344 -15.734 1 98.75 347 ALA B N 1
ATOM 6078 C CA . ALA B 1 347 ? 1.645 -48.25 -15.148 1 98.75 347 ALA B CA 1
ATOM 6079 C C . ALA B 1 347 ? 1.567 -47.938 -13.656 1 98.75 347 ALA B C 1
ATOM 6081 O O . ALA B 1 347 ? 2.264 -48.562 -12.852 1 98.75 347 ALA B O 1
ATOM 6082 N N . ILE B 1 348 ? 0.714 -46.969 -13.266 1 98.69 348 ILE B N 1
ATOM 6083 C CA . ILE B 1 348 ? 0.568 -46.594 -11.867 1 98.69 348 ILE B CA 1
ATOM 6084 C C . ILE B 1 348 ? 0.063 -47.781 -11.055 1 98.69 348 ILE B C 1
ATOM 6086 O O . ILE B 1 348 ? 0.598 -48.094 -9.984 1 98.69 348 ILE B O 1
ATOM 6090 N N . THR B 1 349 ? -0.887 -48.438 -11.578 1 98.56 349 THR B N 1
ATOM 6091 C CA . THR B 1 349 ? -1.441 -49.594 -10.906 1 98.56 349 THR B CA 1
ATOM 6092 C C . THR B 1 349 ? -0.37 -50.688 -10.703 1 98.56 349 THR B C 1
ATOM 6094 O O . THR B 1 349 ? -0.268 -51.25 -9.625 1 98.56 349 THR B O 1
ATOM 6097 N N . SER B 1 350 ? 0.414 -50.906 -11.656 1 98.31 350 SER B N 1
ATOM 6098 C CA . SER B 1 350 ? 1.432 -51.938 -11.609 1 98.31 350 SER B CA 1
ATOM 6099 C C . SER B 1 350 ? 2.545 -51.594 -10.633 1 98.31 350 SER B C 1
ATOM 6101 O O . SER B 1 350 ? 3.018 -52.438 -9.875 1 98.31 350 SER B O 1
ATOM 6103 N N . VAL B 1 351 ? 2.934 -50.375 -10.641 1 98.31 351 VAL B N 1
ATOM 6104 C CA . VAL B 1 351 ? 4.102 -49.938 -9.875 1 98.31 351 VAL B CA 1
ATOM 6105 C C . VAL B 1 351 ? 3.701 -49.688 -8.422 1 98.31 351 VAL B C 1
ATOM 6107 O O . VAL B 1 351 ? 4.438 -50.062 -7.5 1 98.31 351 VAL B O 1
ATOM 6110 N N . LEU B 1 352 ? 2.547 -49.062 -8.273 1 98.12 352 LEU B N 1
ATOM 6111 C CA . LEU B 1 352 ? 2.188 -48.594 -6.945 1 98.12 352 LEU B CA 1
ATOM 6112 C C . LEU B 1 352 ? 1.13 -49.5 -6.309 1 98.12 352 LEU B C 1
ATOM 6114 O O . LEU B 1 352 ? 0.869 -49.406 -5.109 1 98.12 352 LEU B O 1
ATOM 6118 N N . ASN B 1 353 ? 0.517 -50.344 -7.039 1 97.5 353 ASN B N 1
ATOM 6119 C CA . ASN B 1 353 ? -0.555 -51.219 -6.578 1 97.5 353 ASN B CA 1
ATOM 6120 C C . ASN B 1 353 ? -1.748 -50.406 -6.059 1 97.5 353 ASN B C 1
ATOM 6122 O O . ASN B 1 353 ? -2.291 -50.719 -4.996 1 97.5 353 ASN B O 1
ATOM 6126 N N . VAL B 1 354 ? -2.043 -49.312 -6.727 1 97.06 354 VAL B N 1
ATOM 6127 C CA . VAL B 1 354 ? -3.211 -48.5 -6.422 1 97.06 354 VAL B CA 1
ATOM 6128 C C . VAL B 1 354 ? -3.92 -48.094 -7.719 1 97.06 354 VAL B C 1
ATOM 6130 O O . VAL B 1 354 ? -3.301 -48.062 -8.781 1 97.06 354 VAL B O 1
ATOM 6133 N N . LYS B 1 355 ? -5.184 -47.906 -7.609 1 96.56 355 LYS B N 1
ATOM 6134 C CA . LYS B 1 355 ? -5.914 -47.312 -8.727 1 96.56 355 LYS B CA 1
ATOM 6135 C C . LYS B 1 355 ? -5.656 -45.812 -8.812 1 96.56 355 LYS B C 1
ATOM 6137 O O . LYS B 1 355 ? -5.875 -45.094 -7.844 1 96.56 355 LYS B O 1
ATOM 6142 N N . PRO B 1 356 ? -5.145 -45.406 -9.93 1 96.94 356 PRO B N 1
ATOM 6143 C CA . PRO B 1 356 ? -4.863 -43.969 -10.016 1 96.94 356 PRO B CA 1
ATOM 6144 C C . PRO B 1 356 ? -6.129 -43.125 -9.93 1 96.94 356 PRO B C 1
ATOM 6146 O O . PRO B 1 356 ? -7.203 -43.562 -10.344 1 96.94 356 PRO B O 1
ATOM 6149 N N . LYS B 1 357 ? -6.004 -41.969 -9.352 1 95.44 357 LYS B N 1
ATOM 6150 C CA . LYS B 1 357 ? -7.047 -40.938 -9.375 1 95.44 357 LYS B CA 1
ATOM 6151 C C . LYS B 1 357 ? -6.832 -39.969 -10.531 1 95.44 357 LYS B C 1
ATOM 6153 O O . LYS B 1 357 ? -5.75 -39.375 -10.672 1 95.44 357 LYS B O 1
ATOM 6158 N N . ILE B 1 358 ? -7.824 -39.844 -11.383 1 96.94 358 ILE B N 1
ATOM 6159 C CA . ILE B 1 358 ? -7.754 -38.875 -12.477 1 96.94 358 ILE B CA 1
ATOM 6160 C C . ILE B 1 358 ? -8.5 -37.594 -12.086 1 96.94 358 ILE B C 1
ATOM 6162 O O . ILE B 1 358 ? -9.633 -37.656 -11.617 1 96.94 358 ILE B O 1
ATOM 6166 N N . GLY B 1 359 ? -7.836 -36.5 -12.18 1 96.62 359 GLY B N 1
ATOM 6167 C CA . GLY B 1 359 ? -8.469 -35.25 -11.812 1 96.62 359 GLY B CA 1
ATOM 6168 C C . GLY B 1 359 ? -7.723 -34.031 -12.336 1 96.62 359 GLY B C 1
ATOM 6169 O O . GLY B 1 359 ? -6.691 -34.156 -13 1 96.62 359 GLY B O 1
ATOM 6170 N N . LEU B 1 360 ? -8.289 -32.844 -12.039 1 96.88 360 LEU B N 1
ATOM 6171 C CA . LEU B 1 360 ? -7.695 -31.578 -12.445 1 96.88 360 LEU B CA 1
ATOM 6172 C C . LEU B 1 360 ? -6.785 -31.031 -11.344 1 96.88 360 LEU B C 1
ATOM 6174 O O . LEU B 1 360 ? -7.102 -31.156 -10.156 1 96.88 360 LEU B O 1
ATOM 6178 N N . LEU B 1 361 ? -5.652 -30.516 -11.789 1 95.56 361 LEU B N 1
ATOM 6179 C CA . LEU B 1 361 ? -4.816 -29.812 -10.812 1 95.56 361 LEU B CA 1
ATOM 6180 C C . LEU B 1 361 ? -5.473 -28.516 -10.375 1 95.56 361 LEU B C 1
ATOM 6182 O O . LEU B 1 361 ? -6.02 -27.781 -11.203 1 95.56 361 LEU B O 1
ATOM 6186 N N . ALA B 1 362 ? -5.391 -28.188 -9.164 1 92.19 362 ALA B N 1
ATOM 6187 C CA . ALA B 1 362 ? -5.98 -26.969 -8.625 1 92.19 362 ALA B CA 1
ATOM 6188 C C . ALA B 1 362 ? -5.285 -25.734 -9.18 1 92.19 362 ALA B C 1
ATOM 6190 O O . ALA B 1 362 ? -5.918 -24.703 -9.391 1 92.19 362 ALA B O 1
ATOM 6191 N N . ALA B 1 363 ? -4.059 -25.859 -9.383 1 90.88 363 ALA B N 1
ATOM 6192 C CA . ALA B 1 363 ? -3.262 -24.75 -9.898 1 90.88 363 ALA B CA 1
ATOM 6193 C C . ALA B 1 363 ? -3.229 -24.766 -11.422 1 90.88 363 ALA B C 1
ATOM 6195 O O . ALA B 1 363 ? -3.184 -25.828 -12.047 1 90.88 363 ALA B O 1
ATOM 6196 N N . THR B 1 364 ? -3.211 -23.562 -11.938 1 93.62 364 THR B N 1
ATOM 6197 C CA . THR B 1 364 ? -3.053 -23.422 -13.383 1 93.62 364 THR B CA 1
ATOM 6198 C C . THR B 1 364 ? -1.596 -23.625 -13.789 1 93.62 364 THR B C 1
ATOM 6200 O O . THR B 1 364 ? -0.684 -23.172 -13.094 1 93.62 364 THR B O 1
ATOM 6203 N N . PHE B 1 365 ? -1.395 -24.297 -14.844 1 94 365 PHE B N 1
ATOM 6204 C CA . PHE B 1 365 ? -0.039 -24.453 -15.367 1 94 365 PHE B CA 1
ATOM 6205 C C . PHE B 1 365 ? -0.048 -24.562 -16.891 1 94 365 PHE B C 1
ATOM 6207 O O . PHE B 1 365 ? -1.065 -24.281 -17.531 1 94 365 PHE B O 1
ATOM 6214 N N . ASP B 1 366 ? 1.05 -24.891 -17.516 1 96.69 366 ASP B N 1
ATOM 6215 C CA . ASP B 1 366 ? 1.292 -24.594 -18.938 1 96.69 366 ASP B CA 1
ATOM 6216 C C . ASP B 1 366 ? 0.654 -25.656 -19.828 1 96.69 366 ASP B C 1
ATOM 6218 O O . ASP B 1 366 ? 0.693 -25.547 -21.047 1 96.69 366 ASP B O 1
ATOM 6222 N N . MET B 1 367 ? -0.001 -26.641 -19.25 1 97.62 367 MET B N 1
ATOM 6223 C CA . MET B 1 367 ? -0.713 -27.625 -20.047 1 97.62 367 MET B CA 1
ATOM 6224 C C . MET B 1 367 ? -1.771 -26.969 -20.922 1 97.62 367 MET B C 1
ATOM 6226 O O . MET B 1 367 ? -2.178 -27.516 -21.953 1 97.62 367 MET B O 1
ATOM 6230 N N . ARG B 1 368 ? -2.213 -25.781 -20.516 1 96.94 368 ARG B N 1
ATOM 6231 C CA . ARG B 1 368 ? -3.195 -25.031 -21.297 1 96.94 368 ARG B CA 1
ATOM 6232 C C . ARG B 1 368 ? -2.699 -24.766 -22.703 1 96.94 368 ARG B C 1
ATOM 6234 O O . ARG B 1 368 ? -3.48 -24.781 -23.656 1 96.94 368 ARG B O 1
ATOM 6241 N N . PHE B 1 369 ? -1.403 -24.562 -22.906 1 97.69 369 PHE B N 1
ATOM 6242 C CA . PHE B 1 369 ? -0.866 -24.219 -24.219 1 97.69 369 PHE B CA 1
ATOM 6243 C C . PHE B 1 369 ? -0.936 -25.406 -25.172 1 97.69 369 PHE B C 1
ATOM 6245 O O . PHE B 1 369 ? -1.265 -25.234 -26.344 1 97.69 369 PHE B O 1
ATOM 6252 N N . THR B 1 370 ? -0.605 -26.609 -24.703 1 98 370 THR B N 1
ATOM 6253 C CA . THR B 1 370 ? -0.727 -27.797 -25.547 1 98 370 THR B CA 1
ATOM 6254 C C . THR B 1 370 ? -2.193 -28.109 -25.828 1 98 370 THR B C 1
ATOM 6256 O O . THR B 1 370 ? -2.539 -28.578 -26.906 1 98 370 THR B O 1
ATOM 6259 N N . HIS B 1 371 ? -3.018 -27.891 -24.828 1 97.31 371 HIS B N 1
ATOM 6260 C CA . HIS B 1 371 ? -4.453 -28.078 -25 1 97.31 371 HIS B CA 1
ATOM 6261 C C . HIS B 1 371 ? -4.984 -27.203 -26.141 1 97.31 371 HIS B C 1
ATOM 6263 O O . HIS B 1 371 ? -5.703 -27.703 -27.016 1 97.31 371 HIS B O 1
ATOM 6269 N N . TYR B 1 372 ? -4.629 -25.969 -26.156 1 96.12 372 TYR B N 1
ATOM 6270 C CA . TYR B 1 372 ? -5.102 -25.031 -27.172 1 96.12 372 TYR B CA 1
ATOM 6271 C C . TYR B 1 372 ? -4.547 -25.406 -28.547 1 96.12 372 TYR B C 1
ATOM 6273 O O . TYR B 1 372 ? -5.195 -25.172 -29.562 1 96.12 372 TYR B O 1
ATOM 6281 N N . GLU B 1 373 ? -3.34 -25.938 -28.547 1 96.81 373 GLU B N 1
ATOM 6282 C CA . GLU B 1 373 ? -2.701 -26.375 -29.781 1 96.81 373 GLU B CA 1
ATOM 6283 C C . GLU B 1 373 ? -3.32 -27.656 -30.312 1 96.81 373 GLU B C 1
ATOM 6285 O O . GLU B 1 373 ? -3.152 -28.016 -31.484 1 96.81 373 GLU B O 1
ATOM 6290 N N . GLY B 1 374 ? -4.004 -28.422 -29.453 1 97.25 374 GLY B N 1
ATOM 6291 C CA . GLY B 1 374 ? -4.672 -29.656 -29.844 1 97.25 374 GLY B CA 1
ATOM 6292 C C . GLY B 1 374 ? -3.781 -30.875 -29.719 1 97.25 374 GLY B C 1
ATOM 6293 O O . GLY B 1 374 ? -4.016 -31.891 -30.375 1 97.25 374 GLY B O 1
ATOM 6294 N N . ILE B 1 375 ? -2.713 -30.797 -28.938 1 97.88 375 ILE B N 1
ATOM 6295 C CA . ILE B 1 375 ? -1.845 -31.938 -28.688 1 97.88 375 ILE B CA 1
ATOM 6296 C C . ILE B 1 375 ? -2.318 -32.688 -27.453 1 97.88 375 ILE B C 1
ATOM 6298 O O . ILE B 1 375 ? -2.369 -32.125 -26.359 1 97.88 375 ILE B O 1
ATOM 6302 N N . PRO B 1 376 ? -2.676 -33.969 -27.562 1 98.06 376 PRO B N 1
ATOM 6303 C CA . PRO B 1 376 ? -3.01 -34.719 -26.344 1 98.06 376 PRO B CA 1
ATOM 6304 C C . PRO B 1 376 ? -1.898 -34.688 -25.297 1 98.06 376 PRO B C 1
ATOM 6306 O O . PRO B 1 376 ? -0.729 -34.906 -25.625 1 98.06 376 PRO B O 1
ATOM 6309 N N . ALA B 1 377 ? -2.312 -34.375 -24.062 1 98.38 377 ALA B N 1
ATOM 6310 C CA . ALA B 1 377 ? -1.3 -34.188 -23.031 1 98.38 377 ALA B CA 1
ATOM 6311 C C . ALA B 1 377 ? -1.781 -34.75 -21.703 1 98.38 377 ALA B C 1
ATOM 6313 O O . ALA B 1 377 ? -2.98 -34.969 -21.5 1 98.38 377 ALA B O 1
ATOM 6314 N N . VAL B 1 378 ? -0.863 -35.031 -20.828 1 98.62 378 VAL B N 1
ATOM 6315 C CA . VAL B 1 378 ? -1.12 -35.5 -19.453 1 98.62 378 VAL B CA 1
ATOM 6316 C C . VAL B 1 378 ? -0.076 -34.906 -18.516 1 98.62 378 VAL B C 1
ATOM 6318 O O . VAL B 1 378 ? 1.018 -34.531 -18.938 1 98.62 378 VAL B O 1
ATOM 6321 N N . ASN B 1 379 ? -0.497 -34.688 -17.297 1 98.56 379 ASN B N 1
ATOM 6322 C CA . ASN B 1 379 ? 0.467 -34.312 -16.266 1 98.56 379 ASN B CA 1
ATOM 6323 C C . ASN B 1 379 ? 0.621 -35.406 -15.219 1 98.56 379 ASN B C 1
ATOM 6325 O O . ASN B 1 379 ? -0.372 -35.969 -14.742 1 98.56 379 ASN B O 1
ATOM 6329 N N . TYR B 1 380 ? 1.859 -35.781 -14.93 1 98.5 380 TYR B N 1
ATOM 6330 C CA . TYR B 1 380 ? 2.236 -36.719 -13.898 1 98.5 380 TYR B CA 1
ATOM 6331 C C . TYR B 1 380 ? 3.645 -36.469 -13.383 1 98.5 380 TYR B C 1
ATOM 6333 O O . TYR B 1 380 ? 4.617 -36.562 -14.133 1 98.5 380 TYR B O 1
ATOM 6341 N N . GLY B 1 381 ? 3.709 -36.125 -12.117 1 97.56 381 GLY B N 1
ATOM 6342 C CA . GLY B 1 381 ? 5.02 -35.844 -11.555 1 97.56 381 GLY B CA 1
ATOM 6343 C C . GLY B 1 381 ? 5.145 -36.25 -10.102 1 97.56 381 GLY B C 1
ATOM 6344 O O . GLY B 1 381 ? 4.141 -36.531 -9.445 1 97.56 381 GLY B O 1
ATOM 6345 N N . PRO B 1 382 ? 6.336 -36.344 -9.625 1 97.62 382 PRO B N 1
ATOM 6346 C CA . PRO B 1 382 ? 6.609 -36.906 -8.312 1 97.62 382 PRO B CA 1
ATOM 6347 C C . PRO B 1 382 ? 6.242 -35.969 -7.164 1 97.62 382 PRO B C 1
ATOM 6349 O O . PRO B 1 382 ? 5.957 -36.438 -6.055 1 97.62 382 PRO B O 1
ATOM 6352 N N . GLY B 1 383 ? 6.32 -34.719 -7.391 1 95.12 383 GLY B N 1
ATOM 6353 C CA . GLY B 1 383 ? 6.109 -33.781 -6.305 1 95.12 383 GLY B CA 1
ATOM 6354 C C . GLY B 1 383 ? 4.656 -33.656 -5.879 1 95.12 383 GLY B C 1
ATOM 6355 O O . GLY B 1 383 ? 3.771 -34.219 -6.535 1 95.12 383 GLY B O 1
ATOM 6356 N N . LYS B 1 384 ? 4.484 -33.031 -4.688 1 93 384 LYS B N 1
ATOM 6357 C CA . LYS B 1 384 ? 3.146 -32.688 -4.199 1 93 384 LYS B CA 1
ATOM 6358 C C . LYS B 1 384 ? 2.844 -31.219 -4.359 1 93 384 LYS B C 1
ATOM 6360 O O . LYS B 1 384 ? 3.662 -30.359 -3.998 1 93 384 LYS B O 1
ATOM 6365 N N . ILE B 1 385 ? 1.664 -30.984 -4.895 1 90.12 385 ILE B N 1
ATOM 6366 C CA . ILE B 1 385 ? 1.299 -29.609 -5.215 1 90.12 385 ILE B CA 1
ATOM 6367 C C . ILE B 1 385 ? 1.19 -28.797 -3.932 1 90.12 385 ILE B C 1
ATOM 6369 O O . ILE B 1 385 ? 1.447 -27.578 -3.934 1 90.12 385 ILE B O 1
ATOM 6373 N N . GLU B 1 386 ? 0.923 -29.406 -2.783 1 86.88 386 GLU B N 1
ATOM 6374 C CA . GLU B 1 386 ? 0.804 -28.734 -1.492 1 86.88 386 GLU B CA 1
ATOM 6375 C C . GLU B 1 386 ? 2.148 -28.188 -1.035 1 86.88 386 GLU B C 1
ATOM 6377 O O . GLU B 1 386 ? 2.195 -27.266 -0.219 1 86.88 386 GLU B O 1
ATOM 6382 N N . LEU B 1 387 ? 3.176 -28.703 -1.611 1 88.25 387 LEU B N 1
ATOM 6383 C CA . LEU B 1 387 ? 4.52 -28.297 -1.219 1 88.25 387 LEU B CA 1
ATOM 6384 C C . LEU B 1 387 ? 5.062 -27.219 -2.162 1 88.25 387 LEU B C 1
ATOM 6386 O O . LEU B 1 387 ? 6.074 -26.578 -1.863 1 88.25 387 LEU B O 1
ATOM 6390 N N . ALA B 1 388 ? 4.324 -27 -3.266 1 87.38 388 ALA B N 1
ATOM 6391 C CA . ALA B 1 388 ? 4.758 -25.953 -4.199 1 87.38 388 ALA B CA 1
ATOM 6392 C C . ALA B 1 388 ? 4.762 -24.578 -3.535 1 87.38 388 ALA B C 1
ATOM 6394 O O . ALA B 1 388 ? 3.812 -24.219 -2.836 1 87.38 388 ALA B O 1
ATOM 6395 N N . HIS B 1 389 ? 5.848 -23.859 -3.633 1 84.38 389 HIS B N 1
ATOM 6396 C CA . HIS B 1 389 ? 6.008 -22.5 -3.156 1 84.38 389 HIS B CA 1
ATOM 6397 C C . HIS B 1 389 ? 6.078 -22.438 -1.633 1 84.38 389 HIS B C 1
ATOM 6399 O O . HIS B 1 389 ? 5.992 -21.375 -1.037 1 84.38 389 HIS B O 1
ATOM 6405 N N . ALA B 1 390 ? 6.195 -23.578 -0.998 1 86.38 390 ALA B N 1
ATOM 6406 C CA . ALA B 1 390 ? 6.219 -23.641 0.462 1 86.38 390 ALA B CA 1
ATOM 6407 C C . ALA B 1 390 ? 7.652 -23.562 0.988 1 86.38 390 ALA B C 1
ATOM 6409 O O . ALA B 1 390 ? 8.586 -23.984 0.307 1 86.38 390 ALA B O 1
ATOM 6410 N N . THR B 1 391 ? 7.727 -22.969 2.174 1 89.06 391 THR B N 1
ATOM 6411 C CA . THR B 1 391 ? 8.984 -23.125 2.898 1 89.06 391 THR B CA 1
ATOM 6412 C C . THR B 1 391 ? 9.227 -24.594 3.246 1 89.06 391 THR B C 1
ATOM 6414 O O . THR B 1 391 ? 8.281 -25.344 3.531 1 89.06 391 THR B O 1
ATOM 6417 N N . ASP B 1 392 ? 10.461 -24.969 3.104 1 95.62 392 ASP B N 1
ATOM 6418 C CA . ASP B 1 392 ? 10.883 -26.344 3.365 1 95.62 392 ASP B CA 1
ATOM 6419 C C . ASP B 1 392 ? 10.266 -27.312 2.355 1 95.62 392 ASP B C 1
ATOM 6421 O O . ASP B 1 392 ? 9.781 -28.375 2.73 1 95.62 392 ASP B O 1
ATOM 6425 N N . GLU B 1 393 ? 10.203 -26.844 1.16 1 96.12 393 GLU B N 1
ATOM 6426 C CA . GLU B 1 393 ? 9.812 -27.688 0.04 1 96.12 393 GLU B CA 1
ATOM 6427 C C . GLU B 1 393 ? 10.719 -28.922 -0.057 1 96.12 393 GLU B C 1
ATOM 6429 O O . GLU B 1 393 ? 11.93 -28.828 0.155 1 96.12 393 GLU B O 1
ATOM 6434 N N . TYR B 1 394 ? 10.117 -30.094 -0.344 1 98.31 394 TYR B N 1
ATOM 6435 C CA . TYR B 1 394 ? 10.906 -31.312 -0.499 1 98.31 394 TYR B CA 1
ATOM 6436 C C . TYR B 1 394 ? 10.219 -32.281 -1.452 1 98.31 394 TYR B C 1
ATOM 6438 O O . TYR B 1 394 ? 9.062 -32.062 -1.833 1 98.31 394 TYR B O 1
ATOM 6446 N N . VAL B 1 395 ? 10.945 -33.25 -1.952 1 98.56 395 VAL B N 1
ATOM 6447 C CA . VAL B 1 395 ? 10.391 -34.406 -2.662 1 98.56 395 VAL B CA 1
ATOM 6448 C C . VAL B 1 395 ? 10.844 -35.688 -1.98 1 98.56 395 VAL B C 1
ATOM 6450 O O . VAL B 1 395 ? 11.984 -35.812 -1.524 1 98.56 395 VAL B O 1
ATOM 6453 N N . ASN B 1 396 ? 9.922 -36.625 -1.819 1 98.56 396 ASN B N 1
ATOM 6454 C CA . ASN B 1 396 ? 10.289 -37.969 -1.324 1 98.56 396 ASN B CA 1
ATOM 6455 C C . ASN B 1 396 ? 11.078 -38.75 -2.365 1 98.56 396 ASN B C 1
ATOM 6457 O O . ASN B 1 396 ? 10.656 -38.844 -3.52 1 98.56 396 ASN B O 1
ATOM 6461 N N . ILE B 1 397 ? 12.18 -39.312 -1.925 1 98.75 397 ILE B N 1
ATOM 6462 C CA . ILE B 1 397 ? 13.016 -40.094 -2.844 1 98.75 397 ILE B CA 1
ATOM 6463 C C . ILE B 1 397 ? 12.211 -41.25 -3.4 1 98.75 397 ILE B C 1
ATOM 6465 O O . ILE B 1 397 ? 12.281 -41.562 -4.598 1 98.75 397 ILE B O 1
ATOM 6469 N N . ALA B 1 398 ? 11.445 -41.875 -2.572 1 98.5 398 ALA B N 1
ATOM 6470 C CA . ALA B 1 398 ? 10.617 -43 -3.021 1 98.5 398 ALA B CA 1
ATOM 6471 C C . ALA B 1 398 ? 9.641 -42.531 -4.109 1 98.5 398 ALA B C 1
ATOM 6473 O O . ALA B 1 398 ? 9.422 -43.281 -5.086 1 98.5 398 ALA B O 1
ATOM 6474 N N . ASP B 1 399 ? 9.07 -41.375 -3.92 1 98.56 399 ASP B N 1
ATOM 6475 C CA . ASP B 1 399 ? 8.133 -40.875 -4.906 1 98.56 399 ASP B CA 1
ATOM 6476 C C . ASP B 1 399 ? 8.836 -40.562 -6.227 1 98.56 399 ASP B C 1
ATOM 6478 O O . ASP B 1 399 ? 8.289 -40.781 -7.301 1 98.56 399 ASP B O 1
ATOM 6482 N N . LEU B 1 400 ? 10.008 -40 -6.137 1 98.75 400 LEU B N 1
ATOM 6483 C CA . LEU B 1 400 ? 10.805 -39.719 -7.324 1 98.75 400 LEU B CA 1
ATOM 6484 C C . LEU B 1 400 ? 11.102 -41 -8.094 1 98.75 400 LEU B C 1
ATOM 6486 O O . LEU B 1 400 ? 10.844 -41.094 -9.297 1 98.75 400 LEU B O 1
ATOM 6490 N N . LEU B 1 401 ? 11.523 -42 -7.398 1 98.81 401 LEU B N 1
ATOM 6491 C CA . LEU B 1 401 ? 11.875 -43.281 -8.039 1 98.81 401 LEU B CA 1
ATOM 6492 C C . LEU B 1 401 ? 10.633 -43.969 -8.602 1 98.81 401 LEU B C 1
ATOM 6494 O O . LEU B 1 401 ? 10.664 -44.469 -9.719 1 98.81 401 LEU B O 1
ATOM 6498 N N . ASN B 1 402 ? 9.617 -43.938 -7.848 1 98.75 402 ASN B N 1
ATOM 6499 C CA . ASN B 1 402 ? 8.375 -44.531 -8.312 1 98.75 402 ASN B CA 1
ATOM 6500 C C . ASN B 1 402 ? 7.844 -43.812 -9.562 1 98.75 402 ASN B C 1
ATOM 6502 O O . ASN B 1 402 ? 7.32 -44.469 -10.469 1 98.75 402 ASN B O 1
ATOM 6506 N N . SER B 1 403 ? 7.949 -42.562 -9.547 1 98.75 403 SER B N 1
ATOM 6507 C CA . SER B 1 403 ? 7.488 -41.812 -10.719 1 98.75 403 SER B CA 1
ATOM 6508 C C . SER B 1 403 ? 8.297 -42.188 -11.961 1 98.75 403 SER B C 1
ATOM 6510 O O . SER B 1 403 ? 7.75 -42.25 -13.062 1 98.75 403 SER B O 1
ATOM 6512 N N . ILE B 1 404 ? 9.578 -42.375 -11.781 1 98.88 404 ILE B N 1
ATOM 6513 C CA . ILE B 1 404 ? 10.438 -42.812 -12.883 1 98.88 404 ILE B CA 1
ATOM 6514 C C . ILE B 1 404 ? 9.992 -44.156 -13.391 1 98.88 404 ILE B C 1
ATOM 6516 O O . ILE B 1 404 ? 9.875 -44.375 -14.602 1 98.88 404 ILE B O 1
ATOM 6520 N N . LYS B 1 405 ? 9.719 -45.094 -12.469 1 98.88 405 LYS B N 1
ATOM 6521 C CA . LYS B 1 405 ? 9.234 -46.438 -12.852 1 98.88 405 LYS B C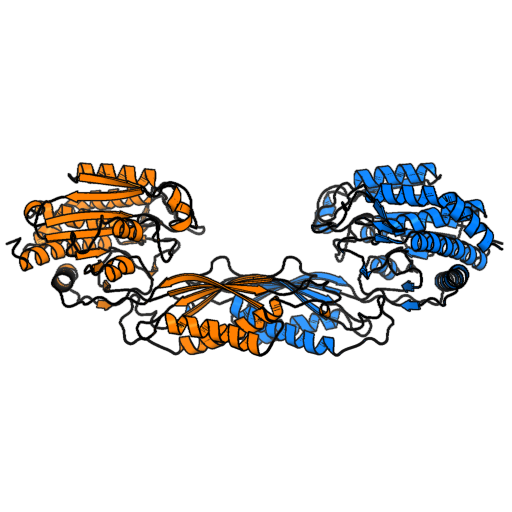A 1
ATOM 6522 C C . LYS B 1 405 ? 7.926 -46.344 -13.625 1 98.88 405 LYS B C 1
ATOM 6524 O O . LYS B 1 405 ? 7.762 -46.969 -14.664 1 98.88 405 LYS B O 1
ATOM 6529 N N . VAL B 1 406 ? 7.066 -45.5 -13.148 1 98.88 406 VAL B N 1
ATOM 6530 C CA . VAL B 1 406 ? 5.75 -45.344 -13.758 1 98.88 406 VAL B CA 1
ATOM 6531 C C . VAL B 1 406 ? 5.898 -44.781 -15.164 1 98.88 406 VAL B C 1
ATOM 6533 O O . VAL B 1 406 ? 5.316 -45.281 -16.125 1 98.88 406 VAL B O 1
ATOM 6536 N N . LEU B 1 407 ? 6.641 -43.719 -15.281 1 98.88 407 LEU B N 1
ATOM 6537 C CA . LEU B 1 407 ? 6.801 -43.094 -16.578 1 98.88 407 LEU B CA 1
ATOM 6538 C C . LEU B 1 407 ? 7.5 -44.031 -17.562 1 98.88 407 LEU B C 1
ATOM 6540 O O . LEU B 1 407 ? 7.141 -44.062 -18.75 1 98.88 407 LEU B O 1
ATOM 6544 N N . SER B 1 408 ? 8.492 -44.75 -17.109 1 98.75 408 SER B N 1
ATOM 6545 C CA . SER B 1 408 ? 9.172 -45.719 -17.953 1 98.75 408 SER B CA 1
ATOM 6546 C C . SER B 1 408 ? 8.211 -46.781 -18.469 1 98.75 408 SER B C 1
ATOM 6548 O O . SER B 1 408 ? 8.188 -47.094 -19.672 1 98.75 408 SER B O 1
ATOM 6550 N N . LEU B 1 409 ? 7.484 -47.312 -17.562 1 98.69 409 LEU B N 1
ATOM 6551 C CA . LEU B 1 409 ? 6.523 -48.344 -17.922 1 98.69 409 LEU B CA 1
ATOM 6552 C C . LEU B 1 409 ? 5.441 -47.781 -18.844 1 98.69 409 LEU B C 1
ATOM 6554 O O . LEU B 1 409 ? 4.957 -48.469 -19.734 1 98.69 409 LEU B O 1
ATOM 6558 N N . THR B 1 410 ? 5.012 -46.562 -18.609 1 98.75 410 THR B N 1
ATOM 6559 C CA . THR B 1 410 ? 4.035 -45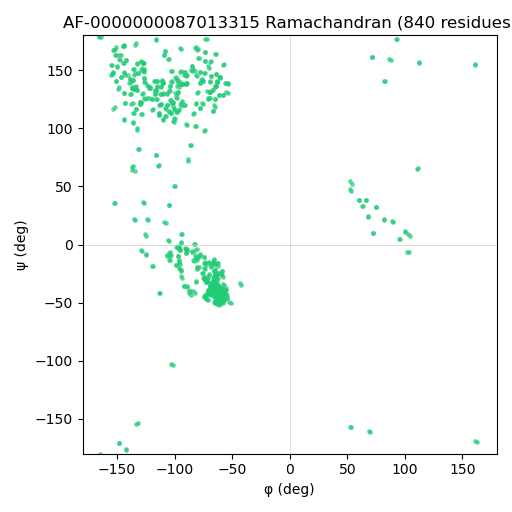.906 -19.469 1 98.75 410 THR B CA 1
ATOM 6560 C C . THR B 1 410 ? 4.531 -45.844 -20.906 1 98.75 410 THR B C 1
ATOM 6562 O O . THR B 1 410 ? 3.789 -46.188 -21.844 1 98.75 410 THR B O 1
ATOM 6565 N N . LEU B 1 411 ? 5.762 -45.438 -21.078 1 98.38 411 LEU B N 1
ATOM 6566 C CA . LEU B 1 411 ? 6.34 -45.406 -22.406 1 98.38 411 LEU B CA 1
ATOM 6567 C C . LEU B 1 411 ? 6.367 -46.781 -23.047 1 98.38 411 LEU B C 1
ATOM 6569 O O . LEU B 1 411 ? 6.047 -46.938 -24.234 1 98.38 411 LEU B O 1
ATOM 6573 N N . TYR B 1 412 ? 6.73 -47.75 -22.25 1 98.19 412 TYR B N 1
ATOM 6574 C CA . TYR B 1 412 ? 6.781 -49.125 -22.75 1 98.19 412 TYR B CA 1
ATOM 6575 C C . TYR B 1 412 ? 5.402 -49.594 -23.219 1 98.19 412 TYR B C 1
ATOM 6577 O O . TYR B 1 412 ? 5.262 -50.094 -24.328 1 98.19 412 TYR B O 1
ATOM 6585 N N . LEU B 1 413 ? 4.469 -49.375 -22.375 1 98.06 413 LEU B N 1
ATOM 6586 C CA . LEU B 1 413 ? 3.107 -49.812 -22.688 1 98.06 413 LEU B CA 1
ATOM 6587 C C . LEU B 1 413 ? 2.561 -49.062 -23.891 1 98.06 413 LEU B C 1
ATOM 6589 O O . LEU B 1 413 ? 1.874 -49.625 -24.734 1 98.06 413 LEU B O 1
ATOM 6593 N N . LEU B 1 414 ? 2.85 -47.812 -23.953 1 97.44 414 LEU B N 1
ATOM 6594 C CA . LEU B 1 414 ? 2.414 -47 -25.094 1 97.44 414 LEU B CA 1
ATOM 6595 C C . LEU B 1 414 ? 3.035 -47.5 -26.391 1 97.44 414 LEU B C 1
ATOM 6597 O O . LEU B 1 414 ? 2.354 -47.594 -27.406 1 97.44 414 LEU B O 1
ATOM 6601 N N . GLY B 1 415 ? 4.328 -47.812 -26.375 1 96.56 415 GLY B N 1
ATOM 6602 C CA . GLY B 1 415 ? 5.004 -48.375 -27.531 1 96.56 415 GLY B CA 1
ATOM 6603 C C . GLY B 1 415 ? 4.395 -49.688 -27.984 1 96.56 415 GLY B C 1
ATOM 6604 O O . GLY B 1 415 ? 4.289 -49.938 -29.188 1 96.56 415 GLY B O 1
ATOM 6605 N N . LYS B 1 416 ? 3.998 -50.438 -27 1 96.12 416 LYS B N 1
ATOM 6606 C CA . LYS B 1 416 ? 3.352 -51.688 -27.328 1 96.12 416 LYS B CA 1
ATOM 6607 C C . LYS B 1 416 ? 2 -51.469 -28 1 96.12 416 LYS B C 1
ATOM 6609 O O . LYS B 1 416 ? 1.653 -52.156 -28.969 1 96.12 416 LYS B O 1
ATOM 6614 N N . LYS B 1 417 ? 1.301 -50.594 -27.5 1 95.81 417 LYS B N 1
ATOM 6615 C CA . LYS B 1 417 ? -0.035 -50.312 -28.016 1 95.81 417 LYS B CA 1
ATOM 6616 C C . LYS B 1 417 ? 0.03 -49.781 -29.453 1 95.81 417 LYS B C 1
ATOM 6618 O O . LYS B 1 417 ? -0.892 -50.031 -30.25 1 95.81 417 LYS B O 1
ATOM 6623 N N . TYR B 1 418 ? 1.079 -49.188 -29.828 1 95.69 418 TYR B N 1
ATOM 6624 C CA . TYR B 1 418 ? 1.227 -48.625 -31.172 1 95.69 418 TYR B CA 1
ATOM 6625 C C . TYR B 1 418 ? 2.025 -49.594 -32.062 1 95.69 418 TYR B C 1
ATOM 6627 O O . TYR B 1 418 ? 2.336 -49.25 -33.188 1 95.69 418 TYR B O 1
ATOM 6635 N N . GLY B 1 419 ? 2.449 -50.688 -31.484 1 92.81 419 GLY B N 1
ATOM 6636 C CA . GLY B 1 419 ? 3.127 -51.719 -32.25 1 92.81 419 GLY B CA 1
ATOM 6637 C C . GLY B 1 419 ? 4.598 -51.438 -32.469 1 92.81 419 GLY B C 1
ATOM 6638 O O . GLY B 1 419 ? 5.211 -52 -33.375 1 92.81 419 GLY B O 1
ATOM 6639 N N . MET B 1 420 ? 5.133 -50.594 -31.625 1 90.12 420 MET B N 1
ATOM 6640 C CA . MET B 1 420 ? 6.535 -50.219 -31.797 1 90.12 420 MET B CA 1
ATOM 6641 C C . MET B 1 420 ? 7.445 -51.094 -30.953 1 90.12 420 MET B C 1
ATOM 6643 O O . MET B 1 420 ? 8.648 -51.156 -31.203 1 90.12 420 MET B O 1
ATOM 6647 N N . LEU B 1 421 ? 6.828 -51.656 -29.906 1 89.25 421 LEU B N 1
ATOM 6648 C CA . LEU B 1 421 ? 7.574 -52.531 -29.016 1 89.25 421 LEU B CA 1
ATOM 6649 C C . LEU B 1 421 ? 6.863 -53.875 -28.828 1 89.25 421 LEU B C 1
ATOM 6651 O O . LEU B 1 421 ? 5.652 -53.969 -29.047 1 89.25 421 LEU B O 1
ATOM 6655 N N . ASN B 1 422 ? 7.73 -54.875 -28.562 1 81 422 ASN B N 1
ATOM 6656 C CA . ASN B 1 422 ? 7.176 -56.188 -28.359 1 81 422 ASN B CA 1
ATOM 6657 C C . ASN B 1 422 ? 6.91 -56.469 -26.875 1 81 422 ASN B C 1
ATOM 6659 O O . ASN B 1 422 ? 7.668 -56.031 -26.016 1 81 422 ASN B O 1
#

Sequence (844 aa):
MILDKIDKIVNEYKEEIIDNLRQLIKIPTENPPGLNYNEFVTYASKWLSSLGYSTEVIKVPNAELPKLAKLGYGDRPNLIATTGKGKLSIAFNGHYDVVPAGEGWSVNPYDAVVINDRIYGRGASDMKSGIVAQIYSVEVLKKIVNVDQAFKIRHFLVPDEETVGNENAGTYFVIREGYLSKSNTDYVIFTEPSGVENICNGHRGSLWGFIKILGKKAHGGSPQLGIDAIRKSTEVLTQLYSLQDKLSNKRTKYNIIPSNVKSPSLIVGQIKCGDWVNMVADECTFGFVRRLIPEEKLENARKEIINILESKKARDPEFKYEYDEYYAVDTIVEDTKNPLYESLSEAITSVLNVKPKIGLLAATFDMRFTHYEGIPAVNYGPGKIELAHATDEYVNIADLLNSIKVLSLTLYLLGKKYGMLNMILDKIDKIVNEYKEEIIDNLRQLIKIPTENPPGLNYNEFVTYASKWLSSLGYSTEVIKVPNAELPKLAKLGYGDRPNLIATTGKGKLSIAFNGHYDVVPAGEGWSVNPYDAVVINDRIYGRGASDMKSGIVAQIYSVEVLKKIVNVDQAFKIRHFLVPDEETVGNENAGTYFVIREGYLSKSNTDYVIFTEPSGVENICNGHRGSLWGFIKILGKKAHGGSPQLGIDAIRKSTEVLTQLYSLQDKLSNKRTKYNIIPSNVKSPSLIVGQIKCGDWVNMVADECTFGFVRRLIPEEKLENARKEIINILESKKARDPEFKYEYDEYYAVDTIVEDTKNPLYESLSEAITSVLNVKPKIGLLAATFDMRFTHYEGIPAVNYGPGKIELAHATDEYVNIADLLNSIKVLSLTLYLLGKKYGMLN

Solvent-accessible surface area (backbone atoms only — not comparable to full-atom values): 41544 Å² total; per-residue (Å²): 104,75,64,59,54,45,53,53,47,48,59,71,40,42,66,58,54,54,50,52,40,34,56,56,26,46,50,63,21,24,27,64,47,42,34,59,45,67,59,49,48,52,50,51,44,54,53,43,40,73,73,66,29,52,67,47,77,49,64,59,56,75,91,48,37,70,73,30,36,68,71,38,56,79,77,43,59,27,37,39,34,36,40,47,77,19,85,49,25,37,32,36,41,34,43,64,36,21,58,66,71,79,77,83,50,89,55,66,48,46,65,29,48,79,56,94,65,24,36,31,11,54,26,27,11,43,19,42,42,13,45,49,27,60,53,48,11,52,55,50,39,50,76,75,44,68,46,45,64,29,23,20,41,33,42,38,42,21,33,46,64,69,70,45,50,78,49,22,50,11,69,46,40,41,36,74,74,54,78,48,41,53,91,73,30,62,35,36,39,32,17,51,28,52,25,65,58,32,40,27,40,35,21,25,14,37,39,30,34,40,41,34,29,45,41,30,60,22,52,50,84,43,48,85,72,28,34,50,9,50,61,57,44,42,56,52,50,53,52,52,52,52,49,26,57,58,34,59,74,42,71,51,90,65,52,33,45,62,75,86,52,42,43,30,42,56,46,62,4,25,38,47,20,39,91,41,44,60,24,29,12,35,34,25,37,36,24,31,32,36,40,41,35,79,91,53,54,56,70,59,59,51,46,58,56,49,48,57,54,50,54,47,35,74,76,31,86,76,55,43,74,48,80,46,72,59,26,70,42,60,49,44,77,52,84,63,88,45,63,66,50,49,21,40,43,51,21,32,29,70,73,68,70,42,82,56,47,70,26,24,28,57,58,68,62,72,65,56,53,41,53,75,61,64,28,52,58,40,33,49,13,32,8,40,55,86,37,45,94,39,69,72,14,38,24,47,48,66,36,40,53,49,36,18,49,24,49,22,43,16,52,50,44,38,31,38,74,72,66,53,41,134,104,74,64,59,55,45,52,53,46,49,62,71,38,42,68,58,53,52,49,52,39,33,54,56,27,47,51,64,22,24,26,65,46,42,34,57,46,66,60,47,48,51,50,51,44,52,54,43,39,73,73,66,28,52,66,47,78,48,65,58,56,75,91,48,37,71,73,29,36,70,71,38,54,78,76,42,58,27,38,38,34,36,40,48,76,19,84,50,23,39,33,38,40,34,45,65,38,22,58,64,72,78,77,85,50,89,56,66,48,47,64,30,46,76,56,96,65,23,36,32,11,55,25,27,11,44,19,42,40,13,44,48,27,60,54,48,11,51,55,50,38,50,76,75,45,69,48,44,63,32,23,19,40,32,41,37,43,20,33,45,62,68,71,46,48,78,49,22,49,11,71,46,40,41,37,74,72,55,78,47,40,54,93,73,29,62,36,38,42,32,18,52,29,52,24,66,58,32,40,25,37,34,21,25,14,38,39,31,32,40,41,35,30,44,41,30,61,23,50,50,82,43,47,84,72,28,34,51,8,50,61,56,46,42,56,51,49,53,51,53,50,51,50,26,58,58,34,58,73,41,70,52,92,63,52,32,46,60,74,84,52,42,45,30,43,56,46,60,4,25,37,47,22,39,91,42,42,61,25,30,11,35,34,23,37,36,24,33,31,36,40,41,35,77,92,52,54,54,70,58,58,51,45,57,55,48,48,56,53,51,54,46,34,72,75,31,84,76,54,44,73,48,79,48,73,63,26,71,42,59,49,43,76,53,85,64,88,45,62,64,49,50,22,40,43,51,20,32,27,69,73,68,70,42,82,55,45,70,25,24,27,59,60,70,64,74,65,57,54,41,53,75,62,64,28,52,58,40,33,49,11,31,8,40,56,85,36,46,94,38,69,70,14,39,23,48,49,66,34,41,51,47,36,18,50,23,50,22,43,17,53,50,45,38,30,38,74,72,66,53,41,133

pLDDT: mean 96.03, std 3.76, range [77.88, 98.88]

Radius of gyration: 36.87 Å; Cα contacts (8 Å, |Δi|>4): 2093; chains: 2; bounding box: 52×119×71 Å